Protein 4XCI (pdb70)

Secondary structure (DSSP, 8-state):
--HHHHHHHHHHHHHHHHHHTT-STTPPPEEEE-TTS-EEEE--HHHHHHH----SHHHHHHHHHHHHHHHHSSS-HHHHHHHHHHHHHHHHHHHHTT--HHHHHHHHHHHHHHHHHHHHHHSB----S---TTTSSHHHHHHHHHHH---SSHHHHHHHHHTS----TTT-------HHHHHHHHHHHHHS--EEETTTHHHHHHHHHHHHHHHHH-SHHHHHHHHHHHHHTHHHHHHHHHH-S-HHHHHHHHHHHHHHT----EEETTTTEEES-TTTTT-EEEHHHHHHHHHHHHHHHHHHHHEEEEEE-/---HHHHHHHHHHHHHHHHHHTT-STTPPEEEEEETTTEEEEE--HHHHHHHS---STTTHHHHHHHS-SSS--STHHHHHHHHHHHHHHHHHHHHTTT--HHHHHHHHHHHHHHHHHHHHHHPEE--TT-HHHHHHHHHHHTTT---SS-HHHHHHHHHHHHHHH-EEETTEEE--GGGEEEEEE--SS---EEEESEEEE-S-BS-SSS-S-EET------HHHHHHHHHTT--EE--HHHHHHHHH--EES---HHHHHHHHHHH---EEEEEEETTEEEEEEE--S-SS-EEEEEE-SSHHHHHHHHHHHHHHHHHHHHHHHH-EEEETTTHHHHHHHHHHHHHGGGS-HHHHHHHHHHHHHHHHHHHHHHHHTTS-HHHHHHHHHHHTTSGGGTTEEE-TTT-SEEETTTTT-EEEHHHHHHHHHHHHHHHHHHHH--------

CATH classification: 1.10.560.10 (+1 more: 3.30.260.10)

Solvent-accessible surface area: 34426 Å² total; per-residue (Å²): 57,42,111,116,12,9,81,44,1,2,52,12,0,57,60,20,1,90,10,0,52,13,0,20,18,44,18,1,4,9,4,0,1,53,58,93,187,64,92,31,33,15,0,3,14,0,35,21,0,0,77,71,32,82,48,167,80,95,16,1,111,92,6,0,93,27,8,51,20,177,79,99,12,84,12,28,10,5,10,18,1,0,0,1,0,0,12,0,0,55,64,0,30,84,11,8,123,138,150,6,111,26,91,41,0,27,30,0,0,104,75,0,9,84,27,0,13,118,3,0,94,90,9,14,53,112,7,75,32,121,56,80,70,22,2,57,39,0,0,58,29,15,0,16,32,13,34,12,28,3,64,90,76,103,0,0,38,4,0,13,98,1,0,47,64,1,13,40,108,132,73,136,134,90,54,1,37,54,95,5,3,3,17,18,86,60,90,36,19,91,9,82,73,13,86,25,10,119,0,0,0,1,60,62,84,9,23,60,125,46,21,66,122,119,38,112,100,6,182,52,61,73,154,146,32,106,89,106,11,52,139,92,60,82,174,31,41,16,122,124,141,81,20,53,119,49,44,26,172,131,16,4,7,124,192,18,154,164,55,13,45,112,39,3,65,107,2,20,78,35,51,34,1,16,23,92,142,15,31,146,53,98,0,3,13,8,49,32,38,165,33,100,56,5,0,0,0,6,0,34,0,20,39,94,54,31,4,30,5,0,26,60,3,0,119,14,0,4,9,9,0,0,3,0,12,44,38,20,72,0,0,0,1,13,3,0,1,9,1,5,1,0,67,60,0,71,145,83,0,84,120,20,49,44,105,38,45,69,0,0,50,12,0,0,58,0,2,4,9,3,0,49,5,14,0,68,10,1,18,44,77,30,90,79,31,7,88,72,0,71,70,62,0,118,82,127,98,23,68,50,61,0,5,19,14,107,79,7,83,24,47,14,1,44,153,75,5,37,2,45,8,0,44,17,15,12,23,5,5,93,8,0,2,95,2,0,21,67,6,3,189,55,86,80,96,126,101,109,129,86,119,102,10,2,47,84,1,0,99,12,0,38,71,6,4,83,66,0,48,41,6,12,32,60,110,8,124,93,33,121,26,111,85,112,178,47,88,74,71,106,25,64,51,3,14,39,2,1,104,97,43,140,61,146,61,22,0,0,68,4,2,8,58,7,1,88,22,4,17,86,30,3,12,30,16,7,15,21,2,0,3,2,0,1,8,0,0,60,44,0,34,59,10,21,96,110,137,8,47,17,9,18,0,29,25,0,0,95,62,0,31,74,54,0,69,96,16,0,74,124,44,18,66,208,46,59,51,178,73,75,79,86,74,101,25,75,61,71,33,65,110,5,19,116,47,46,73,57,150,134,159,109,66,76,128,52,13,74,64,39,58,126,67,84,60,99,94,118,126,6,9,26,75,25,111,128,102,124,100,42,7,49,52,2,11,60,1,0,35,34,74,19,23,19,0,7,0,9,1,1,2,3,4,18,0,0,44,72,0,55,105,56,0,187,92,40,42,43,102,26,38,64,0,0,44,8,0,0,60,0,0,4,24,9,0,14,4,15,0,91,34,22,61,71,131,13,110,56,8,15,82,53,0,87,49,59,3,74,155,60,64,47,38,0,0,2,21,8,107,43,40,112,32,24,71,58,0,50,76,76,42,31,21,40,10,13,57,8,8,21,22,3,1,58,6,0,7,72,1,0,22,14,0,0,29,0,14,47,66,28,68,32

Foldseek 3Di:
DADVLLVVLLVLLLVLLVQQLQLPFLLGAWDKADDDPPDIATFSASLVSLVRDDPPDPRNVVLLVLLQPPDLQGFSLSSVLSNLLNLLSVLVVVLVVVVLALVLLLVLLVVLLVLLLVLLVVQWDFFALPPLLLLLLLLLLLNRNQLALADSSVLSNLLSVLQSQQWDDDPNFIAGDCLLEAEDEAAAPPASDKDKAAFAWFFADWPDPLAPQKDFPDDDDQVVLVVVLCVSPVVAHEDDPVNSVVRSVVTYGDDGDVSRVVSNVQFACAGMWHWDQDVVGITIGGHHHPHRNHIYMYHYYHDDSNSVSNVSSSVNSSSFSRLCNRVRIKAQDQLLSLLSSLVVQLVCLVVDDDSSSSSSNSSSVSSLVSNLSNLVSLVHRSVVQSVQLNVVVVDVVCSQFHADSPVRDTDRRVVVSNMGRSVSVSSSSVSSSVSNSVSSPDNDDDDDD/DQVFLVVLLVLLLVVLVVLLQLDDLLRAWDWDADPVGDIDIGSALQCCLVPDDDDDVLNVLLSVLLNVLCVLFVDQSSVLSNLLSLLSVLVVVVVVVVHALVLLLVLLVVLLVVLLVCLVVQWAFADLVDPDDPPRVVLLLLLLVLLLSCPPPRVVVVVVLPVADDADVCQAGDDDDVSVNSSRQSNLCRRHPIKHQDQLQSLLLSLVVQLVVLVVVPDVSSSSSNSSSVSSLVSNLSLLVLLPDNSVVVSVVQNVCCVPVLVGKHQDSVVSGIGSGSVVSSRIGRSSSVSSSSVSSSCSNSVSSVDNHDDDD

InterPro domains:
  IPR002194 Chaperonin TCP-1, conserved site [PS00750] (36-48)
  IPR002194 Chaperonin TCP-1, conserved site [PS00751] (57-73)
  IPR002194 Chaperonin TCP-1, conserved site [PS00995] (85-93)
  IPR002423 Chaperonin Cpn60/GroEL/TCP-1 family [PF00118] (31-531)
  IPR012714 Chaperonin/Thermosome [TIGR02339] (4-530)
  IPR012714 Chaperonin/Thermosome [cd03343] (5-531)
  IPR017998 T-complex protein 1 [PR00304] (33-49)
  IPR017998 T-complex protein 1 [PR00304] (55-73)
  IPR017998 T-complex protein 1 [PR00304] (85-104)
  IPR017998 T-complex protein 1 [PR00304] (378-400)
  IPR017998 T-complex protein 1 [PR00304] (412-424)
  IPR017998 T-complex protein 1 [PTHR11353] (16-530)
  IPR027409 GroEL-like apical domain superfamily [G3DSA:3.50.7.10] (221-375)
  IPR027409 GroEL-like apical domain superfamily [SSF52029] (217-383)
  IPR027410 TCP-1-like chaperonin intermediate domain superfamily [G3DSA:3.30.260.10] (143-410)
  IPR027410 TCP-1-like chaperonin intermediate domain superfamily [SSF54849] (153-409)
  IPR027413 GroEL-like equatorial domain superfamily [G3DSA:1.10.560.10] (24-528)
  IPR027413 GroEL-like equatorial domain superfamily [SSF48592] (13-531)
  IPR054827 TCP-1 chaperonin-like [NF041082] (4-530)
  IPR054827 TCP-1 chaperonin-like [NF041083] (4-530)

Organism: Saccharolobus solfataricus (strain ATCC 35092 / DSM 1617 / JCM 11322 / P2) (NCBI:txid273057)

GO terms:
  GO:0005515 protein binding (F, IPI)

Radius of gyration: 29.89 Å; Cα contacts (8 Å, |Δi|>4): 1442; chains: 2; bounding box: 57×93×78 Å

Nearest PDB structures (foldseek):
  4xci-assembly1_B  TM=1.002E+00  e=2.839E-75  Saccharolobus solfataricus P2
  4xcd-assembly1_E  TM=9.718E-01  e=2.057E-58  Saccharolobus solfataricus P2
  4xcg-assembly1_B  TM=9.342E-01  e=1.426E-57  Saccharolobus solfataricus P2
  4xcd-assembly1_D-3  TM=9.610E-01  e=5.021E-57  Saccharolobus solfataricus P2
  4xcd-assembly1_F  TM=9.587E-01  e=9.887E-57  Saccharolobus solfataricus P2

Sequence (762 aa):
YGKEALRANIAAVKAIEEALKSTYGPRGMDKMLVDSLGDITITNDGATILDKMDLQHPTGKLLVQIAKGQDEETADGTKTAVILAGELAKKAEDLLYKEIHPTIIVSGYKKAEEIALKTIQEIAQPVTINDTDVLRKVALTSLGSKAVAGAREYLADLVVKAVAQVAELRGDKWYVDLDNVQIVKKHGGSVNDTQLVYGIVVDKEVVHPGMPKRIENAKIALNILKEKVDKIAATVVICDEVAQHYLAKKLAVRRAKKSDLEKLARATGAALVEERKVGEDKMVFVEGAKNPKSVSILIRGGLERVVDETERALRDALGTVADVIRDGRAVAGGGAVEIEIAKRLRKYAPQVGGKEQLAIEAYANAIEGLIMILAENAGLDPIDKLMQLRSLHENETNKWYGLNLFTGNPEDMWKLGVIEPALVKMNAVKAATEAVTLVLRIDDIVAAGGRDALRNNILAAKTLAEMLRSSLGPKGLDKMLIDSFGDVTITNDGATIVKDMEIQHPAAKLLVEAAKAQDAEVGDGTTSAVVLAGALLEKAESLLDQNIHPTIIIEGYKKAYNKALELLPQLGTRIDIKDLNSSVARDTLRKIAFTTLALNKIIDMVIDAIVNVAEPLPNGGYNVSLSINDALHALRNILLEPVILPGGGAIELELAMKLREYARSVGGKEQLAIEAFADALEEIPLILAETAGLEAISSLMDLRARHAKGLSNTGVDVIGGKIVDDVYALNIIEPIRVKSQVLKSATEAATAILKIDDLIAA

Structure (mmCIF, N/CA/C/O backbone):
data_4XCI
#
_entry.id   4XCI
#
_cell.length_a   148.420
_cell.length_b   148.420
_cell.length_c   304.670
_cell.angle_alpha   90.000
_cell.angle_beta   90.000
_cell.angle_gamma   90.000
#
_symmetry.space_group_name_H-M   'I 4 2 2'
#
loop_
_entity.id
_entity.type
_entity.pdbx_description
1 polymer 'Thermosome subunit beta'
2 polymer 'Thermosome subunit alpha'
#
loop_
_atom_site.group_PDB
_atom_site.id
_atom_site.type_symbol
_atom_site.label_atom_id
_atom_site.label_alt_id
_atom_site.label_comp_id
_atom_site.label_asym_id
_atom_site.label_entity_id
_atom_site.label_seq_id
_atom_site.pdbx_PDB_ins_code
_atom_site.Cartn_x
_atom_site.Cartn_y
_atom_site.Cartn_z
_atom_site.occupancy
_atom_site.B_iso_or_equiv
_atom_site.auth_seq_id
_atom_site.auth_comp_id
_atom_site.auth_asym_id
_atom_site.auth_atom_id
_atom_site.pdbx_PDB_model_num
ATOM 1 N N . TYR A 1 29 ? 188.087 247.882 309.373 1.00 77.67 29 TYR B N 1
ATOM 2 C CA . TYR A 1 29 ? 187.443 249.161 309.644 1.00 92.26 29 TYR B CA 1
ATOM 3 C C . TYR A 1 29 ? 188.346 250.057 310.513 1.00 91.82 29 TYR B C 1
ATOM 4 O O . TYR A 1 29 ? 189.396 250.504 310.047 1.00 84.11 29 TYR B O 1
ATOM 21 N N . GLY A 1 30 ? 187.950 250.322 311.758 1.00 84.70 30 GLY B N 1
ATOM 22 C CA . GLY A 1 30 ? 188.708 251.197 312.635 1.00 91.77 30 GLY B CA 1
ATOM 23 C C . GLY A 1 30 ? 189.900 250.527 313.296 1.00 81.91 30 GLY B C 1
ATOM 24 O O . GLY A 1 30 ? 190.552 249.665 312.704 1.00 76.68 30 GLY B O 1
ATOM 28 N N . LYS A 1 31 ? 190.183 250.929 314.533 1.00 73.65 31 LYS B N 1
ATOM 29 C CA . LYS A 1 31 ? 191.359 250.446 315.254 1.00 78.38 31 LYS B CA 1
ATOM 30 C C . LYS A 1 31 ? 191.234 248.975 315.638 1.00 75.91 31 LYS B C 1
ATOM 31 O O . LYS A 1 31 ? 190.132 248.463 315.834 1.00 73.65 31 LYS B O 1
ATOM 50 N N . GLU A 1 32 ? 192.379 248.309 315.754 1.00 74.17 32 GLU B N 1
ATOM 51 C CA . GLU A 1 32 ? 192.423 246.866 315.973 1.00 70.69 32 GLU B CA 1
ATOM 52 C C . GLU A 1 32 ? 191.938 246.459 317.364 1.00 69.62 32 GLU B C 1
ATOM 53 O O . GLU A 1 32 ? 191.587 245.298 317.587 1.00 80.48 32 GLU B O 1
ATOM 65 N N . ALA A 1 33 ? 191.919 247.409 318.296 1.00 61.90 33 ALA B N 1
ATOM 66 C CA . ALA A 1 33 ? 191.383 247.155 319.629 1.00 37.06 33 ALA B CA 1
ATOM 67 C C . ALA A 1 33 ? 189.899 246.824 319.538 1.00 53.04 33 ALA B C 1
ATOM 68 O O . ALA A 1 33 ? 189.425 245.852 320.133 1.00 61.03 33 ALA B O 1
ATOM 75 N N . LEU A 1 34 ? 189.175 247.642 318.780 1.00 50.00 34 LEU B N 1
ATOM 76 C CA . LEU A 1 34 ? 187.750 247.435 318.550 1.00 43.03 34 LEU B CA 1
ATOM 77 C C . LEU A 1 34 ? 187.493 246.121 317.819 1.00 42.10 34 LEU B C 1
ATOM 78 O O . LEU A 1 34 ? 186.594 245.358 318.180 1.00 46.78 34 LEU B O 1
ATOM 94 N N . ARG A 1 35 ? 188.289 245.870 316.786 1.00 40.17 35 ARG B N 1
ATOM 95 C CA . ARG A 1 35 ? 188.194 244.638 316.017 1.00 41.19 35 ARG B CA 1
ATOM 96 C C . ARG A 1 35 ? 188.398 243.430 316.930 1.00 44.15 35 ARG B C 1
ATOM 97 O O . ARG A 1 35 ? 187.649 242.447 316.866 1.00 42.59 35 ARG B O 1
ATOM 118 N N . ALA A 1 36 ? 189.406 243.522 317.792 1.00 45.36 36 ALA B N 1
ATOM 119 C CA . ALA A 1 36 ? 189.702 242.460 318.749 1.00 39.63 36 ALA B CA 1
ATOM 120 C C . ALA A 1 36 ? 188.564 242.257 319.748 1.00 36.15 36 ALA B C 1
ATOM 121 O O . ALA A 1 36 ? 188.143 241.124 319.989 1.00 49.88 36 ALA B O 1
ATOM 128 N N . ASN A 1 37 ? 188.075 243.347 320.336 1.00 26.71 37 ASN B N 1
ATOM 129 C CA . ASN A 1 37 ? 186.938 243.265 321.254 1.00 31.69 37 ASN B CA 1
ATOM 130 C C . ASN A 1 37 ? 185.717 242.608 320.613 1.00 33.77 37 ASN B C 1
ATOM 131 O O . ASN A 1 37 ? 185.117 241.683 321.178 1.00 42.85 37 ASN B O 1
ATOM 142 N N . ILE A 1 38 ? 185.350 243.091 319.431 1.00 26.20 38 ILE B N 1
ATOM 143 C CA . ILE A 1 38 ? 184.250 242.500 318.687 1.00 32.07 38 ILE B CA 1
ATOM 144 C C . ILE A 1 38 ? 184.502 241.008 318.445 1.00 35.52 38 ILE B C 1
ATOM 145 O O . ILE A 1 38 ? 183.609 240.175 318.655 1.00 38.08 38 ILE B O 1
ATOM 161 N N . ALA A 1 39 ? 185.719 240.672 318.024 1.00 28.41 39 ALA B N 1
ATOM 162 C CA . ALA A 1 39 ? 186.087 239.272 317.831 1.00 26.10 39 ALA B CA 1
ATOM 163 C C . ALA A 1 39 ? 185.894 238.475 319.118 1.00 39.86 39 ALA B C 1
ATOM 164 O O . ALA A 1 39 ? 185.415 237.337 319.086 1.00 39.26 39 ALA B O 1
ATOM 171 N N . ALA A 1 40 ? 186.261 239.074 320.248 1.00 42.31 40 ALA B N 1
ATOM 172 C CA . ALA A 1 40 ? 186.086 238.422 321.544 1.00 42.03 40 ALA B CA 1
ATOM 173 C C . ALA A 1 40 ? 184.615 238.141 321.826 1.00 35.47 40 ALA B C 1
ATOM 174 O O . ALA A 1 40 ? 184.248 237.010 322.157 1.00 52.87 40 ALA B O 1
ATOM 181 N N . VAL A 1 41 ? 183.777 239.167 321.703 1.00 35.48 41 VAL B N 1
ATOM 182 C CA . VAL A 1 41 ? 182.339 238.986 321.904 1.00 34.32 41 VAL B CA 1
ATOM 183 C C . VAL A 1 41 ? 181.806 237.858 321.016 1.00 40.36 41 VAL B C 1
ATOM 184 O O . VAL A 1 41 ? 181.115 236.948 321.491 1.00 43.05 41 VAL B O 1
ATOM 197 N N . LYS A 1 42 ? 182.140 237.918 319.729 1.00 36.50 42 LYS B N 1
ATOM 198 C CA . LYS A 1 42 ? 181.708 236.894 318.784 1.00 18.98 42 LYS B CA 1
ATOM 199 C C . LYS A 1 42 ? 182.179 235.507 319.218 1.00 28.58 42 LYS B C 1
ATOM 200 O O . LYS A 1 42 ? 181.425 234.528 319.149 1.00 36.79 42 LYS B O 1
ATOM 219 N N . ALA A 1 43 ? 183.429 235.431 319.668 1.00 36.61 43 ALA B N 1
ATOM 220 C CA . ALA A 1 43 ? 183.989 234.178 320.167 1.00 31.04 43 ALA B CA 1
ATOM 221 C C . ALA A 1 43 ? 183.168 233.641 321.332 1.00 34.04 43 ALA B C 1
ATOM 222 O O . ALA A 1 43 ? 182.820 232.461 321.366 1.00 41.01 43 ALA B O 1
ATOM 229 N N . ILE A 1 44 ? 182.862 234.513 322.287 1.00 36.62 44 ILE B N 1
ATOM 230 C CA . ILE A 1 44 ? 182.047 234.119 323.429 1.00 31.20 44 ILE B CA 1
ATOM 231 C C . ILE A 1 44 ? 180.638 233.705 323.009 1.00 34.34 44 ILE B C 1
ATOM 232 O O . ILE A 1 44 ? 180.056 232.810 323.620 1.00 38.68 44 ILE B O 1
ATOM 248 N N . GLU A 1 45 ? 180.079 234.344 321.984 1.00 39.69 45 GLU B N 1
ATOM 249 C CA . GLU A 1 45 ? 178.819 233.851 321.428 1.00 27.20 45 GLU B CA 1
ATOM 250 C C . GLU A 1 45 ? 178.977 232.423 320.923 1.00 28.02 45 GLU B C 1
ATOM 251 O O . GLU A 1 45 ? 178.203 231.545 321.295 1.00 28.81 45 GLU B O 1
ATOM 263 N N . GLU A 1 46 ? 179.970 232.198 320.065 1.00 42.91 46 GLU B N 1
ATOM 264 C CA . GLU A 1 46 ? 180.190 230.871 319.488 1.00 34.83 46 GLU B CA 1
ATOM 265 C C . GLU A 1 46 ? 180.282 229.773 320.540 1.00 29.45 46 GLU B C 1
ATOM 266 O O . GLU A 1 46 ? 179.965 228.617 320.265 1.00 33.92 46 GLU B O 1
ATOM 278 N N . ALA A 1 47 ? 180.710 230.138 321.743 1.00 32.48 47 ALA B N 1
ATOM 279 C CA . ALA A 1 47 ? 180.843 229.171 322.828 1.00 36.18 47 ALA B CA 1
ATOM 280 C C . ALA A 1 47 ? 179.484 228.681 323.341 1.00 31.14 47 ALA B C 1
ATOM 281 O O . ALA A 1 47 ? 179.393 227.588 323.894 1.00 35.13 47 ALA B O 1
ATOM 288 N N . LEU A 1 48 ? 178.436 229.481 323.151 1.00 30.27 48 LEU B N 1
ATOM 289 C CA . LEU A 1 48 ? 177.109 229.157 323.683 1.00 30.43 48 LEU B CA 1
ATOM 290 C C . LEU A 1 48 ? 176.030 229.022 322.612 1.00 32.02 48 LEU B C 1
ATOM 291 O O . LEU A 1 48 ? 174.955 228.491 322.881 1.00 36.80 48 LEU B O 1
ATOM 307 N N . LYS A 1 49 ? 176.318 229.507 321.408 1.00 34.78 49 LYS B N 1
ATOM 308 C CA . LYS A 1 49 ? 175.360 229.487 320.305 1.00 21.71 49 LYS B CA 1
ATOM 309 C C . LYS A 1 49 ? 174.665 228.135 320.144 1.00 29.78 49 LYS B C 1
ATOM 310 O O . LYS A 1 49 ? 173.441 228.070 320.069 1.00 35.77 49 LYS B O 1
ATOM 329 N N . SER A 1 50 ? 175.450 227.060 320.107 1.00 48.69 50 SER B N 1
ATOM 330 C CA . SER A 1 50 ? 174.922 225.717 319.847 1.00 40.71 50 SER B CA 1
ATOM 331 C C . SER A 1 50 ? 173.924 225.247 320.901 1.00 24.56 50 SER B C 1
ATOM 332 O O . SER A 1 50 ? 173.146 224.334 320.646 1.00 29.59 50 SER B O 1
ATOM 340 N N . THR A 1 51 ? 173.947 225.866 322.079 1.00 37.23 51 THR B N 1
ATOM 341 C CA . THR A 1 51 ? 173.138 225.405 323.207 1.00 38.84 51 THR B CA 1
ATOM 342 C C . THR A 1 51 ? 171.862 226.218 323.395 1.00 31.49 51 THR B C 1
ATOM 343 O O . THR A 1 51 ? 171.159 226.045 324.389 1.00 40.70 51 THR B O 1
ATOM 354 N N . TYR A 1 52 ? 171.563 227.104 322.451 1.00 37.01 52 TYR B N 1
ATOM 355 C CA . TYR A 1 52 ? 170.412 227.992 322.592 1.00 39.73 52 TYR B CA 1
ATOM 356 C C . TYR A 1 52 ? 169.113 227.287 322.239 1.00 27.29 52 TYR B C 1
ATOM 357 O O . TYR A 1 52 ? 169.030 226.587 321.232 1.00 41.03 52 TYR B O 1
ATOM 375 N N . GLY A 1 53 ? 168.101 227.481 323.077 1.00 30.79 53 GLY B N 1
ATOM 376 C CA . GLY A 1 53 ? 166.786 226.919 322.829 1.00 48.92 53 GLY B CA 1
ATOM 377 C C . GLY A 1 53 ? 166.581 225.598 323.541 1.00 56.49 53 GLY B C 1
ATOM 378 O O . GLY A 1 53 ? 167.539 225.009 324.041 1.00 64.42 53 GLY B O 1
ATOM 382 N N . PRO A 1 54 ? 165.325 225.128 323.603 1.00 70.23 54 PRO B N 1
ATOM 383 C CA . PRO A 1 54 ? 165.017 223.832 324.218 1.00 68.46 54 PRO B CA 1
ATOM 384 C C . PRO A 1 54 ? 165.837 222.685 323.630 1.00 65.28 54 PRO B C 1
ATOM 385 O O . PRO A 1 54 ? 166.638 222.086 324.348 1.00 79.19 54 PRO B O 1
ATOM 396 N N . ARG A 1 55 ? 165.656 222.397 322.345 1.00 51.97 55 ARG B N 1
ATOM 397 C CA . ARG A 1 55 ? 166.417 221.339 321.686 1.00 60.82 55 ARG B CA 1
ATOM 398 C C . ARG A 1 55 ? 167.865 221.759 321.435 1.00 52.45 55 ARG B C 1
ATOM 399 O O . ARG A 1 55 ? 168.344 221.698 320.303 1.00 55.19 55 ARG B O 1
ATOM 420 N N . GLY A 1 56 ? 168.560 222.171 322.492 1.00 31.75 56 GLY B N 1
ATOM 421 C CA . GLY A 1 56 ? 169.914 222.677 322.372 1.00 32.72 56 GLY B CA 1
ATOM 422 C C . GLY A 1 56 ? 170.952 221.601 322.611 1.00 39.24 56 GLY B C 1
ATOM 423 O O . GLY A 1 56 ? 170.656 220.573 323.218 1.00 52.13 56 GLY B O 1
ATOM 427 N N . MET A 1 57 ? 172.171 221.840 322.135 1.00 19.93 57 MET B N 1
ATOM 428 C CA . MET A 1 57 ? 173.258 220.878 322.281 1.00 29.48 57 MET B CA 1
ATOM 429 C C . MET A 1 57 ? 173.928 221.030 323.639 1.00 27.52 57 MET B C 1
ATOM 430 O O . MET A 1 57 ? 173.780 222.058 324.300 1.00 31.36 57 MET B O 1
ATOM 444 N N . ASP A 1 58 ? 174.663 219.999 324.043 1.00 32.46 58 ASP B N 1
ATOM 445 C CA . ASP A 1 58 ? 175.508 220.059 325.230 1.00 29.76 58 ASP B CA 1
ATOM 446 C C . ASP A 1 58 ? 176.930 220.385 324.804 1.00 33.30 58 ASP B C 1
ATOM 447 O O . ASP A 1 58 ? 177.295 220.178 323.648 1.00 41.36 58 ASP B O 1
ATOM 456 N N . LYS A 1 59 ? 177.723 220.895 325.741 1.00 33.96 59 LYS B N 1
ATOM 457 C CA . LYS A 1 59 ? 179.148 221.120 325.527 1.00 31.82 59 LYS B CA 1
ATOM 458 C C . LYS A 1 59 ? 179.927 220.261 326.511 1.00 45.72 59 LYS B C 1
ATOM 459 O O . LYS A 1 59 ? 179.458 220.019 327.629 1.00 64.80 59 LYS B O 1
ATOM 478 N N . MET A 1 60 ? 181.106 219.801 326.096 1.00 36.79 60 MET B N 1
ATOM 479 C CA . MET A 1 60 ? 181.980 219.026 326.971 1.00 38.40 60 MET B CA 1
ATOM 480 C C . MET A 1 60 ? 183.168 219.868 327.414 1.00 56.74 60 MET B C 1
ATOM 481 O O . MET A 1 60 ? 183.871 220.453 326.591 1.00 68.21 60 MET B O 1
ATOM 495 N N . LEU A 1 61 ? 183.390 219.905 328.723 1.00 57.46 61 LEU B N 1
ATOM 496 C CA . LEU A 1 61 ? 184.457 220.698 329.316 1.00 69.46 61 LEU B CA 1
ATOM 497 C C . LEU A 1 61 ? 185.492 219.763 329.926 1.00 79.64 61 LEU B C 1
ATOM 498 O O . LEU A 1 61 ? 185.131 218.756 330.528 1.00 77.49 61 LEU B O 1
ATOM 514 N N . VAL A 1 62 ? 186.770 220.096 329.764 1.00 79.25 62 VAL B N 1
ATOM 515 C CA . VAL A 1 62 ? 187.858 219.252 330.255 1.00 85.99 62 VAL B CA 1
ATOM 516 C C . VAL A 1 62 ? 188.812 220.046 331.143 1.00 111.36 62 VAL B C 1
ATOM 517 O O . VAL A 1 62 ? 189.496 220.956 330.670 1.00 106.68 62 VAL B O 1
ATOM 530 N N . ASP A 1 63 ? 188.864 219.685 332.425 1.00 116.15 63 ASP B N 1
ATOM 531 C CA . ASP A 1 63 ? 189.662 220.427 333.399 1.00 120.15 63 ASP B CA 1
ATOM 532 C C . ASP A 1 63 ? 190.917 219.648 333.773 1.00 119.19 63 ASP B C 1
ATOM 533 O O . ASP A 1 63 ? 190.834 218.569 334.361 1.00 124.11 63 ASP B O 1
ATOM 542 N N . SER A 1 64 ? 192.075 220.203 333.422 1.00 116.98 64 SER B N 1
ATOM 543 C CA . SER A 1 64 ? 193.359 219.573 333.712 1.00 124.58 64 SER B CA 1
ATOM 544 C C . SER A 1 64 ? 193.409 218.171 333.102 1.00 131.87 64 SER B C 1
ATOM 545 O O . SER A 1 64 ? 193.012 217.979 331.951 1.00 128.37 64 SER B O 1
ATOM 553 N N . LEU A 1 65 ? 193.906 217.204 333.871 1.00 138.00 65 LEU B N 1
ATOM 554 C CA . LEU A 1 65 ? 193.882 215.797 333.479 1.00 138.94 65 LEU B CA 1
ATOM 555 C C . LEU A 1 65 ? 192.972 215.018 334.424 1.00 132.65 65 LEU B C 1
ATOM 556 O O . LEU A 1 65 ? 192.980 213.786 334.437 1.00 114.70 65 LEU B O 1
ATOM 572 N N . GLY A 1 66 ? 192.185 215.747 335.210 1.00 123.52 66 GLY B N 1
ATOM 573 C CA . GLY A 1 66 ? 191.420 215.155 336.291 1.00 129.92 66 GLY B CA 1
ATOM 574 C C . GLY A 1 66 ? 189.988 214.789 335.948 1.00 125.33 66 GLY B C 1
ATOM 575 O O . GLY A 1 66 ? 189.575 213.647 336.156 1.00 115.46 66 GLY B O 1
ATOM 579 N N . ASP A 1 67 ? 189.227 215.749 335.428 1.00 123.56 67 ASP B N 1
ATOM 580 C CA . ASP A 1 67 ? 187.789 215.561 335.264 1.00 124.01 67 ASP B CA 1
ATOM 581 C C . ASP A 1 67 ? 187.214 216.312 334.062 1.00 123.15 67 ASP B C 1
ATOM 582 O O . ASP A 1 67 ? 187.824 217.255 333.540 1.00 111.27 67 ASP B O 1
ATOM 591 N N . ILE A 1 68 ? 186.028 215.872 333.640 1.00 106.52 68 ILE B N 1
ATOM 592 C CA . ILE A 1 68 ? 185.298 216.483 332.535 1.00 93.22 68 ILE B CA 1
ATOM 593 C C . ILE A 1 68 ? 183.844 216.764 332.917 1.00 78.97 68 ILE B C 1
ATOM 594 O O . ILE A 1 68 ? 183.304 216.129 333.822 1.00 77.35 68 ILE B O 1
ATOM 610 N N . THR A 1 69 ? 183.212 217.705 332.217 1.00 74.36 69 THR B N 1
ATOM 611 C CA . THR A 1 69 ? 181.828 218.084 332.505 1.00 70.68 69 THR B CA 1
ATOM 612 C C . THR A 1 69 ? 181.015 218.301 331.226 1.00 66.91 69 THR B C 1
ATOM 613 O O . THR A 1 69 ? 181.356 219.144 330.398 1.00 65.79 69 THR B O 1
ATOM 624 N N . ILE A 1 70 ? 179.933 217.541 331.082 1.00 53.26 70 ILE B N 1
ATOM 625 C CA . ILE A 1 70 ? 179.065 217.625 329.911 1.00 50.97 70 ILE B CA 1
ATOM 626 C C . ILE A 1 70 ? 177.768 218.348 330.271 1.00 43.66 70 ILE B C 1
ATOM 627 O O . ILE A 1 70 ? 176.990 217.847 331.085 1.00 39.64 70 ILE B O 1
ATOM 643 N N . THR A 1 71 ? 177.528 219.516 329.672 1.00 44.49 71 THR B N 1
ATOM 644 C CA . THR A 1 71 ? 176.400 220.350 330.104 1.00 51.14 71 THR B CA 1
ATOM 645 C C . THR A 1 71 ? 175.787 221.284 329.050 1.00 46.79 71 THR B C 1
ATOM 646 O O . THR A 1 71 ? 176.448 221.707 328.104 1.00 45.26 71 THR B O 1
ATOM 657 N N . ASN A 1 72 ? 174.505 221.591 329.250 1.00 42.49 72 ASN B N 1
ATOM 658 C CA . ASN A 1 72 ? 173.787 222.624 328.505 1.00 38.85 72 ASN B CA 1
ATOM 659 C C . ASN A 1 72 ? 173.452 223.762 329.460 1.00 46.21 72 ASN B C 1
ATOM 660 O O . ASN A 1 72 ? 172.336 223.840 329.977 1.00 63.06 72 ASN B O 1
ATOM 671 N N . ASP A 1 73 ? 174.420 224.637 329.704 1.00 25.01 73 ASP B N 1
ATOM 672 C CA . ASP A 1 73 ? 174.253 225.677 330.710 1.00 38.81 73 ASP B CA 1
ATOM 673 C C . ASP A 1 73 ? 175.211 226.843 330.458 1.00 47.74 73 ASP B C 1
ATOM 674 O O . ASP A 1 73 ? 176.432 226.688 330.544 1.00 34.36 73 ASP B O 1
ATOM 683 N N . GLY A 1 74 ? 174.648 228.004 330.137 1.00 39.59 74 GLY B N 1
ATOM 684 C CA . GLY A 1 74 ? 175.443 229.182 329.837 1.00 37.90 74 GLY B CA 1
ATOM 685 C C . GLY A 1 74 ? 176.407 229.517 330.957 1.00 50.78 74 GLY B C 1
ATOM 686 O O . GLY A 1 74 ? 177.612 229.656 330.733 1.00 59.66 74 GLY B O 1
ATOM 690 N N . ALA A 1 75 ? 175.870 229.632 332.167 1.00 45.82 75 ALA B N 1
ATOM 691 C CA . ALA A 1 75 ? 176.667 229.969 333.341 1.00 49.76 75 ALA B CA 1
ATOM 692 C C . ALA A 1 75 ? 177.857 229.029 333.492 1.00 55.46 75 ALA B C 1
ATOM 693 O O . ALA A 1 75 ? 179.011 229.463 333.510 1.00 57.75 75 ALA B O 1
ATOM 700 N N . THR A 1 76 ? 177.563 227.737 333.586 1.00 56.11 76 THR B N 1
ATOM 701 C CA . THR A 1 76 ? 178.587 226.727 333.809 1.00 52.80 76 THR B CA 1
ATOM 702 C C . THR A 1 76 ? 179.650 226.745 332.715 1.00 49.65 76 THR B C 1
ATOM 703 O O . THR A 1 76 ? 180.847 226.716 333.005 1.00 57.38 76 THR B O 1
ATOM 714 N N . ILE A 1 77 ? 179.211 226.795 331.461 1.00 56.49 77 ILE B N 1
ATOM 715 C CA . ILE A 1 77 ? 180.136 226.799 330.330 1.00 59.26 77 ILE B CA 1
ATOM 716 C C . ILE A 1 77 ? 181.024 228.038 330.354 1.00 50.50 77 ILE B C 1
ATOM 717 O O . ILE A 1 77 ? 182.227 227.952 330.113 1.00 53.22 77 ILE B O 1
ATOM 733 N N . LEU A 1 78 ? 180.425 229.189 330.646 1.00 55.01 78 LEU B N 1
ATOM 734 C CA . LEU A 1 78 ? 181.177 230.436 330.728 1.00 53.10 78 LEU B CA 1
ATOM 735 C C . LEU A 1 78 ? 182.164 230.421 331.888 1.00 57.52 78 LEU B C 1
ATOM 736 O O . LEU A 1 78 ? 183.287 230.909 331.764 1.00 66.25 78 LEU B O 1
ATOM 752 N N . ASP A 1 79 ? 181.742 229.865 333.018 1.00 55.97 79 ASP B N 1
ATOM 753 C CA . ASP A 1 79 ? 182.585 229.844 334.206 1.00 52.87 79 ASP B CA 1
ATOM 754 C C . ASP A 1 79 ? 183.734 228.852 334.078 1.00 49.23 79 ASP B C 1
ATOM 755 O O . ASP A 1 79 ? 184.861 229.150 334.470 1.00 69.25 79 ASP B O 1
ATOM 764 N N . LYS A 1 80 ? 183.452 227.675 333.529 1.00 54.07 80 LYS B N 1
ATOM 765 C CA . LYS A 1 80 ? 184.462 226.627 333.434 1.00 58.13 80 LYS B CA 1
ATOM 766 C C . LYS A 1 80 ? 185.522 226.933 332.377 1.00 63.90 80 LYS B C 1
ATOM 767 O O . LYS A 1 80 ? 186.693 226.605 332.561 1.00 72.84 80 LYS B O 1
ATOM 786 N N . MET A 1 81 ? 185.120 227.566 331.279 1.00 61.21 81 MET B N 1
ATOM 787 C CA . MET A 1 81 ? 186.047 227.837 330.183 1.00 66.74 81 MET B CA 1
ATOM 788 C C . MET A 1 81 ? 187.054 228.919 330.567 1.00 62.92 81 MET B C 1
ATOM 789 O O . MET A 1 81 ? 186.829 229.684 331.506 1.00 60.03 81 MET B O 1
ATOM 803 N N . ASP A 1 82 ? 188.167 228.973 329.839 1.00 67.84 82 ASP B N 1
ATOM 804 C CA . ASP A 1 82 ? 189.217 229.953 330.108 1.00 92.76 82 ASP B CA 1
ATOM 805 C C . ASP A 1 82 ? 188.744 231.376 329.825 1.00 97.23 82 ASP B C 1
ATOM 806 O O . ASP A 1 82 ? 188.398 231.715 328.692 1.00 93.23 82 ASP B O 1
ATOM 815 N N . LEU A 1 83 ? 188.741 232.200 330.868 1.00 90.40 83 LEU B N 1
ATOM 816 C CA . LEU A 1 83 ? 188.347 233.598 330.758 1.00 87.25 83 LEU B CA 1
ATOM 817 C C . LEU A 1 83 ? 189.584 234.495 330.775 1.00 91.16 83 LEU B C 1
ATOM 818 O O . LEU A 1 83 ? 189.564 235.590 331.339 1.00 94.32 83 LEU B O 1
ATOM 834 N N . GLN A 1 84 ? 190.657 234.021 330.150 1.00 100.53 84 GLN B N 1
ATOM 835 C CA . GLN A 1 84 ? 191.923 234.748 330.128 1.00 102.79 84 GLN B CA 1
ATOM 836 C C . GLN A 1 84 ? 191.967 235.759 328.980 1.00 93.63 84 GLN B C 1
ATOM 837 O O . GLN A 1 84 ? 192.859 235.723 328.130 1.00 102.90 84 GLN B O 1
ATOM 851 N N . HIS A 1 85 ? 190.986 236.654 328.970 1.00 84.31 85 HIS B N 1
ATOM 852 C CA . HIS A 1 85 ? 190.946 237.772 328.037 1.00 79.04 85 HIS B CA 1
ATOM 853 C C . HIS A 1 85 ? 190.267 238.936 328.751 1.00 80.89 85 HIS B C 1
ATOM 854 O O . HIS A 1 85 ? 189.196 238.756 329.331 1.00 76.72 85 HIS B O 1
ATOM 868 N N . PRO A 1 86 ? 190.883 240.130 328.725 1.00 73.99 86 PRO B N 1
ATOM 869 C CA . PRO A 1 86 ? 190.327 241.256 329.488 1.00 70.78 86 PRO B CA 1
ATOM 870 C C . PRO A 1 86 ? 188.912 241.607 329.037 1.00 75.26 86 PRO B C 1
ATOM 871 O O . PRO A 1 86 ? 188.000 241.699 329.862 1.00 63.95 86 PRO B O 1
ATOM 882 N N . THR A 1 87 ? 188.741 241.798 327.733 1.00 85.98 87 THR B N 1
ATOM 883 C CA . THR A 1 87 ? 187.415 241.928 327.146 1.00 63.89 87 THR B CA 1
ATOM 884 C C . THR A 1 87 ? 186.744 240.568 327.242 1.00 66.65 87 THR B C 1
ATOM 885 O O . THR A 1 87 ? 187.422 239.549 327.371 1.00 76.88 87 THR B O 1
ATOM 896 N N . GLY A 1 88 ? 185.419 240.540 327.183 1.00 66.43 88 GLY B N 1
ATOM 897 C CA . GLY A 1 88 ? 184.708 239.277 327.233 1.00 71.03 88 GLY B CA 1
ATOM 898 C C . GLY A 1 88 ? 184.507 238.788 328.656 1.00 67.17 88 GLY B C 1
ATOM 899 O O . GLY A 1 88 ? 183.397 238.414 329.042 1.00 67.92 88 GLY B O 1
ATOM 903 N N . LYS A 1 89 ? 185.581 238.782 329.441 1.00 51.45 89 LYS B N 1
ATOM 904 C CA . LYS A 1 89 ? 185.462 238.560 330.876 1.00 50.03 89 LYS B CA 1
ATOM 905 C C . LYS A 1 89 ? 184.509 239.599 331.464 1.00 57.22 89 LYS B C 1
ATOM 906 O O . LYS A 1 89 ? 183.868 239.359 332.485 1.00 52.86 89 LYS B O 1
ATOM 925 N N . LEU A 1 90 ? 184.433 240.755 330.808 1.00 47.80 90 LEU B N 1
ATOM 926 C CA . LEU A 1 90 ? 183.448 241.777 331.139 1.00 47.03 90 LEU B CA 1
ATOM 927 C C . LEU A 1 90 ? 182.078 241.415 330.575 1.00 52.73 90 LEU B C 1
ATOM 928 O O . LEU A 1 90 ? 181.054 241.639 331.223 1.00 65.07 90 LEU B O 1
ATOM 944 N N . LEU A 1 91 ? 182.062 240.873 329.361 1.00 44.56 91 LEU B N 1
ATOM 945 C CA . LEU A 1 91 ? 180.814 240.459 328.727 1.00 49.36 91 LEU B CA 1
ATOM 946 C C . LEU A 1 91 ? 180.090 239.424 329.578 1.00 49.20 91 LEU B C 1
ATOM 947 O O . LEU A 1 91 ? 178.864 239.459 329.698 1.00 54.59 91 LEU B O 1
ATOM 963 N N . VAL A 1 92 ? 180.848 238.504 330.167 1.00 44.37 92 VAL B N 1
ATOM 964 C CA . VAL A 1 92 ? 180.265 237.490 331.036 1.00 39.15 92 VAL B CA 1
ATOM 965 C C . VAL A 1 92 ? 179.582 238.130 332.239 1.00 46.78 92 VAL B C 1
ATOM 966 O O . VAL A 1 92 ? 178.484 237.728 332.624 1.00 51.29 92 VAL B O 1
ATOM 979 N N . GLN A 1 93 ? 180.236 239.128 332.825 1.00 47.73 93 GLN B N 1
ATOM 980 C CA . GLN A 1 93 ? 179.708 239.791 334.013 1.00 45.73 93 GLN B CA 1
ATOM 981 C C . GLN A 1 93 ? 178.532 240.699 333.679 1.00 51.71 93 GLN B C 1
ATOM 982 O O . GLN A 1 93 ? 177.605 240.833 334.477 1.00 60.62 93 GLN B O 1
ATOM 996 N N . ILE A 1 94 ? 178.570 241.324 332.507 1.00 50.14 94 ILE B N 1
ATOM 997 C CA . ILE A 1 94 ? 177.435 242.108 332.035 1.00 41.54 94 ILE B CA 1
ATOM 998 C C . ILE A 1 94 ? 176.248 241.203 331.715 1.00 51.19 94 ILE B C 1
ATOM 999 O O . ILE A 1 94 ? 175.099 241.556 331.984 1.00 53.59 94 ILE B O 1
ATOM 1015 N N . ALA A 1 95 ? 176.531 240.042 331.128 1.00 45.90 95 ALA B N 1
ATOM 1016 C CA . ALA A 1 95 ? 175.483 239.094 330.768 1.00 44.33 95 ALA B CA 1
ATOM 1017 C C . ALA A 1 95 ? 174.762 238.615 332.020 1.00 52.10 95 ALA B C 1
ATOM 1018 O O . ALA A 1 95 ? 173.531 238.603 332.078 1.00 53.86 95 ALA B O 1
ATOM 1025 N N . LYS A 1 96 ? 175.539 238.221 333.023 1.00 53.37 96 LYS B N 1
ATOM 1026 C CA . LYS A 1 96 ? 174.986 237.886 334.329 1.00 64.37 96 LYS B CA 1
ATOM 1027 C C . LYS A 1 96 ? 174.492 239.154 335.019 1.00 80.29 96 LYS B C 1
ATOM 1028 O O . LYS A 1 96 ? 175.163 239.681 335.907 1.00 80.74 96 LYS B O 1
ATOM 1047 N N . GLY A 1 97 ? 173.321 239.632 334.601 1.00 85.90 97 GLY B N 1
ATOM 1048 C CA . GLY A 1 97 ? 172.775 240.894 335.075 1.00 94.43 97 GLY B CA 1
ATOM 1049 C C . GLY A 1 97 ? 172.866 241.077 336.578 1.00 116.22 97 GLY B C 1
ATOM 1050 O O . GLY A 1 97 ? 172.449 240.210 337.345 1.00 131.04 97 GLY B O 1
ATOM 1054 N N . GLN A 1 98 ? 173.425 242.208 336.997 1.00 125.42 98 GLN B N 1
ATOM 1055 C CA . GLN A 1 98 ? 173.576 242.509 338.416 1.00 129.53 98 GLN B CA 1
ATOM 1056 C C . GLN A 1 98 ? 172.210 242.760 339.042 1.00 138.70 98 GLN B C 1
ATOM 1057 O O . GLN A 1 98 ? 171.849 243.894 339.360 1.00 134.70 98 GLN B O 1
ATOM 1071 N N . ASP A 1 99 ? 171.461 241.679 339.216 1.00 139.52 99 ASP B N 1
ATOM 1072 C CA . ASP A 1 99 ? 170.088 241.743 339.689 1.00 139.85 99 ASP B CA 1
ATOM 1073 C C . ASP A 1 99 ? 169.685 240.343 340.135 1.00 142.22 99 ASP B C 1
ATOM 1074 O O . ASP A 1 99 ? 170.363 239.370 339.796 1.00 124.61 99 ASP B O 1
ATOM 1083 N N . GLU A 1 100 ? 168.605 240.239 340.906 1.00 155.12 100 GLU B N 1
ATOM 1084 C CA . GLU A 1 100 ? 168.084 238.937 341.316 1.00 156.59 100 GLU B CA 1
ATOM 1085 C C . GLU A 1 100 ? 167.882 238.065 340.083 1.00 142.61 100 GLU B C 1
ATOM 1086 O O . GLU A 1 100 ? 168.055 236.846 340.131 1.00 129.31 100 GLU B O 1
ATOM 1098 N N . GLU A 1 101 ? 167.521 238.711 338.978 1.00 130.17 101 GLU B N 1
ATOM 1099 C CA . GLU A 1 101 ? 167.383 238.034 337.698 1.00 124.44 101 GLU B CA 1
ATOM 1100 C C . GLU A 1 101 ? 168.736 237.515 337.223 1.00 123.36 101 GLU B C 1
ATOM 1101 O O . GLU A 1 101 ? 169.558 238.267 336.697 1.00 125.21 101 GLU B O 1
ATOM 1113 N N . THR A 1 102 ? 168.964 236.224 337.437 1.00 117.61 102 THR B N 1
ATOM 1114 C CA . THR A 1 102 ? 170.130 235.539 336.898 1.00 109.95 102 THR B CA 1
ATOM 1115 C C . THR A 1 102 ? 169.706 234.124 336.520 1.00 110.50 102 THR B C 1
ATOM 1116 O O . THR A 1 102 ? 169.108 233.406 337.324 1.00 116.95 102 THR B O 1
ATOM 1127 N N . ALA A 1 103 ? 169.998 233.734 335.285 1.00 92.85 103 ALA B N 1
ATOM 1128 C CA . ALA A 1 103 ? 169.486 232.483 334.746 1.00 76.43 103 ALA B CA 1
ATOM 1129 C C . ALA A 1 103 ? 170.339 232.018 333.572 1.00 69.20 103 ALA B C 1
ATOM 1130 O O . ALA A 1 103 ? 171.436 232.532 333.355 1.00 72.23 103 ALA B O 1
ATOM 1137 N N . ASP A 1 104 ? 169.841 231.036 332.824 1.00 77.41 104 ASP B N 1
ATOM 1138 C CA . ASP A 1 104 ? 170.457 230.665 331.556 1.00 60.98 104 ASP B CA 1
ATOM 1139 C C . ASP A 1 104 ? 170.033 231.669 330.484 1.00 73.41 104 ASP B C 1
ATOM 1140 O O . ASP A 1 104 ? 170.485 231.596 329.343 1.00 71.43 104 ASP B O 1
ATOM 1149 N N . GLY A 1 105 ? 169.168 232.610 330.864 1.00 79.36 105 GLY B N 1
ATOM 1150 C CA . GLY A 1 105 ? 168.874 233.770 330.039 1.00 51.89 105 GLY B CA 1
ATOM 1151 C C . GLY A 1 105 ? 170.131 234.601 329.844 1.00 50.83 105 GLY B C 1
ATOM 1152 O O . GLY A 1 105 ? 170.152 235.547 329.058 1.00 52.34 105 GLY B O 1
ATOM 1156 N N . THR A 1 106 ? 171.173 234.258 330.597 1.00 50.18 106 THR B N 1
ATOM 1157 C CA . THR A 1 106 ? 172.522 234.712 330.308 1.00 37.53 106 THR B CA 1
ATOM 1158 C C . THR A 1 106 ? 172.912 234.329 328.880 1.00 38.86 106 THR B C 1
ATOM 1159 O O . THR A 1 106 ? 173.493 235.145 328.163 1.00 42.94 106 THR B O 1
ATOM 1170 N N . LYS A 1 107 ? 172.588 233.099 328.469 1.00 33.50 107 LYS B N 1
ATOM 1171 C CA . LYS A 1 107 ? 172.847 232.653 327.095 1.00 32.90 107 LYS B CA 1
ATOM 1172 C C . LYS A 1 107 ? 172.266 233.641 326.093 1.00 36.15 107 LYS B C 1
ATOM 1173 O O . LYS A 1 107 ? 172.918 233.999 325.113 1.00 44.19 107 LYS B O 1
ATOM 1192 N N . THR A 1 108 ? 171.036 234.080 326.343 1.00 33.43 108 THR B N 1
ATOM 1193 C CA . THR A 1 108 ? 170.384 235.038 325.460 1.00 37.21 108 THR B CA 1
ATOM 1194 C C . THR A 1 108 ? 171.194 236.325 325.379 1.00 37.65 108 THR B C 1
ATOM 1195 O O . THR A 1 108 ? 171.475 236.818 324.289 1.00 48.38 108 THR B O 1
ATOM 1206 N N . ALA A 1 109 ? 171.573 236.860 326.535 1.00 37.98 109 ALA B N 1
ATOM 1207 C CA . ALA A 1 109 ? 172.300 238.121 326.584 1.00 30.08 109 ALA B CA 1
ATOM 1208 C C . ALA A 1 109 ? 173.588 238.000 325.790 1.00 29.87 109 ALA B C 1
ATOM 1209 O O . ALA A 1 109 ? 173.920 238.875 324.995 1.00 33.33 109 ALA B O 1
ATOM 1216 N N . VAL A 1 110 ? 174.296 236.894 325.996 1.00 34.55 110 VAL B N 1
ATOM 1217 C CA . VAL A 1 110 ? 175.570 236.660 325.324 1.00 33.74 110 VAL B CA 1
ATOM 1218 C C . VAL A 1 110 ? 175.398 236.481 323.821 1.00 28.66 110 VAL B C 1
ATOM 1219 O O . VAL A 1 110 ? 176.043 237.169 323.030 1.00 40.85 110 VAL B O 1
ATOM 1232 N N . ILE A 1 111 ? 174.539 235.545 323.433 1.00 26.18 111 ILE B N 1
ATOM 1233 C CA . ILE A 1 111 ? 174.295 235.273 322.022 1.00 35.94 111 ILE B CA 1
ATOM 1234 C C . ILE A 1 111 ? 173.847 236.535 321.288 1.00 38.61 111 ILE B C 1
ATOM 1235 O O . ILE A 1 111 ? 174.272 236.791 320.159 1.00 43.82 111 ILE B O 1
ATOM 1251 N N . LEU A 1 112 ? 172.997 237.324 321.935 1.00 34.86 112 LEU B N 1
ATOM 1252 C CA . LEU A 1 112 ? 172.519 238.564 321.342 1.00 30.40 112 LEU B CA 1
ATOM 1253 C C . LEU A 1 112 ? 173.703 239.488 321.084 1.00 40.63 112 LEU B C 1
ATOM 1254 O O . LEU A 1 112 ? 173.898 239.952 319.958 1.00 54.34 112 LEU B O 1
ATOM 1270 N N . ALA A 1 113 ? 174.499 239.727 322.126 1.00 33.67 113 ALA B N 1
ATOM 1271 C CA . ALA A 1 113 ? 175.660 240.603 322.031 1.00 23.54 113 ALA B CA 1
ATOM 1272 C C . ALA A 1 113 ? 176.494 240.209 320.827 1.00 25.38 113 ALA B C 1
ATOM 1273 O O . ALA A 1 113 ? 176.922 241.054 320.040 1.00 27.55 113 ALA B O 1
ATOM 1280 N N . GLY A 1 114 ? 176.694 238.908 320.675 1.00 36.09 114 GLY B N 1
ATOM 1281 C CA . GLY A 1 114 ? 177.435 238.384 319.547 1.00 41.14 114 GLY B CA 1
ATOM 1282 C C . GLY A 1 114 ? 176.792 238.760 318.226 1.00 41.69 114 GLY B C 1
ATOM 1283 O O . GLY A 1 114 ? 177.490 239.050 317.255 1.00 45.24 114 GLY B O 1
ATOM 1287 N N . GLU A 1 115 ? 175.463 238.775 318.191 1.00 40.41 115 GLU B N 1
ATOM 1288 C CA . GLU A 1 115 ? 174.749 239.081 316.957 1.00 32.15 115 GLU B CA 1
ATOM 1289 C C . GLU A 1 115 ? 174.800 240.576 316.659 1.00 30.28 115 GLU B C 1
ATOM 1290 O O . GLU A 1 115 ? 175.090 240.972 315.534 1.00 36.01 115 GLU B O 1
ATOM 1302 N N . LEU A 1 116 ? 174.526 241.400 317.667 1.00 25.23 116 LEU B N 1
ATOM 1303 C CA . LEU A 1 116 ? 174.619 242.851 317.524 1.00 27.59 116 LEU B CA 1
ATOM 1304 C C . LEU A 1 116 ? 176.034 243.270 317.136 1.00 42.25 116 LEU B C 1
ATOM 1305 O O . LEU A 1 116 ? 176.234 244.285 316.464 1.00 33.41 116 LEU B O 1
ATOM 1321 N N . ALA A 1 117 ? 177.014 242.481 317.568 1.00 32.49 117 ALA B N 1
ATOM 1322 C CA . ALA A 1 117 ? 178.407 242.759 317.264 1.00 23.17 117 ALA B CA 1
ATOM 1323 C C . ALA A 1 117 ? 178.700 242.473 315.792 1.00 28.21 117 ALA B C 1
ATOM 1324 O O . ALA A 1 117 ? 179.350 243.267 315.117 1.00 39.91 117 ALA B O 1
ATOM 1331 N N . LYS A 1 118 ? 178.209 241.341 315.295 1.00 36.08 118 LYS B N 1
ATOM 1332 C CA . LYS A 1 118 ? 178.441 240.948 313.907 1.00 37.53 118 LYS B CA 1
ATOM 1333 C C . LYS A 1 118 ? 177.742 241.882 312.922 1.00 38.75 118 LYS B C 1
ATOM 1334 O O . LYS A 1 118 ? 178.277 242.170 311.853 1.00 48.87 118 LYS B O 1
ATOM 1353 N N . LYS A 1 119 ? 176.545 242.345 313.273 1.00 36.46 119 LYS B N 1
ATOM 1354 C CA . LYS A 1 119 ? 175.821 243.278 312.417 1.00 37.21 119 LYS B CA 1
ATOM 1355 C C . LYS A 1 119 ? 176.439 244.666 312.520 1.00 50.40 119 LYS B C 1
ATOM 1356 O O . LYS A 1 119 ? 176.380 245.450 311.572 1.00 62.06 119 LYS B O 1
ATOM 1375 N N . ALA A 1 120 ? 177.028 244.972 313.671 1.00 41.60 120 ALA B N 1
ATOM 1376 C CA . ALA A 1 120 ? 177.783 246.208 313.814 1.00 34.72 120 ALA B CA 1
ATOM 1377 C C . ALA A 1 120 ? 178.971 246.167 312.871 1.00 29.93 120 ALA B C 1
ATOM 1378 O O . ALA A 1 120 ? 179.266 247.141 312.181 1.00 44.30 120 ALA B O 1
ATOM 1385 N N . GLU A 1 121 ? 179.637 245.018 312.845 1.00 37.35 121 GLU B N 1
ATOM 1386 C CA . GLU A 1 121 ? 180.806 244.813 312.002 1.00 42.18 121 GLU B CA 1
ATOM 1387 C C . GLU A 1 121 ? 180.474 245.189 310.560 1.00 39.52 121 GLU B C 1
ATOM 1388 O O . GLU A 1 121 ? 181.265 245.844 309.884 1.00 41.80 121 GLU B O 1
ATOM 1400 N N . ASP A 1 122 ? 179.279 244.811 310.115 1.00 38.43 122 ASP B N 1
ATOM 1401 C CA . ASP A 1 122 ? 178.825 245.116 308.761 1.00 49.57 122 ASP B CA 1
ATOM 1402 C C . ASP A 1 122 ? 178.597 246.620 308.563 1.00 50.91 122 ASP B C 1
ATOM 1403 O O . ASP A 1 122 ? 178.657 247.115 307.436 1.00 44.86 122 ASP B O 1
ATOM 1412 N N . LEU A 1 123 ? 178.335 247.342 309.653 1.00 44.65 123 LEU B N 1
ATOM 1413 C CA . LEU A 1 123 ? 178.127 248.788 309.581 1.00 30.47 123 LEU B CA 1
ATOM 1414 C C . LEU A 1 123 ? 179.464 249.521 309.551 1.00 36.05 123 LEU B C 1
ATOM 1415 O O . LEU A 1 123 ? 179.652 250.453 308.770 1.00 42.94 123 LEU B O 1
ATOM 1431 N N . LEU A 1 124 ? 180.392 249.091 310.400 1.00 39.90 124 LEU B N 1
ATOM 1432 C CA . LEU A 1 124 ? 181.716 249.700 310.466 1.00 35.98 124 LEU B CA 1
ATOM 1433 C C . LEU A 1 124 ? 182.413 249.652 309.108 1.00 37.07 124 LEU B C 1
ATOM 1434 O O . LEU A 1 124 ? 183.106 250.593 308.732 1.00 40.38 124 LEU B O 1
ATOM 1450 N N . TYR A 1 125 ? 182.219 248.563 308.369 1.00 50.22 125 TYR B N 1
ATOM 1451 C CA . TYR A 1 125 ? 182.800 248.443 307.033 1.00 54.80 125 TYR B CA 1
ATOM 1452 C C . TYR A 1 125 ? 182.192 249.466 306.069 1.00 54.99 125 TYR B C 1
ATOM 1453 O O . TYR A 1 125 ? 182.763 249.741 305.014 1.00 60.49 125 TYR B O 1
ATOM 1471 N N . LYS A 1 126 ? 181.036 250.021 306.431 1.00 60.16 126 LYS B N 1
ATOM 1472 C CA . LYS A 1 126 ? 180.451 251.133 305.683 1.00 50.89 126 LYS B CA 1
ATOM 1473 C C . LYS A 1 126 ? 180.907 252.451 306.303 1.00 47.79 126 LYS B C 1
ATOM 1474 O O . LYS A 1 126 ? 180.421 253.524 305.939 1.00 45.96 126 LYS B O 1
ATOM 1493 N N . GLU A 1 127 ? 181.843 252.346 307.244 1.00 48.28 127 GLU B N 1
ATOM 1494 C CA . GLU A 1 127 ? 182.412 253.495 307.939 1.00 44.13 127 GLU B CA 1
ATOM 1495 C C . GLU A 1 127 ? 181.341 254.343 308.624 1.00 46.87 127 GLU B C 1
ATOM 1496 O O . GLU A 1 127 ? 181.417 255.571 308.646 1.00 47.95 127 GLU B O 1
ATOM 1508 N N . ILE A 1 128 ? 180.338 253.666 309.177 1.00 48.64 128 ILE B N 1
ATOM 1509 C CA . ILE A 1 128 ? 179.457 254.277 310.161 1.00 33.77 128 ILE B CA 1
ATOM 1510 C C . ILE A 1 128 ? 180.246 254.356 311.466 1.00 42.07 128 ILE B C 1
ATOM 1511 O O . ILE A 1 128 ? 180.709 253.336 311.976 1.00 47.57 128 ILE B O 1
ATOM 1527 N N . HIS A 1 129 ? 180.418 255.558 312.000 1.00 47.33 129 HIS B N 1
ATOM 1528 C CA . HIS A 1 129 ? 181.189 255.731 313.228 1.00 41.12 129 HIS B CA 1
ATOM 1529 C C . HIS A 1 129 ? 180.493 255.027 314.408 1.00 47.59 129 HIS B C 1
ATOM 1530 O O . HIS A 1 129 ? 179.259 255.000 314.465 1.00 52.04 129 HIS B O 1
ATOM 1544 N N . PRO A 1 130 ? 181.274 254.440 315.340 1.00 39.37 130 PRO B N 1
ATOM 1545 C CA . PRO A 1 130 ? 180.703 253.772 316.521 1.00 31.07 130 PRO B CA 1
ATOM 1546 C C . PRO A 1 130 ? 179.675 254.604 317.290 1.00 34.65 130 PRO B C 1
ATOM 1547 O O . PRO A 1 130 ? 178.711 254.042 317.808 1.00 46.01 130 PRO B O 1
ATOM 1558 N N . THR A 1 131 ? 179.880 255.914 317.369 1.00 30.67 131 THR B N 1
ATOM 1559 C CA . THR A 1 131 ? 178.919 256.802 318.015 1.00 36.63 131 THR B CA 1
ATOM 1560 C C . THR A 1 131 ? 177.498 256.615 317.475 1.00 37.75 131 THR B C 1
ATOM 1561 O O . THR A 1 131 ? 176.545 256.411 318.243 1.00 61.77 131 THR B O 1
ATOM 1572 N N . ILE A 1 132 ? 177.364 256.679 316.153 1.00 34.06 132 ILE B N 1
ATOM 1573 C CA . ILE A 1 132 ? 176.063 256.565 315.497 1.00 37.47 132 ILE B CA 1
ATOM 1574 C C . ILE A 1 132 ? 175.457 255.184 315.729 1.00 37.20 132 ILE B C 1
ATOM 1575 O O . ILE A 1 132 ? 174.260 255.055 316.016 1.00 49.45 132 ILE B O 1
ATOM 1591 N N . ILE A 1 133 ? 176.286 254.153 315.603 1.00 27.55 133 ILE B N 1
ATOM 1592 C CA . ILE A 1 133 ? 175.841 252.796 315.878 1.00 33.64 133 ILE B CA 1
ATOM 1593 C C . ILE A 1 133 ? 175.279 252.705 317.292 1.00 37.94 133 ILE B C 1
ATOM 1594 O O . ILE A 1 133 ? 174.159 252.237 317.490 1.00 43.44 133 ILE B O 1
ATOM 1610 N N . VAL A 1 134 ? 176.060 253.160 318.267 1.00 27.57 134 VAL B N 1
ATOM 1611 C CA . VAL A 1 134 ? 175.643 253.117 319.660 1.00 22.90 134 VAL B CA 1
ATOM 1612 C C . VAL A 1 134 ? 174.316 253.840 319.863 1.00 30.33 134 VAL B C 1
ATOM 1613 O O . VAL A 1 134 ? 173.401 253.298 320.494 1.00 55.64 134 VAL B O 1
ATOM 1626 N N . SER A 1 135 ? 174.209 255.052 319.327 1.00 20.73 135 SER B N 1
ATOM 1627 C CA . SER A 1 135 ? 172.945 255.786 319.371 1.00 42.77 135 SER B CA 1
ATOM 1628 C C . SER A 1 135 ? 171.772 254.948 318.833 1.00 44.71 135 SER B C 1
ATOM 1629 O O . SER A 1 135 ? 170.745 254.762 319.517 1.00 45.44 135 SER B O 1
ATOM 1637 N N . GLY A 1 136 ? 171.935 254.441 317.612 1.00 35.98 136 GLY B N 1
ATOM 1638 C CA . GLY A 1 136 ? 170.918 253.618 316.982 1.00 37.50 136 GLY B CA 1
ATOM 1639 C C . GLY A 1 136 ? 170.539 252.414 317.825 1.00 40.28 136 GLY B C 1
ATOM 1640 O O . GLY A 1 136 ? 169.355 252.102 317.985 1.00 44.44 136 GLY B O 1
ATOM 1644 N N . TYR A 1 137 ? 171.549 251.739 318.367 1.00 32.39 137 TYR B N 1
ATOM 1645 C CA . TYR A 1 137 ? 171.325 250.574 319.212 1.00 28.39 137 TYR B CA 1
ATOM 1646 C C . TYR A 1 137 ? 170.580 250.960 320.483 1.00 35.47 137 TYR B C 1
ATOM 1647 O O . TYR A 1 137 ? 169.728 250.209 320.955 1.00 44.20 137 TYR B O 1
ATOM 1665 N N . LYS A 1 138 ? 170.896 252.121 321.044 1.00 32.61 138 LYS B N 1
ATOM 1666 C CA . LYS A 1 138 ? 170.175 252.583 322.225 1.00 44.07 138 LYS B CA 1
ATOM 1667 C C . LYS A 1 138 ? 168.694 252.822 321.909 1.00 38.68 138 LYS B C 1
ATOM 1668 O O . LYS A 1 138 ? 167.809 252.377 322.656 1.00 52.63 138 LYS B O 1
ATOM 1687 N N . LYS A 1 139 ? 168.422 253.517 320.806 1.00 29.34 139 LYS B N 1
ATOM 1688 C CA . LYS A 1 139 ? 167.034 253.706 320.375 1.00 36.10 139 LYS B CA 1
ATOM 1689 C C . LYS A 1 139 ? 166.320 252.363 320.182 1.00 46.39 139 LYS B C 1
ATOM 1690 O O . LYS A 1 139 ? 165.243 252.113 320.757 1.00 52.54 139 LYS B O 1
ATOM 1709 N N . ALA A 1 140 ? 166.928 251.499 319.375 1.00 39.65 140 ALA B N 1
ATOM 1710 C CA . ALA A 1 140 ? 166.374 250.175 319.121 1.00 42.72 140 ALA B CA 1
ATOM 1711 C C . ALA A 1 140 ? 166.148 249.414 320.429 1.00 46.23 140 ALA B C 1
ATOM 1712 O O . ALA A 1 140 ? 165.142 248.717 320.583 1.00 51.51 140 ALA B O 1
ATOM 1719 N N . GLU A 1 141 ? 167.081 249.552 321.367 1.00 32.25 141 GLU B N 1
ATOM 1720 C CA . GLU A 1 141 ? 166.938 248.928 322.676 1.00 28.11 141 GLU B CA 1
ATOM 1721 C C . GLU A 1 141 ? 165.661 249.421 323.340 1.00 40.72 141 GLU B C 1
ATOM 1722 O O . GLU A 1 141 ? 164.837 248.620 323.793 1.00 51.09 141 GLU B O 1
ATOM 1734 N N . GLU A 1 142 ? 165.502 250.741 323.401 1.00 40.37 142 GLU B N 1
ATOM 1735 C CA . GLU A 1 142 ? 164.308 251.314 324.018 1.00 55.99 142 GLU B CA 1
ATOM 1736 C C . GLU A 1 142 ? 163.029 250.784 323.374 1.00 54.30 142 GLU B C 1
ATOM 1737 O O . GLU A 1 142 ? 162.105 250.357 324.077 1.00 61.51 142 GLU B O 1
ATOM 1749 N N . ILE A 1 143 ? 162.974 250.792 322.046 1.00 42.74 143 ILE B N 1
ATOM 1750 C CA . ILE A 1 143 ? 161.791 250.271 321.361 1.00 39.15 143 ILE B CA 1
ATOM 1751 C C . ILE A 1 143 ? 161.566 248.779 321.629 1.00 41.72 143 ILE B C 1
ATOM 1752 O O . ILE A 1 143 ? 160.429 248.338 321.791 1.00 34.11 143 ILE B O 1
ATOM 1768 N N . ALA A 1 144 ? 162.644 248.001 321.667 1.00 41.60 144 ALA B N 1
ATOM 1769 C CA . ALA A 1 144 ? 162.529 246.577 321.963 1.00 41.49 144 ALA B CA 1
ATOM 1770 C C . ALA A 1 144 ? 161.931 246.371 323.351 1.00 41.42 144 ALA B C 1
ATOM 1771 O O . ALA A 1 144 ? 160.985 245.592 323.524 1.00 61.14 144 ALA B O 1
ATOM 1778 N N . LEU A 1 145 ? 162.480 247.075 324.337 1.00 37.82 145 LEU B N 1
ATOM 1779 C CA . LEU A 1 145 ? 161.976 246.982 325.702 1.00 41.80 145 LEU B CA 1
ATOM 1780 C C . LEU A 1 145 ? 160.506 247.389 325.766 1.00 50.76 145 LEU B C 1
ATOM 1781 O O . LEU A 1 145 ? 159.696 246.728 326.424 1.00 52.99 145 LEU B O 1
ATOM 1797 N N . LYS A 1 146 ? 160.164 248.473 325.075 1.00 50.11 146 LYS B N 1
ATOM 1798 C CA . LYS A 1 146 ? 158.772 248.902 324.980 1.00 46.40 146 LYS B CA 1
ATOM 1799 C C . LYS A 1 146 ? 157.899 247.788 324.393 1.00 45.71 146 LYS B C 1
ATOM 1800 O O . LYS A 1 146 ? 156.829 247.480 324.921 1.00 54.40 146 LYS B O 1
ATOM 1819 N N . THR A 1 147 ? 158.364 247.180 323.306 1.00 37.71 147 THR B N 1
ATOM 1820 C CA . THR A 1 147 ? 157.626 246.093 322.667 1.00 38.82 147 THR B CA 1
ATOM 1821 C C . THR A 1 147 ? 157.376 244.947 323.643 1.00 46.89 147 THR B C 1
ATOM 1822 O O . THR A 1 147 ? 156.252 244.447 323.753 1.00 49.00 147 THR B O 1
ATOM 1833 N N . ILE A 1 148 ? 158.424 244.526 324.345 1.00 44.85 148 ILE B N 1
ATOM 1834 C CA . ILE A 1 148 ? 158.263 243.488 325.353 1.00 28.59 148 ILE B CA 1
ATOM 1835 C C . ILE A 1 148 ? 157.247 243.928 326.396 1.00 49.05 148 ILE B C 1
ATOM 1836 O O . ILE A 1 148 ? 156.397 243.139 326.806 1.00 54.07 148 ILE B O 1
ATOM 1852 N N . GLN A 1 149 ? 157.345 245.183 326.831 1.00 52.29 149 GLN B N 1
ATOM 1853 C CA . GLN A 1 149 ? 156.406 245.724 327.813 1.00 53.74 149 GLN B CA 1
ATOM 1854 C C . GLN A 1 149 ? 154.972 245.654 327.307 1.00 42.89 149 GLN B C 1
ATOM 1855 O O . GLN A 1 149 ? 154.059 245.338 328.067 1.00 56.76 149 GLN B O 1
ATOM 1869 N N . GLU A 1 150 ? 154.777 245.950 326.026 1.00 43.62 150 GLU B N 1
ATOM 1870 C CA . GLU A 1 150 ? 153.441 245.912 325.433 1.00 48.89 150 GLU B CA 1
ATOM 1871 C C . GLU A 1 150 ? 152.894 244.492 325.286 1.00 47.70 150 GLU B C 1
ATOM 1872 O O . GLU A 1 150 ? 151.782 244.212 325.725 1.00 60.58 150 GLU B O 1
ATOM 1884 N N . ILE A 1 151 ? 153.665 243.602 324.666 1.00 48.85 151 ILE B N 1
ATOM 1885 C CA . ILE A 1 151 ? 153.190 242.244 324.394 1.00 33.66 151 ILE B CA 1
ATOM 1886 C C . ILE A 1 151 ? 152.855 241.473 325.668 1.00 39.30 151 ILE B C 1
ATOM 1887 O O . ILE A 1 151 ? 151.898 240.698 325.694 1.00 58.44 151 ILE B O 1
ATOM 1903 N N . ALA A 1 152 ? 153.640 241.703 326.717 1.00 53.00 152 ALA B N 1
ATOM 1904 C CA . ALA A 1 152 ? 153.595 240.898 327.940 1.00 48.28 152 ALA B CA 1
ATOM 1905 C C . ALA A 1 152 ? 152.190 240.726 328.511 1.00 60.78 152 ALA B C 1
ATOM 1906 O O . ALA A 1 152 ? 151.421 241.683 328.609 1.00 63.93 152 ALA B O 1
ATOM 1913 N N . GLN A 1 153 ? 151.873 239.487 328.881 1.00 66.12 153 GLN B N 1
ATOM 1914 C CA . GLN A 1 153 ? 150.603 239.151 329.517 1.00 50.21 153 GLN B CA 1
ATOM 1915 C C . GLN A 1 153 ? 150.744 239.158 331.037 1.00 57.96 153 GLN B C 1
ATOM 1916 O O . GLN A 1 153 ? 151.782 238.759 331.565 1.00 61.04 153 GLN B O 1
ATOM 1930 N N . PRO A 1 154 ? 149.698 239.602 331.751 1.00 53.57 154 PRO B N 1
ATOM 1931 C CA . PRO A 1 154 ? 149.762 239.535 333.214 1.00 55.91 154 PRO B CA 1
ATOM 1932 C C . PRO A 1 154 ? 149.658 238.098 333.711 1.00 64.21 154 PRO B C 1
ATOM 1933 O O . PRO A 1 154 ? 149.052 237.259 333.041 1.00 63.52 154 PRO B O 1
ATOM 1944 N N . VAL A 1 155 ? 150.248 237.821 334.868 1.00 58.90 155 VAL B N 1
ATOM 1945 C CA . VAL A 1 155 ? 150.200 236.485 335.447 1.00 58.92 155 VAL B CA 1
ATOM 1946 C C . VAL A 1 155 ? 150.443 236.568 336.950 1.00 79.00 155 VAL B C 1
ATOM 1947 O O . VAL A 1 155 ? 151.334 237.287 337.406 1.00 71.30 155 VAL B O 1
ATOM 1960 N N . THR A 1 156 ? 149.631 235.836 337.710 1.00 84.79 156 THR B N 1
ATOM 1961 C CA . THR A 1 156 ? 149.683 235.865 339.170 1.00 72.01 156 THR B CA 1
ATOM 1962 C C . THR A 1 156 ? 150.102 234.508 339.723 1.00 75.26 156 THR B C 1
ATOM 1963 O O . THR A 1 156 ? 150.254 233.545 338.974 1.00 83.35 156 THR B O 1
ATOM 1974 N N . ILE A 1 157 ? 150.279 234.438 341.038 1.00 74.86 157 ILE B N 1
ATOM 1975 C CA . ILE A 1 157 ? 150.715 233.207 341.692 1.00 70.82 157 ILE B CA 1
ATOM 1976 C C . ILE A 1 157 ? 149.615 232.145 341.666 1.00 64.56 157 ILE B C 1
ATOM 1977 O O . ILE A 1 157 ? 149.858 230.977 341.966 1.00 68.44 157 ILE B O 1
ATOM 1993 N N . ASN A 1 158 ? 148.408 232.555 341.292 1.00 76.66 158 ASN B N 1
ATOM 1994 C CA . ASN A 1 158 ? 147.265 231.650 341.247 1.00 79.25 158 ASN B CA 1
ATOM 1995 C C . ASN A 1 158 ? 147.177 230.880 339.930 1.00 82.36 158 ASN B C 1
ATOM 1996 O O . ASN A 1 158 ? 146.615 229.785 339.877 1.00 84.29 158 ASN B O 1
ATOM 2007 N N . ASP A 1 159 ? 147.736 231.456 338.870 1.00 80.16 159 ASP B N 1
ATOM 2008 C CA . ASP A 1 159 ? 147.701 230.837 337.550 1.00 74.32 159 ASP B CA 1
ATOM 2009 C C . ASP A 1 159 ? 148.660 229.650 337.482 1.00 85.83 159 ASP B C 1
ATOM 2010 O O . ASP A 1 159 ? 149.742 229.748 336.900 1.00 84.78 159 ASP B O 1
ATOM 2019 N N . THR A 1 160 ? 148.256 228.531 338.080 1.00 83.94 160 THR B N 1
ATOM 2020 C CA . THR A 1 160 ? 149.103 227.342 338.150 1.00 76.94 160 THR B CA 1
ATOM 2021 C C . THR A 1 160 ? 149.465 226.830 336.760 1.00 66.40 160 THR B C 1
ATOM 2022 O O . THR A 1 160 ? 150.581 226.357 336.535 1.00 72.20 160 THR B O 1
ATOM 2033 N N . ASP A 1 161 ? 148.518 226.934 335.834 1.00 61.66 161 ASP B N 1
ATOM 2034 C CA . ASP A 1 161 ? 148.736 226.498 334.460 1.00 74.19 161 ASP B CA 1
ATOM 2035 C C . ASP A 1 161 ? 149.957 227.185 333.852 1.00 73.90 161 ASP B C 1
ATOM 2036 O O . ASP A 1 161 ? 150.900 226.525 333.398 1.00 72.98 161 ASP B O 1
ATOM 2045 N N . VAL A 1 162 ? 149.935 228.516 333.858 1.00 72.78 162 VAL B N 1
ATOM 2046 C CA . VAL A 1 162 ? 151.011 229.313 333.279 1.00 57.15 162 VAL B CA 1
ATOM 2047 C C . VAL A 1 162 ? 152.346 229.048 333.972 1.00 57.67 162 VAL B C 1
ATOM 2048 O O . VAL A 1 162 ? 153.326 228.729 333.310 1.00 59.73 162 VAL B O 1
ATOM 2061 N N . LEU A 1 163 ? 152.379 229.182 335.295 1.00 54.99 163 LEU B N 1
ATOM 2062 C CA . LEU A 1 163 ? 153.598 228.930 336.070 1.00 60.73 163 LEU B CA 1
ATOM 2063 C C . LEU A 1 163 ? 154.182 227.547 335.786 1.00 52.30 163 LEU B C 1
ATOM 2064 O O . LEU A 1 163 ? 155.400 227.382 335.644 1.00 48.34 163 LEU B O 1
ATOM 2080 N N . ARG A 1 164 ? 153.299 226.557 335.713 1.00 66.44 164 ARG B N 1
ATOM 2081 C CA . ARG A 1 164 ? 153.682 225.196 335.360 1.00 67.67 164 ARG B CA 1
ATOM 2082 C C . ARG A 1 164 ? 154.279 225.151 333.953 1.00 62.64 164 ARG B C 1
ATOM 2083 O O . ARG A 1 164 ? 155.314 224.517 333.724 1.00 53.82 164 ARG B O 1
ATOM 2104 N N . LYS A 1 165 ? 153.629 225.835 333.016 1.00 56.23 165 LYS B N 1
ATOM 2105 C CA . LYS A 1 165 ? 154.134 225.920 331.649 1.00 46.63 165 LYS B CA 1
ATOM 2106 C C . LYS A 1 165 ? 155.489 226.632 331.586 1.00 55.80 165 LYS B C 1
ATOM 2107 O O . LYS A 1 165 ? 156.360 226.249 330.806 1.00 59.41 165 LYS B O 1
ATOM 2126 N N . VAL A 1 166 ? 155.667 227.659 332.412 1.00 59.38 166 VAL B N 1
ATOM 2127 C CA . VAL A 1 166 ? 156.937 228.377 332.488 1.00 48.48 166 VAL B CA 1
ATOM 2128 C C . VAL A 1 166 ? 158.041 227.454 332.986 1.00 61.97 166 VAL B C 1
ATOM 2129 O O . VAL A 1 166 ? 159.119 227.351 332.380 1.00 69.26 166 VAL B O 1
ATOM 2142 N N . ALA A 1 167 ? 157.764 226.799 334.110 1.00 50.44 167 ALA B N 1
ATOM 2143 C CA . ALA A 1 167 ? 158.682 225.821 334.670 1.00 47.52 167 ALA B CA 1
ATOM 2144 C C . ALA A 1 167 ? 159.014 224.756 333.633 1.00 54.42 167 ALA B C 1
ATOM 2145 O O . ALA A 1 167 ? 160.169 224.357 333.494 1.00 68.21 167 ALA B O 1
ATOM 2152 N N . LEU A 1 168 ? 157.999 224.302 332.903 1.00 47.81 168 LEU B N 1
ATOM 2153 C CA . LEU A 1 168 ? 158.201 223.283 331.878 1.00 55.25 168 LEU B CA 1
ATOM 2154 C C . LEU A 1 168 ? 158.998 223.835 330.699 1.00 55.18 168 LEU B C 1
ATOM 2155 O O . LEU A 1 168 ? 159.770 223.109 330.072 1.00 66.53 168 LEU B O 1
ATOM 2171 N N . THR A 1 169 ? 158.804 225.116 330.397 1.00 45.21 169 THR B N 1
ATOM 2172 C CA . THR A 1 169 ? 159.531 225.762 329.307 1.00 47.52 169 THR B CA 1
ATOM 2173 C C . THR A 1 169 ? 161.007 225.948 329.656 1.00 53.03 169 THR B C 1
ATOM 2174 O O . THR A 1 169 ? 161.874 225.847 328.786 1.00 55.17 169 THR B O 1
ATOM 2185 N N . SER A 1 170 ? 161.291 226.229 330.925 1.00 56.16 170 SER B N 1
ATOM 2186 C CA . SER A 1 170 ? 162.679 226.352 331.379 1.00 59.40 170 SER B CA 1
ATOM 2187 C C . SER A 1 170 ? 163.458 225.040 331.289 1.00 59.91 170 SER B C 1
ATOM 2188 O O . SER A 1 170 ? 164.682 225.053 331.168 1.00 74.19 170 SER B O 1
ATOM 2196 N N . LEU A 1 171 ? 162.748 223.916 331.357 1.00 60.20 171 LEU B N 1
ATOM 2197 C CA . LEU A 1 171 ? 163.375 222.593 331.367 1.00 57.78 171 LEU B CA 1
ATOM 2198 C C . LEU A 1 171 ? 163.345 221.921 329.995 1.00 59.48 171 LEU B C 1
ATOM 2199 O O . LEU A 1 171 ? 163.528 220.708 329.890 1.00 67.79 171 LEU B O 1
ATOM 2215 N N . GLY A 1 172 ? 163.115 222.708 328.949 1.00 64.87 172 GLY B N 1
ATOM 2216 C CA . GLY A 1 172 ? 162.969 222.173 327.606 1.00 74.25 172 GLY B CA 1
ATOM 2217 C C . GLY A 1 172 ? 164.139 221.324 327.140 1.00 77.04 172 GLY B C 1
ATOM 2218 O O . GLY A 1 172 ? 165.202 221.844 326.800 1.00 87.83 172 GLY B O 1
ATOM 2222 N N . SER A 1 173 ? 163.935 220.008 327.134 1.00 82.08 173 SER B N 1
ATOM 2223 C CA . SER A 1 173 ? 164.934 219.041 326.668 1.00 81.82 173 SER B CA 1
ATOM 2224 C C . SER A 1 173 ? 166.257 219.107 327.433 1.00 69.85 173 SER B C 1
ATOM 2225 O O . SER A 1 173 ? 167.268 218.575 326.974 1.00 76.78 173 SER B O 1
ATOM 2233 N N . LYS A 1 174 ? 166.251 219.747 328.598 1.00 77.46 174 LYS B N 1
ATOM 2234 C CA . LYS A 1 174 ? 167.416 219.721 329.473 1.00 79.75 174 LYS B CA 1
ATOM 2235 C C . LYS A 1 174 ? 167.673 218.277 329.881 1.00 77.13 174 LYS B C 1
ATOM 2236 O O . LYS A 1 174 ? 166.734 217.529 330.151 1.00 87.16 174 LYS B O 1
ATOM 2255 N N . ALA A 1 175 ? 168.940 217.881 329.916 1.00 96.46 175 ALA B N 1
ATOM 2256 C CA . ALA A 1 175 ? 169.296 216.509 330.263 1.00 99.65 175 ALA B CA 1
ATOM 2257 C C . ALA A 1 175 ? 169.035 216.249 331.744 1.00 87.06 175 ALA B C 1
ATOM 2258 O O . ALA A 1 175 ? 169.966 216.059 332.523 1.00 87.54 175 ALA B O 1
ATOM 2265 N N . VAL A 1 176 ? 167.758 216.239 332.118 1.00 96.64 176 VAL B N 1
ATOM 2266 C CA . VAL A 1 176 ? 167.354 216.019 333.503 1.00 102.69 176 VAL B CA 1
ATOM 2267 C C . VAL A 1 176 ? 166.781 214.614 333.659 1.00 115.57 176 VAL B C 1
ATOM 2268 O O . VAL A 1 176 ? 165.996 214.158 332.827 1.00 119.74 176 VAL B O 1
ATOM 2281 N N . ALA A 1 177 ? 167.197 213.926 334.721 1.00 118.73 177 ALA B N 1
ATOM 2282 C CA . ALA A 1 177 ? 166.760 212.556 334.980 1.00 127.45 177 ALA B CA 1
ATOM 2283 C C . ALA A 1 177 ? 165.267 212.501 335.270 1.00 125.68 177 ALA B C 1
ATOM 2284 O O . ALA A 1 177 ? 164.562 211.606 334.804 1.00 130.82 177 ALA B O 1
ATOM 2291 N N . GLY A 1 178 ? 164.794 213.462 336.054 1.00 119.41 178 GLY B N 1
ATOM 2292 C CA . GLY A 1 178 ? 163.400 213.504 336.448 1.00 117.27 178 GLY B CA 1
ATOM 2293 C C . GLY A 1 178 ? 162.454 213.791 335.299 1.00 124.03 178 GLY B C 1
ATOM 2294 O O . GLY A 1 178 ? 162.796 214.518 334.366 1.00 147.87 178 GLY B O 1
ATOM 2298 N N . ALA A 1 179 ? 161.269 213.193 335.361 1.00 98.14 179 ALA B N 1
ATOM 2299 C CA . ALA A 1 179 ? 160.159 213.577 334.498 1.00 90.61 179 ALA B CA 1
ATOM 2300 C C . ALA A 1 179 ? 160.001 215.096 334.519 1.00 100.85 179 ALA B C 1
ATOM 2301 O O . ALA A 1 179 ? 159.860 215.693 335.585 1.00 103.19 179 ALA B O 1
ATOM 2308 N N . ARG A 1 180 ? 160.024 215.720 333.345 1.00 92.64 180 ARG B N 1
ATOM 2309 C CA . ARG A 1 180 ? 160.050 217.177 333.257 1.00 75.74 180 ARG B CA 1
ATOM 2310 C C . ARG A 1 180 ? 158.732 217.806 333.706 1.00 80.80 180 ARG B C 1
ATOM 2311 O O . ARG A 1 180 ? 158.723 218.880 334.312 1.00 85.15 180 ARG B O 1
ATOM 2332 N N . GLU A 1 181 ? 157.623 217.134 333.413 1.00 83.98 181 GLU B N 1
ATOM 2333 C CA . GLU A 1 181 ? 156.304 217.604 333.833 1.00 90.68 181 GLU B CA 1
ATOM 2334 C C . GLU A 1 181 ? 156.165 217.516 335.357 1.00 90.01 181 GLU B C 1
ATOM 2335 O O . GLU A 1 181 ? 155.734 218.470 336.022 1.00 94.53 181 GLU B O 1
ATOM 2347 N N . TYR A 1 182 ? 156.537 216.362 335.901 1.00 76.06 182 TYR B N 1
ATOM 2348 C CA . TYR A 1 182 ? 156.541 216.145 337.341 1.00 84.38 182 TYR B CA 1
ATOM 2349 C C . TYR A 1 182 ? 157.453 217.159 338.028 1.00 87.24 182 TYR B C 1
ATOM 2350 O O . TYR A 1 182 ? 157.060 217.826 338.991 1.00 103.00 182 TYR B O 1
ATOM 2368 N N . LEU A 1 183 ? 158.671 217.280 337.510 1.00 79.01 183 LEU B N 1
ATOM 2369 C CA . LEU A 1 183 ? 159.649 218.217 338.045 1.00 77.45 183 LEU B CA 1
ATOM 2370 C C . LEU A 1 183 ? 159.140 219.658 337.949 1.00 74.46 183 LEU B C 1
ATOM 2371 O O . LEU A 1 183 ? 159.361 220.463 338.855 1.00 86.82 183 LEU B O 1
ATOM 2387 N N . ALA A 1 184 ? 158.453 219.978 336.855 1.00 69.72 184 ALA B N 1
ATOM 2388 C CA . ALA A 1 184 ? 157.830 221.291 336.701 1.00 65.56 184 ALA B CA 1
ATOM 2389 C C . ALA A 1 184 ? 156.796 221.531 337.799 1.00 79.85 184 ALA B C 1
ATOM 2390 O O . ALA A 1 184 ? 156.780 222.597 338.434 1.00 90.13 184 ALA B O 1
ATOM 2397 N N . ASP A 1 185 ? 155.929 220.543 338.016 1.00 87.92 185 ASP B N 1
ATOM 2398 C CA . ASP A 1 185 ? 154.970 220.614 339.115 1.00 91.24 185 ASP B CA 1
ATOM 2399 C C . ASP A 1 185 ? 155.693 220.878 340.434 1.00 88.66 185 ASP B C 1
ATOM 2400 O O . ASP A 1 185 ? 155.311 221.781 341.183 1.00 96.01 185 ASP B O 1
ATOM 2409 N N . LEU A 1 186 ? 156.741 220.103 340.707 1.00 82.42 186 LEU B N 1
ATOM 2410 C CA . LEU A 1 186 ? 157.533 220.303 341.922 1.00 88.00 186 LEU B CA 1
ATOM 2411 C C . LEU A 1 186 ? 158.077 221.726 342.017 1.00 88.69 186 LEU B C 1
ATOM 2412 O O . LEU A 1 186 ? 158.027 222.341 343.082 1.00 103.63 186 LEU B O 1
ATOM 2428 N N . VAL A 1 187 ? 158.605 222.239 340.909 1.00 92.43 187 VAL B N 1
ATOM 2429 C CA . VAL A 1 187 ? 159.109 223.610 340.867 1.00 77.47 187 VAL B CA 1
ATOM 2430 C C . VAL A 1 187 ? 158.025 224.607 341.270 1.00 85.01 187 VAL B C 1
ATOM 2431 O O . VAL A 1 187 ? 158.226 225.426 342.177 1.00 96.55 187 VAL B O 1
ATOM 2444 N N . VAL A 1 188 ? 156.879 224.534 340.596 1.00 87.14 188 VAL B N 1
ATOM 2445 C CA . VAL A 1 188 ? 155.762 225.422 340.910 1.00 80.38 188 VAL B CA 1
ATOM 2446 C C . VAL A 1 188 ? 155.370 225.312 342.381 1.00 84.92 188 VAL B C 1
ATOM 2447 O O . VAL A 1 188 ? 155.177 226.325 343.059 1.00 94.94 188 VAL B O 1
ATOM 2460 N N . LYS A 1 189 ? 155.265 224.081 342.871 1.00 93.01 189 LYS B N 1
ATOM 2461 C CA . LYS A 1 189 ? 154.902 223.840 344.264 1.00 89.07 189 LYS B CA 1
ATOM 2462 C C . LYS A 1 189 ? 155.894 224.489 345.232 1.00 94.03 189 LYS B C 1
ATOM 2463 O O . LYS A 1 189 ? 155.495 225.215 346.146 1.00 105.40 189 LYS B O 1
ATOM 2482 N N . ALA A 1 190 ? 157.183 224.232 345.026 1.00 91.10 190 ALA B N 1
ATOM 2483 C CA . ALA A 1 190 ? 158.223 224.779 345.895 1.00 88.05 190 ALA B CA 1
ATOM 2484 C C . ALA A 1 190 ? 158.211 226.305 345.885 1.00 94.52 190 ALA B C 1
ATOM 2485 O O . ALA A 1 190 ? 158.243 226.947 346.945 1.00 111.63 190 ALA B O 1
ATOM 2492 N N . VAL A 1 191 ? 158.167 226.888 344.689 1.00 94.67 191 VAL B N 1
ATOM 2493 C CA . VAL A 1 191 ? 158.147 228.342 344.574 1.00 90.12 191 VAL B CA 1
ATOM 2494 C C . VAL A 1 191 ? 156.886 228.920 345.218 1.00 98.25 191 VAL B C 1
ATOM 2495 O O . VAL A 1 191 ? 156.931 229.988 345.829 1.00 105.62 191 VAL B O 1
ATOM 2508 N N . ALA A 1 192 ? 155.766 228.217 345.079 1.00 102.36 192 ALA B N 1
ATOM 2509 C CA . ALA A 1 192 ? 154.530 228.624 345.743 1.00 95.44 192 ALA B CA 1
ATOM 2510 C C . ALA A 1 192 ? 154.690 228.586 347.263 1.00 103.37 192 ALA B C 1
ATOM 2511 O O . ALA A 1 192 ? 154.257 229.502 347.962 1.00 101.27 192 ALA B O 1
ATOM 2518 N N . GLN A 1 193 ? 155.313 227.522 347.765 1.00 107.53 193 GLN B N 1
ATOM 2519 C CA . GLN A 1 193 ? 155.577 227.380 349.198 1.00 113.95 193 GLN B CA 1
ATOM 2520 C C . GLN A 1 193 ? 156.442 228.523 349.734 1.00 113.36 193 GLN B C 1
ATOM 2521 O O . GLN A 1 193 ? 156.097 229.151 350.736 1.00 120.80 193 GLN B O 1
ATOM 2535 N N . VAL A 1 194 ? 157.565 228.783 349.068 1.00 105.64 194 VAL B N 1
ATOM 2536 C CA . VAL A 1 194 ? 158.508 229.809 349.520 1.00 105.38 194 VAL B CA 1
ATOM 2537 C C . VAL A 1 194 ? 157.918 231.222 349.570 1.00 104.84 194 VAL B C 1
ATOM 2538 O O . VAL A 1 194 ? 158.327 232.047 350.390 1.00 106.69 194 VAL B O 1
ATOM 2551 N N . ALA A 1 195 ? 156.959 231.492 348.692 1.00 111.52 195 ALA B N 1
ATOM 2552 C CA . ALA A 1 195 ? 156.474 232.851 348.453 1.00 112.91 195 ALA B CA 1
ATOM 2553 C C . ALA A 1 195 ? 155.941 233.560 349.700 1.00 115.99 195 ALA B C 1
ATOM 2554 O O . ALA A 1 195 ? 155.229 232.966 350.512 1.00 131.84 195 ALA B O 1
ATOM 2561 N N . GLU A 1 196 ? 156.302 234.836 349.838 1.00 122.14 196 GLU B N 1
ATOM 2562 C CA . GLU A 1 196 ? 155.701 235.717 350.841 1.00 118.44 196 GLU B CA 1
ATOM 2563 C C . GLU A 1 196 ? 155.161 236.958 350.138 1.00 122.81 196 GLU B C 1
ATOM 2564 O O . GLU A 1 196 ? 155.588 237.266 349.029 1.00 128.13 196 GLU B O 1
ATOM 2576 N N . LEU A 1 197 ? 154.239 237.675 350.774 1.00 117.71 197 LEU B N 1
ATOM 2577 C CA . LEU A 1 197 ? 153.665 238.877 350.169 1.00 120.06 197 LEU B CA 1
ATOM 2578 C C . LEU A 1 197 ? 154.219 240.145 350.820 1.00 121.86 197 LEU B C 1
ATOM 2579 O O . LEU A 1 197 ? 154.186 240.292 352.042 1.00 102.00 197 LEU B O 1
ATOM 2595 N N . ARG A 1 198 ? 154.736 241.049 349.989 1.00 136.56 198 ARG B N 1
ATOM 2596 C CA . ARG A 1 198 ? 155.284 242.324 350.453 1.00 128.80 198 ARG B CA 1
ATOM 2597 C C . ARG A 1 198 ? 154.646 243.505 349.731 1.00 135.71 198 ARG B C 1
ATOM 2598 O O . ARG A 1 198 ? 154.943 243.757 348.561 1.00 137.37 198 ARG B O 1
ATOM 2619 N N . GLY A 1 199 ? 153.778 244.227 350.436 1.00 124.81 199 GLY B N 1
ATOM 2620 C CA . GLY A 1 199 ? 153.168 245.440 349.915 1.00 126.62 199 GLY B CA 1
ATOM 2621 C C . GLY A 1 199 ? 152.663 245.317 348.490 1.00 141.44 199 GLY B C 1
ATOM 2622 O O . GLY A 1 199 ? 153.174 245.982 347.588 1.00 136.24 199 GLY B O 1
ATOM 2626 N N . ASP A 1 200 ? 151.677 244.446 348.292 1.00 145.08 200 ASP B N 1
ATOM 2627 C CA . ASP A 1 200 ? 151.063 244.213 346.983 1.00 148.53 200 ASP B CA 1
ATOM 2628 C C . ASP A 1 200 ? 152.011 243.548 345.979 1.00 148.60 200 ASP B C 1
ATOM 2629 O O . ASP A 1 200 ? 151.641 243.351 344.820 1.00 142.19 200 ASP B O 1
ATOM 2638 N N . LYS A 1 201 ? 153.221 243.202 346.419 1.00 146.76 201 LYS B N 1
ATOM 2639 C CA . LYS A 1 201 ? 154.180 242.509 345.561 1.00 131.67 201 LYS B CA 1
ATOM 2640 C C . LYS A 1 201 ? 154.719 241.257 346.242 1.00 127.04 201 LYS B C 1
ATOM 2641 O O . LYS A 1 201 ? 155.378 241.336 347.279 1.00 128.35 201 LYS B O 1
ATOM 2660 N N . TRP A 1 202 ? 154.429 240.100 345.654 1.00 125.26 202 TRP B N 1
ATOM 2661 C CA . TRP A 1 202 ? 154.965 238.840 346.151 1.00 118.75 202 TRP B CA 1
ATOM 2662 C C . TRP A 1 202 ? 156.488 238.865 346.095 1.00 123.44 202 TRP B C 1
ATOM 2663 O O . TRP A 1 202 ? 157.078 239.623 345.325 1.00 136.90 202 TRP B O 1
ATOM 2684 N N . TYR A 1 203 ? 157.117 238.033 346.917 1.00 115.90 203 TYR B N 1
ATOM 2685 C CA . TYR A 1 203 ? 158.565 237.899 346.919 1.00 115.78 203 TYR B CA 1
ATOM 2686 C C . TYR A 1 203 ? 158.950 236.452 347.201 1.00 119.76 203 TYR B C 1
ATOM 2687 O O . TYR A 1 203 ? 158.346 235.787 348.052 1.00 127.85 203 TYR B O 1
ATOM 2705 N N . VAL A 1 204 ? 159.958 235.981 346.470 1.00 117.07 204 VAL B N 1
ATOM 2706 C CA . VAL A 1 204 ? 160.408 234.596 346.535 1.00 109.88 204 VAL B CA 1
ATOM 2707 C C . VAL A 1 204 ? 161.887 234.518 346.899 1.00 118.16 204 VAL B C 1
ATOM 2708 O O . VAL A 1 204 ? 162.751 234.868 346.095 1.00 120.21 204 VAL B O 1
ATOM 2721 N N . ASP A 1 205 ? 162.171 234.053 348.112 1.00 112.96 205 ASP B N 1
ATOM 2722 C CA . ASP A 1 205 ? 163.546 233.892 348.573 1.00 111.29 205 ASP B CA 1
ATOM 2723 C C . ASP A 1 205 ? 164.003 232.453 348.342 1.00 103.16 205 ASP B C 1
ATOM 2724 O O . ASP A 1 205 ? 163.744 231.571 349.161 1.00 113.45 205 ASP B O 1
ATOM 2733 N N . LEU A 1 206 ? 164.691 232.223 347.228 1.00 96.36 206 LEU B N 1
ATOM 2734 C CA . LEU A 1 206 ? 165.091 230.873 346.838 1.00 93.90 206 L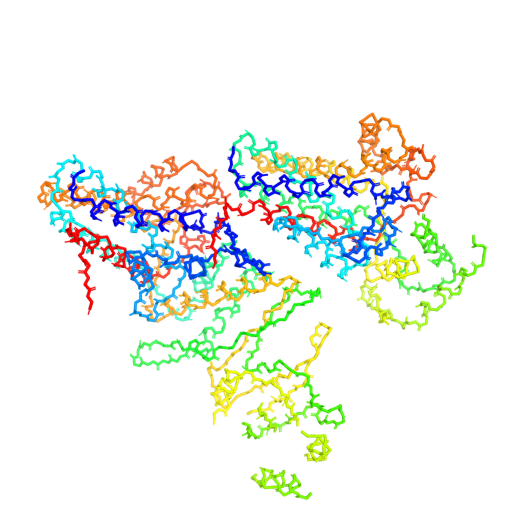EU B CA 1
ATOM 2735 C C . LEU A 1 206 ? 166.207 230.305 347.717 1.00 98.81 206 LEU B C 1
ATOM 2736 O O . LEU A 1 206 ? 166.641 229.169 347.517 1.00 93.90 206 LEU B O 1
ATOM 2752 N N . ASP A 1 207 ? 166.674 231.092 348.683 1.00 113.51 207 ASP B N 1
ATOM 2753 C CA . ASP A 1 207 ? 167.629 230.601 349.673 1.00 112.78 207 ASP B CA 1
ATOM 2754 C C . ASP A 1 207 ? 166.947 229.620 350.622 1.00 112.77 207 ASP B C 1
ATOM 2755 O O . ASP A 1 207 ? 167.590 228.726 351.174 1.00 109.05 207 ASP B O 1
ATOM 2764 N N . ASN A 1 208 ? 165.642 229.799 350.810 1.00 108.16 208 ASN B N 1
ATOM 2765 C CA . ASN A 1 208 ? 164.852 228.900 351.644 1.00 121.16 208 ASN B CA 1
ATOM 2766 C C . ASN A 1 208 ? 164.842 227.479 351.089 1.00 114.90 208 ASN B C 1
ATOM 2767 O O . ASN A 1 208 ? 164.561 226.521 351.812 1.00 114.33 208 ASN B O 1
ATOM 2778 N N . VAL A 1 209 ? 165.155 227.349 349.803 1.00 109.64 209 VAL B N 1
ATOM 2779 C CA . VAL A 1 209 ? 165.171 226.052 349.140 1.00 102.58 209 VAL B CA 1
ATOM 2780 C C . VAL A 1 209 ? 166.497 225.329 349.345 1.00 105.08 209 VAL B C 1
ATOM 2781 O O . VAL A 1 209 ? 167.565 225.918 349.188 1.00 105.88 209 VAL B O 1
ATOM 2794 N N . GLN A 1 210 ? 166.416 224.050 349.701 1.00 109.06 210 GLN B N 1
ATOM 2795 C CA . GLN A 1 210 ? 167.588 223.184 349.750 1.00 111.86 210 GLN B CA 1
ATOM 2796 C C . GLN A 1 210 ? 167.557 222.254 348.548 1.00 108.56 210 GLN B C 1
ATOM 2797 O O . GLN A 1 210 ? 166.484 221.883 348.073 1.00 108.19 210 GLN B O 1
ATOM 2811 N N . ILE A 1 211 ? 168.735 221.891 348.050 1.00 106.88 211 ILE B N 1
ATOM 2812 C CA . ILE A 1 211 ? 168.837 220.944 346.947 1.00 101.47 211 ILE B CA 1
ATOM 2813 C C . ILE A 1 211 ? 169.985 219.966 347.183 1.00 99.84 211 ILE B C 1
ATOM 2814 O O . ILE A 1 211 ? 171.137 220.250 346.856 1.00 106.85 211 ILE B O 1
ATOM 2830 N N . VAL A 1 212 ? 169.651 218.814 347.759 1.00 109.81 212 VAL B N 1
ATOM 2831 C CA . VAL A 1 212 ? 170.623 217.757 348.022 1.00 109.95 212 VAL B CA 1
ATOM 2832 C C . VAL A 1 212 ? 170.548 216.714 346.914 1.00 102.02 212 VAL B C 1
ATOM 2833 O O . VAL A 1 212 ? 169.544 216.632 346.207 1.00 102.14 212 VAL B O 1
ATOM 2846 N N . LYS A 1 213 ? 171.601 215.914 346.768 1.00 105.29 213 LYS B N 1
ATOM 2847 C CA . LYS A 1 213 ? 171.681 214.967 345.659 1.00 112.16 213 LYS B CA 1
ATOM 2848 C C . LYS A 1 213 ? 172.529 213.730 345.971 1.00 116.49 213 LYS B C 1
ATOM 2849 O O . LYS A 1 213 ? 173.514 213.801 346.707 1.00 124.42 213 LYS B O 1
ATOM 2868 N N . LYS A 1 214 ? 172.127 212.604 345.386 1.00 131.77 214 LYS B N 1
ATOM 2869 C CA . LYS A 1 214 ? 172.739 211.302 345.642 1.00 129.85 214 LYS B CA 1
ATOM 2870 C C . LYS A 1 214 ? 172.457 210.385 344.451 1.00 136.76 214 LYS B C 1
ATOM 2871 O O . LYS A 1 214 ? 171.349 210.392 343.928 1.00 135.66 214 LYS B O 1
ATOM 2890 N N . HIS A 1 215 ? 173.442 209.593 344.028 1.00 144.41 215 HIS B N 1
ATOM 2891 C CA . HIS A 1 215 ? 173.287 208.795 342.809 1.00 141.02 215 HIS B CA 1
ATOM 2892 C C . HIS A 1 215 ? 173.662 207.316 342.949 1.00 136.37 215 HIS B C 1
ATOM 2893 O O . HIS A 1 215 ? 174.790 206.968 343.303 1.00 136.32 215 HIS B O 1
ATOM 2907 N N . GLY A 1 216 ? 172.684 206.460 342.655 1.00 145.23 216 GLY B N 1
ATOM 2908 C CA . GLY A 1 216 ? 172.864 205.017 342.621 1.00 134.46 216 GLY B CA 1
ATOM 2909 C C . GLY A 1 216 ? 172.211 204.448 341.368 1.00 155.29 216 GLY B C 1
ATOM 2910 O O . GLY A 1 216 ? 172.559 204.840 340.260 1.00 160.94 216 GLY B O 1
ATOM 2914 N N . GLY A 1 217 ? 171.287 203.506 341.544 1.00 153.04 217 GLY B N 1
ATOM 2915 C CA . GLY A 1 217 ? 170.469 202.986 340.457 1.00 163.08 217 GLY B CA 1
ATOM 2916 C C . GLY A 1 217 ? 169.055 202.752 340.986 1.00 172.02 217 GLY B C 1
ATOM 2917 O O . GLY A 1 217 ? 168.875 202.613 342.193 1.00 171.32 217 GLY B O 1
ATOM 2921 N N . SER A 1 218 ? 168.066 202.688 340.093 1.00 173.23 218 SER B N 1
ATOM 2922 C CA . SER A 1 218 ? 166.641 202.846 340.439 1.00 176.77 218 SER B CA 1
ATOM 2923 C C . SER A 1 218 ? 166.459 204.278 340.891 1.00 174.89 218 SER B C 1
ATOM 2924 O O . SER A 1 218 ? 165.613 204.579 341.735 1.00 165.43 218 SER B O 1
ATOM 2932 N N . VAL A 1 219 ? 167.279 205.155 340.317 1.00 194.03 219 VAL B N 1
ATOM 2933 C CA . VAL A 1 219 ? 167.284 206.558 340.694 1.00 200.01 219 VAL B CA 1
ATOM 2934 C C . VAL A 1 219 ? 167.276 207.465 339.474 1.00 192.67 219 VAL B C 1
ATOM 2935 O O . VAL A 1 219 ? 167.776 207.124 338.402 1.00 196.51 219 VAL B O 1
ATOM 2948 N N . ASN A 1 220 ? 166.733 208.648 339.710 1.00 174.64 220 ASN B N 1
ATOM 2949 C CA . ASN A 1 220 ? 166.061 209.501 338.733 1.00 172.63 220 ASN B CA 1
ATOM 2950 C C . ASN A 1 220 ? 164.636 209.569 339.283 1.00 159.55 220 ASN B C 1
ATOM 2951 O O . ASN A 1 220 ? 163.718 210.081 338.646 1.00 144.30 220 ASN B O 1
ATOM 2962 N N . ASP A 1 221 ? 164.476 209.030 340.495 1.00 158.06 221 ASP B N 1
ATOM 2963 C CA . ASP A 1 221 ? 163.375 209.388 341.373 1.00 144.24 221 ASP B CA 1
ATOM 2964 C C . ASP A 1 221 ? 163.703 210.808 341.808 1.00 146.38 221 ASP B C 1
ATOM 2965 O O . ASP A 1 221 ? 164.868 211.114 342.059 1.00 140.31 221 ASP B O 1
ATOM 2974 N N . THR A 1 222 ? 162.702 211.677 341.878 1.00 138.15 222 THR B N 1
ATOM 2975 C CA . THR A 1 222 ? 162.900 213.023 342.407 1.00 128.72 222 THR B CA 1
ATOM 2976 C C . THR A 1 222 ? 161.879 213.241 343.511 1.00 120.64 222 THR B C 1
ATOM 2977 O O . THR A 1 222 ? 160.692 212.962 343.332 1.00 119.40 222 THR B O 1
ATOM 2988 N N . GLN A 1 223 ? 162.349 213.728 344.655 1.00 127.43 223 GLN B N 1
ATOM 2989 C CA . GLN A 1 223 ? 161.507 213.842 345.839 1.00 119.78 223 GLN B CA 1
ATOM 2990 C C . GLN A 1 223 ? 161.380 215.293 346.297 1.00 116.25 223 GLN B C 1
ATOM 2991 O O . GLN A 1 223 ? 162.337 216.067 346.234 1.00 98.73 223 GLN B O 1
ATOM 3005 N N . LEU A 1 224 ? 160.174 215.640 346.740 1.00 119.48 224 LEU B N 1
ATOM 3006 C CA . LEU A 1 224 ? 159.874 216.956 347.291 1.00 112.14 224 LEU B CA 1
ATOM 3007 C C . LEU A 1 224 ? 159.623 216.867 348.793 1.00 117.97 224 LEU B C 1
ATOM 3008 O O . LEU A 1 224 ? 158.696 216.188 349.237 1.00 129.06 224 LEU B O 1
ATOM 3024 N N . VAL A 1 225 ? 160.452 217.567 349.562 1.00 115.89 225 VAL B N 1
ATOM 3025 C CA . VAL A 1 225 ? 160.371 217.571 351.021 1.00 114.32 225 VAL B CA 1
ATOM 3026 C C . VAL A 1 225 ? 159.993 218.957 351.540 1.00 111.72 225 VAL B C 1
ATOM 3027 O O . VAL A 1 225 ? 160.567 219.953 351.112 1.00 125.07 225 VAL B O 1
ATOM 3040 N N . TYR A 1 226 ? 159.035 219.018 352.461 1.00 95.87 226 TYR B N 1
ATOM 3041 C CA . TYR A 1 226 ? 158.604 220.293 353.034 1.00 107.14 226 TYR B CA 1
ATOM 3042 C C . TYR A 1 226 ? 159.363 220.607 354.318 1.00 107.22 226 TYR B C 1
ATOM 3043 O O . TYR A 1 226 ? 158.760 220.853 355.363 1.00 98.72 226 TYR B O 1
ATOM 3061 N N . GLY A 1 227 ? 160.687 220.606 354.235 1.00 110.67 227 GLY B N 1
ATOM 3062 C CA . GLY A 1 227 ? 161.519 220.870 355.392 1.00 119.86 227 GLY B CA 1
ATOM 3063 C C . GLY A 1 227 ? 162.986 220.885 355.012 1.00 111.12 227 GLY B C 1
ATOM 3064 O O . GLY A 1 227 ? 163.379 221.653 354.133 1.00 124.49 227 GLY B O 1
ATOM 3068 N N . ILE A 1 228 ? 163.798 220.054 355.664 1.00 107.19 228 ILE B N 1
ATOM 3069 C CA . ILE A 1 228 ? 165.221 219.991 355.347 1.00 111.68 228 ILE B CA 1
ATOM 3070 C C . ILE A 1 228 ? 165.723 218.555 355.368 1.00 120.29 228 ILE B C 1
ATOM 3071 O O . ILE A 1 228 ? 165.361 217.775 356.240 1.00 137.72 228 ILE B O 1
ATOM 3087 N N . VAL A 1 229 ? 166.560 218.219 354.393 1.00 127.68 229 VAL B N 1
ATOM 3088 C CA . VAL A 1 229 ? 167.157 216.890 354.299 1.00 127.99 229 VAL B CA 1
ATOM 3089 C C . VAL A 1 229 ? 168.640 216.946 354.640 1.00 133.19 229 VAL B C 1
ATOM 3090 O O . VAL A 1 229 ? 169.434 217.524 353.895 1.00 143.48 229 VAL B O 1
ATOM 3103 N N . VAL A 1 230 ? 169.004 216.346 355.768 1.00 145.46 230 VAL B N 1
ATOM 3104 C CA . VAL A 1 230 ? 170.399 216.277 356.181 1.00 149.39 230 VAL B CA 1
ATOM 3105 C C . VAL A 1 230 ? 170.982 214.945 355.722 1.00 159.50 230 VAL B C 1
ATOM 3106 O O . VAL A 1 230 ? 170.626 213.877 356.236 1.00 165.58 230 VAL B O 1
ATOM 3119 N N . ASP A 1 231 ? 171.876 215.026 354.742 1.00 162.60 231 ASP B N 1
ATOM 3120 C CA . ASP A 1 231 ? 172.424 213.849 354.082 1.00 168.73 231 ASP B CA 1
ATOM 3121 C C . ASP A 1 231 ? 173.603 213.266 354.853 1.00 171.03 231 ASP B C 1
ATOM 3122 O O . ASP A 1 231 ? 174.759 213.574 354.560 1.00 163.88 231 ASP B O 1
ATOM 3131 N N . LYS A 1 232 ? 173.304 212.422 355.837 1.00 177.43 232 LYS B N 1
ATOM 3132 C CA . LYS A 1 232 ? 174.343 211.747 356.606 1.00 190.41 232 LYS B CA 1
ATOM 3133 C C . LYS A 1 232 ? 173.760 210.627 357.462 1.00 191.65 232 LYS B C 1
ATOM 3134 O O . LYS A 1 232 ? 172.653 210.744 357.988 1.00 183.79 232 LYS B O 1
ATOM 3153 N N . GLU A 1 233 ? 174.517 209.542 357.595 1.00 190.57 233 GLU B N 1
ATOM 3154 C CA . GLU A 1 233 ? 174.114 208.412 358.424 1.00 182.03 233 GLU B CA 1
ATOM 3155 C C . GLU A 1 233 ? 174.092 208.809 359.897 1.00 183.30 233 GLU B C 1
ATOM 3156 O O . GLU A 1 233 ? 174.849 209.682 360.323 1.00 182.89 233 GLU B O 1
ATOM 3168 N N . VAL A 1 234 ? 173.220 208.170 360.671 1.00 178.04 234 VAL B N 1
ATOM 3169 C CA . VAL A 1 234 ? 173.141 208.423 362.105 1.00 164.53 234 VAL B CA 1
ATOM 3170 C C . VAL A 1 234 ? 174.430 207.964 362.782 1.00 168.63 234 VAL B C 1
ATOM 3171 O O . VAL A 1 234 ? 174.921 206.866 362.519 1.00 172.93 234 VAL B O 1
ATOM 3184 N N . VAL A 1 235 ? 174.965 208.815 363.652 1.00 169.12 235 VAL B N 1
ATOM 3185 C CA . VAL A 1 235 ? 176.274 208.597 364.265 1.00 170.96 235 VAL B CA 1
ATOM 3186 C C . VAL A 1 235 ? 176.404 207.237 364.944 1.00 177.15 235 VAL B C 1
ATOM 3187 O O . VAL A 1 235 ? 177.444 206.585 364.839 1.00 162.17 235 VAL B O 1
ATOM 3200 N N . HIS A 1 236 ? 175.350 206.816 365.637 1.00 182.03 236 HIS B N 1
ATOM 3201 C CA . HIS A 1 236 ? 175.370 205.564 366.386 1.00 170.41 236 HIS B CA 1
ATOM 3202 C C . HIS A 1 236 ? 174.100 204.752 366.118 1.00 172.83 236 HIS B C 1
ATOM 3203 O O . HIS A 1 236 ? 173.000 205.302 366.162 1.00 181.26 236 HIS B O 1
ATOM 3217 N N . PRO A 1 237 ? 174.245 203.443 365.829 1.00 174.28 237 PRO B N 1
ATOM 3218 C CA . PRO A 1 237 ? 173.064 202.599 365.599 1.00 171.53 237 PRO B CA 1
ATOM 3219 C C . PRO A 1 237 ? 172.070 202.636 366.758 1.00 172.85 237 PRO B C 1
ATOM 3220 O O . PRO A 1 237 ? 170.897 202.948 366.549 1.00 175.64 237 PRO B O 1
ATOM 3231 N N . GLY A 1 238 ? 172.536 202.318 367.962 1.00 173.08 238 GLY B N 1
ATOM 3232 C CA . GLY A 1 238 ? 171.699 202.393 369.145 1.00 171.45 238 GLY B CA 1
ATOM 3233 C C . GLY A 1 238 ? 171.371 203.836 369.473 1.00 165.17 238 GLY B C 1
ATOM 3234 O O . GLY A 1 238 ? 172.037 204.465 370.295 1.00 177.97 238 GLY B O 1
ATOM 3238 N N . MET A 1 239 ? 170.339 204.360 368.822 1.00 169.97 239 MET B N 1
ATOM 3239 C CA . MET A 1 239 ? 169.979 205.765 368.956 1.00 164.12 239 MET B CA 1
ATOM 3240 C C . MET A 1 239 ? 168.566 205.987 368.419 1.00 175.89 239 MET B C 1
ATOM 3241 O O . MET A 1 239 ? 168.182 205.362 367.430 1.00 172.13 239 MET B O 1
ATOM 3255 N N . PRO A 1 240 ? 167.782 206.867 369.071 1.00 168.32 240 PRO B N 1
ATOM 3256 C CA . PRO A 1 240 ? 166.407 207.114 368.616 1.00 176.31 240 PRO B CA 1
ATOM 3257 C C . PRO A 1 240 ? 166.311 207.508 367.140 1.00 174.86 240 PRO B C 1
ATOM 3258 O O . PRO A 1 240 ? 166.660 208.629 366.770 1.00 164.04 240 PRO B O 1
ATOM 3269 N N . LYS A 1 241 ? 165.845 206.574 366.315 1.00 166.04 241 LYS B N 1
ATOM 3270 C CA . LYS A 1 241 ? 165.633 206.820 364.894 1.00 157.81 241 LYS B CA 1
ATOM 3271 C C . LYS A 1 241 ? 164.740 208.042 364.698 1.00 153.77 241 LYS B C 1
ATOM 3272 O O . LYS A 1 241 ? 165.111 208.992 364.006 1.00 139.32 241 LYS B O 1
ATOM 3291 N N . ARG A 1 242 ? 163.569 208.011 365.328 1.00 146.93 242 ARG B N 1
ATOM 3292 C CA . ARG A 1 242 ? 162.609 209.108 365.255 1.00 145.17 242 ARG B CA 1
ATOM 3293 C C . ARG A 1 242 ? 162.695 210.011 366.484 1.00 147.38 242 ARG B C 1
ATOM 3294 O O . ARG A 1 242 ? 163.117 209.576 367.554 1.00 149.40 242 ARG B O 1
ATOM 3315 N N . ILE A 1 243 ? 162.291 211.267 366.318 1.00 137.16 243 ILE B N 1
ATOM 3316 C CA . ILE A 1 243 ? 162.228 212.222 367.423 1.00 136.41 243 ILE B CA 1
ATOM 3317 C C . ILE A 1 243 ? 161.041 213.161 367.212 1.00 147.83 243 ILE B C 1
ATOM 3318 O O . ILE A 1 243 ? 160.953 213.843 366.192 1.00 154.43 243 ILE B O 1
ATOM 3334 N N . GLU A 1 244 ? 160.135 213.190 368.185 1.00 137.01 244 GLU B N 1
ATOM 3335 C CA . GLU A 1 244 ? 158.923 214.001 368.094 1.00 148.69 244 GLU B CA 1
ATOM 3336 C C . GLU A 1 244 ? 159.130 215.397 368.676 1.00 149.27 244 GLU B C 1
ATOM 3337 O O . GLU A 1 244 ? 159.637 215.543 369.789 1.00 156.97 244 GLU B O 1
ATOM 3349 N N . ASN A 1 245 ? 158.727 216.415 367.918 1.00 150.01 245 ASN B N 1
ATOM 3350 C CA . ASN A 1 245 ? 158.811 217.809 368.357 1.00 153.22 245 ASN B CA 1
ATOM 3351 C C . ASN A 1 245 ? 160.207 218.172 368.863 1.00 155.90 245 ASN B C 1
ATOM 3352 O O . ASN A 1 245 ? 160.368 218.677 369.974 1.00 159.62 245 ASN B O 1
ATOM 3363 N N . ALA A 1 246 ? 161.211 217.917 368.030 1.00 150.51 246 ALA B N 1
ATOM 3364 C CA . ALA A 1 246 ? 162.608 218.076 368.422 1.00 155.75 246 ALA B CA 1
ATOM 3365 C C . ALA A 1 246 ? 163.012 219.538 368.550 1.00 155.99 246 ALA B C 1
ATOM 3366 O O . ALA A 1 246 ? 163.175 220.231 367.548 1.00 159.32 246 ALA B O 1
ATOM 3373 N N . LYS A 1 247 ? 163.183 220.004 369.782 1.00 153.09 247 LYS B N 1
ATOM 3374 C CA . LYS A 1 247 ? 163.726 221.337 370.005 1.00 149.23 247 LYS B CA 1
ATOM 3375 C C . LYS A 1 247 ? 165.163 221.359 369.504 1.00 151.91 247 LYS B C 1
ATOM 3376 O O . LYS A 1 247 ? 166.024 220.642 370.014 1.00 146.75 247 LYS B O 1
ATOM 3395 N N . ILE A 1 248 ? 165.409 222.185 368.493 1.00 159.72 248 ILE B N 1
ATOM 3396 C CA . ILE A 1 248 ? 166.666 222.147 367.759 1.00 159.52 248 ILE B CA 1
ATOM 3397 C C . ILE A 1 248 ? 167.762 222.959 368.438 1.00 152.65 248 ILE B C 1
ATOM 3398 O O . ILE A 1 248 ? 167.580 224.137 368.754 1.00 146.21 248 ILE B O 1
ATOM 3414 N N . ALA A 1 249 ? 168.900 222.308 368.656 1.00 155.07 249 ALA B N 1
ATOM 3415 C CA . ALA A 1 249 ? 170.068 222.948 369.243 1.00 160.05 249 ALA B CA 1
ATOM 3416 C C . ALA A 1 249 ? 171.335 222.405 368.592 1.00 147.35 249 ALA B C 1
ATOM 3417 O O . ALA A 1 249 ? 172.006 221.536 369.149 1.00 136.65 249 ALA B O 1
ATOM 3424 N N . LEU A 1 250 ? 171.650 222.920 367.408 1.00 143.19 250 LEU B N 1
ATOM 3425 C CA . LEU A 1 250 ? 172.800 222.452 366.644 1.00 141.82 250 LEU B CA 1
ATOM 3426 C C . LEU A 1 250 ? 173.487 223.602 365.916 1.00 129.14 250 LEU B C 1
ATOM 3427 O O . LEU A 1 250 ? 174.693 223.804 366.055 1.00 119.01 250 LEU B O 1
ATOM 3443 N N . ASN A 1 283 ? 184.827 212.618 381.654 1.00 207.36 283 ASN B N 1
ATOM 3444 C CA . ASN A 1 283 ? 184.040 213.505 382.503 1.00 207.77 283 ASN B CA 1
ATOM 3445 C C . ASN A 1 283 ? 183.847 214.876 381.865 1.00 212.48 283 ASN B C 1
ATOM 3446 O O . ASN A 1 283 ? 182.812 215.516 382.050 1.00 214.57 283 ASN B O 1
ATOM 3457 N N . ILE A 1 284 ? 184.853 215.325 381.122 1.00 204.66 284 ILE B N 1
ATOM 3458 C CA . ILE A 1 284 ? 184.763 216.580 380.384 1.00 197.35 284 ILE B CA 1
ATOM 3459 C C . ILE A 1 284 ? 183.614 216.503 379.380 1.00 205.28 284 ILE B C 1
ATOM 3460 O O . ILE A 1 284 ? 182.746 217.385 379.326 1.00 209.92 284 ILE B O 1
ATOM 3476 N N . LEU A 1 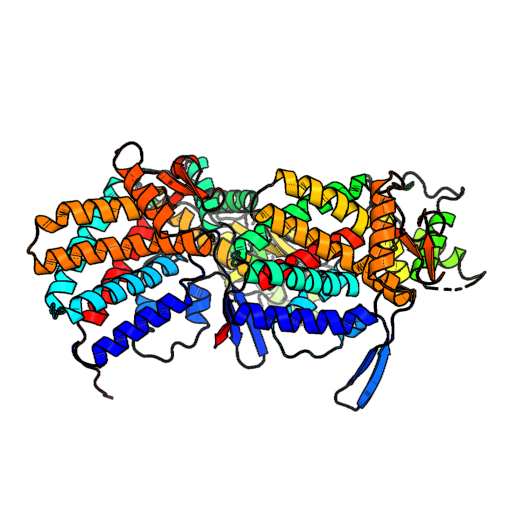285 ? 183.611 215.428 378.598 1.00 210.01 285 LEU B N 1
ATOM 3477 C CA . LEU A 1 285 ? 182.560 215.183 377.619 1.00 214.90 285 LEU B CA 1
ATOM 3478 C C . LEU A 1 285 ? 181.188 215.082 378.282 1.00 223.09 285 LEU B C 1
ATOM 3479 O O . LEU A 1 285 ? 180.205 215.614 377.767 1.00 220.53 285 LEU B O 1
ATOM 3495 N N . LYS A 1 286 ? 181.123 214.399 379.423 1.00 222.96 286 LYS B N 1
ATOM 3496 C CA . LYS A 1 286 ? 179.868 214.263 380.155 1.00 220.29 286 LYS B CA 1
ATOM 3497 C C . LYS A 1 286 ? 179.367 215.633 380.600 1.00 224.47 286 LYS B C 1
ATOM 3498 O O . LYS A 1 286 ? 178.186 215.947 380.458 1.00 230.31 286 LYS B O 1
ATOM 3517 N N . GLU A 1 287 ? 180.275 216.443 381.138 1.00 218.92 287 GLU B N 1
ATOM 3518 C CA . GLU A 1 287 ? 179.943 217.800 381.558 1.00 222.63 287 GLU B CA 1
ATOM 3519 C C . GLU A 1 287 ? 179.399 218.596 380.378 1.00 222.33 287 GLU B C 1
ATOM 3520 O O . GLU A 1 287 ? 178.358 219.251 380.487 1.00 225.84 287 GLU B O 1
ATOM 3532 N N . LYS A 1 288 ? 180.102 218.529 379.250 1.00 223.85 288 LYS B N 1
ATOM 3533 C CA . LYS A 1 288 ? 179.668 219.230 378.045 1.00 221.86 288 LYS B CA 1
ATOM 3534 C C . LYS A 1 288 ? 178.281 218.782 377.588 1.00 231.43 288 LYS B C 1
ATOM 3535 O O . LYS A 1 288 ? 177.399 219.613 377.377 1.00 237.04 288 LYS B O 1
ATOM 3554 N N . VAL A 1 289 ? 178.092 217.473 377.442 1.00 231.66 289 VAL B N 1
ATOM 3555 C CA . VAL A 1 289 ? 176.812 216.921 377.003 1.00 230.73 289 VAL B CA 1
ATOM 3556 C C . VAL A 1 289 ? 175.697 217.338 377.960 1.00 234.95 289 VAL B C 1
ATOM 3557 O O . VAL A 1 289 ? 174.634 217.781 377.520 1.00 230.56 289 VAL B O 1
ATOM 3570 N N . ASP A 1 290 ? 175.952 217.228 379.264 1.00 235.99 290 ASP B N 1
ATOM 3571 C CA . ASP A 1 290 ? 174.983 217.647 380.279 1.00 232.62 290 ASP B CA 1
ATOM 3572 C C . ASP A 1 290 ? 174.636 219.126 380.142 1.00 240.47 290 ASP B C 1
ATOM 3573 O O . ASP A 1 290 ? 173.464 219.504 380.179 1.00 241.03 290 ASP B O 1
ATOM 3582 N N . LYS A 1 291 ? 175.659 219.960 379.985 1.00 246.36 291 LYS B N 1
ATOM 3583 C CA . LYS A 1 291 ? 175.453 221.396 379.833 1.00 247.29 291 LYS B CA 1
ATOM 3584 C C . LYS A 1 291 ? 174.669 221.718 378.566 1.00 244.87 291 LYS B C 1
ATOM 3585 O O . LYS A 1 291 ? 173.807 222.596 378.570 1.00 249.10 291 LYS B O 1
ATOM 3604 N N . ILE A 1 292 ? 174.970 221.011 377.482 1.00 238.50 292 ILE B N 1
ATOM 3605 C CA . ILE A 1 292 ? 174.262 221.224 376.225 1.00 241.28 292 ILE B CA 1
ATOM 3606 C C . ILE A 1 292 ? 172.798 220.801 376.333 1.00 232.07 292 ILE B C 1
ATOM 3607 O O . ILE A 1 292 ? 171.907 221.534 375.902 1.00 223.93 292 ILE B O 1
ATOM 3623 N N . ALA A 1 293 ? 172.549 219.631 376.914 1.00 229.08 293 ALA B N 1
ATOM 3624 C CA . ALA A 1 293 ? 171.183 219.136 377.047 1.00 217.44 293 ALA B CA 1
ATOM 3625 C C . ALA A 1 293 ? 170.450 219.707 378.266 1.00 220.23 293 ALA B C 1
ATOM 3626 O O . ALA A 1 293 ? 169.433 219.160 378.687 1.00 198.54 293 ALA B O 1
ATOM 3633 N N . ALA A 1 294 ? 170.959 220.800 378.831 1.00 218.96 294 ALA B N 1
ATOM 3634 C CA . ALA A 1 294 ? 170.338 221.406 380.008 1.00 219.46 294 ALA B CA 1
ATOM 3635 C C . ALA A 1 294 ? 169.039 222.125 379.655 1.00 210.14 294 ALA B C 1
ATOM 3636 O O . ALA A 1 294 ? 168.055 222.040 380.391 1.00 206.66 294 ALA B O 1
ATOM 3643 N N . THR A 1 295 ? 169.042 222.839 378.534 1.00 208.89 295 THR B N 1
ATOM 3644 C CA . THR A 1 295 ? 167.861 223.568 378.086 1.00 195.47 295 THR B CA 1
ATOM 3645 C C . THR A 1 295 ? 166.752 222.602 377.682 1.00 185.91 295 THR B C 1
ATOM 3646 O O . THR A 1 295 ? 165.581 222.823 377.990 1.00 175.00 295 THR B O 1
ATOM 3657 N N . VAL A 1 299 ? 168.213 217.096 368.958 1.00 118.75 299 VAL B N 1
ATOM 3658 C CA . VAL A 1 299 ? 169.196 216.721 367.950 1.00 120.65 299 VAL B CA 1
ATOM 3659 C C . VAL A 1 299 ? 170.335 217.732 367.901 1.00 136.36 299 VAL B C 1
ATOM 3660 O O . VAL A 1 299 ? 170.116 218.932 368.076 1.00 132.19 299 VAL B O 1
ATOM 3673 N N . VAL A 1 300 ? 171.547 217.237 367.658 1.00 128.97 300 VAL B N 1
ATOM 3674 C CA . VAL A 1 300 ? 172.738 218.081 367.605 1.00 146.65 300 VAL B CA 1
ATOM 3675 C C . VAL A 1 300 ? 173.560 217.811 366.346 1.00 156.05 300 VAL B C 1
ATOM 3676 O O . VAL A 1 300 ? 173.574 216.692 365.832 1.00 146.61 300 VAL B O 1
ATOM 3689 N N . ILE A 1 301 ? 174.237 218.847 365.856 1.00 148.97 301 ILE B N 1
ATOM 3690 C CA . ILE A 1 301 ? 175.085 218.738 364.671 1.00 149.63 301 ILE B CA 1
ATOM 3691 C C . ILE A 1 301 ? 176.292 219.664 364.796 1.00 152.68 301 ILE B C 1
ATOM 3692 O O . ILE A 1 301 ? 176.181 220.772 365.323 1.00 139.34 301 ILE B O 1
ATOM 3708 N N . CYS A 1 302 ? 177.439 219.200 364.307 1.00 150.64 302 CYS B N 1
ATOM 3709 C CA . CYS A 1 302 ? 178.675 219.976 364.353 1.00 153.48 302 CYS B CA 1
ATOM 3710 C C . CYS A 1 302 ? 179.375 219.959 362.998 1.00 147.64 302 CYS B C 1
ATOM 3711 O O . CYS A 1 302 ? 179.037 219.162 362.123 1.00 144.68 302 CYS B O 1
ATOM 3719 N N . ASP A 1 307 ? 184.201 212.232 369.056 1.00 181.93 307 ASP B N 1
ATOM 3720 C CA . ASP A 1 307 ? 184.738 211.294 370.035 1.00 179.13 307 ASP B CA 1
ATOM 3721 C C . ASP A 1 307 ? 183.782 210.123 370.241 1.00 189.77 307 ASP B C 1
ATOM 3722 O O . ASP A 1 307 ? 182.563 210.292 370.203 1.00 188.28 307 ASP B O 1
ATOM 3731 N N . GLU A 1 308 ? 184.342 208.937 370.463 1.00 193.69 308 GLU B N 1
ATOM 3732 C CA . GLU A 1 308 ? 183.544 207.723 370.608 1.00 192.06 308 GLU B CA 1
ATOM 3733 C C . GLU A 1 308 ? 182.762 207.713 371.917 1.00 193.58 308 GLU B C 1
ATOM 3734 O O . GLU A 1 308 ? 181.691 207.112 372.004 1.00 196.19 308 GLU B O 1
ATOM 3746 N N . VAL A 1 309 ? 183.304 208.375 372.933 1.00 202.79 309 VAL B N 1
ATOM 3747 C CA . VAL A 1 309 ? 182.677 208.404 374.250 1.00 208.37 309 VAL B CA 1
ATOM 3748 C C . VAL A 1 309 ? 181.352 209.166 374.224 1.00 215.79 309 VAL B C 1
ATOM 3749 O O . VAL A 1 309 ? 180.396 208.786 374.900 1.00 219.65 309 VAL B O 1
ATOM 3762 N N . ALA A 1 310 ? 181.301 210.238 373.439 1.00 212.81 310 ALA B N 1
ATOM 3763 C CA . ALA A 1 310 ? 180.113 211.083 373.367 1.00 211.65 310 ALA B CA 1
ATOM 3764 C C . ALA A 1 310 ? 178.942 210.367 372.695 1.00 209.05 310 ALA B C 1
ATOM 3765 O O . ALA A 1 310 ? 177.779 210.695 372.944 1.00 207.54 310 ALA B O 1
ATOM 3772 N N . GLN A 1 311 ? 179.251 209.394 371.843 1.00 211.68 311 GLN B N 1
ATOM 3773 C CA . GLN A 1 311 ? 178.221 208.638 371.138 1.00 204.43 311 GLN B CA 1
ATOM 3774 C C . GLN A 1 311 ? 177.318 207.898 372.122 1.00 211.81 311 GLN B C 1
ATOM 3775 O O . GLN A 1 311 ? 176.098 207.870 371.957 1.00 211.84 311 GLN B O 1
ATOM 3789 N N . HIS A 1 312 ? 177.923 207.303 373.146 1.00 213.05 312 HIS B N 1
ATOM 3790 C CA . HIS A 1 312 ? 177.169 206.617 374.190 1.00 209.39 312 HIS B CA 1
ATOM 3791 C C . HIS A 1 312 ? 176.309 207.605 374.970 1.00 209.29 312 HIS B C 1
ATOM 3792 O O . HIS A 1 312 ? 175.149 207.324 375.281 1.00 213.10 312 HIS B O 1
ATOM 3806 N N . TYR A 1 313 ? 176.886 208.760 375.288 1.00 211.71 313 TYR B N 1
ATOM 3807 C CA . TYR A 1 313 ? 176.167 209.805 376.006 1.00 208.61 313 TYR B CA 1
ATOM 3808 C C . TYR A 1 313 ? 174.933 210.240 375.224 1.00 207.03 313 TYR B C 1
ATOM 3809 O O . TYR A 1 313 ? 173.829 210.269 375.764 1.00 197.44 313 TYR B O 1
ATOM 3827 N N . LEU A 1 314 ? 175.121 210.568 373.949 1.00 211.22 314 LEU B N 1
ATOM 3828 C CA . LEU A 1 314 ? 174.005 210.986 373.105 1.00 210.90 314 LEU B CA 1
ATOM 3829 C C . LEU A 1 314 ? 173.045 209.827 372.842 1.00 209.03 314 LEU B C 1
ATOM 3830 O O . LEU A 1 314 ? 171.843 210.035 372.671 1.00 201.16 314 LEU B O 1
ATOM 3846 N N . ALA A 1 315 ? 173.579 208.610 372.805 1.00 211.78 315 ALA B N 1
ATOM 3847 C CA . ALA A 1 315 ? 172.745 207.421 372.670 1.00 206.38 315 ALA B CA 1
ATOM 3848 C C . ALA A 1 315 ? 171.850 207.270 373.895 1.00 207.33 315 ALA B C 1
ATOM 3849 O O . ALA A 1 315 ? 170.683 206.893 373.781 1.00 206.87 315 ALA B O 1
ATOM 3856 N N . LYS A 1 316 ? 172.406 207.570 375.065 1.00 205.62 316 LYS B N 1
ATOM 3857 C CA . LYS A 1 316 ? 171.649 207.517 376.312 1.00 207.13 316 LYS B CA 1
ATOM 3858 C C . LYS A 1 316 ? 170.657 208.675 376.391 1.00 196.35 316 LYS B C 1
ATOM 3859 O O . LYS A 1 316 ? 169.498 208.482 376.759 1.00 191.54 316 LYS B O 1
ATOM 3878 N N . LYS A 1 317 ? 171.116 209.874 376.045 1.00 193.74 317 LYS B N 1
ATOM 3879 C CA . LYS A 1 317 ? 170.255 211.053 376.033 1.00 190.92 317 LYS B CA 1
ATOM 3880 C C . LYS A 1 317 ? 169.102 210.868 375.051 1.00 186.16 317 LYS B C 1
ATOM 3881 O O . LYS A 1 317 ? 168.104 211.587 375.104 1.00 182.33 317 LYS B O 1
ATOM 3900 N N . LEU A 1 320 ? 169.395 212.134 368.392 1.00 165.10 320 LEU B N 1
ATOM 3901 C CA . LEU A 1 320 ? 169.957 211.897 367.069 1.00 159.69 320 LEU B CA 1
ATOM 3902 C C . LEU A 1 320 ? 171.163 212.809 366.842 1.00 155.21 320 LEU B C 1
ATOM 3903 O O . LEU A 1 320 ? 171.252 213.883 367.439 1.00 144.56 320 LEU B O 1
ATOM 3919 N N . ALA A 1 321 ? 172.088 212.376 365.988 1.00 167.43 321 ALA B N 1
ATOM 3920 C CA . ALA A 1 321 ? 173.322 213.123 365.748 1.00 146.27 321 ALA B CA 1
ATOM 3921 C C . ALA A 1 321 ? 173.764 213.046 364.288 1.00 150.63 321 ALA B C 1
ATOM 3922 O O . ALA A 1 321 ? 173.256 212.232 363.516 1.00 157.90 321 ALA B O 1
ATOM 3929 N N . VAL A 1 322 ? 174.717 213.902 363.926 1.00 154.88 322 VAL B N 1
ATOM 3930 C CA . VAL A 1 322 ? 175.251 213.953 362.568 1.00 160.75 322 VAL B CA 1
ATOM 3931 C C . VAL A 1 322 ? 176.761 214.184 362.587 1.00 160.75 322 VAL B C 1
ATOM 3932 O O . VAL A 1 322 ? 177.265 215.002 363.356 1.00 156.02 322 VAL B O 1
ATOM 3945 N N . ARG A 1 323 ? 177.475 213.464 361.727 1.00 174.02 323 ARG B N 1
ATOM 3946 C CA . ARG A 1 323 ? 178.930 213.547 361.667 1.00 172.90 323 ARG B CA 1
ATOM 3947 C C . ARG A 1 323 ? 179.398 214.817 360.959 1.00 169.33 323 ARG B C 1
ATOM 3948 O O . ARG A 1 323 ? 180.127 215.626 361.535 1.00 165.21 323 ARG B O 1
ATOM 3969 N N . ARG A 1 324 ? 178.971 214.980 359.710 1.00 175.15 324 ARG B N 1
ATOM 3970 C CA . ARG A 1 324 ? 179.420 216.084 358.866 1.00 163.71 324 ARG B CA 1
ATOM 3971 C C . ARG A 1 324 ? 178.268 216.638 358.034 1.00 169.01 324 ARG B C 1
ATOM 3972 O O . ARG A 1 324 ? 177.637 215.909 357.269 1.00 175.55 324 ARG B O 1
ATOM 3993 N N . ALA A 1 325 ? 177.999 217.931 358.191 1.00 161.37 325 ALA B N 1
ATOM 3994 C CA . ALA A 1 325 ? 176.960 218.604 357.418 1.00 166.06 325 ALA B CA 1
ATOM 3995 C C . ALA A 1 325 ? 177.459 219.957 356.929 1.00 163.60 325 ALA B C 1
ATOM 3996 O O . ALA A 1 325 ? 178.120 220.686 357.669 1.00 165.77 325 ALA B O 1
ATOM 4003 N N . LYS A 1 326 ? 177.147 220.282 355.678 1.00 159.24 326 LYS B N 1
ATOM 4004 C CA . LYS A 1 326 ? 177.511 221.574 355.109 1.00 166.39 326 LYS B CA 1
ATOM 4005 C C . LYS A 1 326 ? 176.949 222.697 355.968 1.00 166.23 326 LYS B C 1
ATOM 4006 O O . LYS A 1 326 ? 175.879 222.557 356.560 1.00 162.30 326 LYS B O 1
ATOM 4025 N N . LYS A 1 327 ? 177.673 223.808 356.045 1.00 156.76 327 LYS B N 1
ATOM 4026 C CA . LYS A 1 327 ? 177.188 224.967 356.781 1.00 156.19 327 LYS B CA 1
ATOM 4027 C C . LYS A 1 327 ? 175.949 225.535 356.100 1.00 164.71 327 LYS B C 1
ATOM 4028 O O . LYS A 1 327 ? 175.144 226.220 356.731 1.00 164.36 327 LYS B O 1
ATOM 4047 N N . SER A 1 328 ? 175.800 225.239 354.812 1.00 169.81 328 SER B N 1
ATOM 4048 C CA . SER A 1 328 ? 174.594 225.600 354.077 1.00 171.75 328 SER B CA 1
ATOM 4049 C C . SER A 1 328 ? 173.386 224.891 354.681 1.00 172.56 328 SER B C 1
ATOM 4050 O O . SER A 1 328 ? 172.338 225.503 354.894 1.00 173.71 328 SER B O 1
ATOM 4058 N N . ASP A 1 329 ? 173.540 223.598 354.959 1.00 172.31 329 ASP B N 1
ATOM 4059 C CA . ASP A 1 329 ? 172.488 222.830 355.613 1.00 168.81 329 ASP B CA 1
ATOM 4060 C C . ASP A 1 329 ? 172.168 223.433 356.976 1.00 160.32 329 ASP B C 1
ATOM 4061 O O . ASP A 1 329 ? 171.005 223.555 357.347 1.00 156.44 329 ASP B O 1
ATOM 4070 N N . LEU A 1 330 ? 173.207 223.812 357.712 1.00 171.94 330 LEU B N 1
ATOM 4071 C CA . LEU A 1 330 ? 173.034 224.413 359.031 1.00 163.32 330 LEU B CA 1
ATOM 4072 C C . LEU A 1 330 ? 172.271 225.731 358.931 1.00 170.13 330 LEU B C 1
ATOM 4073 O O . LEU A 1 330 ? 171.370 225.998 359.729 1.00 165.47 330 LEU B O 1
ATOM 4089 N N . GLU A 1 331 ? 172.635 226.552 357.950 1.00 160.25 331 GLU B N 1
ATOM 4090 C CA . GLU A 1 331 ? 171.922 227.797 357.688 1.00 161.95 331 GLU B CA 1
ATOM 4091 C C . GLU A 1 331 ? 170.453 227.525 357.384 1.00 164.91 331 GLU B C 1
ATOM 4092 O O . GLU A 1 331 ? 169.560 228.060 358.045 1.00 161.20 331 GLU B O 1
ATOM 4104 N N . LYS A 1 332 ? 170.213 226.685 356.380 1.00 169.46 332 LYS B N 1
ATOM 4105 C CA . LYS A 1 332 ? 168.856 226.351 355.959 1.00 159.49 332 LYS B CA 1
ATOM 4106 C C . LYS A 1 332 ? 168.062 225.712 357.097 1.00 168.06 332 LYS B C 1
ATOM 4107 O O . LYS A 1 332 ? 166.847 225.885 357.188 1.00 162.53 332 LYS B O 1
ATOM 4126 N N . LEU A 1 333 ? 168.755 224.979 357.963 1.00 159.22 333 LEU B N 1
ATOM 4127 C CA . LEU A 1 333 ? 168.130 224.401 359.148 1.00 157.56 333 LEU B CA 1
ATOM 4128 C C . LEU A 1 333 ? 167.729 225.504 360.119 1.00 160.40 333 LEU B C 1
ATOM 4129 O O . LEU A 1 333 ? 166.606 225.519 360.623 1.00 154.00 333 LEU B O 1
ATOM 4145 N N . ALA A 1 334 ? 168.657 226.421 360.380 1.00 162.01 334 ALA B N 1
ATOM 4146 C CA . ALA A 1 334 ? 168.396 227.555 361.261 1.00 161.01 334 ALA B CA 1
ATOM 4147 C C . ALA A 1 334 ? 167.223 228.385 360.753 1.00 167.72 334 ALA B C 1
ATOM 4148 O O . ALA A 1 334 ? 166.383 228.836 361.533 1.00 159.87 334 ALA B O 1
ATOM 4155 N N . ARG A 1 335 ? 167.174 228.585 359.440 1.00 160.92 335 ARG B N 1
ATOM 4156 C CA . ARG A 1 335 ? 166.066 229.299 358.818 1.00 156.21 335 ARG B CA 1
ATOM 4157 C C . ARG A 1 335 ? 164.779 228.503 358.933 1.00 149.74 335 ARG B C 1
ATOM 4158 O O . ARG A 1 335 ? 163.733 229.041 359.294 1.00 145.95 335 ARG B O 1
ATOM 4179 N N . ALA A 1 336 ? 164.863 227.215 358.620 1.00 152.75 336 ALA B N 1
ATOM 4180 C CA . ALA A 1 336 ? 163.682 226.365 358.592 1.00 158.47 336 ALA B CA 1
ATOM 4181 C C . ALA A 1 336 ? 163.062 226.207 359.978 1.00 161.66 336 ALA B C 1
ATOM 4182 O O . ALA A 1 336 ? 161.845 226.262 360.123 1.00 161.96 336 ALA B O 1
ATOM 4189 N N . THR A 1 337 ? 163.891 226.031 360.999 1.00 169.17 337 THR B N 1
ATOM 4190 C CA . THR A 1 337 ? 163.374 225.732 362.331 1.00 161.63 337 THR B CA 1
ATOM 4191 C C . THR A 1 337 ? 163.191 226.994 363.179 1.00 159.33 337 THR B C 1
ATOM 4192 O O . THR A 1 337 ? 162.728 226.921 364.318 1.00 159.42 337 THR B O 1
ATOM 4203 N N . GLY A 1 338 ? 163.543 228.147 362.617 1.00 163.61 338 GLY B N 1
ATOM 4204 C CA . GLY A 1 338 ? 163.398 229.410 363.317 1.00 157.46 338 GLY B CA 1
ATOM 4205 C C . GLY A 1 338 ? 164.307 229.505 364.527 1.00 160.16 338 GLY B C 1
ATOM 4206 O O . GLY A 1 338 ? 163.874 229.901 365.609 1.00 169.89 338 GLY B O 1
ATOM 4210 N N . ALA A 1 356 ? 159.337 222.040 364.747 1.00 138.78 356 ALA B N 1
ATOM 4211 C CA . ALA A 1 356 ? 160.326 221.059 364.327 1.00 129.95 356 ALA B CA 1
ATOM 4212 C C . ALA A 1 356 ? 159.757 219.653 364.459 1.00 144.16 356 ALA B C 1
ATOM 4213 O O . ALA A 1 356 ? 160.470 218.722 364.824 1.00 129.53 356 ALA B O 1
ATOM 4220 N N . ALA A 1 357 ? 158.477 219.513 364.132 1.00 136.11 357 ALA B N 1
ATOM 4221 C CA . ALA A 1 357 ? 157.653 218.414 364.634 1.00 139.21 357 ALA B CA 1
ATOM 4222 C C . ALA A 1 357 ? 158.230 217.013 364.449 1.00 143.05 357 ALA B C 1
ATOM 4223 O O . ALA A 1 357 ? 158.149 216.200 365.368 1.00 140.00 357 ALA B O 1
ATOM 4230 N N . LEU A 1 358 ? 158.795 216.723 363.276 1.00 140.93 358 LEU B N 1
ATOM 4231 C CA . LEU A 1 358 ? 159.355 215.398 363.023 1.00 134.77 358 LEU B CA 1
ATOM 4232 C C . LEU A 1 358 ? 160.809 215.453 362.577 1.00 133.21 358 LEU B C 1
ATOM 4233 O O . LEU A 1 358 ? 161.179 216.269 361.731 1.00 140.74 358 LEU B O 1
ATOM 4249 N N . VAL A 1 359 ? 161.623 214.580 363.163 1.00 134.79 359 VAL B N 1
ATOM 4250 C CA . VAL A 1 359 ? 162.977 214.327 362.685 1.00 137.53 359 VAL B CA 1
ATOM 4251 C C . VAL A 1 359 ? 163.160 212.820 362.559 1.00 137.20 359 VAL B C 1
ATOM 4252 O O . VAL A 1 359 ? 163.142 212.099 363.559 1.00 146.11 359 VAL B O 1
ATOM 4265 N N . GLU A 1 360 ? 163.325 212.354 361.326 1.00 133.28 360 GLU B N 1
ATOM 4266 C CA . GLU A 1 360 ? 163.445 210.925 361.049 1.00 148.36 360 GLU B CA 1
ATOM 4267 C C . GLU A 1 360 ? 164.769 210.557 360.411 1.00 142.98 360 GLU B C 1
ATOM 4268 O O . GLU A 1 360 ? 165.525 211.419 359.965 1.00 144.19 360 GLU B O 1
ATOM 4280 N N . GLU A 1 361 ? 165.028 209.256 360.381 1.00 146.12 361 GLU B N 1
ATOM 4281 C CA . GLU A 1 361 ? 166.096 208.680 359.582 1.00 156.93 361 GLU B CA 1
ATOM 4282 C C . GLU A 1 361 ? 165.448 207.809 358.514 1.00 152.32 361 GLU B C 1
ATOM 4283 O O . GLU A 1 361 ? 164.896 206.755 358.827 1.00 156.01 361 GLU B O 1
ATOM 4295 N N . ARG A 1 362 ? 165.507 208.250 357.260 1.00 154.26 362 ARG B N 1
ATOM 4296 C CA . ARG A 1 362 ? 164.870 207.515 356.171 1.00 151.49 362 ARG B CA 1
ATOM 4297 C C . ARG A 1 362 ? 165.919 206.842 355.301 1.00 149.87 362 ARG B C 1
ATOM 4298 O O . ARG A 1 362 ? 167.039 207.338 355.163 1.00 150.16 362 ARG B O 1
ATOM 4319 N N . LYS A 1 363 ? 165.543 205.709 354.716 1.00 148.26 363 LYS B N 1
ATOM 4320 C CA . LYS A 1 363 ? 166.446 204.939 353.873 1.00 162.79 363 LYS B CA 1
ATOM 4321 C C . LYS A 1 363 ? 166.204 205.222 352.395 1.00 166.20 363 LYS B C 1
ATOM 4322 O O . LYS A 1 363 ? 165.162 204.860 351.847 1.00 160.45 363 LYS B O 1
ATOM 4341 N N . VAL A 1 364 ? 167.169 205.879 351.758 1.00 172.61 364 VAL B N 1
ATOM 4342 C CA . VAL A 1 364 ? 167.142 206.049 350.313 1.00 168.54 364 VAL B CA 1
ATOM 4343 C C . VAL A 1 364 ? 167.574 204.722 349.704 1.00 165.42 364 VAL B C 1
ATOM 4344 O O . VAL A 1 364 ? 168.154 203.884 350.395 1.00 157.18 364 VAL B O 1
ATOM 4357 N N . GLY A 1 365 ? 167.278 204.516 348.426 1.00 166.21 365 GLY B N 1
ATOM 4358 C CA . GLY A 1 365 ? 167.727 203.318 347.745 1.00 159.89 365 GLY B CA 1
ATOM 4359 C C . GLY A 1 365 ? 169.217 203.120 347.948 1.00 155.39 365 GLY B C 1
ATOM 4360 O O . GLY A 1 365 ? 170.028 203.842 347.369 1.00 168.12 365 GLY B O 1
ATOM 4364 N N . GLU A 1 366 ? 169.554 202.158 348.806 1.00 163.49 366 GLU B N 1
ATOM 4365 C CA . GLU A 1 366 ? 170.933 201.749 349.096 1.00 160.46 366 GLU B CA 1
ATOM 4366 C C . GLU A 1 366 ? 171.670 202.677 350.073 1.00 162.00 366 GLU B C 1
ATOM 4367 O O . GLU A 1 366 ? 172.899 202.639 350.140 1.00 160.60 366 GLU B O 1
ATOM 4379 N N . ASP A 1 367 ? 170.939 203.493 350.834 1.00 160.33 367 ASP B N 1
ATOM 4380 C CA . ASP A 1 367 ? 171.560 204.301 351.892 1.00 154.53 367 ASP B CA 1
ATOM 4381 C C . ASP A 1 367 ? 170.537 204.978 352.810 1.00 166.56 367 ASP B C 1
ATOM 4382 O O . ASP A 1 367 ? 169.340 204.966 352.535 1.00 169.46 367 ASP B O 1
ATOM 4391 N N . LYS A 1 368 ? 171.027 205.575 353.896 1.00 153.83 368 LYS B N 1
ATOM 4392 C CA . LYS A 1 368 ? 170.173 206.228 354.892 1.00 157.19 368 LYS B CA 1
ATOM 4393 C C . LYS A 1 368 ? 170.557 207.693 355.094 1.00 150.12 368 LYS B C 1
ATOM 4394 O O . LYS A 1 368 ? 171.722 208.060 354.945 1.00 158.11 368 LYS B O 1
ATOM 4413 N N . MET A 1 369 ? 169.575 208.524 355.440 1.00 144.80 369 MET B N 1
ATOM 4414 C CA . MET A 1 369 ? 169.837 209.933 355.736 1.00 157.21 369 MET B CA 1
ATOM 4415 C C . MET A 1 369 ? 168.721 210.549 356.584 1.00 148.21 369 MET B C 1
ATOM 4416 O O . MET A 1 369 ? 167.645 209.960 356.736 1.00 144.89 369 MET B O 1
ATOM 4430 N N . VAL A 1 370 ? 168.982 211.741 357.123 1.00 151.76 370 VAL B N 1
ATOM 4431 C CA . VAL A 1 370 ? 168.099 212.343 358.123 1.00 151.95 370 VAL B CA 1
ATOM 4432 C C . VAL A 1 370 ? 167.133 213.355 357.511 1.00 147.17 370 VAL B C 1
ATOM 4433 O O . VAL A 1 370 ? 167.541 214.254 356.773 1.00 150.17 370 VAL B O 1
ATOM 4446 N N . PHE A 1 371 ? 165.852 213.201 357.839 1.00 141.70 371 PHE B N 1
ATOM 4447 C CA . PHE A 1 371 ? 164.796 214.075 357.325 1.00 135.80 371 PHE B CA 1
ATOM 4448 C C . PHE A 1 371 ? 164.172 214.936 358.423 1.00 126.49 371 PHE B C 1
ATOM 4449 O O . PHE A 1 371 ? 163.633 214.418 359.403 1.00 135.91 371 PHE B O 1
ATOM 4466 N N . VAL A 1 372 ? 164.276 216.252 358.259 1.00 121.93 372 VAL B N 1
ATOM 4467 C CA . VAL A 1 372 ? 163.577 217.198 359.128 1.00 112.71 372 VAL B CA 1
ATOM 4468 C C . VAL A 1 372 ? 162.286 217.662 358.467 1.00 115.82 372 VAL B C 1
ATOM 4469 O O . VAL A 1 372 ? 162.303 218.405 357.478 1.00 130.67 372 VAL B O 1
ATOM 4482 N N . GLU A 1 373 ? 161.178 217.209 359.048 1.00 119.45 373 GLU B N 1
ATOM 4483 C CA . GLU A 1 373 ? 159.840 217.451 358.520 1.00 124.14 373 GLU B CA 1
ATOM 4484 C C . GLU A 1 373 ? 159.053 218.286 359.509 1.00 133.62 373 GLU B C 1
ATOM 4485 O O . GLU A 1 373 ? 159.021 217.975 360.707 1.00 142.00 373 GLU B O 1
ATOM 4497 N N . GLY A 1 374 ? 158.415 219.339 359.005 1.00 132.74 374 GLY B N 1
ATOM 4498 C CA . GLY A 1 374 ? 157.805 220.334 359.859 1.00 127.82 374 GLY B CA 1
ATOM 4499 C C . GLY A 1 374 ? 158.828 221.409 360.139 1.00 131.98 374 GLY B C 1
ATOM 4500 O O . GLY A 1 374 ? 160.032 221.155 360.156 1.00 139.12 374 GLY B O 1
ATOM 4504 N N . ALA A 1 375 ? 158.340 222.624 360.336 1.00 133.87 375 ALA B N 1
ATOM 4505 C CA . ALA A 1 375 ? 159.203 223.762 360.605 1.00 149.31 375 ALA B CA 1
ATOM 4506 C C . ALA A 1 375 ? 158.478 224.784 361.450 1.00 142.25 375 ALA B C 1
ATOM 4507 O O . ALA A 1 375 ? 157.249 224.798 361.496 1.00 128.96 375 ALA B O 1
ATOM 4514 N N . LYS A 1 376 ? 159.244 225.634 362.126 1.00 151.46 376 LYS B N 1
ATOM 4515 C CA . LYS A 1 376 ? 158.716 226.912 362.577 1.00 159.38 376 LYS B CA 1
ATOM 4516 C C . LYS A 1 376 ? 159.081 227.882 361.465 1.00 166.18 376 LYS B C 1
ATOM 4517 O O . LYS A 1 376 ? 159.783 228.871 361.676 1.00 160.51 376 LYS B O 1
ATOM 4536 N N . ASN A 1 377 ? 158.614 227.555 360.262 1.00 162.44 377 ASN B N 1
ATOM 4537 C CA . ASN A 1 377 ? 158.867 228.355 359.067 1.00 158.15 377 ASN B CA 1
ATOM 4538 C C . ASN A 1 377 ? 157.920 227.934 357.942 1.00 148.05 377 ASN B C 1
ATOM 4539 O O . ASN A 1 377 ? 157.923 226.771 357.536 1.00 147.61 377 ASN B O 1
ATOM 4550 N N . PRO A 1 378 ? 157.105 228.876 357.436 1.00 167.21 378 PRO B N 1
ATOM 4551 C CA . PRO A 1 378 ? 156.145 228.551 356.375 1.00 161.57 378 PRO B CA 1
ATOM 4552 C C . PRO A 1 378 ? 156.701 228.683 354.953 1.00 153.43 378 PRO B C 1
ATOM 4553 O O . PRO A 1 378 ? 155.924 228.603 353.999 1.00 141.67 378 PRO B O 1
ATOM 4564 N N . LYS A 1 379 ? 158.012 228.870 354.814 1.00 144.96 379 LYS B N 1
ATOM 4565 C CA . LYS A 1 379 ? 158.609 229.165 353.513 1.00 139.26 379 LYS B CA 1
ATOM 4566 C C . LYS A 1 379 ? 159.758 228.228 353.146 1.00 131.13 379 LYS B C 1
ATOM 4567 O O . LYS A 1 379 ? 160.268 228.281 352.028 1.00 129.12 379 LYS B O 1
ATOM 4586 N N . SER A 1 380 ? 160.168 227.374 354.078 1.00 135.00 380 SER B N 1
ATOM 4587 C CA . SER A 1 380 ? 161.277 226.463 353.821 1.00 130.79 380 SER B CA 1
ATOM 4588 C C . SER A 1 380 ? 160.801 225.226 353.067 1.00 123.57 380 SER B C 1
ATOM 4589 O O . SER A 1 380 ? 159.642 224.822 353.179 1.00 116.89 380 SER B O 1
ATOM 4597 N N . VAL A 1 381 ? 161.709 224.633 352.299 1.00 124.36 381 VAL B N 1
ATOM 4598 C CA . VAL A 1 381 ? 161.398 223.469 351.481 1.00 102.06 381 VAL B CA 1
ATOM 4599 C C . VAL A 1 381 ? 162.700 222.901 350.921 1.00 96.17 381 VAL B C 1
ATOM 4600 O O . VAL A 1 381 ? 163.721 223.586 350.904 1.00 102.62 381 VAL B O 1
ATOM 4613 N N . SER A 1 382 ? 162.665 221.650 350.474 1.00 103.75 382 SER B N 1
ATOM 4614 C CA . SER A 1 382 ? 163.846 220.989 349.928 1.00 105.31 382 SER B CA 1
ATOM 4615 C C . SER A 1 382 ? 163.472 220.026 348.809 1.00 100.50 382 SER B C 1
ATOM 4616 O O . SER A 1 382 ? 162.383 219.455 348.811 1.00 95.98 382 SER B O 1
ATOM 4624 N N . ILE A 1 383 ? 164.384 219.853 347.856 1.00 103.60 383 ILE B N 1
ATOM 4625 C CA . ILE A 1 383 ? 164.182 218.927 346.746 1.00 92.13 383 ILE B CA 1
ATOM 4626 C C . ILE A 1 383 ? 165.323 217.925 346.669 1.00 85.07 383 ILE B C 1
ATOM 4627 O O . ILE A 1 383 ? 166.483 218.299 346.492 1.00 86.25 383 ILE B O 1
ATOM 4643 N N . LEU A 1 384 ? 164.979 216.649 346.798 1.00 92.57 384 LEU B N 1
ATOM 4644 C CA . LEU A 1 384 ? 165.959 215.578 346.703 1.00 96.29 384 LEU B CA 1
ATOM 4645 C C . LEU A 1 384 ? 166.017 215.069 345.269 1.00 99.47 384 LEU B C 1
ATOM 4646 O O . LEU A 1 384 ? 165.134 214.335 344.815 1.00 104.01 384 LEU B O 1
ATOM 4662 N N . ILE A 1 385 ? 167.060 215.494 344.563 1.00 104.12 385 ILE B N 1
ATOM 4663 C CA . ILE A 1 385 ? 167.318 215.056 343.199 1.00 109.88 385 ILE B CA 1
ATOM 4664 C C . ILE A 1 385 ? 168.347 213.959 343.231 1.00 110.42 385 ILE B C 1
ATOM 4665 O O . ILE A 1 385 ? 169.534 214.219 343.427 1.00 123.78 385 ILE B O 1
ATOM 4681 N N . ARG A 1 386 ? 167.891 212.736 343.019 1.00 133.12 386 ARG B N 1
ATOM 4682 C CA . ARG A 1 386 ? 168.781 211.597 342.980 1.00 135.02 386 ARG B CA 1
ATOM 4683 C C . ARG A 1 386 ? 168.667 210.965 341.589 1.00 146.25 386 ARG B C 1
ATOM 4684 O O . ARG A 1 386 ? 167.562 210.811 341.069 1.00 144.24 386 ARG B O 1
ATOM 4705 N N . GLY A 1 387 ? 169.808 210.648 340.977 1.00 152.27 387 GLY B N 1
ATOM 4706 C CA . GLY A 1 387 ? 169.843 210.139 339.611 1.00 156.02 387 GLY B CA 1
ATOM 4707 C C . GLY A 1 387 ? 170.793 208.964 339.449 1.00 136.53 387 GLY B C 1
ATOM 4708 O O . GLY A 1 387 ? 171.622 208.713 340.314 1.00 128.58 387 GLY B O 1
ATOM 4712 N N . GLY A 1 388 ? 170.682 208.240 338.340 1.00 135.65 388 GLY B N 1
ATOM 4713 C CA . GLY A 1 388 ? 171.538 207.089 338.103 1.00 132.23 388 GLY B CA 1
ATOM 4714 C C . GLY A 1 388 ? 173.005 207.432 337.896 1.00 120.74 388 GLY B C 1
ATOM 4715 O O . GLY A 1 388 ? 173.889 206.741 338.405 1.00 112.76 388 GLY B O 1
ATOM 4719 N N . LEU A 1 389 ? 173.258 208.507 337.153 1.00 113.29 389 LEU B N 1
ATOM 4720 C CA . LEU A 1 389 ? 174.611 208.903 336.764 1.00 99.02 389 LEU B CA 1
ATOM 4721 C C . LEU A 1 389 ? 174.852 210.364 337.148 1.00 92.99 389 LEU B C 1
ATOM 4722 O O . LEU A 1 389 ? 173.960 211.197 337.011 1.00 108.89 389 LEU B O 1
ATOM 4738 N N . GLU A 1 390 ? 176.057 210.671 337.620 1.00 93.52 390 GLU B N 1
ATOM 4739 C CA . GLU A 1 390 ? 176.329 211.949 338.286 1.00 92.14 390 GLU B CA 1
ATOM 4740 C C . GLU A 1 390 ? 176.140 213.197 337.419 1.00 85.46 390 GLU B C 1
ATOM 4741 O O . GLU A 1 390 ? 175.548 214.181 337.872 1.00 92.95 390 GLU B O 1
ATOM 4753 N N . ARG A 1 391 ? 176.663 213.170 336.196 1.00 93.87 391 ARG B N 1
ATOM 4754 C CA . ARG A 1 391 ? 176.509 214.293 335.274 1.00 101.85 391 ARG B CA 1
ATOM 4755 C C . ARG A 1 391 ? 175.036 214.676 335.146 1.00 94.32 391 ARG B C 1
ATOM 4756 O O . ARG A 1 391 ? 174.685 215.861 335.105 1.00 92.46 391 ARG B O 1
ATOM 4777 N N . VAL A 1 392 ? 174.181 213.656 335.112 1.00 84.87 392 VAL B N 1
ATOM 4778 C CA . VAL A 1 392 ? 172.745 213.841 334.949 1.00 83.22 392 VAL B CA 1
ATOM 4779 C C . VAL A 1 392 ? 172.153 214.504 336.191 1.00 98.60 392 VAL B C 1
ATOM 4780 O O . VAL A 1 392 ? 171.337 215.419 336.085 1.00 105.23 392 VAL B O 1
ATOM 4793 N N . VAL A 1 393 ? 172.575 214.043 337.364 1.00 97.62 393 VAL B N 1
ATOM 4794 C CA . VAL A 1 393 ? 172.137 214.632 338.627 1.00 88.90 393 VAL B CA 1
ATOM 4795 C C . VAL A 1 393 ? 172.534 216.106 338.718 1.00 95.99 393 VAL B C 1
ATOM 4796 O O . VAL A 1 393 ? 171.696 216.975 338.989 1.00 98.23 393 VAL B O 1
ATOM 4809 N N . ASP A 1 394 ? 173.817 216.380 338.491 1.00 91.15 394 ASP B N 1
ATOM 4810 C CA . ASP A 1 394 ? 174.319 217.750 338.504 1.00 78.62 394 ASP B CA 1
ATOM 4811 C C . ASP A 1 394 ? 173.533 218.620 337.528 1.00 74.34 394 ASP B C 1
ATOM 4812 O O . ASP A 1 394 ? 173.049 219.704 337.884 1.00 81.84 394 ASP B O 1
ATOM 4821 N N . GLU A 1 395 ? 173.405 218.133 336.298 1.00 71.04 395 GLU B N 1
ATOM 4822 C CA . GLU A 1 395 ? 172.639 218.838 335.280 1.00 79.26 395 GLU B CA 1
ATOM 4823 C C . GLU A 1 395 ? 171.211 219.086 335.764 1.00 83.50 395 GLU B C 1
ATOM 4824 O O . GLU A 1 395 ? 170.656 220.170 335.562 1.00 90.87 395 GLU B O 1
ATOM 4836 N N . THR A 1 396 ? 170.625 218.086 336.419 1.00 80.32 396 THR B N 1
ATOM 4837 C CA . THR A 1 396 ? 169.277 218.226 336.952 1.00 74.78 396 THR B CA 1
ATOM 4838 C C . THR A 1 396 ? 169.233 219.354 337.976 1.00 79.09 396 THR B C 1
ATOM 4839 O O . THR A 1 396 ? 168.311 220.168 337.960 1.00 87.19 396 THR B O 1
ATOM 4850 N N . GLU A 1 397 ? 170.228 219.407 338.861 1.00 88.75 397 GLU B N 1
ATOM 4851 C CA . GLU A 1 397 ? 170.311 220.510 339.822 1.00 84.80 397 GLU B CA 1
ATOM 4852 C C . GLU A 1 397 ? 170.371 221.855 339.110 1.00 77.22 397 GLU B C 1
ATOM 4853 O O . GLU A 1 397 ? 169.600 222.759 339.431 1.00 79.38 397 GLU B O 1
ATOM 4865 N N . ARG A 1 398 ? 171.293 221.991 338.159 1.00 72.55 398 ARG B N 1
ATOM 4866 C CA . ARG A 1 398 ? 171.430 223.243 337.412 1.00 66.94 398 ARG B CA 1
ATOM 4867 C C . ARG A 1 398 ? 170.098 223.666 336.781 1.00 74.90 398 ARG B C 1
ATOM 4868 O O . ARG A 1 398 ? 169.601 224.781 337.018 1.00 86.30 398 ARG B O 1
ATOM 4889 N N . ALA A 1 399 ? 169.520 222.762 335.993 1.00 76.41 399 ALA B N 1
ATOM 4890 C CA . ALA A 1 399 ? 168.245 223.015 335.325 1.00 80.71 399 ALA B CA 1
ATOM 4891 C C . ALA A 1 399 ? 167.148 223.367 336.327 1.00 78.08 399 ALA B C 1
ATOM 4892 O O . ALA A 1 399 ? 166.332 224.267 336.091 1.00 67.15 399 ALA B O 1
ATOM 4899 N N . LEU A 1 400 ? 167.136 222.651 337.447 1.00 77.23 400 LEU B N 1
ATOM 4900 C CA . LEU A 1 400 ? 166.162 222.897 338.500 1.00 70.26 400 LEU B CA 1
ATOM 4901 C C . LEU A 1 400 ? 166.299 224.313 339.045 1.00 71.99 400 LEU B C 1
ATOM 4902 O O . LEU A 1 400 ? 165.317 225.057 339.110 1.00 80.13 400 LEU B O 1
ATOM 4918 N N . ARG A 1 401 ? 167.517 224.681 339.438 1.00 64.78 401 ARG B N 1
ATOM 4919 C CA . ARG A 1 401 ? 167.778 226.020 339.955 1.00 69.88 401 ARG B CA 1
ATOM 4920 C C . ARG A 1 401 ? 167.314 227.076 338.958 1.00 65.06 401 ARG B C 1
ATOM 4921 O O . ARG A 1 401 ? 166.614 228.026 339.327 1.00 74.41 401 ARG B O 1
ATOM 4942 N N . ASP A 1 402 ? 167.690 226.902 337.695 1.00 57.88 402 ASP B N 1
ATOM 4943 C CA . ASP A 1 402 ? 167.273 227.846 336.664 1.00 49.85 402 ASP B CA 1
ATOM 4944 C C . ASP A 1 402 ? 165.746 227.957 336.563 1.00 73.97 402 ASP B C 1
ATOM 4945 O O . ASP A 1 402 ? 165.195 229.064 336.565 1.00 78.70 402 ASP B O 1
ATOM 4954 N N . ALA A 1 403 ? 165.067 226.813 336.473 1.00 66.02 403 ALA B N 1
ATOM 4955 C CA . ALA A 1 403 ? 163.606 226.796 336.377 1.00 58.78 403 ALA B CA 1
ATOM 4956 C C . ALA A 1 403 ? 162.960 227.509 337.567 1.00 66.44 403 ALA B C 1
ATOM 4957 O O . ALA A 1 403 ? 162.046 228.333 337.399 1.00 78.70 403 ALA B O 1
ATOM 4964 N N . LEU A 1 404 ? 163.438 227.182 338.767 1.00 69.48 404 LEU B N 1
ATOM 4965 C CA . LEU A 1 404 ? 163.017 227.878 339.979 1.00 71.25 404 LEU B CA 1
ATOM 4966 C C . LEU A 1 404 ? 163.166 229.384 339.789 1.00 73.04 404 LEU B C 1
ATOM 4967 O O . LEU A 1 404 ? 162.229 230.152 340.040 1.00 75.27 404 LEU B O 1
ATOM 4983 N N . GLY A 1 405 ? 164.347 229.794 339.335 1.00 61.69 405 GLY B N 1
ATOM 4984 C CA . GLY A 1 405 ? 164.618 231.193 339.053 1.00 58.93 405 GLY B CA 1
ATOM 4985 C C . GLY A 1 405 ? 163.604 231.828 338.119 1.00 62.80 405 GLY B C 1
ATOM 4986 O O . GLY A 1 405 ? 163.071 232.903 338.412 1.00 69.38 405 GLY B O 1
ATOM 4990 N N . THR A 1 406 ? 163.333 231.170 336.994 1.00 66.95 406 THR B N 1
ATOM 4991 C CA . THR A 1 406 ? 162.390 231.714 336.016 1.00 64.56 406 THR B CA 1
ATOM 4992 C C . THR A 1 406 ? 160.984 231.852 336.595 1.00 62.52 406 THR B C 1
ATOM 4993 O O . THR A 1 406 ? 160.363 232.909 336.461 1.00 84.66 406 THR B O 1
ATOM 5004 N N . VAL A 1 407 ? 160.477 230.800 337.237 1.00 63.79 407 VAL B N 1
ATOM 5005 C CA . VAL A 1 407 ? 159.145 230.880 337.847 1.00 61.46 407 VAL B CA 1
ATOM 5006 C C . VAL A 1 407 ? 159.091 231.991 338.902 1.00 66.00 407 VAL B C 1
ATOM 5007 O O . VAL A 1 407 ? 158.111 232.747 338.988 1.00 57.06 407 VAL B O 1
ATOM 5020 N N . ALA A 1 408 ? 160.153 232.088 339.697 1.00 58.93 408 ALA B N 1
ATOM 5021 C CA . ALA A 1 408 ? 160.272 233.155 340.680 1.00 53.96 408 ALA B CA 1
ATOM 5022 C C . ALA A 1 408 ? 160.133 234.518 340.011 1.00 63.06 408 ALA B C 1
ATOM 5023 O O . ALA A 1 408 ? 159.283 235.318 340.400 1.00 65.30 408 ALA B O 1
ATOM 5030 N N . ASP A 1 409 ? 160.965 234.772 339.002 1.00 79.47 409 ASP B N 1
ATOM 5031 C CA . ASP A 1 409 ? 160.898 236.029 338.252 1.00 89.25 409 ASP B CA 1
ATOM 5032 C C . ASP A 1 409 ? 159.491 236.293 337.713 1.00 74.60 409 ASP B C 1
ATOM 5033 O O . ASP A 1 409 ? 158.982 237.412 337.827 1.00 73.32 409 ASP B O 1
ATOM 5042 N N . VAL A 1 410 ? 158.872 235.269 337.126 1.00 65.29 410 VAL B N 1
ATOM 5043 C CA . VAL A 1 410 ? 157.503 235.397 336.627 1.00 58.66 410 VAL B CA 1
ATOM 5044 C C . VAL A 1 410 ? 156.567 235.872 337.728 1.00 65.80 410 VAL B C 1
ATOM 5045 O O . VAL A 1 410 ? 155.771 236.789 337.521 1.00 57.48 410 VAL B O 1
ATOM 5058 N N . ILE A 1 411 ? 156.659 235.245 338.896 1.00 75.86 411 ILE B N 1
ATOM 5059 C CA . ILE A 1 411 ? 155.809 235.634 340.017 1.00 71.47 411 ILE B CA 1
ATOM 5060 C C . ILE A 1 411 ? 156.101 237.053 340.509 1.00 68.10 411 ILE B C 1
ATOM 5061 O O . ILE A 1 411 ? 155.178 237.843 340.709 1.00 63.88 411 ILE B O 1
ATOM 5077 N N . ARG A 1 412 ? 157.377 237.373 340.701 1.00 72.16 412 ARG B N 1
ATOM 5078 C CA . ARG A 1 412 ? 157.763 238.675 341.246 1.00 70.19 412 ARG B CA 1
ATOM 5079 C C . ARG A 1 412 ? 157.425 239.836 340.311 1.00 68.87 412 ARG B C 1
ATOM 5080 O O . ARG A 1 412 ? 156.942 240.873 340.768 1.00 75.75 412 ARG B O 1
ATOM 5101 N N . ASP A 1 413 ? 157.672 239.671 339.013 1.00 60.20 413 ASP B N 1
ATOM 5102 C CA . ASP A 1 413 ? 157.357 240.729 338.054 1.00 49.53 413 ASP B CA 1
ATOM 5103 C C . ASP A 1 413 ? 155.909 240.638 337.579 1.00 52.95 413 ASP B C 1
ATOM 5104 O O . ASP A 1 413 ? 155.311 241.644 337.198 1.00 64.63 413 ASP B O 1
ATOM 5113 N N . GLY A 1 414 ? 155.351 239.433 337.595 1.00 46.90 414 GLY B N 1
ATOM 5114 C CA . GLY A 1 414 ? 153.954 239.238 337.247 1.00 57.88 414 GLY B CA 1
ATOM 5115 C C . GLY A 1 414 ? 153.640 239.428 335.773 1.00 63.67 414 GLY B C 1
ATOM 5116 O O . GLY A 1 414 ? 152.511 239.771 335.415 1.00 63.71 414 GLY B O 1
ATOM 5120 N N . ARG A 1 415 ? 154.636 239.208 334.919 1.00 58.65 415 ARG B N 1
ATOM 5121 C CA . ARG A 1 415 ? 154.447 239.272 333.472 1.00 40.64 415 ARG B CA 1
ATOM 5122 C C . ARG A 1 415 ? 155.103 238.082 332.784 1.00 51.92 415 ARG B C 1
ATOM 5123 O O . ARG A 1 415 ? 156.107 237.550 333.258 1.00 56.03 415 ARG B O 1
ATOM 5144 N N . ALA A 1 416 ? 154.524 237.669 331.662 1.00 59.01 416 ALA B N 1
ATOM 5145 C CA . ALA A 1 416 ? 155.072 236.574 330.871 1.00 52.26 416 ALA B CA 1
ATOM 5146 C C . ALA A 1 416 ? 154.812 236.814 329.389 1.00 46.11 416 ALA B C 1
ATOM 5147 O O . ALA A 1 416 ? 153.950 237.614 329.023 1.00 37.57 416 ALA B O 1
ATOM 5154 N N . VAL A 1 417 ? 155.568 236.122 328.544 1.00 48.26 417 VAL B N 1
ATOM 5155 C CA . VAL A 1 417 ? 155.449 236.274 327.099 1.00 48.89 417 VAL B CA 1
ATOM 5156 C C . VAL A 1 417 ? 155.542 234.924 326.403 1.00 40.93 417 VAL B C 1
ATOM 5157 O O . VAL A 1 417 ? 156.166 233.986 326.908 1.00 39.12 417 VAL B O 1
ATOM 5170 N N . ALA A 1 418 ? 154.912 234.830 325.241 1.00 32.73 418 ALA B N 1
ATOM 5171 C CA . ALA A 1 418 ? 155.018 233.634 324.426 1.00 38.01 418 ALA B CA 1
ATOM 5172 C C . ALA A 1 418 ? 156.429 233.539 323.866 1.00 44.06 418 ALA B C 1
ATOM 5173 O O . ALA A 1 418 ? 156.868 234.409 323.114 1.00 47.76 418 ALA B O 1
ATOM 5180 N N . GLY A 1 419 ? 157.146 232.488 324.246 1.00 46.30 419 GLY B N 1
ATOM 5181 C CA . GLY A 1 419 ? 158.488 232.267 323.738 1.00 47.57 419 GLY B CA 1
ATOM 5182 C C . GLY A 1 419 ? 158.471 231.729 322.319 1.00 38.94 419 GLY B C 1
ATOM 5183 O O . GLY A 1 419 ? 157.590 232.064 321.522 1.00 25.22 419 GLY B O 1
ATOM 5187 N N . GLY A 1 420 ? 159.462 230.900 322.002 1.00 35.35 420 GLY B N 1
ATOM 5188 C CA . GLY A 1 420 ? 159.529 230.239 320.711 1.00 24.12 420 GLY B CA 1
ATOM 5189 C C . GLY A 1 420 ? 159.887 231.156 319.556 1.00 22.62 420 GLY B C 1
ATOM 5190 O O . GLY A 1 420 ? 159.856 230.732 318.402 1.00 23.75 420 GLY B O 1
ATOM 5194 N N . GLY A 1 421 ? 160.214 232.410 319.862 1.00 34.96 421 GLY B N 1
ATOM 5195 C CA . GLY A 1 421 ? 160.656 233.359 318.852 1.00 32.20 421 GLY B CA 1
ATOM 5196 C C . GLY A 1 421 ? 159.658 234.452 318.496 1.00 33.46 421 GLY B C 1
ATOM 5197 O O . GLY A 1 421 ? 159.946 235.292 317.648 1.00 38.04 421 GLY B O 1
ATOM 5201 N N . ALA A 1 422 ? 158.494 234.457 319.140 1.00 30.93 422 ALA B N 1
ATOM 5202 C CA . ALA A 1 422 ? 157.462 235.450 318.841 1.00 29.20 422 ALA B CA 1
ATOM 5203 C C . ALA A 1 422 ? 157.910 236.870 319.183 1.00 27.25 422 ALA B C 1
ATOM 5204 O O . ALA A 1 422 ? 157.891 237.770 318.329 1.00 42.37 422 ALA B O 1
ATOM 5211 N N . VAL A 1 423 ? 158.314 237.060 320.437 1.00 32.67 423 VAL B N 1
ATOM 5212 C CA . VAL A 1 423 ? 158.691 238.376 320.946 1.00 36.41 423 VAL B CA 1
ATOM 5213 C C . VAL A 1 423 ? 159.769 239.017 320.082 1.00 29.87 423 VAL B C 1
ATOM 5214 O O . VAL A 1 423 ? 159.682 240.196 319.741 1.00 23.98 423 VAL B O 1
ATOM 5227 N N . GLU A 1 424 ? 160.783 238.228 319.735 1.00 33.46 424 GLU B N 1
ATOM 5228 C CA . GLU A 1 424 ? 161.892 238.703 318.914 1.00 24.13 424 GLU B CA 1
ATOM 5229 C C . GLU A 1 424 ? 161.415 239.197 317.550 1.00 35.43 424 GLU B C 1
ATOM 5230 O O . GLU A 1 424 ? 161.839 240.258 317.074 1.00 36.95 424 GLU B O 1
ATOM 5242 N N . ILE A 1 425 ? 160.533 238.425 316.922 1.00 28.96 425 ILE B N 1
ATOM 5243 C CA . ILE A 1 425 ? 159.986 238.808 315.628 1.00 26.46 425 ILE B CA 1
ATOM 5244 C C . ILE A 1 425 ? 159.203 240.094 315.727 1.00 28.97 425 ILE B C 1
ATOM 5245 O O . ILE A 1 425 ? 159.359 240.990 314.890 1.00 50.17 425 ILE B O 1
ATOM 5261 N N . GLU A 1 426 ? 158.353 240.180 316.744 1.00 29.55 426 GLU B N 1
ATOM 5262 C CA . GLU A 1 426 ? 157.607 241.408 316.971 1.00 33.83 426 GLU B CA 1
ATOM 5263 C C . GLU A 1 426 ? 158.579 242.583 317.118 1.00 39.37 426 GLU B C 1
ATOM 5264 O O . GLU A 1 426 ? 158.434 243.605 316.443 1.00 52.23 426 GLU B O 1
ATOM 5276 N N . ILE A 1 427 ? 159.584 242.420 317.974 1.00 35.71 427 ILE B N 1
ATOM 5277 C CA . ILE A 1 427 ? 160.610 243.444 318.160 1.00 30.68 427 ILE B CA 1
ATOM 5278 C C . ILE A 1 427 ? 161.205 243.898 316.829 1.00 29.70 427 ILE B C 1
ATOM 5279 O O . ILE A 1 427 ? 161.174 245.086 316.502 1.00 42.87 427 ILE B O 1
ATOM 5295 N N . ALA A 1 428 ? 161.745 242.952 316.067 1.00 24.99 428 ALA B N 1
ATOM 5296 C CA . ALA A 1 428 ? 162.318 243.258 314.756 1.00 34.70 428 ALA B CA 1
ATOM 5297 C C . ALA A 1 428 ? 161.338 244.026 313.860 1.00 35.53 428 ALA B C 1
ATOM 5298 O O . ALA A 1 428 ? 161.704 245.017 313.212 1.00 47.79 428 ALA B O 1
ATOM 5305 N N . LYS A 1 429 ? 160.096 243.553 313.830 1.00 27.35 429 LYS B N 1
ATOM 5306 C CA . LYS A 1 429 ? 159.028 244.204 313.080 1.00 32.39 429 LYS B CA 1
ATOM 5307 C C . LYS A 1 429 ? 158.865 245.680 313.477 1.00 43.09 429 LYS B C 1
ATOM 5308 O O . LYS A 1 429 ? 158.926 246.578 312.624 1.00 33.80 429 LYS B O 1
ATOM 5327 N N . ARG A 1 430 ? 158.668 245.929 314.771 1.00 43.73 430 ARG B N 1
ATOM 5328 C CA . ARG A 1 430 ? 158.530 247.300 315.266 1.00 43.12 430 ARG B CA 1
ATOM 5329 C C . ARG A 1 430 ? 159.766 248.143 314.948 1.00 40.27 430 ARG B C 1
ATOM 5330 O O . ARG A 1 430 ? 159.649 249.316 314.593 1.00 44.53 430 ARG B O 1
ATOM 5351 N N . LEU A 1 431 ? 160.949 247.553 315.085 1.00 43.43 431 LEU B N 1
ATOM 5352 C CA . LEU A 1 431 ? 162.181 248.276 314.780 1.00 40.04 431 LEU B CA 1
ATOM 5353 C C . LEU A 1 431 ? 162.213 248.727 313.327 1.00 40.91 431 LEU B C 1
ATOM 5354 O O . LEU A 1 431 ? 162.445 249.905 313.047 1.00 56.64 431 LEU B O 1
ATOM 5370 N N . ARG A 1 432 ? 161.989 247.798 312.403 1.00 34.85 432 ARG B N 1
ATOM 5371 C CA . ARG A 1 432 ? 161.960 248.164 310.991 1.00 35.29 432 ARG B CA 1
ATOM 5372 C C . ARG A 1 432 ? 160.860 249.184 310.720 1.00 43.71 432 ARG B C 1
ATOM 5373 O O . ARG A 1 432 ? 161.020 250.063 309.875 1.00 36.93 432 ARG B O 1
ATOM 539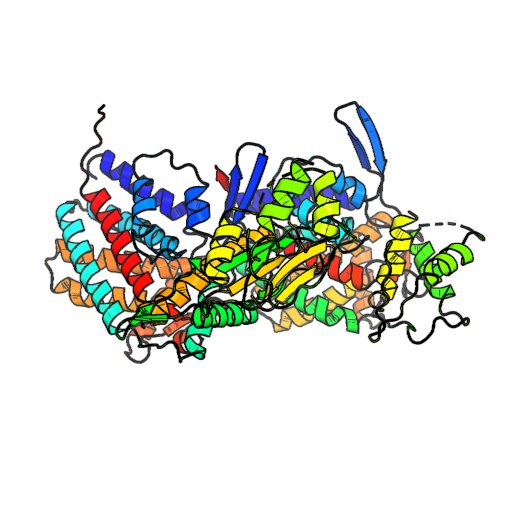4 N N . LYS A 1 433 ? 159.743 249.057 311.433 1.00 49.43 433 LYS B N 1
ATOM 5395 C CA . LYS A 1 433 ? 158.662 250.036 311.327 1.00 54.18 433 LYS B CA 1
ATOM 5396 C C . LYS A 1 433 ? 159.114 251.430 311.764 1.00 49.41 433 LYS B C 1
ATOM 5397 O O . LYS A 1 433 ? 158.831 252.420 311.090 1.00 48.08 433 LYS B O 1
ATOM 5416 N N . TYR A 1 434 ? 159.809 251.501 312.895 1.00 48.79 434 TYR B N 1
ATOM 5417 C CA . TYR A 1 434 ? 160.211 252.782 313.475 1.00 52.21 434 TYR B CA 1
ATOM 5418 C C . TYR A 1 434 ? 161.464 253.381 312.835 1.00 42.07 434 TYR B C 1
ATOM 5419 O O . TYR A 1 434 ? 161.637 254.598 312.841 1.00 54.34 434 TYR B O 1
ATOM 5437 N N . ALA A 1 435 ? 162.328 252.533 312.284 1.00 38.88 435 ALA B N 1
ATOM 5438 C CA . ALA A 1 435 ? 163.645 252.967 311.814 1.00 39.18 435 ALA B CA 1
ATOM 5439 C C . ALA A 1 435 ? 163.623 254.181 310.866 1.00 47.32 435 ALA B C 1
ATOM 5440 O O . ALA A 1 435 ? 164.429 255.099 311.029 1.00 46.47 435 ALA B O 1
ATOM 5447 N N . PRO A 1 436 ? 162.712 254.199 309.876 1.00 40.44 436 PRO B N 1
ATOM 5448 C CA . PRO A 1 436 ? 162.700 255.344 308.951 1.00 50.97 436 PRO B CA 1
ATOM 5449 C C . PRO A 1 436 ? 162.374 256.681 309.626 1.00 51.94 436 PRO B C 1
ATOM 5450 O O . PRO A 1 436 ? 162.660 257.743 309.061 1.00 27.67 436 PRO B O 1
ATOM 5461 N N . GLN A 1 437 ? 161.791 256.622 310.821 1.00 54.14 437 GLN B N 1
ATOM 5462 C CA . GLN A 1 437 ? 161.440 257.825 311.575 1.00 51.52 437 GLN B CA 1
ATOM 5463 C C . GLN A 1 437 ? 162.658 258.398 312.295 1.00 54.87 437 GLN B C 1
ATOM 5464 O O . GLN A 1 437 ? 162.547 259.359 313.059 1.00 53.59 437 GLN B O 1
ATOM 5478 N N . VAL A 1 438 ? 163.816 257.793 312.043 1.00 47.33 438 VAL B N 1
ATOM 5479 C CA . VAL A 1 438 ? 165.078 258.214 312.633 1.00 40.91 438 VAL B CA 1
ATOM 5480 C C . VAL A 1 438 ? 166.045 258.543 311.498 1.00 39.00 438 VAL B C 1
ATOM 5481 O O . VAL A 1 438 ? 165.829 258.130 310.357 1.00 37.99 438 VAL B O 1
ATOM 5494 N N . GLY A 1 439 ? 167.094 259.299 311.807 1.00 60.43 439 GLY B N 1
ATOM 5495 C CA . GLY A 1 439 ? 168.119 259.616 310.829 1.00 67.35 439 GLY B CA 1
ATOM 5496 C C . GLY A 1 439 ? 168.596 258.366 310.114 1.00 54.40 439 GLY B C 1
ATOM 5497 O O . GLY A 1 439 ? 168.593 257.275 310.685 1.00 57.31 439 GLY B O 1
ATOM 5501 N N . GLY A 1 440 ? 168.992 258.528 308.858 1.00 45.83 440 GLY B N 1
ATOM 5502 C CA . GLY A 1 440 ? 169.410 257.415 308.028 1.00 44.42 440 GLY B CA 1
ATOM 5503 C C . GLY A 1 440 ? 170.521 256.538 308.585 1.00 63.21 440 GLY B C 1
ATOM 5504 O O . GLY A 1 440 ? 170.377 255.310 308.668 1.00 81.24 440 GLY B O 1
ATOM 5508 N N . LYS A 1 441 ? 171.642 257.150 308.950 1.00 38.41 441 LYS B N 1
ATOM 5509 C CA . LYS A 1 441 ? 172.791 256.379 309.416 1.00 42.35 441 LYS B CA 1
ATOM 5510 C C . LYS A 1 441 ? 172.455 255.626 310.705 1.00 43.29 441 LYS B C 1
ATOM 5511 O O . LYS A 1 441 ? 172.990 254.545 310.950 1.00 43.63 441 LYS B O 1
ATOM 5530 N N . GLU A 1 442 ? 171.559 256.186 311.516 1.00 43.61 442 GLU B N 1
ATOM 5531 C CA . GLU A 1 442 ? 171.049 255.478 312.689 1.00 33.75 442 GLU B CA 1
ATOM 5532 C C . GLU A 1 442 ? 169.981 254.466 312.280 1.00 39.56 442 GLU B C 1
ATOM 5533 O O . GLU A 1 442 ? 169.884 253.388 312.863 1.00 50.40 442 GLU B O 1
ATOM 5545 N N . GLN A 1 443 ? 169.175 254.824 311.285 1.00 33.24 443 GLN B N 1
ATOM 5546 C CA . GLN A 1 443 ? 168.154 253.923 310.761 1.00 36.01 443 GLN B CA 1
ATOM 5547 C C . GLN A 1 443 ? 168.784 252.592 310.360 1.00 39.84 443 GLN B C 1
ATOM 5548 O O . GLN A 1 443 ? 168.256 251.520 310.679 1.00 42.58 443 GLN B O 1
ATOM 5562 N N . LEU A 1 444 ? 169.916 252.669 309.664 1.00 35.54 444 LEU B N 1
ATOM 5563 C CA . LEU A 1 444 ? 170.657 251.470 309.286 1.00 28.11 444 LEU B CA 1
ATOM 5564 C C . LEU A 1 444 ? 171.040 250.651 310.520 1.00 42.30 444 LEU B C 1
ATOM 5565 O O . LEU A 1 444 ? 170.914 249.420 310.527 1.00 42.25 444 LEU B O 1
ATOM 5581 N N . ALA A 1 445 ? 171.495 251.343 311.565 1.00 37.48 445 ALA B N 1
ATOM 5582 C CA . ALA A 1 445 ? 171.873 250.695 312.821 1.00 32.58 445 ALA B CA 1
ATOM 5583 C C . ALA A 1 445 ? 170.677 249.992 313.461 1.00 29.25 445 ALA B C 1
ATOM 5584 O O . ALA A 1 445 ? 170.773 248.850 313.910 1.00 37.79 445 ALA B O 1
ATOM 5591 N N . ILE A 1 446 ? 169.546 250.683 313.498 1.00 31.12 446 ILE B N 1
ATOM 5592 C CA . ILE A 1 446 ? 168.325 250.109 314.042 1.00 37.24 446 ILE B CA 1
ATOM 5593 C C . ILE A 1 446 ? 167.915 248.853 313.267 1.00 32.31 446 ILE B C 1
ATOM 5594 O O . ILE A 1 446 ? 167.699 247.790 313.860 1.00 40.72 446 ILE B O 1
ATOM 5610 N N . GLU A 1 447 ? 167.815 248.970 311.946 1.00 35.22 447 GLU B N 1
ATOM 5611 C CA . GLU A 1 447 ? 167.512 247.807 311.113 1.00 26.96 447 GLU B CA 1
ATOM 5612 C C . GLU A 1 447 ? 168.478 246.663 311.418 1.00 33.02 447 GLU B C 1
ATOM 5613 O O . GLU A 1 447 ? 168.063 245.506 311.581 1.00 45.32 447 GLU B O 1
ATOM 5625 N N . ALA A 1 448 ? 169.765 246.995 311.514 1.00 33.52 448 ALA B N 1
ATOM 5626 C CA . ALA A 1 448 ? 170.784 246.013 311.882 1.00 28.60 448 ALA B CA 1
ATOM 5627 C C . ALA A 1 448 ? 170.491 245.384 313.249 1.00 29.07 448 ALA B C 1
ATOM 5628 O O . ALA A 1 448 ? 170.704 244.187 313.445 1.00 37.81 448 ALA B O 1
ATOM 5635 N N . TYR A 1 449 ? 170.005 246.191 314.188 1.00 28.49 449 TYR B N 1
ATOM 5636 C CA . TYR A 1 449 ? 169.566 245.683 315.487 1.00 17.73 449 TYR B CA 1
ATOM 5637 C C . TYR A 1 449 ? 168.456 244.661 315.303 1.00 25.42 449 TYR B C 1
ATOM 5638 O O . TYR A 1 449 ? 168.501 243.575 315.879 1.00 34.89 449 TYR B O 1
ATOM 5656 N N . ALA A 1 450 ? 167.454 245.018 314.504 1.00 29.05 450 ALA B N 1
ATOM 5657 C CA . ALA A 1 450 ? 166.352 244.101 314.215 1.00 25.17 450 ALA B CA 1
ATOM 5658 C C . ALA A 1 450 ? 166.868 242.779 313.657 1.00 26.71 450 ALA B C 1
ATOM 5659 O O . ALA A 1 450 ? 166.451 241.704 314.101 1.00 31.97 450 ALA B O 1
ATOM 5666 N N . ASN A 1 451 ? 167.769 242.853 312.682 1.00 18.85 451 ASN B N 1
ATOM 5667 C CA . ASN A 1 451 ? 168.354 241.637 312.133 1.00 16.10 451 ASN B CA 1
ATOM 5668 C C . ASN A 1 451 ? 169.128 240.853 313.192 1.00 20.52 451 ASN B C 1
ATOM 5669 O O . ASN A 1 451 ? 169.048 239.618 313.251 1.00 34.62 451 ASN B O 1
ATOM 5680 N N . ALA A 1 452 ? 169.862 241.571 314.036 1.00 19.33 452 ALA B N 1
ATOM 5681 C CA . ALA A 1 452 ? 170.605 240.938 315.121 1.00 20.92 452 ALA B CA 1
ATOM 5682 C C . ALA A 1 452 ? 169.656 240.171 316.029 1.00 16.95 452 ALA B C 1
ATOM 5683 O O . ALA A 1 452 ? 169.942 239.042 316.425 1.00 17.79 452 ALA B O 1
ATOM 5690 N N . ILE A 1 453 ? 168.526 240.790 316.355 1.00 19.46 453 ILE B N 1
ATOM 5691 C CA . ILE A 1 453 ? 167.466 240.100 317.084 1.00 24.25 453 ILE B CA 1
ATOM 5692 C C . ILE A 1 453 ? 167.011 238.845 316.339 1.00 25.79 453 ILE B C 1
ATOM 5693 O O . ILE A 1 453 ? 167.001 237.752 316.905 1.00 25.29 453 ILE B O 1
ATOM 5709 N N . GLU A 1 454 ? 166.636 238.999 315.073 1.00 31.12 454 GLU B N 1
ATOM 5710 C CA . GLU A 1 454 ? 166.142 237.860 314.299 1.00 28.35 454 GLU B CA 1
ATOM 5711 C C . GLU A 1 454 ? 167.157 236.718 314.187 1.00 24.21 454 GLU B C 1
ATOM 5712 O O . GLU A 1 454 ? 166.765 235.566 314.001 1.00 28.79 454 GLU B O 1
ATOM 5724 N N . GLY A 1 455 ? 168.447 237.027 314.286 1.00 22.13 455 GLY B N 1
ATOM 5725 C CA . GLY A 1 455 ? 169.463 235.983 314.381 1.00 37.24 455 GLY B CA 1
ATOM 5726 C C . GLY A 1 455 ? 169.137 234.863 315.371 1.00 39.07 455 GLY B C 1
ATOM 5727 O O . GLY A 1 455 ? 169.304 233.665 315.070 1.00 43.17 455 GLY B O 1
ATOM 5731 N N . LEU A 1 456 ? 168.665 235.253 316.554 1.00 26.84 456 LEU B N 1
ATOM 5732 C CA . LEU A 1 456 ? 168.355 234.306 317.624 1.00 24.76 456 LEU B CA 1
ATOM 5733 C C . LEU A 1 456 ? 167.406 233.198 317.166 1.00 34.80 456 LEU B C 1
ATOM 5734 O O . LEU A 1 456 ? 167.629 232.013 317.437 1.00 46.26 456 LEU B O 1
ATOM 5750 N N . ILE A 1 457 ? 166.349 233.590 316.470 1.00 25.84 457 ILE B N 1
ATOM 5751 C CA . ILE A 1 457 ? 165.367 232.639 315.968 1.00 27.64 457 ILE B CA 1
ATOM 5752 C C . ILE A 1 457 ? 166.017 231.645 315.016 1.00 35.11 457 ILE B C 1
ATOM 5753 O O . ILE A 1 457 ? 165.718 230.444 315.036 1.00 39.39 457 ILE B O 1
ATOM 5769 N N . MET A 1 458 ? 166.913 232.156 314.182 1.00 30.23 458 MET B N 1
ATOM 5770 C CA . MET A 1 458 ? 167.609 231.317 313.225 1.00 29.74 458 MET B CA 1
ATOM 5771 C C . MET A 1 458 ? 168.486 230.326 313.964 1.00 28.25 458 MET B C 1
ATOM 5772 O O . MET A 1 458 ? 168.628 229.180 313.540 1.00 34.12 458 MET B O 1
ATOM 5786 N N . ILE A 1 459 ? 169.066 230.766 315.075 1.00 26.76 459 ILE B N 1
ATOM 5787 C CA . ILE A 1 459 ? 169.808 229.847 315.933 1.00 24.14 459 ILE B CA 1
ATOM 5788 C C . ILE A 1 459 ? 168.886 228.784 316.550 1.00 30.22 459 ILE B C 1
ATOM 5789 O O . ILE A 1 459 ? 169.223 227.589 316.569 1.00 30.44 459 ILE B O 1
ATOM 5805 N N . LEU A 1 460 ? 167.729 229.213 317.053 1.00 30.88 460 LEU B N 1
ATOM 5806 C CA . LEU A 1 46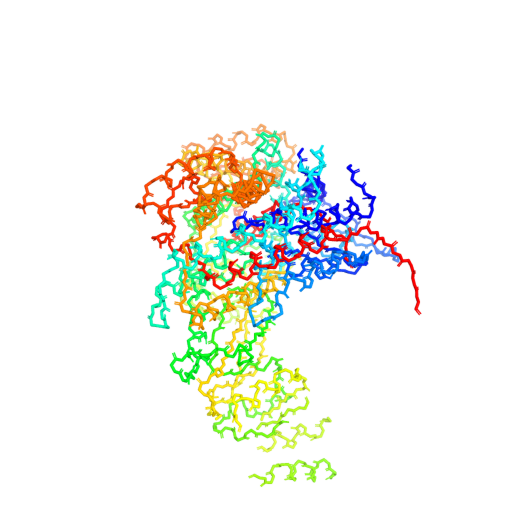0 ? 166.736 228.271 317.573 1.00 32.37 460 LEU B CA 1
ATOM 5807 C C . LEU A 1 460 ? 166.376 227.221 316.534 1.00 30.21 460 LEU B C 1
ATOM 5808 O O . LEU A 1 460 ? 166.278 226.038 316.851 1.00 40.91 460 LEU B O 1
ATOM 5824 N N . ALA A 1 461 ? 166.164 227.657 315.297 1.00 28.92 461 ALA B N 1
ATOM 5825 C CA . ALA A 1 461 ? 165.847 226.728 314.220 1.00 22.28 461 ALA B CA 1
ATOM 5826 C C . ALA A 1 461 ? 167.032 225.824 313.909 1.00 27.38 461 ALA B C 1
ATOM 5827 O O . ALA A 1 461 ? 166.861 224.619 313.730 1.00 35.46 461 ALA B O 1
ATOM 5834 N N . GLU A 1 462 ? 168.226 226.412 313.833 1.00 30.09 462 GLU B N 1
ATOM 5835 C CA . GLU A 1 462 ? 169.452 225.653 313.589 1.00 25.35 462 GLU B CA 1
ATOM 5836 C C . GLU A 1 462 ? 169.593 224.492 314.549 1.00 26.48 462 GLU B C 1
ATOM 5837 O O . GLU A 1 462 ? 169.777 223.351 314.129 1.00 39.63 462 GLU B O 1
ATOM 5849 N N . ASN A 1 463 ? 169.531 224.794 315.842 1.00 23.70 463 ASN B N 1
ATOM 5850 C CA . ASN A 1 463 ? 169.732 223.773 316.862 1.00 22.73 463 ASN B CA 1
ATOM 5851 C C . ASN A 1 463 ? 168.662 222.677 316.814 1.00 34.06 463 ASN B C 1
ATOM 5852 O O . ASN A 1 463 ? 168.890 221.551 317.263 1.00 33.87 463 ASN B O 1
ATOM 5863 N N . ALA A 1 464 ? 167.504 223.007 316.253 1.00 28.56 464 ALA B N 1
ATOM 5864 C CA . ALA A 1 464 ? 166.432 222.032 316.076 1.00 30.89 464 ALA B CA 1
ATOM 5865 C C . ALA A 1 464 ? 166.584 221.274 314.755 1.00 32.92 464 ALA B C 1
ATOM 5866 O O . ALA A 1 464 ? 165.736 220.453 314.397 1.00 35.18 464 ALA B O 1
ATOM 5873 N N . GLY A 1 465 ? 167.667 221.550 314.036 1.00 29.07 465 GLY B N 1
ATOM 5874 C CA . GLY A 1 465 ? 167.937 220.877 312.781 1.00 28.07 465 GLY B CA 1
ATOM 5875 C C . GLY A 1 465 ? 166.998 221.315 311.675 1.00 21.60 465 GLY B C 1
ATOM 5876 O O . GLY A 1 465 ? 166.775 220.575 310.718 1.00 40.56 465 GLY B O 1
ATOM 5880 N N . LEU A 1 466 ? 166.452 222.520 311.810 1.00 28.28 466 LEU B N 1
ATOM 5881 C CA . LEU A 1 466 ? 165.522 223.075 310.829 1.00 31.32 466 LEU B CA 1
ATOM 5882 C C . LEU A 1 466 ? 166.210 224.112 309.940 1.00 34.78 466 LEU B C 1
ATOM 5883 O O . LEU A 1 466 ? 167.312 224.564 310.238 1.00 50.40 466 LEU B O 1
ATOM 5899 N N . ASP A 1 467 ? 165.554 224.484 308.847 1.00 33.54 467 ASP B N 1
ATOM 5900 C CA . ASP A 1 467 ? 166.079 225.503 307.950 1.00 74.24 467 ASP B CA 1
ATOM 5901 C C . ASP A 1 467 ? 165.780 226.877 308.546 1.00 36.02 467 ASP B C 1
ATOM 5902 O O . ASP A 1 467 ? 164.622 227.287 308.601 1.00 43.71 467 ASP B O 1
ATOM 5911 N N . PRO A 1 468 ? 166.820 227.600 308.994 1.00 36.68 468 PRO B N 1
ATOM 5912 C CA . PRO A 1 468 ? 166.594 228.842 309.746 1.00 30.22 468 PRO B CA 1
ATOM 5913 C C . PRO A 1 468 ? 165.850 229.931 308.966 1.00 37.83 468 PRO B C 1
ATOM 5914 O O . PRO A 1 468 ? 164.853 230.464 309.469 1.00 50.13 468 PRO B O 1
ATOM 5925 N N . ILE A 1 469 ? 166.322 230.254 307.764 1.00 31.37 469 ILE B N 1
ATOM 5926 C CA . ILE A 1 469 ? 165.690 231.291 306.954 1.00 27.94 469 ILE B CA 1
ATOM 5927 C C . ILE A 1 469 ? 164.215 230.983 306.705 1.00 25.86 469 ILE B C 1
ATOM 5928 O O . ILE A 1 469 ? 163.360 231.838 306.930 1.00 28.27 469 ILE B O 1
ATOM 5944 N N . ASP A 1 470 ? 163.925 229.765 306.251 1.00 33.74 470 ASP B N 1
ATOM 5945 C CA . ASP A 1 470 ? 162.547 229.348 305.993 1.00 32.65 470 ASP B CA 1
ATOM 5946 C C . ASP A 1 470 ? 161.649 229.650 307.182 1.00 31.02 470 ASP B C 1
ATOM 5947 O O . ASP A 1 470 ? 160.723 230.454 307.071 1.00 36.87 470 ASP B O 1
ATOM 5956 N N . LYS A 1 471 ? 161.936 229.014 308.315 1.00 27.20 471 LYS B N 1
ATOM 5957 C CA . LYS A 1 471 ? 161.164 229.230 309.537 1.00 38.07 471 LYS B CA 1
ATOM 5958 C C . LYS A 1 471 ? 161.055 230.722 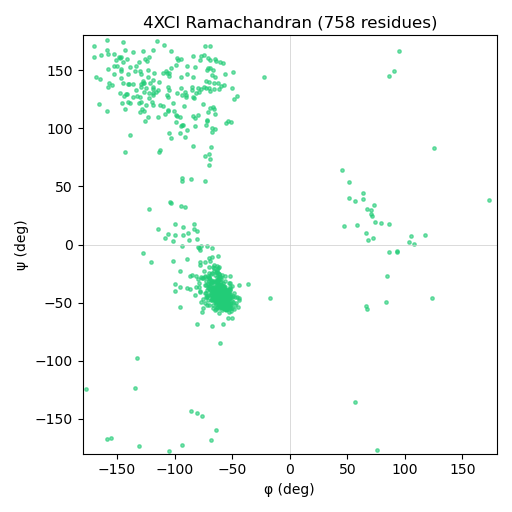309.877 1.00 37.29 471 LYS B C 1
ATOM 5959 O O . LYS A 1 471 ? 159.981 231.207 310.261 1.00 43.69 471 LYS B O 1
ATOM 5978 N N . LEU A 1 472 ? 162.161 231.448 309.731 1.00 31.36 472 LEU B N 1
ATOM 5979 C CA . LEU A 1 472 ? 162.140 232.886 309.973 1.00 32.62 472 LEU B CA 1
ATOM 5980 C C . LEU A 1 472 ? 161.115 233.591 309.086 1.00 33.38 472 LEU B C 1
ATOM 5981 O O . LEU A 1 472 ? 160.107 234.083 309.588 1.00 44.15 472 LEU B O 1
ATOM 5997 N N . MET A 1 473 ? 161.368 233.634 307.779 1.00 27.33 473 MET B N 1
ATOM 5998 C CA . MET A 1 473 ? 160.467 234.314 306.840 1.00 38.10 473 MET B CA 1
ATOM 5999 C C . MET A 1 473 ? 159.020 233.833 307.009 1.00 38.50 473 MET B C 1
ATOM 6000 O O . MET A 1 473 ? 158.065 234.597 306.831 1.00 27.45 473 MET B O 1
ATOM 6014 N N . GLN A 1 474 ? 158.875 232.559 307.356 1.00 41.08 474 GLN B N 1
ATOM 6015 C CA . GLN A 1 474 ? 157.567 231.972 307.611 1.00 40.49 474 GLN B CA 1
ATOM 6016 C C . GLN A 1 474 ? 156.878 232.673 308.781 1.00 33.66 474 GLN B C 1
ATOM 6017 O O . GLN A 1 474 ? 155.747 233.155 308.649 1.00 52.29 474 GLN B O 1
ATOM 6031 N N . LEU A 1 475 ? 157.558 232.740 309.923 1.00 25.64 475 LEU B N 1
ATOM 6032 C CA . LEU A 1 475 ? 156.987 233.415 311.086 1.00 31.87 475 LEU B CA 1
ATOM 6033 C C . LEU A 1 475 ? 156.791 234.909 310.837 1.00 42.79 475 LEU B C 1
ATOM 6034 O O . LEU A 1 475 ? 155.733 235.471 311.143 1.00 34.55 475 LEU B O 1
ATOM 6050 N N . ARG A 1 476 ? 157.826 235.549 310.303 1.00 39.66 476 ARG B N 1
ATOM 6051 C CA . ARG A 1 476 ? 157.763 236.958 309.942 1.00 35.13 476 ARG B CA 1
ATOM 6052 C C . ARG A 1 476 ? 156.523 237.235 309.096 1.00 34.95 476 ARG B C 1
ATOM 6053 O O . ARG A 1 476 ? 155.810 238.209 309.329 1.00 39.50 476 ARG B O 1
ATOM 6074 N N . SER A 1 477 ? 156.268 236.370 308.118 1.00 43.10 477 SER B N 1
ATOM 6075 C CA . SER A 1 477 ? 155.074 236.489 307.288 1.00 35.31 477 SER B CA 1
ATOM 6076 C C . SER A 1 477 ? 153.795 236.297 308.093 1.00 41.14 477 SER B C 1
ATOM 6077 O O . SER A 1 477 ? 152.865 237.095 307.977 1.00 48.88 477 SER B O 1
ATOM 6085 N N . LEU A 1 478 ? 153.738 235.235 308.892 1.00 36.07 478 LEU B N 1
ATOM 6086 C CA . LEU A 1 478 ? 152.556 234.991 309.719 1.00 31.19 478 LEU B CA 1
ATOM 6087 C C . LEU A 1 478 ? 152.311 236.113 310.725 1.00 35.45 478 LEU B C 1
ATOM 6088 O O . LEU A 1 478 ? 151.172 236.357 311.124 1.00 38.71 478 LEU B O 1
ATOM 6104 N N . HIS A 1 479 ? 153.374 236.797 311.135 1.00 33.91 479 HIS B N 1
ATOM 6105 C CA . HIS A 1 479 ? 153.254 237.829 312.162 1.00 39.77 479 HIS B CA 1
ATOM 6106 C C . HIS A 1 479 ? 152.744 239.166 311.628 1.00 47.87 479 HIS B C 1
ATOM 6107 O O . HIS A 1 479 ? 152.780 240.173 312.338 1.00 51.30 479 HIS B O 1
ATOM 6122 N N . GLU A 1 480 ? 152.258 239.180 310.391 1.00 43.26 480 GLU B N 1
ATOM 6123 C CA . GLU A 1 480 ? 151.677 240.393 309.830 1.00 35.12 480 GLU B CA 1
ATOM 6124 C C . GLU A 1 480 ? 150.306 240.668 310.447 1.00 49.19 480 GLU B C 1
ATOM 6125 O O . GLU A 1 480 ? 149.869 241.817 310.505 1.00 74.05 480 GLU B O 1
ATOM 6137 N N . ASN A 1 481 ? 149.628 239.616 310.903 1.00 42.96 481 ASN B N 1
ATOM 6138 C CA . ASN A 1 481 ? 148.391 239.776 311.668 1.00 52.74 481 ASN B CA 1
ATOM 6139 C C . ASN A 1 481 ? 148.711 240.025 313.133 1.00 68.46 481 ASN B C 1
ATOM 6140 O O . ASN A 1 481 ? 149.673 239.464 313.662 1.00 77.78 481 ASN B O 1
ATOM 6151 N N . GLU A 1 482 ? 147.916 240.861 313.793 1.00 60.12 482 GLU B N 1
ATOM 6152 C CA . GLU A 1 482 ? 148.087 241.067 315.227 1.00 64.15 482 GLU B CA 1
ATOM 6153 C C . GLU A 1 482 ? 147.571 239.841 315.981 1.00 68.71 482 GLU B C 1
ATOM 6154 O O . GLU A 1 482 ? 147.872 239.652 317.160 1.00 73.24 482 GLU B O 1
ATOM 6166 N N . THR A 1 483 ? 146.804 239.003 315.285 1.00 58.12 483 THR B N 1
ATOM 6167 C CA . THR A 1 483 ? 146.222 237.803 315.879 1.00 61.87 483 THR B CA 1
ATOM 6168 C C . THR A 1 483 ? 147.250 236.683 316.019 1.00 66.78 483 THR B C 1
ATOM 6169 O O . THR A 1 483 ? 146.934 235.600 316.519 1.00 60.35 483 THR B O 1
ATOM 6180 N N . ASN A 1 484 ? 148.474 236.950 315.572 1.00 58.21 484 ASN B N 1
ATOM 6181 C CA . ASN A 1 484 ? 149.555 235.977 315.636 1.00 43.79 484 ASN B CA 1
ATOM 6182 C C . ASN A 1 484 ? 150.751 236.512 316.419 1.00 46.13 484 ASN B C 1
ATOM 6183 O O . ASN A 1 484 ? 151.893 236.143 316.150 1.00 43.90 484 ASN B O 1
ATOM 6194 N N . LYS A 1 485 ? 150.485 237.379 317.391 1.00 46.39 485 LYS B N 1
ATOM 6195 C CA . LYS A 1 485 ? 151.552 237.975 318.189 1.00 41.23 485 LYS B CA 1
ATOM 6196 C C . LYS A 1 485 ? 152.316 236.922 318.985 1.00 45.76 485 LYS B C 1
ATOM 6197 O O . LYS A 1 485 ? 153.460 237.150 319.378 1.00 49.18 485 LYS B O 1
ATOM 6216 N N . TRP A 1 486 ? 151.680 235.776 319.222 1.00 48.24 486 TRP B N 1
ATOM 6217 C CA . TRP A 1 486 ? 152.284 234.703 320.010 1.00 44.51 486 TRP B CA 1
ATOM 6218 C C . TRP A 1 486 ? 152.682 233.516 319.140 1.00 40.59 486 TRP B C 1
ATOM 6219 O O . TRP A 1 486 ? 153.117 232.485 319.653 1.00 45.17 486 TRP B O 1
ATOM 6240 N N . TYR A 1 487 ? 152.535 233.656 317.826 1.00 41.37 487 TYR B N 1
ATOM 6241 C CA . TYR A 1 487 ? 152.954 232.603 316.908 1.00 35.74 487 TYR B CA 1
ATOM 6242 C C . TYR A 1 487 ? 154.467 232.509 316.861 1.00 30.88 487 TYR B C 1
ATOM 6243 O O . TYR A 1 487 ? 155.139 233.425 316.390 1.00 25.02 487 TYR B O 1
ATOM 6261 N N . GLY A 1 488 ? 154.991 231.389 317.348 1.00 36.84 488 GLY B N 1
ATOM 6262 C CA . GLY A 1 488 ? 156.423 231.146 317.357 1.00 35.10 488 GLY B CA 1
ATOM 6263 C C . GLY A 1 488 ? 156.736 229.778 316.789 1.00 27.90 488 GLY B C 1
ATOM 6264 O O . GLY A 1 488 ? 155.850 229.082 316.296 1.00 36.65 488 GLY B O 1
ATOM 6268 N N . LEU A 1 489 ? 158.000 229.386 316.872 1.00 22.60 489 LEU B N 1
ATOM 6269 C CA . LEU A 1 489 ? 158.454 228.161 316.235 1.00 29.21 489 LEU B CA 1
ATOM 6270 C C . LEU A 1 489 ? 158.316 226.966 317.182 1.00 29.25 489 LEU B C 1
ATOM 6271 O O . LEU A 1 489 ? 158.759 227.018 318.329 1.00 39.44 489 LEU B O 1
ATOM 6287 N N . ASN A 1 490 ? 157.675 225.902 316.702 1.00 26.78 490 ASN B N 1
ATOM 6288 C CA . ASN A 1 490 ? 157.638 224.627 317.417 1.00 36.00 490 ASN B CA 1
ATOM 6289 C C . ASN A 1 490 ? 158.793 223.756 316.930 1.00 50.13 490 ASN B C 1
ATOM 6290 O O . ASN A 1 490 ? 158.724 223.163 315.850 1.00 44.68 490 ASN B O 1
ATOM 6301 N N . LEU A 1 491 ? 159.850 223.681 317.735 1.00 45.08 491 LEU B N 1
ATOM 6302 C CA . LEU A 1 491 ? 161.097 223.042 317.323 1.00 37.90 491 LEU B CA 1
ATOM 6303 C C . LEU A 1 491 ? 160.980 221.531 317.124 1.00 46.43 491 LEU B C 1
ATOM 6304 O O . LEU A 1 491 ? 161.894 220.906 316.584 1.00 53.86 491 LEU B O 1
ATOM 6320 N N . PHE A 1 492 ? 159.861 220.949 317.550 1.00 51.29 492 PHE B N 1
ATOM 6321 C CA . PHE A 1 492 ? 159.671 219.501 317.473 1.00 44.00 492 PHE B CA 1
ATOM 6322 C C . PHE A 1 492 ? 158.820 219.099 316.274 1.00 55.42 492 PHE B C 1
ATOM 6323 O O . PHE A 1 492 ? 159.028 218.034 315.689 1.00 62.54 492 PHE B O 1
ATOM 6340 N N . THR A 1 493 ? 157.859 219.947 315.918 1.00 52.32 493 THR B N 1
ATOM 6341 C CA . THR A 1 493 ? 157.008 219.701 314.759 1.00 38.45 493 THR B CA 1
ATOM 6342 C C . THR A 1 493 ? 157.557 220.420 313.529 1.00 53.10 493 THR B C 1
ATOM 6343 O O . THR A 1 493 ? 157.271 220.032 312.394 1.00 39.57 493 THR B O 1
ATOM 6354 N N . GLY A 1 494 ? 158.347 221.466 313.766 1.00 54.08 494 GLY B N 1
ATOM 6355 C CA . GLY A 1 494 ? 158.953 222.238 312.695 1.00 44.13 494 GLY B CA 1
ATOM 6356 C C . GLY A 1 494 ? 158.052 223.342 312.170 1.00 44.76 494 GLY B C 1
ATOM 6357 O O . GLY A 1 494 ? 158.477 224.162 311.357 1.00 49.34 494 GLY B O 1
ATOM 6361 N N . ASN A 1 495 ? 156.810 223.373 312.642 1.00 45.27 495 ASN B N 1
ATOM 6362 C CA . ASN A 1 495 ? 155.815 224.302 312.121 1.00 44.39 495 ASN B CA 1
ATOM 6363 C C . ASN A 1 495 ? 155.522 225.441 313.091 1.00 46.47 495 ASN B C 1
ATOM 6364 O O . ASN A 1 495 ? 155.583 225.257 314.306 1.00 46.18 495 ASN B O 1
ATOM 6375 N N . PRO A 1 496 ? 155.197 226.629 312.557 1.00 46.59 496 PRO B N 1
ATOM 6376 C CA . PRO A 1 496 ? 154.860 227.766 313.421 1.00 33.35 496 PRO B CA 1
ATOM 6377 C C . PRO A 1 496 ? 153.517 227.575 314.121 1.00 38.64 496 PRO B C 1
ATOM 6378 O O . PRO A 1 496 ? 152.544 227.165 313.486 1.00 44.61 496 PRO B O 1
ATOM 6389 N N . GLU A 1 497 ? 153.474 227.862 315.418 1.00 39.17 497 GLU B N 1
ATOM 6390 C CA . GLU A 1 497 ? 152.271 227.649 316.217 1.00 34.81 497 GLU B CA 1
ATOM 6391 C C . GLU A 1 497 ? 152.136 228.682 317.324 1.00 41.78 497 GLU B C 1
ATOM 6392 O O . GLU A 1 497 ? 153.115 229.326 317.714 1.00 51.65 497 GLU B O 1
ATOM 6404 N N . ASP A 1 498 ? 150.915 228.830 317.830 1.00 46.99 498 ASP B N 1
ATOM 6405 C CA . ASP A 1 498 ? 150.633 229.784 318.895 1.00 48.50 498 ASP B CA 1
ATOM 6406 C C . ASP A 1 498 ? 151.314 229.333 320.183 1.00 48.62 498 ASP B C 1
ATOM 6407 O O . ASP A 1 498 ? 150.780 228.511 320.927 1.00 52.52 498 ASP B O 1
ATOM 6416 N N . MET A 1 499 ? 152.493 229.892 320.439 1.00 54.33 499 MET B N 1
ATOM 6417 C CA . MET A 1 499 ? 153.356 229.429 321.519 1.00 46.79 499 MET B CA 1
ATOM 6418 C C . MET A 1 499 ? 152.740 229.621 322.897 1.00 50.41 499 MET B C 1
ATOM 6419 O O . MET A 1 499 ? 153.107 228.924 323.845 1.00 59.33 499 MET B O 1
ATOM 6433 N N . TRP A 1 500 ? 151.811 230.562 323.019 1.00 39.95 500 TRP B N 1
ATOM 6434 C CA . TRP A 1 500 ? 151.156 230.775 324.300 1.00 52.24 500 TRP B CA 1
ATOM 6435 C C . TRP A 1 500 ? 150.235 229.603 324.617 1.00 65.03 500 TRP B C 1
ATOM 6436 O O . TRP A 1 500 ? 150.125 229.178 325.768 1.00 69.34 500 TRP B O 1
ATOM 6457 N N . LYS A 1 501 ? 149.581 229.083 323.584 1.00 57.93 501 LYS B N 1
ATOM 6458 C CA . LYS A 1 501 ? 148.660 227.965 323.743 1.00 54.44 501 LYS B CA 1
ATOM 6459 C C . LYS A 1 501 ? 149.405 226.646 323.930 1.00 45.47 501 LYS B C 1
ATOM 6460 O O . LYS A 1 501 ? 148.901 225.733 324.580 1.00 69.04 501 LYS B O 1
ATOM 6479 N N . LEU A 1 502 ? 150.604 226.548 323.364 1.00 38.68 502 LEU B N 1
ATOM 6480 C CA . LEU A 1 502 ? 151.405 225.333 323.480 1.00 34.77 502 LEU B CA 1
ATOM 6481 C C . LEU A 1 502 ? 152.086 225.239 324.832 1.00 42.54 502 LEU B C 1
ATOM 6482 O O . LEU A 1 502 ? 152.738 224.241 325.135 1.00 47.45 502 LEU B O 1
ATOM 6498 N N . GLY A 1 503 ? 151.943 226.283 325.641 1.00 53.68 503 GLY B N 1
ATOM 6499 C CA . GLY A 1 503 ? 152.570 226.316 326.948 1.00 62.38 503 GLY B CA 1
ATOM 6500 C C . GLY A 1 503 ? 154.068 226.530 326.855 1.00 52.03 503 GLY B C 1
ATOM 6501 O O . GLY A 1 503 ? 154.830 225.995 327.662 1.00 52.14 503 GLY B O 1
ATOM 6505 N N . VAL A 1 504 ? 154.482 227.304 325.855 1.00 46.30 504 VAL B N 1
ATOM 6506 C CA . VAL A 1 504 ? 155.869 227.734 325.716 1.00 41.20 504 VAL B CA 1
ATOM 6507 C C . VAL A 1 504 ? 155.951 229.185 326.174 1.00 39.67 504 VAL B C 1
ATOM 6508 O O . VAL A 1 504 ? 155.744 230.106 325.382 1.00 44.94 504 VAL B O 1
ATOM 6521 N N . ILE A 1 505 ? 156.245 229.381 327.457 1.00 41.49 505 ILE B N 1
ATOM 6522 C CA . ILE A 1 505 ? 156.081 230.686 328.096 1.00 43.46 505 ILE B CA 1
ATOM 6523 C C . ILE A 1 505 ? 157.339 231.110 328.849 1.00 54.84 505 ILE B C 1
ATOM 6524 O O . ILE A 1 505 ? 157.943 230.312 329.572 1.00 56.31 505 ILE B O 1
ATOM 6540 N N . GLU A 1 506 ? 157.721 232.374 328.670 1.00 49.81 506 GLU B N 1
ATOM 6541 C CA . GLU A 1 506 ? 158.926 232.919 329.290 1.00 36.11 506 GLU B CA 1
ATOM 6542 C C . GLU A 1 506 ? 158.600 234.150 330.126 1.00 42.26 506 GLU B C 1
ATOM 6543 O O . GLU A 1 506 ? 157.574 234.793 329.915 1.00 46.12 506 GLU B O 1
ATOM 6555 N N . PRO A 1 507 ? 159.470 234.479 331.090 1.00 47.01 507 PRO B N 1
ATOM 6556 C CA . PRO A 1 507 ? 159.319 235.723 331.855 1.00 52.00 507 PRO B CA 1
ATOM 6557 C C . PRO A 1 507 ? 159.784 236.946 331.064 1.00 57.22 507 PRO B C 1
ATOM 6558 O O . PRO A 1 507 ? 160.855 236.913 330.454 1.00 54.26 507 PRO B O 1
ATOM 6569 N N . ALA A 1 508 ? 158.989 238.010 331.072 1.00 44.21 508 ALA B N 1
ATOM 6570 C CA . ALA A 1 508 ? 159.328 239.211 330.320 1.00 40.16 508 ALA B CA 1
ATOM 6571 C C . ALA A 1 508 ? 160.574 239.876 330.894 1.00 48.43 508 ALA B C 1
ATOM 6572 O O . ALA A 1 508 ? 161.475 240.277 330.154 1.00 66.39 508 ALA B O 1
ATOM 6579 N N . LEU A 1 509 ? 160.606 239.985 332.219 1.00 49.13 509 LEU B N 1
ATOM 6580 C CA . LEU A 1 509 ? 161.720 240.594 332.941 1.00 45.15 509 LEU B CA 1
ATOM 6581 C C . LEU A 1 509 ? 163.071 240.068 332.460 1.00 46.71 509 LEU B C 1
ATOM 6582 O O . LEU A 1 509 ? 164.009 240.836 332.228 1.00 55.25 509 LEU B O 1
ATOM 6598 N N . VAL A 1 510 ? 163.157 238.752 332.306 1.00 39.15 510 VAL B N 1
ATOM 6599 C CA . VAL A 1 510 ? 164.383 238.112 331.850 1.00 54.99 510 VAL B CA 1
ATOM 6600 C C . VAL A 1 510 ? 164.794 238.599 330.463 1.00 51.98 510 VAL B C 1
ATOM 6601 O O . VAL A 1 510 ? 165.933 239.022 330.255 1.00 58.65 510 VAL B O 1
ATOM 6614 N N . LYS A 1 511 ? 163.859 238.533 329.520 1.00 43.45 511 LYS B N 1
ATOM 6615 C CA . LYS A 1 511 ? 164.126 238.926 328.142 1.00 40.43 511 LYS B CA 1
ATOM 6616 C C . LYS A 1 511 ? 164.523 240.399 328.052 1.00 39.97 511 LYS B C 1
ATOM 6617 O O . LYS A 1 511 ? 165.482 240.754 327.361 1.00 54.96 511 LYS B O 1
ATOM 6636 N N . MET A 1 512 ? 163.785 241.251 328.755 1.00 37.57 512 MET B N 1
ATOM 6637 C CA . MET A 1 512 ? 164.129 242.667 328.838 1.00 27.75 512 MET B CA 1
ATOM 6638 C C . MET A 1 512 ? 165.551 242.849 329.362 1.00 34.68 512 MET B C 1
ATOM 6639 O O . MET A 1 512 ? 166.381 243.517 328.734 1.00 36.70 512 MET B O 1
ATOM 6653 N N . ASN A 1 513 ? 165.828 242.251 330.516 1.00 36.96 513 ASN B N 1
ATOM 6654 C CA . ASN A 1 513 ? 167.147 242.355 331.123 1.00 32.15 513 ASN B CA 1
ATOM 6655 C C . ASN A 1 513 ? 168.242 241.836 330.196 1.00 35.27 513 ASN B C 1
ATOM 6656 O O . ASN A 1 513 ? 169.344 242.392 330.152 1.00 46.03 513 ASN B O 1
ATOM 6667 N N . ALA A 1 514 ? 167.934 240.781 329.448 1.00 28.12 514 ALA B N 1
ATOM 6668 C CA . ALA A 1 514 ? 168.881 240.233 328.484 1.00 31.47 514 ALA B CA 1
ATOM 6669 C C . ALA A 1 514 ? 169.164 241.241 327.371 1.00 38.17 514 ALA B C 1
ATOM 6670 O O . ALA A 1 514 ? 170.327 241.512 327.051 1.00 38.42 514 ALA B O 1
ATOM 6677 N N . VAL A 1 515 ? 168.103 241.794 326.785 1.00 26.39 515 VAL B N 1
ATOM 6678 C CA . VAL A 1 515 ? 168.258 242.851 325.785 1.00 33.34 515 VAL B CA 1
ATOM 6679 C C . VAL A 1 515 ? 169.129 243.998 326.314 1.00 41.55 515 VAL B C 1
ATOM 6680 O O . VAL A 1 515 ? 170.092 244.418 325.655 1.00 46.83 515 VAL B O 1
ATOM 6693 N N . LYS A 1 516 ? 168.787 244.498 327.501 1.00 35.84 516 LYS B N 1
ATOM 6694 C CA . LYS A 1 516 ? 169.603 245.510 328.168 1.00 34.94 516 LYS B CA 1
ATOM 6695 C C . LYS A 1 516 ? 171.075 245.097 328.256 1.00 34.54 516 LYS B C 1
ATOM 6696 O O . LYS A 1 516 ? 171.962 245.855 327.858 1.00 37.53 516 LYS B O 1
ATOM 6715 N N . ALA A 1 517 ? 171.323 243.896 328.780 1.00 30.24 517 ALA B N 1
ATOM 6716 C CA . ALA A 1 517 ? 172.686 243.390 328.971 1.00 37.20 517 ALA B CA 1
ATOM 6717 C C . ALA A 1 517 ? 173.478 243.323 327.665 1.00 30.04 517 ALA B C 1
ATOM 6718 O O . ALA A 1 517 ? 174.625 243.775 327.596 1.00 32.52 517 ALA B O 1
ATOM 6725 N N . ALA A 1 518 ? 172.864 242.751 326.635 1.00 29.45 518 ALA B N 1
ATOM 6726 C CA . ALA A 1 518 ? 173.506 242.644 325.326 1.00 30.89 518 ALA B CA 1
ATOM 6727 C C . ALA A 1 518 ? 173.815 244.021 324.741 1.00 37.88 518 ALA B C 1
ATOM 6728 O O . ALA A 1 518 ? 174.935 244.276 324.266 1.00 51.20 518 ALA B O 1
ATOM 6735 N N . THR A 1 519 ? 172.823 244.909 324.773 1.00 32.12 519 THR B N 1
ATOM 6736 C CA . THR A 1 519 ? 173.018 246.262 324.266 1.00 36.31 519 THR B CA 1
ATOM 6737 C C . THR A 1 519 ? 174.148 246.977 325.004 1.00 43.10 519 THR B C 1
ATOM 6738 O O . THR A 1 519 ? 175.008 247.600 324.375 1.00 53.45 519 THR B O 1
ATOM 6749 N N . GLU A 1 520 ? 174.138 246.890 326.334 1.00 42.51 520 GLU B N 1
ATOM 6750 C CA . GLU A 1 520 ? 175.213 247.455 327.148 1.00 43.94 520 GLU B CA 1
ATOM 6751 C C . GLU A 1 520 ? 176.572 246.908 326.719 1.00 34.34 520 GLU B C 1
ATOM 6752 O O . GLU A 1 520 ? 177.508 247.672 326.467 1.00 36.68 520 GLU B O 1
ATOM 6764 N N . ALA A 1 521 ? 176.673 245.584 326.642 1.00 33.27 521 ALA B N 1
ATOM 6765 C CA . ALA A 1 521 ? 177.917 244.931 326.239 1.00 27.06 521 ALA B CA 1
ATOM 6766 C C . ALA A 1 521 ? 178.444 245.452 324.902 1.00 28.30 521 ALA B C 1
ATOM 6767 O O . ALA A 1 521 ? 179.602 245.883 324.801 1.00 40.82 521 ALA B O 1
ATOM 6774 N N . VAL A 1 522 ? 177.601 245.422 323.874 1.00 28.91 522 VAL B N 1
ATOM 6775 C CA . VAL A 1 522 ? 178.064 245.827 322.549 1.00 31.87 522 VAL B CA 1
ATOM 6776 C C . VAL A 1 522 ? 178.353 247.328 322.470 1.00 42.31 522 VAL B C 1
ATOM 6777 O O . VAL A 1 522 ? 179.334 247.731 321.837 1.00 41.08 522 VAL B O 1
ATOM 6790 N N . THR A 1 523 ? 177.522 248.158 323.100 1.00 36.97 523 THR B N 1
ATOM 6791 C CA . THR A 1 523 ? 177.803 249.596 323.134 1.00 34.80 523 THR B CA 1
ATOM 6792 C C . THR A 1 523 ? 179.135 249.853 323.832 1.00 40.62 523 THR B C 1
ATOM 6793 O O . THR A 1 523 ? 179.927 250.691 323.387 1.00 43.68 523 THR B O 1
ATOM 6804 N N . LEU A 1 524 ? 179.382 249.127 324.920 1.00 34.76 524 LEU B N 1
ATOM 6805 C CA . LEU A 1 524 ? 180.655 249.232 325.622 1.00 39.91 524 LEU B CA 1
ATOM 6806 C C . LEU A 1 524 ? 181.811 248.905 324.687 1.00 40.84 524 LEU B C 1
ATOM 6807 O O . LEU A 1 524 ? 182.748 249.696 324.554 1.00 41.16 524 LEU B O 1
ATOM 6823 N N . VAL A 1 525 ? 181.752 247.734 324.056 1.00 41.16 525 VAL B N 1
ATOM 6824 C CA . VAL A 1 525 ? 182.791 247.346 323.102 1.00 32.11 525 VAL B CA 1
ATOM 6825 C C . VAL A 1 525 ? 182.963 248.392 322.005 1.00 38.06 525 VAL B C 1
ATOM 6826 O O . VAL A 1 525 ? 184.087 248.691 321.599 1.00 44.64 525 VAL B O 1
ATOM 6839 N N . LEU A 1 526 ? 181.848 248.934 321.524 1.00 29.19 526 LEU B N 1
ATOM 6840 C CA . LEU A 1 526 ? 181.884 249.930 320.457 1.00 33.22 526 LEU B CA 1
ATOM 6841 C C . LEU A 1 526 ? 182.544 251.239 320.896 1.00 39.87 526 LEU B C 1
ATOM 6842 O O . LEU A 1 526 ? 183.325 251.823 320.146 1.00 46.30 526 LEU B O 1
ATOM 6858 N N . ARG A 1 527 ? 182.233 251.701 322.103 1.00 39.18 527 ARG B N 1
ATOM 6859 C CA . ARG A 1 527 ? 182.793 252.961 322.593 1.00 28.00 527 ARG B CA 1
ATOM 6860 C C . ARG A 1 527 ? 184.306 252.914 322.814 1.00 42.67 527 ARG B C 1
ATOM 6861 O O . ARG A 1 527 ? 184.952 253.959 322.884 1.00 45.23 527 ARG B O 1
ATOM 6882 N N . ILE A 1 528 ? 184.874 251.717 322.931 1.00 42.57 528 ILE B N 1
ATOM 6883 C CA . ILE A 1 528 ? 186.303 251.594 323.210 1.00 37.96 528 ILE B CA 1
ATOM 6884 C C . ILE A 1 528 ? 187.139 251.757 321.947 1.00 41.90 528 ILE B C 1
ATOM 6885 O O . ILE A 1 528 ? 186.897 251.108 320.930 1.00 36.26 528 ILE B O 1
ATOM 6901 N N . ASP A 1 529 ? 188.142 252.622 322.049 1.00 64.05 529 ASP B N 1
ATOM 6902 C CA . ASP A 1 529 ? 188.938 253.053 320.909 1.00 58.27 529 ASP B CA 1
ATOM 6903 C C . ASP A 1 529 ? 190.261 252.306 320.849 1.00 50.87 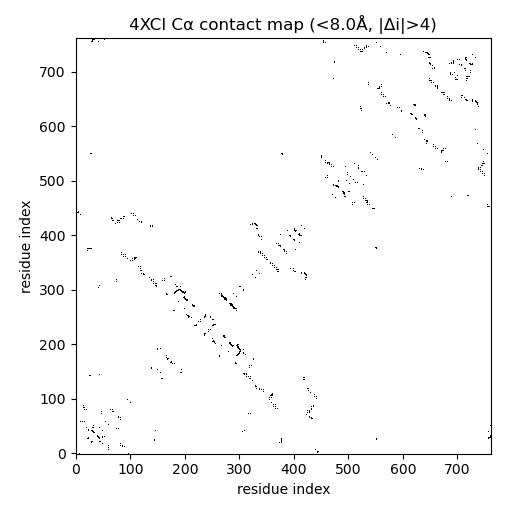529 ASP B C 1
ATOM 6904 O O . ASP A 1 529 ? 190.724 251.922 319.774 1.00 50.58 529 ASP B O 1
ATOM 6913 N N . ASP A 1 530 ? 190.859 252.098 322.017 1.00 62.09 530 ASP B N 1
ATOM 6914 C CA . ASP A 1 530 ? 192.191 251.518 322.110 1.00 59.78 530 ASP B CA 1
ATOM 6915 C C . ASP A 1 530 ? 192.363 250.796 323.445 1.00 49.11 530 ASP B C 1
ATOM 6916 O O . ASP A 1 530 ? 191.574 250.991 324.372 1.00 37.47 530 ASP B O 1
ATOM 6925 N N . ILE A 1 531 ? 193.390 249.956 323.530 1.00 55.28 531 ILE B N 1
ATOM 6926 C CA . ILE A 1 531 ? 193.720 249.250 324.765 1.00 55.27 531 ILE B CA 1
ATOM 6927 C C . ILE A 1 531 ? 195.124 249.635 325.213 1.00 63.47 531 ILE B C 1
ATOM 6928 O O . ILE A 1 531 ? 196.091 249.458 324.473 1.00 63.93 531 ILE B O 1
ATOM 6944 N N . VAL A 1 532 ? 195.221 250.152 326.433 1.00 69.27 532 VAL B N 1
ATOM 6945 C CA . VAL A 1 532 ? 196.456 250.748 326.932 1.00 66.54 532 VAL B CA 1
ATOM 6946 C C . VAL A 1 532 ? 196.934 250.052 328.203 1.00 79.78 532 VAL B C 1
ATOM 6947 O O . VAL A 1 532 ? 196.163 249.865 329.143 1.00 88.53 532 VAL B O 1
ATOM 6960 N N . ALA A 1 533 ? 198.210 249.677 328.227 1.00 77.83 533 ALA B N 1
ATOM 6961 C CA . ALA A 1 533 ? 198.804 249.030 329.395 1.00 67.33 533 ALA B CA 1
ATOM 6962 C C . ALA A 1 533 ? 198.992 250.027 330.535 1.00 69.52 533 ALA B C 1
ATOM 6963 O O . ALA A 1 533 ? 199.202 251.216 330.299 1.00 90.21 533 ALA B O 1
ATOM 6970 N N . ALA A 1 534 ? 198.924 249.537 331.770 1.00 71.26 534 ALA B N 1
ATOM 6971 C CA . ALA A 1 534 ? 199.064 250.396 332.943 1.00 73.22 534 ALA B CA 1
ATOM 6972 C C . ALA A 1 534 ? 199.558 249.603 334.148 1.00 98.99 534 ALA B C 1
ATOM 6973 O O . ALA A 1 534 ? 200.032 248.475 334.008 1.00 105.59 534 ALA B O 1
ATOM 6980 N N . GLY A 1 535 ? 199.451 250.203 335.330 1.00 96.53 535 GLY B N 1
ATOM 6981 C CA . GLY A 1 535 ? 199.846 249.544 336.561 1.00 111.10 535 GLY B CA 1
ATOM 6982 C C . GLY A 1 535 ? 199.202 250.177 337.780 1.00 105.52 535 GLY B C 1
ATOM 6983 O O . GLY A 1 535 ? 199.886 250.550 338.734 1.00 103.00 535 GLY B O 1
ATOM 6987 N N . GLY B 2 17 ? 181.353 216.724 308.420 1.00 110.07 17 GLY A N 1
ATOM 6988 C CA . GLY B 2 17 ? 180.413 216.859 309.517 1.00 107.40 17 GLY A CA 1
ATOM 6989 C C . GLY B 2 17 ? 181.007 217.620 310.687 1.00 91.26 17 GLY A C 1
ATOM 6990 O O . GLY B 2 17 ? 182.080 218.211 310.570 1.00 96.91 17 GLY A O 1
ATOM 6994 N N . ARG B 2 18 ? 180.307 217.607 311.817 1.00 94.79 18 ARG A N 1
ATOM 6995 C CA . ARG B 2 18 ? 180.793 218.272 313.021 1.00 91.39 18 ARG A CA 1
ATOM 6996 C C . ARG B 2 18 ? 181.966 217.483 313.598 1.00 78.78 18 ARG A C 1
ATOM 6997 O O . ARG B 2 18 ? 181.782 216.417 314.185 1.00 72.87 18 ARG A O 1
ATOM 7018 N N . ASP B 2 19 ? 183.169 218.026 313.426 1.00 69.52 19 ASP A N 1
ATOM 7019 C CA . ASP B 2 19 ? 184.407 217.308 313.717 1.00 63.25 19 ASP A CA 1
ATOM 7020 C C . ASP B 2 19 ? 184.457 216.701 315.123 1.00 60.58 19 ASP A C 1
ATOM 7021 O O . ASP B 2 19 ? 184.828 215.536 315.285 1.00 71.92 19 ASP A O 1
ATOM 7030 N N . ALA B 2 20 ? 184.083 217.485 316.130 1.00 48.44 20 ALA A N 1
ATOM 7031 C CA . ALA B 2 20 ? 184.117 217.022 317.514 1.00 35.37 20 ALA A CA 1
ATOM 7032 C C . ALA B 2 20 ? 183.274 215.766 317.689 1.00 34.87 20 ALA A C 1
ATOM 7033 O O . ALA B 2 20 ? 183.732 214.757 318.241 1.00 50.51 20 ALA A O 1
ATOM 7040 N N . LEU B 2 21 ? 182.040 215.836 317.203 1.00 43.23 21 LEU A N 1
ATOM 7041 C CA . LEU B 2 21 ? 181.114 214.717 317.297 1.00 50.21 21 LEU A CA 1
ATOM 7042 C C . LEU B 2 21 ? 181.666 213.491 316.585 1.00 56.79 21 LEU A C 1
ATOM 7043 O O . LEU B 2 21 ? 181.510 212.365 317.059 1.00 59.36 21 LEU A O 1
ATOM 7059 N N . ARG B 2 22 ? 182.301 213.710 315.438 1.00 42.55 22 ARG A N 1
ATOM 7060 C CA . ARG B 2 22 ? 182.883 212.609 314.687 1.00 45.33 22 ARG A CA 1
ATOM 7061 C C . ARG B 2 22 ? 184.017 211.968 315.471 1.00 36.85 22 ARG A C 1
ATOM 7062 O O . ARG B 2 22 ? 184.098 210.747 315.559 1.00 41.42 22 ARG A O 1
ATOM 7083 N N . ASN B 2 23 ? 184.894 212.789 316.035 1.00 32.47 23 ASN A N 1
ATOM 7084 C CA . ASN B 2 23 ? 185.985 212.268 316.846 1.00 35.57 23 ASN A CA 1
ATOM 7085 C C . ASN B 2 23 ? 185.452 211.440 318.007 1.00 43.18 23 ASN A C 1
ATOM 7086 O O . ASN B 2 23 ? 185.930 210.323 318.263 1.00 62.32 23 ASN A O 1
ATOM 7097 N N . ASN B 2 24 ? 184.454 211.980 318.700 1.00 29.67 24 ASN A N 1
ATOM 7098 C CA . ASN B 2 24 ? 183.810 211.234 319.773 1.00 27.78 24 ASN A CA 1
ATOM 7099 C C . ASN B 2 24 ? 183.268 209.896 319.275 1.00 33.10 24 ASN A C 1
ATOM 7100 O O . ASN B 2 24 ? 183.610 208.825 319.807 1.00 40.77 24 ASN A O 1
ATOM 7111 N N . ILE B 2 25 ? 182.428 209.966 318.247 1.00 29.33 25 ILE A N 1
ATOM 7112 C CA . ILE B 2 25 ? 181.825 208.776 317.658 1.00 36.29 25 ILE A CA 1
ATOM 7113 C C . ILE B 2 25 ? 182.888 207.764 317.280 1.00 28.14 25 ILE A C 1
ATOM 7114 O O . ILE B 2 25 ? 182.702 206.562 317.473 1.00 35.91 25 ILE A O 1
ATOM 7130 N N . LEU B 2 26 ? 184.004 208.254 316.749 1.00 35.46 26 LEU A N 1
ATOM 7131 C CA . LEU B 2 26 ? 185.098 207.373 316.371 1.00 39.65 26 LEU A CA 1
ATOM 7132 C C . LEU B 2 26 ? 185.638 206.672 317.613 1.00 46.18 26 LEU A C 1
ATOM 7133 O O . LEU B 2 26 ? 185.692 205.444 317.649 1.00 55.07 26 LEU A O 1
ATOM 7149 N N . ALA B 2 27 ? 186.007 207.447 318.633 1.00 34.86 27 ALA A N 1
ATOM 7150 C CA . ALA B 2 27 ? 186.516 206.868 319.879 1.00 31.16 27 ALA A CA 1
ATOM 7151 C C . ALA B 2 27 ? 185.594 205.766 320.416 1.00 38.70 27 ALA A C 1
ATOM 7152 O O . ALA B 2 27 ? 186.025 204.619 320.647 1.00 55.56 27 ALA A O 1
ATOM 7159 N N . ALA B 2 28 ? 184.323 206.116 320.601 1.00 31.82 28 ALA A N 1
ATOM 7160 C CA . ALA B 2 28 ? 183.334 205.150 321.072 1.00 34.20 28 ALA A CA 1
ATOM 7161 C C . ALA B 2 28 ? 183.292 203.925 320.164 1.00 42.64 28 ALA A C 1
ATOM 7162 O O . ALA B 2 28 ? 183.261 202.781 320.638 1.00 53.19 28 ALA A O 1
ATOM 7169 N N . LYS B 2 29 ? 183.286 204.173 318.858 1.00 37.36 29 LYS A N 1
ATOM 7170 C CA . LYS B 2 29 ? 183.228 203.094 317.886 1.00 34.86 29 LYS A CA 1
ATOM 7171 C C . LYS B 2 29 ? 184.440 202.165 318.004 1.00 44.63 29 LYS A C 1
ATOM 7172 O O . LYS B 2 29 ? 184.284 200.947 317.969 1.00 50.90 29 LYS A O 1
ATOM 7191 N N . THR B 2 30 ? 185.639 202.729 318.158 1.00 36.05 30 THR A N 1
ATOM 7192 C CA . THR B 2 30 ? 186.841 201.908 318.278 1.00 34.61 30 THR A CA 1
ATOM 7193 C C . THR B 2 30 ? 186.731 201.059 319.535 1.00 38.67 30 THR A C 1
ATOM 7194 O O . THR B 2 30 ? 186.984 199.859 319.478 1.00 48.93 30 THR A O 1
ATOM 7205 N N . LEU B 2 31 ? 186.343 201.662 320.661 1.00 33.24 31 LEU A N 1
ATOM 7206 C CA . LEU B 2 31 ? 186.177 200.876 321.889 1.00 34.46 31 LEU A CA 1
ATOM 7207 C C . LEU B 2 31 ? 185.181 199.726 321.677 1.00 33.90 31 LEU A C 1
ATOM 7208 O O . LEU B 2 31 ? 185.427 198.580 322.086 1.00 39.46 31 LEU A O 1
ATOM 7224 N N . ALA B 2 32 ? 184.059 200.028 321.035 1.00 40.29 32 ALA A N 1
ATOM 7225 C CA . ALA B 2 32 ? 183.100 198.987 320.679 1.00 37.68 32 ALA A CA 1
ATOM 7226 C C . ALA B 2 32 ? 183.771 197.887 319.853 1.00 35.76 32 ALA A C 1
ATOM 7227 O O . ALA B 2 32 ? 183.633 196.703 320.158 1.00 34.15 32 ALA A O 1
ATOM 7234 N N . GLU B 2 33 ? 184.505 198.287 318.818 1.00 56.09 33 GLU A N 1
ATOM 7235 C CA . GLU B 2 33 ? 185.203 197.336 317.952 1.00 56.81 33 GLU A CA 1
ATOM 7236 C C . GLU B 2 33 ? 186.111 196.439 318.771 1.00 43.90 33 GLU A C 1
ATOM 7237 O O . GLU B 2 33 ? 186.143 195.225 318.572 1.00 56.48 33 GLU A O 1
ATOM 7249 N N . MET B 2 34 ? 186.856 197.048 319.689 1.00 50.71 34 MET A N 1
ATOM 7250 C CA . MET B 2 34 ? 187.696 196.287 320.597 1.00 38.45 34 MET A CA 1
ATOM 7251 C C . MET B 2 34 ? 186.840 195.271 321.353 1.00 31.74 34 MET A C 1
ATOM 7252 O O . MET B 2 34 ? 187.191 194.102 321.420 1.00 46.59 34 MET A O 1
ATOM 7266 N N . LEU B 2 35 ? 185.704 195.705 321.900 1.00 36.41 35 LEU A N 1
ATOM 7267 C CA . LEU B 2 35 ? 184.870 194.798 322.707 1.00 37.77 35 LEU A CA 1
ATOM 7268 C C . LEU B 2 35 ? 184.003 193.801 321.924 1.00 39.45 35 LEU A C 1
ATOM 7269 O O . LEU B 2 35 ? 183.500 192.840 322.505 1.00 24.99 35 LEU A O 1
ATOM 7285 N N . ARG B 2 36 ? 183.784 194.050 320.636 1.00 49.67 36 ARG A N 1
ATOM 7286 C CA . ARG B 2 36 ? 182.970 193.154 319.806 1.00 36.51 36 ARG A CA 1
ATOM 7287 C C . ARG B 2 36 ? 183.424 191.693 319.880 1.00 46.40 36 ARG A C 1
ATOM 7288 O O . ARG B 2 36 ? 182.604 190.775 319.870 1.00 31.91 36 ARG A O 1
ATOM 7309 N N . SER B 2 37 ? 184.734 191.489 319.966 1.00 61.66 37 SER A N 1
ATOM 7310 C CA . SER B 2 37 ? 185.311 190.147 319.956 1.00 33.68 37 SER A CA 1
ATOM 7311 C C . SER B 2 37 ? 184.961 189.343 321.208 1.00 37.30 37 SER A C 1
ATOM 7312 O O . SER B 2 37 ? 184.827 188.122 321.144 1.00 41.65 37 SER A O 1
ATOM 7320 N N . SER B 2 38 ? 184.810 190.027 322.341 1.00 48.35 38 SER A N 1
ATOM 7321 C CA . SER B 2 38 ? 184.563 189.360 323.622 1.00 37.92 38 SER A CA 1
ATOM 7322 C C . SER B 2 38 ? 183.074 189.203 323.910 1.00 46.02 38 SER A C 1
ATOM 7323 O O . SER B 2 38 ? 182.661 189.242 325.071 1.00 52.71 38 SER A O 1
ATOM 7331 N N . LEU B 2 39 ? 182.274 189.028 322.861 1.00 45.35 39 LEU A N 1
ATOM 7332 C CA . LEU B 2 39 ? 180.824 188.921 323.012 1.00 45.06 39 LEU A CA 1
ATOM 7333 C C . LEU B 2 39 ? 180.379 187.474 322.892 1.00 41.86 39 LEU A C 1
ATOM 7334 O O . LEU B 2 39 ? 181.025 186.671 322.220 1.00 59.58 39 LEU A O 1
ATOM 7350 N N . GLY B 2 40 ? 179.270 187.147 323.546 1.00 45.81 40 GLY A N 1
ATOM 7351 C CA . GLY B 2 40 ? 178.709 185.812 323.467 1.00 49.23 40 GLY A CA 1
ATOM 7352 C C . GLY B 2 40 ? 179.479 184.811 324.303 1.00 53.43 40 GLY A C 1
ATOM 7353 O O . GLY B 2 40 ? 180.424 185.177 325.003 1.00 75.85 40 GLY A O 1
ATOM 7357 N N . PRO B 2 41 ? 179.076 183.535 324.235 1.00 53.91 41 PRO A N 1
ATOM 7358 C CA . PRO B 2 41 ? 179.698 182.468 325.029 1.00 63.35 41 PRO A CA 1
ATOM 7359 C C . PRO B 2 41 ? 181.087 182.058 324.530 1.00 52.47 41 PRO A C 1
ATOM 7360 O O . PRO B 2 41 ? 181.901 181.602 325.333 1.00 60.16 41 PRO A O 1
ATOM 7371 N N . LYS B 2 42 ? 181.345 182.215 323.233 1.00 44.45 42 LYS A N 1
ATOM 7372 C CA . LYS B 2 42 ? 182.642 181.867 322.654 1.00 49.48 42 LYS A CA 1
ATOM 7373 C C . LYS B 2 42 ? 183.468 183.131 322.400 1.00 41.10 42 LYS A C 1
ATOM 7374 O O . LYS B 2 42 ? 184.219 183.222 321.425 1.00 28.35 42 LYS A O 1
ATOM 7393 N N . GLY B 2 43 ? 183.325 184.103 323.294 1.00 32.12 43 GLY A N 1
ATOM 7394 C CA . GLY B 2 43 ? 184.032 185.362 323.166 1.00 43.63 43 GLY A CA 1
ATOM 7395 C C . GLY B 2 43 ? 185.498 185.241 323.521 1.00 30.31 43 GLY A C 1
ATOM 7396 O O . GLY B 2 43 ? 185.854 184.628 324.527 1.00 33.29 43 GLY A O 1
ATOM 7400 N N . LEU B 2 44 ? 186.347 185.838 322.691 1.00 31.42 44 LEU A N 1
ATOM 7401 C CA . LEU B 2 44 ? 187.790 185.802 322.900 1.00 40.80 44 LEU A CA 1
ATOM 7402 C C . LEU B 2 44 ? 188.192 186.544 324.170 1.00 40.44 44 LEU A C 1
ATOM 7403 O O . LEU B 2 44 ? 187.451 187.387 324.674 1.00 35.32 44 LEU A O 1
ATOM 7419 N N . ASP B 2 45 ? 189.379 186.225 324.675 1.00 47.02 45 ASP A N 1
ATOM 7420 C CA . ASP B 2 45 ? 189.865 186.797 325.922 1.00 40.92 45 ASP A CA 1
ATOM 7421 C C . ASP B 2 45 ? 190.621 188.092 325.669 1.00 42.71 45 ASP A C 1
ATOM 7422 O O . ASP B 2 45 ? 191.273 188.251 324.639 1.00 52.95 45 ASP A O 1
ATOM 7431 N N . LYS B 2 46 ? 190.525 189.015 326.617 1.00 37.16 46 LYS A N 1
ATOM 7432 C CA . LYS B 2 46 ? 191.348 190.215 326.607 1.00 39.64 46 LYS A CA 1
ATOM 7433 C C . LYS B 2 46 ? 192.439 190.085 327.652 1.00 39.23 46 LYS A C 1
ATOM 7434 O O . LYS B 2 46 ? 192.226 189.500 328.721 1.00 46.98 46 LYS A O 1
ATOM 7453 N N . MET B 2 47 ? 193.603 190.638 327.323 1.00 35.82 47 MET A N 1
ATOM 7454 C CA . MET B 2 47 ? 194.774 190.598 328.187 1.00 42.95 47 MET A CA 1
ATOM 7455 C C . MET B 2 47 ? 195.015 191.953 328.855 1.00 52.39 47 MET A C 1
ATOM 7456 O O . MET B 2 47 ? 195.626 192.848 328.270 1.00 53.30 47 MET A O 1
ATOM 7470 N N . LEU B 2 48 ? 194.521 192.094 330.080 1.00 54.49 48 LEU A N 1
ATOM 7471 C CA . LEU B 2 48 ? 194.672 193.323 330.857 1.00 69.06 48 LEU A CA 1
ATOM 7472 C C . LEU B 2 48 ? 196.008 193.370 331.603 1.00 77.78 48 LEU A C 1
ATOM 7473 O O . LEU B 2 48 ? 196.412 192.388 332.222 1.00 84.82 48 LEU A O 1
ATOM 7489 N N . ILE B 2 49 ? 196.673 194.524 331.556 1.00 80.71 49 ILE A N 1
ATOM 7490 C CA . ILE B 2 49 ? 198.007 194.687 332.138 1.00 94.05 49 ILE A CA 1
ATOM 7491 C C . ILE B 2 49 ? 198.100 195.923 333.038 1.00 100.88 49 ILE A C 1
ATOM 7492 O O . ILE B 2 49 ? 197.767 197.031 332.618 1.00 107.46 49 ILE A O 1
ATOM 7508 N N . ASP B 2 50 ? 198.557 195.728 334.274 1.00 100.12 50 ASP A N 1
ATOM 7509 C CA . ASP B 2 50 ? 198.749 196.836 335.209 1.00 84.51 50 ASP A CA 1
ATOM 7510 C C . ASP B 2 50 ? 199.969 197.672 334.838 1.00 90.04 50 ASP A C 1
ATOM 7511 O O . ASP B 2 50 ? 200.749 197.302 333.965 1.00 85.16 50 ASP A O 1
ATOM 7520 N N . SER B 2 51 ? 200.128 198.805 335.514 1.00 112.67 51 SER A N 1
ATOM 7521 C CA . SER B 2 51 ? 201.305 199.644 335.332 1.00 100.73 51 SER A CA 1
ATOM 7522 C C . SER B 2 51 ? 202.548 198.959 335.898 1.00 110.82 51 SER A C 1
ATOM 7523 O O . SER B 2 51 ? 203.674 199.370 335.616 1.00 117.11 51 SER A O 1
ATOM 7531 N N . PHE B 2 52 ? 202.331 197.913 336.692 1.00 112.71 52 PHE A N 1
ATOM 7532 C CA . PHE B 2 52 ? 203.417 197.185 337.341 1.00 108.71 52 PHE A CA 1
ATOM 7533 C C . PHE B 2 52 ? 203.743 195.873 336.626 1.00 104.98 52 PHE A C 1
ATOM 7534 O O . PHE B 2 52 ? 204.598 195.110 337.077 1.00 111.04 52 PHE A O 1
ATOM 7551 N N . GLY B 2 53 ? 203.057 195.612 335.517 1.00 96.34 53 GLY A N 1
ATOM 7552 C CA . GLY B 2 53 ? 203.324 194.435 334.710 1.00 70.87 53 GLY A CA 1
ATOM 7553 C C . GLY B 2 53 ? 202.456 193.239 335.054 1.00 85.59 53 GLY A C 1
ATOM 7554 O O . GLY B 2 53 ? 202.510 192.219 334.368 1.00 83.83 53 GLY A O 1
ATOM 7558 N N . ASP B 2 54 ? 201.656 193.354 336.111 1.00 92.14 54 ASP A N 1
ATOM 7559 C CA . ASP B 2 54 ? 200.751 192.275 336.503 1.00 95.48 54 ASP A CA 1
ATOM 7560 C C . ASP B 2 54 ? 199.688 192.064 335.431 1.00 91.10 54 ASP A C 1
ATOM 7561 O O . ASP B 2 54 ? 199.161 193.029 334.880 1.00 97.32 54 ASP A O 1
ATOM 7570 N N . VAL B 2 55 ? 199.369 190.804 335.149 1.00 86.79 55 VAL A N 1
ATOM 7571 C CA . VAL B 2 55 ? 198.486 190.463 334.036 1.00 79.26 55 VAL A CA 1
ATOM 7572 C C . VAL B 2 55 ? 197.208 189.752 334.474 1.00 80.03 55 VAL A C 1
ATOM 7573 O O . VAL B 2 55 ? 197.254 188.765 335.210 1.00 69.43 55 VAL A O 1
ATOM 7586 N N . THR B 2 56 ? 196.074 190.268 334.005 1.00 79.05 56 THR A N 1
ATOM 7587 C CA . THR B 2 56 ? 194.777 189.613 334.157 1.00 77.21 56 THR A CA 1
ATOM 7588 C C . THR B 2 56 ? 194.217 189.313 332.772 1.00 66.42 56 THR A C 1
ATOM 7589 O O . THR B 2 56 ? 194.197 190.190 331.913 1.00 65.45 56 THR A O 1
ATOM 7600 N N . ILE B 2 57 ? 193.775 188.077 332.556 1.00 54.07 57 ILE A N 1
ATOM 7601 C CA . ILE B 2 57 ? 193.242 187.664 331.259 1.00 52.65 57 ILE A CA 1
ATOM 7602 C C . ILE B 2 57 ? 191.791 187.220 331.388 1.00 55.48 57 ILE A C 1
ATOM 7603 O O . ILE B 2 57 ? 191.493 186.266 332.111 1.00 41.80 57 ILE A O 1
ATOM 7619 N N . THR B 2 58 ? 190.894 187.899 330.677 1.00 55.49 58 THR A N 1
ATOM 7620 C CA . THR B 2 58 ? 189.465 187.650 330.856 1.00 60.12 58 THR A CA 1
ATOM 7621 C C . THR B 2 58 ? 188.623 188.065 329.662 1.00 45.70 58 THR A C 1
ATOM 7622 O O . THR B 2 58 ? 188.969 189.002 328.947 1.00 47.64 58 THR A O 1
ATOM 7633 N N . ASN B 2 59 ? 187.503 187.371 329.472 1.00 37.32 59 ASN A N 1
ATOM 7634 C CA . ASN B 2 59 ? 186.552 187.704 328.418 1.00 52.09 59 ASN A CA 1
ATOM 7635 C C . ASN B 2 59 ? 185.293 188.373 328.975 1.00 57.90 59 ASN A C 1
ATOM 7636 O O . ASN B 2 59 ? 184.316 188.569 328.251 1.00 57.89 59 ASN A O 1
ATOM 7647 N N . ASP B 2 60 ? 185.322 188.726 330.258 1.00 56.96 60 ASP A N 1
ATOM 7648 C CA . ASP B 2 60 ? 184.192 189.397 330.896 1.00 64.46 60 ASP A CA 1
ATOM 7649 C C . ASP B 2 60 ? 184.262 190.895 330.628 1.00 67.93 60 ASP A C 1
ATOM 7650 O O . ASP B 2 60 ? 185.143 191.585 331.141 1.00 67.04 60 ASP A O 1
ATOM 7659 N N . GLY B 2 61 ? 183.326 191.391 329.825 1.00 69.52 61 GLY A N 1
ATOM 7660 C CA . GLY B 2 61 ? 183.270 192.803 329.496 1.00 59.80 61 GLY A CA 1
ATOM 7661 C C . GLY B 2 61 ? 183.189 193.686 330.724 1.00 66.56 61 GLY A C 1
ATOM 7662 O O . GLY B 2 61 ? 183.685 194.810 330.716 1.00 65.48 61 GLY A O 1
ATOM 7666 N N . ALA B 2 62 ? 182.553 193.186 331.778 1.00 60.22 62 ALA A N 1
ATOM 7667 C CA . ALA B 2 62 ? 182.495 193.918 333.036 1.00 62.81 62 ALA A CA 1
ATOM 7668 C C . ALA B 2 62 ? 183.912 194.214 333.510 1.00 75.46 62 ALA A C 1
ATOM 7669 O O . ALA B 2 62 ? 184.271 195.370 333.744 1.00 76.58 62 ALA A O 1
ATOM 7676 N N . THR B 2 63 ? 184.720 193.164 333.620 1.00 62.73 63 THR A N 1
ATOM 7677 C CA . THR B 2 63 ? 186.095 193.297 334.080 1.00 56.08 63 THR A CA 1
ATOM 7678 C C . THR B 2 63 ? 186.927 194.160 333.138 1.00 60.46 63 THR A C 1
ATOM 7679 O O . THR B 2 63 ? 187.639 195.067 333.581 1.00 72.60 63 THR A O 1
ATOM 7690 N N . ILE B 2 64 ? 186.833 193.873 331.842 1.00 62.89 64 ILE A N 1
ATOM 7691 C CA . ILE B 2 64 ? 187.584 194.617 330.835 1.00 62.75 64 ILE A CA 1
ATOM 7692 C C . ILE B 2 64 ? 187.261 196.100 330.953 1.00 62.65 64 ILE A C 1
ATOM 7693 O O . ILE B 2 64 ? 188.156 196.924 331.105 1.00 54.95 64 ILE A O 1
ATOM 7709 N N . VAL B 2 65 ? 185.974 196.426 330.904 1.00 71.02 65 VAL A N 1
ATOM 7710 C CA . VAL B 2 65 ? 185.519 197.811 330.978 1.00 73.57 65 VAL A CA 1
ATOM 7711 C C . VAL B 2 65 ? 185.937 198.476 332.285 1.00 74.00 65 VAL A C 1
ATOM 7712 O O . VAL B 2 65 ? 186.433 199.603 332.282 1.00 67.45 65 VAL A O 1
ATOM 7725 N N . LYS B 2 66 ? 185.728 197.776 333.398 1.00 78.48 66 LYS A N 1
ATOM 7726 C CA . LYS B 2 66 ? 186.052 198.317 334.716 1.00 66.51 66 LYS A CA 1
ATOM 7727 C C . LYS B 2 66 ? 187.538 198.628 334.870 1.00 65.18 66 LYS A C 1
ATOM 7728 O O . LYS B 2 66 ? 187.914 199.774 335.128 1.00 54.13 66 LYS A O 1
ATOM 7747 N N . ASP B 2 67 ? 188.378 197.612 334.699 1.00 75.38 67 ASP A N 1
ATOM 7748 C CA . ASP B 2 67 ? 189.804 197.750 334.990 1.00 67.23 67 ASP A CA 1
ATOM 7749 C C . ASP B 2 67 ? 190.567 198.600 333.970 1.00 70.25 67 ASP A C 1
ATOM 7750 O O . ASP B 2 67 ? 191.541 199.264 334.329 1.00 78.39 67 ASP A O 1
ATOM 7759 N N . MET B 2 68 ? 190.132 198.587 332.711 1.00 71.93 68 MET A N 1
ATOM 7760 C CA . MET B 2 68 ? 190.926 199.176 331.629 1.00 65.01 68 MET A CA 1
ATOM 7761 C C . MET B 2 68 ? 191.124 200.681 331.765 1.00 62.04 68 MET A C 1
ATOM 7762 O O . MET B 2 68 ? 190.359 201.370 332.440 1.00 71.02 68 MET A O 1
ATOM 7776 N N . GLU B 2 69 ? 192.169 201.170 331.105 1.00 58.29 69 GLU A N 1
ATOM 7777 C CA . GLU B 2 69 ? 192.476 202.590 331.044 1.00 62.54 69 GLU A CA 1
ATOM 7778 C C . GLU B 2 69 ? 192.104 203.118 329.669 1.00 81.95 69 GLU A C 1
ATOM 7779 O O . GLU B 2 69 ? 192.436 202.502 328.656 1.00 85.93 69 GLU A O 1
ATOM 7791 N N . ILE B 2 70 ? 191.411 204.252 329.639 1.00 85.67 70 ILE A N 1
ATOM 7792 C CA . ILE B 2 70 ? 191.035 204.888 328.382 1.00 75.19 70 ILE A CA 1
ATOM 7793 C C . ILE B 2 70 ? 191.127 206.406 328.509 1.00 73.16 70 ILE A C 1
ATOM 7794 O O . ILE B 2 70 ? 190.588 207.000 329.444 1.00 73.52 70 ILE A O 1
ATOM 7810 N N . GLN B 2 71 ? 191.813 207.026 327.554 1.00 78.74 71 GLN A N 1
ATOM 7811 C CA . GLN B 2 71 ? 192.167 208.439 327.644 1.00 80.35 71 GLN A CA 1
ATOM 7812 C C . GLN B 2 71 ? 191.107 209.368 327.058 1.00 71.42 71 GLN A C 1
ATOM 7813 O O . GLN B 2 71 ? 190.873 210.455 327.585 1.00 67.67 71 GLN A O 1
ATOM 7827 N N . HIS B 2 72 ? 190.478 208.945 325.966 1.00 75.99 72 HIS A N 1
ATOM 7828 C CA . HIS B 2 72 ? 189.497 209.781 325.279 1.00 55.07 72 HIS A CA 1
ATOM 7829 C C . HIS B 2 72 ? 188.234 209.940 326.127 1.00 60.96 72 HIS A C 1
ATOM 7830 O O . HIS B 2 72 ? 187.699 208.951 326.627 1.00 71.09 72 HIS A O 1
ATOM 7844 N N . PRO B 2 73 ? 187.745 211.182 326.285 1.00 57.35 73 PRO A N 1
ATOM 7845 C CA . PRO B 2 73 ? 186.600 211.421 327.176 1.00 61.88 73 PRO A CA 1
ATOM 7846 C C . PRO B 2 73 ? 185.288 210.785 326.702 1.00 61.50 73 PRO A C 1
ATOM 7847 O O . PRO B 2 73 ? 184.462 210.409 327.538 1.00 72.82 73 PRO A O 1
ATOM 7858 N N . ALA B 2 74 ? 185.093 210.672 325.391 1.00 44.03 74 ALA A N 1
ATOM 7859 C CA . ALA B 2 74 ? 183.892 210.037 324.856 1.00 37.34 74 ALA A CA 1
ATOM 7860 C C . ALA B 2 74 ? 183.838 208.567 325.265 1.00 43.43 74 ALA A C 1
ATOM 7861 O O . ALA B 2 74 ? 182.824 208.079 325.777 1.00 54.23 74 ALA A O 1
ATOM 7868 N N . ALA B 2 75 ? 184.943 207.867 325.041 1.00 49.33 75 ALA A N 1
ATOM 7869 C CA . ALA B 2 75 ? 185.051 206.471 325.436 1.00 53.95 75 ALA A CA 1
ATOM 7870 C C . ALA B 2 75 ? 184.883 206.338 326.945 1.00 54.28 75 ALA A C 1
ATOM 7871 O O . ALA B 2 75 ? 184.229 205.415 327.425 1.00 59.19 75 ALA A O 1
ATOM 7878 N N . LYS B 2 76 ? 185.476 207.271 327.683 1.00 57.26 76 LYS A N 1
ATOM 7879 C CA . LYS B 2 76 ? 185.333 207.330 329.135 1.00 63.42 76 LYS A CA 1
ATOM 7880 C C . LYS B 2 76 ? 183.854 207.398 329.519 1.00 61.85 76 LYS A C 1
ATOM 7881 O O . LYS B 2 76 ? 183.380 206.633 330.363 1.00 59.84 76 LYS A O 1
ATOM 7900 N N . LEU B 2 77 ? 183.129 208.308 328.879 1.00 58.31 77 LEU A N 1
ATOM 7901 C CA . LEU B 2 77 ? 181.691 208.442 329.092 1.00 64.84 77 LEU A CA 1
ATOM 7902 C C . LEU B 2 77 ? 180.949 207.136 328.809 1.00 62.61 77 LEU A C 1
ATOM 7903 O O . LEU B 2 77 ? 180.121 206.675 329.612 1.00 79.14 77 LEU A O 1
ATOM 7919 N N . LEU B 2 78 ? 181.241 206.552 327.652 1.00 57.79 78 LEU A N 1
ATOM 7920 C CA . LEU B 2 78 ? 180.646 205.277 327.273 1.00 59.71 78 LEU A CA 1
ATOM 7921 C C . LEU B 2 78 ? 180.902 204.216 328.357 1.00 69.20 78 LEU A C 1
ATOM 7922 O O . LEU B 2 78 ? 179.992 203.477 328.765 1.00 55.51 78 LEU A O 1
ATOM 7938 N N . VAL B 2 79 ? 182.143 204.166 328.833 1.00 75.64 79 VAL A N 1
ATOM 7939 C CA . VAL B 2 79 ? 182.518 203.280 329.930 1.00 58.97 79 VAL A CA 1
ATOM 7940 C C . VAL B 2 79 ? 181.699 203.577 331.184 1.00 60.01 79 VAL A C 1
ATOM 7941 O O . VAL B 2 79 ? 181.251 202.655 331.858 1.00 61.29 79 VAL A O 1
ATOM 7954 N N . GLU B 2 80 ? 181.516 204.857 331.502 1.00 70.58 80 GLU A N 1
ATOM 7955 C CA . GLU B 2 80 ? 180.694 205.244 332.653 1.00 78.35 80 GLU A CA 1
ATOM 7956 C C . GLU B 2 80 ? 179.282 204.671 332.540 1.00 59.60 80 GLU A C 1
ATOM 7957 O O . GLU B 2 80 ? 178.759 204.069 333.494 1.00 63.37 80 GLU A O 1
ATOM 7969 N N . ALA B 2 81 ? 178.671 204.860 331.372 1.00 60.44 81 ALA A N 1
ATOM 7970 C CA . ALA B 2 81 ? 177.355 204.280 331.107 1.00 77.28 81 ALA A CA 1
ATOM 7971 C C . ALA B 2 81 ? 177.375 202.763 331.309 1.00 68.25 81 ALA A C 1
ATOM 7972 O O . ALA B 2 81 ? 176.494 202.203 331.971 1.00 66.19 81 ALA A O 1
ATOM 7979 N N . ALA B 2 82 ? 178.388 202.107 330.744 1.00 75.17 82 ALA A N 1
ATOM 7980 C CA . ALA B 2 82 ? 178.542 200.657 330.894 1.00 79.71 82 ALA A CA 1
ATOM 7981 C C . ALA B 2 82 ? 178.640 200.219 332.360 1.00 69.46 82 ALA A C 1
ATOM 7982 O O . ALA B 2 82 ? 177.957 199.287 332.783 1.00 73.08 82 ALA A O 1
ATOM 7989 N N . LYS B 2 83 ? 179.504 200.881 333.123 1.00 67.26 83 LYS A N 1
ATOM 7990 C CA . LYS B 2 83 ? 179.673 200.577 334.541 1.00 69.30 83 LYS A CA 1
ATOM 7991 C C . LYS B 2 83 ? 178.356 200.716 335.292 1.00 77.56 83 LYS A C 1
ATOM 7992 O O . LYS B 2 83 ? 177.957 199.818 336.043 1.00 80.97 83 LYS A O 1
ATOM 8011 N N . ALA B 2 84 ? 177.689 201.850 335.096 1.00 81.16 84 ALA A N 1
ATOM 8012 C CA . ALA B 2 84 ? 176.387 202.071 335.717 1.00 82.56 84 ALA A CA 1
ATOM 8013 C C . ALA B 2 84 ? 175.424 200.953 335.357 1.00 78.77 84 ALA A C 1
ATOM 8014 O O . ALA B 2 84 ? 174.700 200.436 336.211 1.00 91.34 84 ALA A O 1
ATOM 8021 N N . GLN B 2 85 ? 175.424 200.586 334.080 1.00 77.11 85 GLN A N 1
ATOM 8022 C CA . GLN B 2 85 ? 174.616 199.471 333.613 1.00 89.09 85 GLN A CA 1
ATOM 8023 C C . GLN B 2 85 ? 175.010 198.179 334.334 1.00 75.78 85 GLN A C 1
ATOM 8024 O O . GLN B 2 85 ? 174.148 197.387 334.703 1.00 69.64 85 GLN A O 1
ATOM 8038 N N . ASP B 2 86 ? 176.309 197.978 334.552 1.00 86.13 86 ASP A N 1
ATOM 8039 C CA . ASP B 2 86 ? 176.787 196.786 335.257 1.00 85.26 86 ASP A CA 1
ATOM 8040 C C . ASP B 2 86 ? 176.394 196.804 336.732 1.00 82.79 86 ASP A C 1
ATOM 8041 O O . ASP B 2 86 ? 176.196 195.752 337.343 1.00 70.58 86 ASP A O 1
ATOM 8050 N N . ALA B 2 87 ? 176.299 197.999 337.306 1.00 89.00 87 ALA A N 1
ATOM 8051 C CA . ALA B 2 87 ? 175.852 198.142 338.687 1.00 86.72 87 ALA A CA 1
ATOM 8052 C C . ALA B 2 87 ? 174.357 197.853 338.823 1.00 92.88 87 ALA A C 1
ATOM 8053 O O . ALA B 2 87 ? 173.955 197.041 339.656 1.00 79.81 87 ALA A O 1
ATOM 8060 N N . GLU B 2 88 ? 173.540 198.517 338.007 1.00 93.01 88 GLU A N 1
ATOM 8061 C CA . GLU B 2 88 ? 172.087 198.353 338.084 1.00 97.22 88 GLU A CA 1
ATOM 8062 C C . GLU B 2 88 ? 171.658 196.915 337.804 1.00 91.21 88 GLU A C 1
ATOM 8063 O O . GLU B 2 88 ? 170.629 196.459 338.300 1.00 103.62 88 GLU A O 1
ATOM 8075 N N . VAL B 2 89 ? 172.451 196.210 337.005 1.00 96.97 89 VAL A N 1
ATOM 8076 C CA . VAL B 2 89 ? 172.190 194.808 336.701 1.00 87.53 89 VAL A CA 1
ATOM 8077 C C . VAL B 2 89 ? 173.507 194.122 336.341 1.00 81.98 89 VAL A C 1
ATOM 8078 O O . VAL B 2 89 ? 174.325 194.676 335.611 1.00 91.75 89 VAL A O 1
ATOM 8091 N N . GLY B 2 90 ? 173.707 192.918 336.864 1.00 83.94 90 GLY A N 1
ATOM 8092 C CA . GLY B 2 90 ? 174.988 192.239 336.761 1.00 92.28 90 GLY A CA 1
ATOM 8093 C C . GLY B 2 90 ? 175.472 191.929 335.355 1.00 80.44 90 GLY A C 1
ATOM 8094 O O . GLY B 2 90 ? 176.678 191.841 335.122 1.00 78.53 90 GLY A O 1
ATOM 8098 N N . ASP B 2 91 ? 174.541 191.763 334.421 1.00 84.50 91 ASP A N 1
ATOM 8099 C CA . ASP B 2 91 ? 174.878 191.336 333.066 1.00 75.32 91 ASP A CA 1
ATOM 8100 C C . ASP B 2 91 ? 174.712 192.451 332.035 1.00 80.36 91 ASP A C 1
ATOM 8101 O O . ASP B 2 91 ? 174.192 193.527 332.333 1.00 75.89 91 ASP A O 1
ATOM 8110 N N . GLY B 2 92 ? 175.172 192.177 330.818 1.00 79.46 92 GLY A N 1
ATOM 8111 C CA . GLY B 2 92 ? 174.897 193.029 329.678 1.00 50.82 92 GLY A CA 1
ATOM 8112 C C . GLY B 2 92 ? 175.868 194.178 329.504 1.00 46.43 92 GLY A C 1
ATOM 8113 O O . GLY B 2 92 ? 175.575 195.133 328.786 1.00 57.83 92 GLY A O 1
ATOM 8117 N N . THR B 2 93 ? 177.026 194.095 330.145 1.00 30.88 93 THR A N 1
ATOM 8118 C CA . THR B 2 93 ? 177.988 195.185 330.079 1.00 31.02 93 THR A CA 1
ATOM 8119 C C . THR B 2 93 ? 178.588 195.315 328.680 1.00 35.08 93 THR A C 1
ATOM 8120 O O . THR B 2 93 ? 178.725 196.420 328.163 1.00 49.63 93 THR A O 1
ATOM 8131 N N . THR B 2 94 ? 178.940 194.190 328.065 1.00 53.98 94 THR A N 1
ATOM 8132 C CA . THR B 2 94 ? 179.487 194.206 326.709 1.00 44.88 94 THR A CA 1
ATOM 8133 C C . THR B 2 94 ? 178.422 194.638 325.707 1.00 34.95 94 THR A C 1
ATOM 8134 O O . THR B 2 94 ? 178.673 195.472 324.832 1.00 45.98 94 THR A O 1
ATOM 8145 N N . SER B 2 95 ? 177.234 194.059 325.847 1.00 33.54 95 SER A N 1
ATOM 8146 C CA . SER B 2 95 ? 176.125 194.332 324.942 1.00 33.76 95 SER A CA 1
ATOM 8147 C C . SER B 2 95 ? 175.827 195.827 324.849 1.00 40.33 95 SER A C 1
ATOM 8148 O O . SER B 2 95 ? 175.602 196.352 323.760 1.00 52.56 95 SER A O 1
ATOM 8156 N N . ALA B 2 96 ? 175.842 196.513 325.988 1.00 35.74 96 ALA A N 1
ATOM 8157 C CA . ALA B 2 96 ? 175.532 197.940 326.017 1.00 34.37 96 ALA A CA 1
ATOM 8158 C C . ALA B 2 96 ? 176.547 198.733 325.200 1.00 32.18 96 ALA A C 1
ATOM 8159 O O . ALA B 2 96 ? 176.179 199.562 324.367 1.00 35.95 96 ALA A O 1
ATOM 8166 N N . VAL B 2 97 ? 177.826 198.471 325.442 1.00 33.03 97 VAL A N 1
ATOM 8167 C CA . VAL B 2 97 ? 178.893 199.182 324.748 1.00 40.42 97 VAL A CA 1
ATOM 8168 C C . VAL B 2 97 ? 178.859 198.894 323.252 1.00 39.98 97 VAL A C 1
ATOM 8169 O O . VAL B 2 97 ? 178.934 199.811 322.424 1.00 45.24 97 VAL A O 1
ATOM 8182 N N . VAL B 2 98 ? 178.753 197.613 322.917 1.00 38.13 98 VAL A N 1
ATOM 8183 C CA . VAL B 2 98 ? 178.654 197.194 321.527 1.00 31.92 98 VAL A CA 1
ATOM 8184 C C . VAL B 2 98 ? 177.479 197.885 320.843 1.00 30.58 98 VAL A C 1
ATOM 8185 O O . VAL B 2 98 ? 177.615 198.436 319.745 1.00 46.18 98 VAL A O 1
ATOM 8198 N N . LEU B 2 99 ? 176.330 197.872 321.510 1.00 29.05 99 LEU A N 1
ATOM 8199 C CA . LEU B 2 99 ? 175.126 198.487 320.964 1.00 38.67 99 LEU A CA 1
ATOM 8200 C C . LEU B 2 99 ? 175.270 200.005 320.846 1.00 38.49 99 LEU A C 1
ATOM 8201 O O . LEU B 2 99 ? 174.784 200.600 319.888 1.00 50.04 99 LEU A O 1
ATOM 8217 N N . ALA B 2 100 ? 175.933 200.631 321.814 1.00 31.58 100 ALA A N 1
ATOM 8218 C CA . ALA B 2 100 ? 176.153 202.075 321.768 1.00 33.83 100 ALA A CA 1
ATOM 8219 C C . ALA B 2 100 ? 177.019 202.442 320.564 1.00 41.56 100 ALA A C 1
ATOM 8220 O O . ALA B 2 100 ? 176.649 203.294 319.740 1.00 50.35 100 ALA A O 1
ATOM 8227 N N . GLY B 2 101 ? 178.172 201.787 320.470 1.00 40.29 101 GLY A N 1
ATOM 8228 C CA . GLY B 2 101 ? 179.061 201.972 319.339 1.00 39.83 101 GLY A CA 1
ATOM 8229 C C . GLY B 2 101 ? 178.339 201.712 318.031 1.00 35.89 101 GLY A C 1
ATOM 8230 O O . GLY B 2 101 ? 178.542 202.428 317.046 1.00 42.32 101 GLY A O 1
ATOM 8234 N N . ALA B 2 102 ? 177.489 200.688 318.019 1.00 29.97 102 ALA A N 1
ATOM 8235 C CA . ALA B 2 102 ? 176.682 200.397 316.841 1.00 32.84 102 ALA A CA 1
ATOM 8236 C C . ALA B 2 102 ? 175.780 201.579 316.496 1.00 37.69 102 ALA A C 1
ATOM 8237 O O . ALA B 2 102 ? 175.780 202.059 315.363 1.00 38.32 102 ALA A O 1
ATOM 8244 N N . LEU B 2 103 ? 175.019 202.045 317.481 1.00 39.87 103 LEU A N 1
ATOM 8245 C CA . LEU B 2 103 ? 174.114 203.173 317.288 1.00 34.95 103 LEU A CA 1
ATOM 8246 C C . LEU B 2 103 ? 174.853 204.374 316.710 1.00 42.41 103 LEU A C 1
ATOM 8247 O O . LEU B 2 103 ? 174.381 205.009 315.761 1.00 52.41 103 LEU A O 1
ATOM 8263 N N . LEU B 2 104 ? 176.020 204.674 317.271 1.00 38.26 104 LEU A N 1
ATOM 8264 C CA . LEU B 2 104 ? 176.833 205.766 316.750 1.00 31.26 104 LEU A CA 1
ATOM 8265 C C . LEU B 2 104 ? 177.292 205.500 315.312 1.00 28.61 104 LEU A C 1
ATOM 8266 O O . LEU B 2 104 ? 177.217 206.389 314.456 1.00 42.88 104 LEU A O 1
ATOM 8282 N N . GLU B 2 105 ? 177.759 204.284 315.041 1.00 26.27 105 GLU A N 1
ATOM 8283 C CA . GLU B 2 105 ? 178.186 203.934 313.687 1.00 40.40 105 GLU A CA 1
ATOM 8284 C C . GLU B 2 105 ? 177.049 204.094 312.680 1.00 40.71 105 GLU A C 1
ATOM 8285 O O . GLU B 2 105 ? 177.260 204.588 311.572 1.00 48.81 105 GLU A O 1
ATOM 8297 N N . LYS B 2 106 ? 175.848 203.663 313.055 1.00 34.11 106 LYS A N 1
ATOM 8298 C CA . LYS B 2 106 ? 174.700 203.788 312.163 1.00 37.99 106 LYS A CA 1
ATOM 8299 C C . LYS B 2 106 ? 174.284 205.251 312.041 1.00 48.83 106 LYS A C 1
ATOM 8300 O O . LYS B 2 106 ? 173.831 205.689 310.981 1.00 40.23 106 LYS A O 1
ATOM 8319 N N . ALA B 2 107 ? 174.434 206.001 313.130 1.00 44.61 107 ALA A N 1
ATOM 8320 C CA . ALA B 2 107 ? 174.161 207.435 313.116 1.00 33.88 107 ALA A CA 1
ATOM 8321 C C . ALA B 2 107 ? 175.068 208.152 312.124 1.00 27.64 107 ALA A C 1
ATOM 8322 O O . ALA B 2 107 ? 174.631 209.057 311.410 1.00 36.64 107 ALA A O 1
ATOM 8329 N N . GLU B 2 108 ? 176.333 207.750 312.101 1.00 40.83 108 GLU A N 1
ATOM 8330 C CA . GLU B 2 108 ? 177.305 208.304 311.161 1.00 43.78 108 GLU A CA 1
ATOM 8331 C C . GLU B 2 108 ? 176.744 208.429 309.739 1.00 33.51 108 GLU A C 1
ATOM 8332 O O . GLU B 2 108 ? 176.877 209.474 309.101 1.00 44.47 108 GLU A O 1
ATOM 8344 N N . SER B 2 109 ? 176.108 207.368 309.253 1.00 35.78 109 SER A N 1
ATOM 8345 C CA . SER B 2 109 ? 175.509 207.379 307.920 1.00 40.13 109 SER A CA 1
ATOM 8346 C C . SER B 2 109 ? 174.512 208.520 307.757 1.00 43.28 109 SER A C 1
ATOM 8347 O O . SER B 2 109 ? 174.405 209.115 306.684 1.00 37.22 109 SER A O 1
ATOM 8355 N N . LEU B 2 110 ? 173.780 208.812 308.827 1.00 42.42 110 LEU A N 1
ATOM 8356 C CA . LEU B 2 110 ? 172.761 209.852 308.801 1.00 26.72 110 LEU A CA 1
ATOM 8357 C C . LEU B 2 110 ? 173.404 211.229 308.910 1.00 36.17 110 LEU A C 1
ATOM 8358 O O . LEU B 2 110 ? 172.997 212.167 308.223 1.00 42.39 110 LEU A O 1
ATOM 8374 N N . LEU B 2 111 ? 174.407 211.355 309.773 1.00 29.87 111 LEU A N 1
ATOM 8375 C CA . LEU B 2 111 ? 175.164 212.598 309.849 1.00 29.93 111 LEU A CA 1
ATOM 8376 C C . LEU B 2 111 ? 175.749 212.929 308.477 1.00 33.91 111 LEU A C 1
ATOM 8377 O O . LEU B 2 111 ? 175.750 214.088 308.060 1.00 31.58 111 LEU A O 1
ATOM 8393 N N . ASP B 2 112 ? 176.234 211.904 307.778 1.00 36.07 112 ASP A N 1
ATOM 8394 C CA . ASP B 2 112 ? 176.776 212.076 306.431 1.00 32.22 112 ASP A CA 1
ATOM 8395 C C . ASP B 2 112 ? 175.709 212.560 305.443 1.00 36.24 112 ASP A C 1
ATOM 8396 O O . ASP B 2 112 ? 176.020 213.282 304.495 1.00 36.73 112 ASP A O 1
ATOM 8405 N N . GLN B 2 113 ? 174.456 212.170 305.664 1.00 37.43 113 GLN A N 1
ATOM 8406 C CA . GLN B 2 113 ? 173.354 212.635 304.822 1.00 38.35 113 GLN A CA 1
ATOM 8407 C C . GLN B 2 113 ? 172.858 214.005 305.274 1.00 43.46 113 GLN A C 1
ATOM 8408 O O . GLN B 2 113 ? 171.782 214.450 304.871 1.00 42.82 113 GLN A O 1
ATOM 8422 N N . ASN B 2 114 ? 173.646 214.660 306.121 1.00 49.30 114 ASN A N 1
ATOM 8423 C CA . ASN B 2 114 ? 173.372 216.026 306.548 1.00 47.99 114 ASN A CA 1
ATOM 8424 C C . ASN B 2 114 ? 172.164 216.120 307.480 1.00 37.13 114 ASN A C 1
ATOM 8425 O O . ASN B 2 114 ? 171.471 217.134 307.512 1.00 44.63 114 ASN A O 1
ATOM 8436 N N . ILE B 2 115 ? 171.924 215.059 308.243 1.00 35.88 115 ILE A N 1
ATOM 8437 C CA . ILE B 2 115 ? 170.850 215.044 309.229 1.00 28.24 115 ILE A CA 1
ATOM 8438 C C . ILE B 2 115 ? 171.359 215.501 310.601 1.00 31.08 115 ILE A C 1
ATOM 8439 O O . ILE B 2 115 ? 172.245 214.879 311.187 1.00 39.07 115 ILE A O 1
ATOM 8455 N N . HIS B 2 116 ? 170.780 216.587 311.105 1.00 28.46 116 HIS A N 1
ATOM 8456 C CA . HIS B 2 116 ? 171.185 217.178 312.380 1.00 27.89 116 HIS A CA 1
ATOM 8457 C C . HIS B 2 116 ? 171.027 216.185 313.537 1.00 27.09 116 HIS A C 1
ATOM 8458 O O . HIS B 2 116 ? 170.015 215.493 313.616 1.00 41.69 116 HIS A O 1
ATOM 8472 N N . PRO B 2 117 ? 172.022 216.113 314.441 1.00 26.81 117 PRO A N 1
ATOM 8473 C CA . PRO B 2 117 ? 172.002 215.070 315.478 1.00 28.72 117 PRO A CA 1
ATOM 8474 C C . PRO B 2 117 ? 170.827 215.099 316.468 1.00 34.51 117 PRO A C 1
ATOM 8475 O O . PRO B 2 117 ? 170.538 214.043 317.022 1.00 35.21 117 PRO A O 1
ATOM 8486 N N . THR B 2 118 ? 170.174 216.235 316.705 1.00 27.37 118 THR A N 1
ATOM 8487 C CA . THR B 2 118 ? 169.053 216.246 317.649 1.00 27.37 118 THR A CA 1
ATOM 8488 C C . THR B 2 118 ? 167.880 215.462 317.068 1.00 38.94 118 THR A C 1
ATOM 8489 O O . THR B 2 118 ? 167.129 214.804 317.798 1.00 63.97 118 THR A O 1
ATOM 8500 N N . ILE B 2 119 ? 167.727 215.534 315.749 1.00 28.90 119 ILE A N 1
ATOM 8501 C CA . ILE B 2 119 ? 166.733 214.728 315.054 1.00 26.86 119 ILE A CA 1
ATOM 8502 C C . ILE B 2 119 ? 167.048 213.244 315.258 1.00 33.75 119 ILE A C 1
ATOM 8503 O O . ILE B 2 119 ? 166.180 212.460 315.656 1.00 32.29 119 ILE A O 1
ATOM 8519 N N . ILE B 2 120 ? 168.297 212.869 314.997 1.00 34.28 120 ILE A N 1
ATOM 8520 C CA . ILE B 2 120 ? 168.751 211.501 315.219 1.00 22.43 120 ILE A CA 1
ATOM 8521 C C . ILE B 2 120 ? 168.490 211.077 316.664 1.00 31.28 120 ILE A C 1
ATOM 8522 O O . ILE B 2 120 ? 167.997 209.976 316.910 1.00 43.68 120 ILE A O 1
ATOM 8538 N N . ILE B 2 121 ? 168.818 211.952 317.613 1.00 29.71 121 ILE A N 1
ATOM 8539 C CA . ILE B 2 121 ? 168.549 211.692 319.026 1.00 30.11 121 ILE A CA 1
ATOM 8540 C C . ILE B 2 121 ? 167.070 211.410 319.257 1.00 32.22 121 ILE A C 1
ATOM 8541 O O . ILE B 2 121 ? 166.711 210.455 319.952 1.00 41.78 121 ILE A O 1
ATOM 8557 N N . GLU B 2 122 ? 166.214 212.250 318.684 1.00 31.14 122 GLU A N 1
ATOM 8558 C CA . GLU B 2 122 ? 164.777 212.058 318.823 1.00 43.01 122 GLU A CA 1
ATOM 8559 C C . GLU B 2 122 ? 164.347 210.707 318.259 1.00 45.49 122 GLU A C 1
ATOM 8560 O O . GLU B 2 122 ? 163.612 209.958 318.912 1.00 64.67 122 GLU A O 1
ATOM 8572 N N . GLY B 2 123 ? 164.809 210.396 317.052 1.00 33.61 123 GLY A N 1
ATOM 8573 C CA . GLY B 2 123 ? 164.495 209.121 316.430 1.00 33.45 123 GLY A CA 1
ATOM 8574 C C . GLY B 2 123 ? 164.922 207.946 317.292 1.00 36.91 123 GLY A C 1
ATOM 8575 O O . GLY B 2 123 ? 164.150 207.009 317.516 1.00 36.32 123 GLY A O 1
ATOM 8579 N N . TYR B 2 124 ? 166.157 207.997 317.782 1.00 30.53 124 TYR A N 1
ATOM 8580 C CA . TYR B 2 124 ? 166.664 206.960 318.671 1.00 30.98 124 TYR A CA 1
ATOM 8581 C C . TYR B 2 124 ? 165.829 206.867 319.945 1.00 35.61 124 TYR A C 1
ATOM 8582 O O . TYR B 2 124 ? 165.554 205.769 320.432 1.00 47.91 124 TYR A O 1
ATOM 8600 N N . LYS B 2 125 ? 165.426 208.015 320.484 1.00 40.82 125 LYS A N 1
ATOM 8601 C CA . LYS B 2 125 ? 164.572 208.034 321.668 1.00 45.69 125 LYS A CA 1
ATOM 8602 C C . LYS B 2 125 ? 163.249 207.312 321.396 1.00 42.37 125 LYS A C 1
ATOM 8603 O O . LYS B 2 125 ? 162.825 206.450 322.178 1.00 53.21 125 LYS A O 1
ATOM 8622 N N . LYS B 2 126 ? 162.602 207.664 320.289 1.00 26.82 126 LYS A N 1
ATOM 8623 C CA . LYS B 2 126 ? 161.356 207.008 319.902 1.00 41.75 126 LYS A CA 1
ATOM 8624 C C . LYS B 2 126 ? 161.548 205.501 319.705 1.00 43.81 126 LYS A C 1
ATOM 8625 O O . LYS B 2 126 ? 160.751 204.692 320.198 1.00 46.05 126 LYS A O 1
ATOM 8644 N N . ALA B 2 127 ? 162.606 205.128 318.991 1.00 31.20 127 ALA A N 1
ATOM 8645 C CA . ALA B 2 127 ? 162.917 203.720 318.778 1.00 31.97 127 ALA A CA 1
ATOM 8646 C C . ALA B 2 127 ? 163.065 202.992 320.111 1.00 39.01 127 ALA A C 1
ATOM 8647 O O . ALA B 2 127 ? 162.493 201.919 320.306 1.00 39.45 127 ALA A O 1
ATOM 8654 N N . TYR B 2 128 ? 163.831 203.584 321.025 1.00 42.75 128 TYR A N 1
ATOM 8655 C CA . TYR B 2 128 ? 164.052 202.991 322.341 1.00 30.72 128 TYR A CA 1
ATOM 8656 C C . TYR B 2 128 ? 162.758 202.825 323.120 1.00 35.62 128 TYR A C 1
ATOM 8657 O O . TYR B 2 128 ? 162.506 201.760 323.685 1.00 53.69 128 TYR A O 1
ATOM 8675 N N . ASN B 2 129 ? 161.948 203.881 323.165 1.00 42.38 129 ASN A N 1
ATOM 8676 C CA . ASN B 2 129 ? 160.655 203.806 323.841 1.00 34.62 129 ASN A CA 1
ATOM 8677 C C . ASN B 2 129 ? 159.795 202.692 323.267 1.00 38.80 129 ASN A C 1
ATOM 8678 O O . ASN B 2 129 ? 159.231 201.884 324.009 1.00 52.45 129 ASN A O 1
ATOM 8689 N N . LYS B 2 130 ? 159.703 202.650 321.941 1.00 31.88 130 LYS A N 1
ATOM 8690 C CA . LYS B 2 130 ? 158.940 201.607 321.269 1.00 32.19 130 LYS A CA 1
ATOM 8691 C C . LYS B 2 130 ? 159.474 200.220 321.622 1.00 35.61 130 LYS A C 1
ATOM 8692 O O . LYS B 2 130 ? 158.707 199.312 321.945 1.00 46.54 130 LYS A O 1
ATOM 8711 N N . ALA B 2 131 ? 160.791 200.062 321.563 1.00 37.73 131 ALA A N 1
ATOM 8712 C CA . ALA B 2 131 ? 161.423 198.789 321.891 1.00 45.81 131 ALA A CA 1
ATOM 8713 C C . ALA B 2 131 ? 161.060 198.360 323.308 1.00 48.41 131 ALA A C 1
ATOM 8714 O O . ALA B 2 131 ? 160.621 197.228 323.536 1.00 55.39 131 ALA A O 1
ATOM 8721 N N . LEU B 2 132 ? 161.235 199.273 324.257 1.00 46.41 132 LEU A N 1
ATOM 8722 C CA . LEU B 2 132 ? 160.937 198.985 325.652 1.00 39.96 132 LEU A CA 1
ATOM 8723 C C . LEU B 2 132 ? 159.452 198.696 325.834 1.00 53.98 132 LEU A C 1
ATOM 8724 O O . LEU B 2 132 ? 159.062 197.904 326.693 1.00 60.94 132 LEU A O 1
ATOM 8740 N N . GLU B 2 133 ? 158.624 199.341 325.020 1.00 56.94 133 GLU A N 1
ATOM 8741 C CA . GLU B 2 133 ? 157.195 199.046 325.000 1.00 58.71 133 GLU A CA 1
ATOM 8742 C C . GLU B 2 133 ? 156.932 197.641 324.449 1.00 60.56 133 GLU A C 1
ATOM 8743 O O . GLU B 2 133 ? 156.044 196.935 324.928 1.00 65.91 133 GLU A O 1
ATOM 8755 N N . LEU B 2 134 ? 157.705 197.240 323.443 1.00 52.97 134 LEU A N 1
ATOM 8756 C CA . LEU B 2 134 ? 157.506 195.944 322.793 1.00 51.82 134 LEU A CA 1
ATOM 8757 C C . LEU B 2 134 ? 158.094 194.752 323.554 1.00 56.77 134 LEU A C 1
ATOM 8758 O O . LEU B 2 134 ? 157.577 193.641 323.438 1.00 49.29 134 LEU A O 1
ATOM 8774 N N . LEU B 2 135 ? 159.173 194.971 324.306 1.00 63.12 135 LEU A N 1
ATOM 8775 C CA . LEU B 2 135 ? 159.833 193.887 325.047 1.00 47.71 135 LEU A CA 1
ATOM 8776 C C . LEU B 2 135 ? 158.880 192.951 325.795 1.00 62.86 135 LEU A C 1
ATOM 8777 O O . LEU B 2 135 ? 158.948 191.735 325.615 1.00 71.66 135 LEU A O 1
ATOM 8793 N N . PRO B 2 136 ? 158.000 193.505 326.646 1.00 62.41 136 PRO A N 1
ATOM 8794 C CA . PRO B 2 136 ? 157.131 192.609 327.421 1.00 53.52 136 PRO A CA 1
ATOM 8795 C C . PRO B 2 136 ? 156.195 191.768 326.551 1.00 50.70 136 PRO A C 1
ATOM 8796 O O . PRO B 2 136 ? 155.856 190.649 326.932 1.00 60.25 136 PRO A O 1
ATOM 8807 N N . GLN B 2 137 ? 155.792 192.296 325.401 1.00 54.39 137 GLN A N 1
ATOM 8808 C CA . GLN B 2 137 ? 154.940 191.554 324.477 1.00 58.31 137 GLN A CA 1
ATOM 8809 C C . GLN B 2 137 ? 155.695 190.380 323.860 1.00 63.50 137 GLN A C 1
ATOM 8810 O O . GLN B 2 137 ? 155.152 189.283 323.715 1.00 63.03 137 GLN A O 1
ATOM 8824 N N . LEU B 2 138 ? 156.949 190.627 323.496 1.00 65.17 138 LEU A N 1
ATOM 8825 C CA . LEU B 2 138 ? 157.766 189.641 322.794 1.00 65.58 138 LEU A CA 1
ATOM 8826 C C . LEU B 2 138 ? 158.357 188.596 323.739 1.00 62.54 138 LEU A C 1
ATOM 8827 O O . LEU B 2 138 ? 159.035 187.666 323.297 1.00 58.50 138 LEU A O 1
ATOM 8843 N N . GLY B 2 139 ? 158.097 188.753 325.034 1.00 60.09 139 GLY A N 1
ATOM 8844 C CA . GLY B 2 139 ? 158.631 187.852 326.039 1.00 55.56 139 GLY A CA 1
ATOM 8845 C C . GLY B 2 139 ? 157.681 186.722 326.385 1.00 71.86 139 GLY A C 1
ATOM 8846 O O . GLY B 2 139 ? 156.645 186.544 325.742 1.00 77.18 139 GLY A O 1
ATOM 8850 N N . THR B 2 140 ? 158.049 185.954 327.405 1.00 75.66 140 THR A N 1
ATOM 8851 C CA . THR B 2 140 ? 157.222 184.856 327.896 1.00 86.09 140 THR A CA 1
ATOM 8852 C C . THR B 2 140 ? 157.294 184.794 329.421 1.00 79.51 140 THR A C 1
ATOM 8853 O O . THR B 2 140 ? 158.381 184.797 329.996 1.00 74.17 140 THR A O 1
ATOM 8864 N N . ARG B 2 141 ? 156.138 184.737 330.074 1.00 75.85 141 ARG A N 1
ATOM 8865 C CA . ARG B 2 141 ? 156.091 184.778 331.531 1.00 84.75 141 ARG A CA 1
ATOM 8866 C C . ARG B 2 141 ? 156.532 183.464 332.157 1.00 107.31 141 ARG A C 1
ATOM 8867 O O . ARG B 2 141 ? 156.578 182.428 331.493 1.00 110.29 141 ARG A O 1
ATOM 8888 N N . ILE B 2 142 ? 156.858 183.527 333.444 1.00 108.88 142 ILE A N 1
ATOM 8889 C CA . ILE B 2 142 ? 157.177 182.344 334.232 1.00 119.23 142 ILE A CA 1
ATOM 8890 C C . ILE B 2 142 ? 156.315 182.325 335.492 1.00 127.72 142 ILE A C 1
ATOM 8891 O O . ILE B 2 142 ? 155.694 183.332 335.841 1.00 129.97 142 ILE A O 1
ATOM 8907 N N . ASP B 2 143 ? 156.283 181.181 336.170 1.00 139.50 143 ASP A N 1
ATOM 8908 C CA . ASP B 2 143 ? 155.434 181.004 337.343 1.00 142.89 143 ASP A CA 1
ATOM 8909 C C . ASP B 2 143 ? 156.072 181.572 338.608 1.00 150.14 143 ASP A C 1
ATOM 8910 O O . ASP B 2 143 ? 157.033 181.027 339.149 1.00 141.24 143 ASP A O 1
ATOM 8919 N N . ILE B 2 144 ? 155.502 182.678 339.063 1.00 152.32 144 ILE A N 1
ATOM 8920 C CA . ILE B 2 144 ? 155.903 183.348 340.298 1.00 157.37 144 ILE A CA 1
ATOM 8921 C C . ILE B 2 144 ? 154.939 183.015 341.431 1.00 156.45 144 ILE A C 1
ATOM 8922 O O . ILE B 2 144 ? 155.224 183.274 342.603 1.00 149.48 144 ILE A O 1
ATOM 8938 N N . LYS B 2 145 ? 153.788 182.459 341.064 1.00 156.71 145 LYS A N 1
ATOM 8939 C CA . LYS B 2 145 ? 152.737 182.131 342.019 1.00 147.42 145 LYS A CA 1
ATOM 8940 C C . LYS B 2 145 ? 153.255 181.178 343.089 1.00 156.52 145 LYS A C 1
ATOM 8941 O O . LYS B 2 145 ? 152.860 181.259 344.252 1.00 153.98 145 LYS A O 1
ATOM 8960 N N . ASP B 2 146 ? 154.145 180.278 342.682 1.00 158.65 146 ASP A N 1
ATOM 8961 C CA . ASP B 2 146 ? 154.674 179.256 343.577 1.00 170.95 146 ASP A CA 1
ATOM 8962 C C . ASP B 2 146 ? 156.091 178.858 343.179 1.00 159.63 146 ASP A C 1
ATOM 8963 O O . ASP B 2 146 ? 156.480 178.980 342.017 1.00 164.13 146 ASP A O 1
ATOM 8972 N N . LEU B 2 147 ? 156.853 178.385 344.159 1.00 160.32 147 LEU A N 1
ATOM 8973 C CA . LEU B 2 147 ? 158.152 177.776 343.909 1.00 161.24 147 LEU A CA 1
ATOM 8974 C C . LEU B 2 147 ? 157.972 176.268 343.801 1.00 167.90 147 LEU A C 1
ATOM 8975 O O . LEU B 2 147 ? 158.855 175.503 344.181 1.00 172.81 147 LEU A O 1
ATOM 8991 N N . ASN B 2 148 ? 156.822 175.851 343.278 1.00 178.70 148 ASN A N 1
ATOM 8992 C CA . ASN B 2 148 ? 156.399 174.456 343.347 1.00 176.44 148 ASN A CA 1
ATOM 8993 C C . ASN B 2 148 ? 157.397 173.493 342.710 1.00 185.76 148 ASN A C 1
ATOM 8994 O O . ASN B 2 148 ? 158.184 173.872 341.842 1.00 175.27 148 ASN A O 1
ATOM 9005 N N . SER B 2 149 ? 157.345 172.241 343.156 1.00 206.72 149 SER A N 1
ATOM 9006 C CA . SER B 2 149 ? 158.311 171.222 342.761 1.00 199.91 149 SER A CA 1
ATOM 9007 C C . SER B 2 149 ? 158.330 170.965 341.256 1.00 190.65 149 SER A C 1
ATOM 9008 O O . SER B 2 149 ? 159.397 170.826 340.659 1.00 189.60 149 SER A O 1
ATOM 9016 N N . SER B 2 150 ? 157.150 170.911 340.648 1.00 188.61 150 SER A N 1
ATOM 9017 C CA . SER B 2 150 ? 157.031 170.496 339.255 1.00 187.51 150 SER A CA 1
ATOM 9018 C C . SER B 2 150 ? 157.662 171.490 338.277 1.00 190.54 150 SER A C 1
ATOM 9019 O O . SER B 2 150 ? 157.083 172.530 337.963 1.00 190.64 150 SER A O 1
ATOM 9027 N N . VAL B 2 151 ? 158.869 171.149 337.831 1.00 189.65 151 VAL A N 1
ATOM 9028 C CA . VAL B 2 151 ? 159.543 171.774 336.685 1.00 182.61 151 VAL A CA 1
ATOM 9029 C C . VAL B 2 151 ? 159.561 173.308 336.624 1.00 185.13 151 VAL A C 1
ATOM 9030 O O . VAL B 2 151 ? 159.850 173.875 335.570 1.00 181.52 151 VAL A O 1
ATOM 9043 N N . ALA B 2 152 ? 159.275 173.981 337.734 1.00 171.61 152 ALA A N 1
ATOM 9044 C CA . ALA B 2 152 ? 159.388 175.437 337.774 1.00 173.99 152 ALA A CA 1
ATOM 9045 C C . ALA B 2 152 ? 160.841 175.829 337.999 1.00 171.43 152 ALA A C 1
ATOM 9046 O O . ALA B 2 152 ? 161.325 176.818 337.451 1.00 174.10 152 ALA A O 1
ATOM 9053 N N . ARG B 2 153 ? 161.529 175.035 338.811 1.00 178.24 153 ARG A N 1
ATOM 9054 C CA . ARG B 2 153 ? 162.909 175.314 339.184 1.00 181.89 153 ARG A CA 1
ATOM 9055 C C . ARG B 2 153 ? 163.878 174.730 338.161 1.00 183.75 153 ARG A C 1
ATOM 9056 O O . ARG B 2 153 ? 164.898 175.335 337.829 1.00 180.54 153 ARG A O 1
ATOM 9077 N N . ASP B 2 154 ? 163.545 173.543 337.668 1.00 196.43 154 ASP A N 1
ATOM 9078 C CA . ASP B 2 154 ? 164.397 172.831 336.723 1.00 194.60 154 ASP A CA 1
ATOM 9079 C C . ASP B 2 154 ? 164.622 173.640 335.450 1.00 187.29 154 ASP A C 1
ATOM 9080 O O . ASP B 2 154 ? 165.650 173.497 334.790 1.00 191.71 154 ASP A O 1
ATOM 9089 N N . THR B 2 155 ? 163.659 174.491 335.114 1.00 183.04 155 THR A N 1
ATOM 9090 C CA . THR B 2 155 ? 163.761 175.340 333.933 1.00 182.19 155 THR A CA 1
ATOM 9091 C C . THR B 2 155 ? 164.687 176.534 334.183 1.00 178.36 155 THR A C 1
ATOM 9092 O O . THR B 2 155 ? 165.311 177.050 333.255 1.00 174.59 155 THR A O 1
ATOM 9103 N N . LEU B 2 156 ? 164.778 176.963 335.439 1.00 174.99 156 LEU A N 1
ATOM 9104 C CA . LEU B 2 156 ? 165.682 178.045 335.824 1.00 169.22 156 LEU A CA 1
ATOM 9105 C C . LEU B 2 156 ? 167.137 177.573 335.789 1.00 175.97 156 LEU A C 1
ATOM 9106 O O . LEU B 2 156 ? 168.036 178.309 335.369 1.00 167.93 156 LEU A O 1
ATOM 9122 N N . ARG B 2 157 ? 167.351 176.338 336.235 1.00 184.70 157 ARG A N 1
ATOM 9123 C CA . ARG B 2 157 ? 168.669 175.704 336.217 1.00 177.47 157 ARG A CA 1
ATOM 9124 C C . ARG B 2 157 ? 169.284 175.751 334.825 1.00 178.59 157 ARG A C 1
ATOM 9125 O O . ARG B 2 157 ? 170.486 175.977 334.665 1.00 170.93 157 ARG A O 1
ATOM 9146 N N . LYS B 2 158 ? 168.449 175.524 333.819 1.00 183.51 158 LYS A N 1
ATOM 9147 C CA . LYS B 2 158 ? 168.900 175.558 332.436 1.00 176.03 158 LYS A CA 1
ATOM 9148 C C . LYS B 2 158 ? 169.457 176.940 332.109 1.00 179.46 158 LYS A C 1
ATOM 9149 O O . LYS B 2 158 ? 170.496 177.062 331.455 1.00 178.53 158 LYS A O 1
ATOM 9168 N N . ILE B 2 159 ? 168.772 177.978 332.580 1.00 176.63 159 ILE A N 1
ATOM 9169 C CA . ILE B 2 159 ? 169.242 179.345 332.389 1.00 167.21 159 ILE A CA 1
ATOM 9170 C C . ILE B 2 159 ? 170.535 179.553 333.165 1.00 178.67 159 ILE A C 1
ATOM 9171 O O . ILE B 2 159 ? 171.465 180.206 332.681 1.00 175.09 159 ILE A O 1
ATOM 9187 N N . ALA B 2 160 ? 170.588 178.994 334.372 1.00 172.78 160 ALA A N 1
ATOM 9188 C CA . ALA B 2 160 ? 171.797 179.063 335.183 1.00 177.41 160 ALA A CA 1
ATOM 9189 C C . ALA B 2 160 ? 172.991 178.505 334.408 1.00 182.95 160 ALA A C 1
ATOM 9190 O O . ALA B 2 160 ? 174.033 179.159 334.311 1.00 183.54 160 ALA A O 1
ATOM 9197 N N . PHE B 2 161 ? 172.840 177.309 333.842 1.00 179.28 161 PHE A N 1
ATOM 9198 C CA . PHE B 2 161 ? 173.920 176.730 333.047 1.00 180.72 161 PHE A CA 1
ATOM 9199 C C . PHE B 2 161 ? 174.181 177.553 331.790 1.00 173.84 161 PHE A C 1
ATOM 9200 O O . PHE B 2 161 ? 175.331 177.713 331.381 1.00 172.38 161 PHE A O 1
ATOM 9217 N N . THR B 2 162 ? 173.116 178.061 331.172 1.00 176.50 162 THR A N 1
ATOM 9218 C CA . THR B 2 162 ? 173.262 178.925 330.002 1.00 177.53 162 THR A CA 1
ATOM 9219 C C . THR B 2 162 ? 174.139 180.126 330.343 1.00 181.73 162 THR A C 1
ATOM 9220 O O . THR B 2 162 ? 174.939 180.574 329.521 1.00 178.88 162 THR A O 1
ATOM 9231 N N . THR B 2 163 ? 173.985 180.643 331.559 1.00 181.72 163 THR A N 1
ATOM 9232 C CA . THR B 2 163 ? 174.839 181.725 332.038 1.00 181.01 163 THR A CA 1
ATOM 9233 C C . THR B 2 163 ? 176.257 181.227 332.322 1.00 180.11 163 THR A C 1
ATOM 9234 O O . THR B 2 163 ? 177.233 181.869 331.933 1.00 173.61 163 THR A O 1
ATOM 9245 N N . LEU B 2 164 ? 176.365 180.086 332.999 1.00 179.83 164 LEU A N 1
ATOM 9246 C CA . LEU B 2 164 ? 177.669 179.524 333.359 1.00 182.04 164 LEU A CA 1
ATOM 9247 C C . LEU B 2 164 ? 178.561 179.239 332.148 1.00 173.59 164 LEU A C 1
ATOM 9248 O O . LEU B 2 164 ? 179.726 179.637 332.124 1.00 165.18 164 LEU A O 1
ATOM 9264 N N . ALA B 2 165 ? 178.015 178.546 331.152 1.00 167.80 165 ALA A N 1
ATOM 9265 C CA . ALA B 2 165 ? 178.788 178.150 329.977 1.00 152.95 165 ALA A CA 1
ATOM 9266 C C . ALA B 2 165 ? 179.306 179.366 329.216 1.00 145.46 165 ALA A C 1
ATOM 9267 O O . ALA B 2 165 ? 180.294 179.277 328.487 1.00 128.78 165 ALA A O 1
ATOM 9274 N N . LEU B 2 175 ? 178.179 169.260 334.593 1.00 156.07 175 LEU A N 1
ATOM 9275 C CA . LEU B 2 175 ? 178.116 169.435 336.039 1.00 161.83 175 LEU A CA 1
ATOM 9276 C C . LEU B 2 175 ? 176.865 168.775 336.613 1.00 154.88 175 LEU A C 1
ATOM 9277 O O . LEU B 2 175 ? 175.852 169.435 336.841 1.00 155.96 175 LEU A O 1
ATOM 9293 N N . ASN B 2 176 ? 176.948 167.469 336.844 1.00 163.70 176 ASN A N 1
ATOM 9294 C CA . ASN B 2 176 ? 175.830 166.706 337.387 1.00 163.24 176 ASN A CA 1
ATOM 9295 C C . ASN B 2 176 ? 175.450 167.165 338.790 1.00 169.73 176 ASN A C 1
ATOM 9296 O O . ASN B 2 176 ? 174.278 167.133 339.167 1.00 164.44 176 ASN A O 1
ATOM 9307 N N . LYS B 2 177 ? 176.452 167.592 339.553 1.00 180.34 177 LYS A N 1
ATOM 9308 C CA . LYS B 2 177 ? 176.259 167.994 340.942 1.00 177.59 177 LYS A CA 1
ATOM 9309 C C . LYS B 2 177 ? 176.295 169.513 341.078 1.00 181.96 177 LYS A C 1
ATOM 9310 O O . LYS B 2 177 ? 176.421 170.226 340.082 1.00 180.44 177 LYS A O 1
ATOM 9329 N N . ILE B 2 178 ? 176.173 169.998 342.313 1.00 187.04 178 ILE A N 1
ATOM 9330 C CA . ILE B 2 178 ? 176.203 171.433 342.607 1.00 188.07 178 ILE A CA 1
ATOM 9331 C C . ILE B 2 178 ? 174.983 172.137 341.992 1.00 190.91 178 ILE A C 1
ATOM 9332 O O . ILE B 2 178 ? 174.888 173.365 341.984 1.00 183.23 178 ILE A O 1
ATOM 9348 N N . ILE B 2 179 ? 174.032 171.346 341.504 1.00 188.34 179 ILE A N 1
ATOM 9349 C CA . ILE B 2 179 ? 172.848 171.885 340.847 1.00 202.14 179 ILE A CA 1
ATOM 9350 C C . ILE B 2 179 ? 171.802 172.349 341.864 1.00 201.59 179 ILE A C 1
ATOM 9351 O O . ILE B 2 179 ? 171.537 173.545 341.991 1.00 184.46 179 ILE A O 1
ATOM 9367 N N . ASP B 2 180 ? 171.209 171.392 342.575 1.00 198.06 180 ASP A N 1
ATOM 9368 C CA . ASP B 2 180 ? 170.175 171.674 343.572 1.00 200.74 180 ASP A CA 1
ATOM 9369 C C . ASP B 2 180 ? 170.633 172.703 344.603 1.00 199.42 180 ASP A C 1
ATOM 9370 O O . ASP B 2 180 ? 169.864 173.573 345.026 1.00 206.94 180 ASP A O 1
ATOM 9379 N N . MET B 2 181 ? 171.897 172.584 344.994 1.00 204.98 181 MET A N 1
ATOM 9380 C CA . MET B 2 181 ? 172.459 173.337 346.111 1.00 208.63 181 MET A CA 1
ATOM 9381 C C . MET B 2 181 ? 172.331 174.847 345.934 1.00 214.45 181 MET A C 1
ATOM 9382 O O . MET B 2 181 ? 171.874 175.546 346.841 1.00 206.72 181 MET A O 1
ATOM 9396 N N . VAL B 2 182 ? 172.732 175.347 344.770 1.00 197.51 182 VAL A N 1
ATOM 9397 C CA . VAL B 2 182 ? 172.679 176.780 344.500 1.00 192.72 182 VAL A CA 1
ATOM 9398 C C . VAL B 2 182 ? 171.234 177.280 344.535 1.00 196.46 182 VAL A C 1
ATOM 9399 O O . VAL B 2 182 ? 170.936 178.306 345.156 1.00 192.84 182 VAL A O 1
ATOM 9412 N N . ILE B 2 183 ? 170.337 176.543 343.885 1.00 192.13 183 ILE A N 1
ATOM 9413 C CA . ILE B 2 183 ? 168.922 176.903 343.874 1.00 191.54 183 ILE A CA 1
ATOM 9414 C C . ILE B 2 183 ? 168.365 176.966 345.289 1.00 207.96 183 ILE A C 1
ATOM 9415 O O . ILE B 2 183 ? 167.729 177.949 345.660 1.00 207.90 183 ILE A O 1
ATOM 9431 N N . ASP B 2 184 ? 168.594 175.917 346.073 1.00 218.80 184 ASP A N 1
ATOM 9432 C CA . ASP B 2 184 ? 168.124 175.898 347.454 1.00 207.96 184 ASP A CA 1
ATOM 9433 C C . ASP B 2 184 ? 168.711 177.065 348.246 1.00 209.54 184 ASP A C 1
ATOM 9434 O O . ASP B 2 184 ? 167.994 177.757 348.970 1.00 210.41 184 ASP A O 1
ATOM 9443 N N . ALA B 2 185 ? 170.016 177.276 348.103 1.00 208.85 185 ALA A N 1
ATOM 9444 C CA . ALA B 2 185 ? 170.692 178.391 348.759 1.00 210.98 185 ALA A CA 1
ATOM 9445 C C . ALA B 2 185 ? 170.086 179.725 348.348 1.00 205.20 185 ALA A C 1
ATOM 9446 O O . ALA B 2 185 ? 170.057 180.671 349.136 1.00 196.86 185 ALA A O 1
ATOM 9453 N N . ILE B 2 186 ? 169.621 179.804 347.106 1.00 207.12 186 ILE A N 1
ATOM 9454 C CA . ILE B 2 186 ? 168.939 181.002 346.631 1.00 212.59 186 ILE A CA 1
ATOM 9455 C C . ILE B 2 186 ? 167.480 181.072 347.111 1.00 195.12 186 ILE A C 1
ATOM 9456 O O . ILE B 2 186 ? 166.963 182.161 347.358 1.00 203.11 186 ILE A O 1
ATOM 9472 N N . VAL B 2 187 ? 166.823 179.923 347.250 1.00 200.47 187 VAL A N 1
ATOM 9473 C CA . VAL B 2 187 ? 165.423 179.892 347.681 1.00 194.97 187 VAL A CA 1
ATOM 9474 C C . VAL B 2 187 ? 165.298 180.294 349.155 1.00 193.29 187 VAL A C 1
ATOM 9475 O O . VAL B 2 187 ? 164.269 180.828 349.581 1.00 189.33 187 VAL A O 1
ATOM 9488 N N . ASN B 2 188 ? 166.356 180.021 349.917 1.00 205.32 188 ASN A N 1
ATOM 9489 C CA . ASN B 2 188 ? 166.480 180.443 351.316 1.00 207.99 188 ASN A CA 1
ATOM 9490 C C . ASN B 2 188 ? 166.054 181.871 351.556 1.00 198.70 188 ASN A C 1
ATOM 9491 O O . ASN B 2 188 ? 165.512 182.204 352.611 1.00 204.17 188 ASN A O 1
ATOM 9502 N N . VAL B 2 189 ? 166.321 182.715 350.571 1.00 193.93 189 VAL A N 1
ATOM 9503 C CA . VAL B 2 189 ? 166.222 184.139 350.776 1.00 183.18 189 VAL A CA 1
ATOM 9504 C C . VAL B 2 189 ? 164.825 184.522 350.345 1.00 185.80 189 VAL A C 1
ATOM 9505 O O . VAL B 2 189 ? 164.345 184.199 349.264 1.00 176.57 189 VAL A O 1
ATOM 9518 N N . ALA B 2 190 ? 164.189 185.232 351.258 1.00 184.23 190 ALA A N 1
ATOM 9519 C CA . ALA B 2 190 ? 162.785 185.030 351.578 1.00 172.68 190 ALA A CA 1
ATOM 9520 C C . ALA B 2 190 ? 161.742 185.167 350.482 1.00 171.47 190 ALA A C 1
ATOM 9521 O O . ALA B 2 190 ? 160.813 184.358 350.402 1.00 158.56 190 ALA A O 1
ATOM 9528 N N . GLU B 2 191 ? 161.900 186.186 349.647 1.00 170.37 191 GLU A N 1
ATOM 9529 C CA . GLU B 2 191 ? 160.737 187.012 349.331 1.00 166.35 191 GLU A CA 1
ATOM 9530 C C . GLU B 2 191 ? 159.909 186.924 348.054 1.00 163.02 191 GLU A C 1
ATOM 9531 O O . GLU B 2 191 ? 160.397 187.173 346.953 1.00 162.65 191 GLU A O 1
ATOM 9543 N N . PRO B 2 192 ? 158.610 186.674 348.223 1.00 156.84 192 PRO A N 1
ATOM 9544 C CA . PRO B 2 192 ? 157.740 187.085 347.126 1.00 154.17 192 PRO A CA 1
ATOM 9545 C C . PRO B 2 192 ? 157.513 188.593 347.190 1.00 164.63 192 PRO A C 1
ATOM 9546 O O . PRO B 2 192 ? 157.673 189.178 348.261 1.00 153.60 192 PRO A O 1
ATOM 9557 N N . LEU B 2 193 ? 157.130 189.219 346.086 1.00 167.07 193 LEU A N 1
ATOM 9558 C CA . LEU B 2 193 ? 156.464 190.510 346.170 1.00 158.47 193 LEU A CA 1
ATOM 9559 C C . LEU B 2 193 ? 155.395 190.398 345.097 1.00 160.81 193 LEU A C 1
ATOM 9560 O O . LEU B 2 193 ? 155.605 189.694 344.109 1.00 159.00 193 LEU A O 1
ATOM 9576 N N . PRO B 2 194 ? 154.228 191.025 345.319 1.00 166.95 194 PRO A N 1
ATOM 9577 C CA . PRO B 2 194 ? 153.075 190.827 344.449 1.00 161.62 194 PRO A CA 1
ATOM 9578 C C . PRO B 2 194 ? 153.099 191.860 343.332 1.00 160.66 194 PRO A C 1
ATOM 9579 O O . PRO B 2 194 ? 153.103 193.070 343.563 1.00 165.03 194 PRO A O 1
ATOM 9590 N N . ASN B 2 195 ? 153.010 191.332 342.119 1.00 155.79 195 ASN A N 1
ATOM 9591 C CA . ASN B 2 195 ? 153.677 191.827 340.913 1.00 158.72 195 ASN A CA 1
ATOM 9592 C C . ASN B 2 195 ? 154.846 190.855 340.699 1.00 160.42 195 ASN A C 1
ATOM 9593 O O . ASN B 2 195 ? 155.669 191.016 339.788 1.00 152.04 195 ASN A O 1
ATOM 9604 N N . GLY B 2 196 ? 154.919 189.849 341.578 1.00 164.62 196 GLY A N 1
ATOM 9605 C CA . GLY B 2 196 ? 155.848 188.744 341.442 1.00 156.79 196 GLY A CA 1
ATOM 9606 C C . GLY B 2 196 ? 157.306 189.160 341.514 1.00 158.93 196 GLY A C 1
ATOM 9607 O O . GLY B 2 196 ? 158.116 188.597 340.778 1.00 138.27 196 GLY A O 1
ATOM 9611 N N . GLY B 2 197 ? 157.651 190.106 342.391 1.00 159.04 197 GLY A N 1
ATOM 9612 C CA . GLY B 2 197 ? 158.902 190.842 342.260 1.00 143.57 197 GLY A CA 1
ATOM 9613 C C . GLY B 2 197 ? 159.901 190.570 343.368 1.00 147.71 197 GLY A C 1
ATOM 9614 O O . GLY B 2 197 ? 160.103 191.387 344.264 1.00 152.58 197 GLY A O 1
ATOM 9618 N N . TYR B 2 198 ? 160.592 189.444 343.247 1.00 143.72 198 TYR A N 1
ATOM 9619 C CA . TYR B 2 198 ? 161.344 188.874 344.356 1.00 141.81 198 TYR A CA 1
ATOM 9620 C C . TYR B 2 198 ? 162.595 189.708 344.632 1.00 134.98 198 TYR A C 1
ATOM 9621 O O . TYR B 2 198 ? 163.248 190.182 343.706 1.00 139.28 198 TYR A O 1
ATOM 9639 N N . ASN B 2 199 ? 162.913 189.894 345.908 1.00 127.33 199 ASN A N 1
ATOM 9640 C CA . ASN B 2 199 ? 164.026 190.749 346.309 1.00 126.97 199 ASN A CA 1
ATOM 9641 C C . ASN B 2 199 ? 165.077 189.937 347.058 1.00 133.61 199 ASN A C 1
ATOM 9642 O O . ASN B 2 199 ? 164.745 189.121 347.916 1.00 149.56 199 ASN A O 1
ATOM 9653 N N . VAL B 2 200 ? 166.345 190.153 346.721 1.00 134.35 200 VAL A N 1
ATOM 9654 C CA . VAL B 2 200 ? 167.441 189.413 347.342 1.00 139.55 200 VAL A CA 1
ATOM 9655 C C . VAL B 2 200 ? 168.602 190.334 347.693 1.00 135.70 200 VAL A C 1
ATOM 9656 O O . VAL B 2 200 ? 169.088 191.086 346.849 1.00 141.56 200 VAL A O 1
ATOM 9669 N N . SER B 2 201 ? 169.029 190.280 348.951 1.00 138.70 201 SER A N 1
ATOM 9670 C CA . SER B 2 201 ? 170.204 191.018 349.401 1.00 136.73 201 SER A CA 1
ATOM 9671 C C . SER B 2 201 ? 171.449 190.149 349.249 1.00 140.24 201 SER A C 1
ATOM 9672 O O . SER B 2 201 ? 171.791 189.373 350.143 1.00 134.53 201 SER A O 1
ATOM 9680 N N . LEU B 2 202 ? 172.117 190.280 348.106 1.00 145.55 202 LEU A N 1
ATOM 9681 C CA . LEU B 2 202 ? 173.316 189.499 347.817 1.00 157.26 202 LEU A CA 1
ATOM 9682 C C . LEU B 2 202 ? 174.442 189.844 348.789 1.00 140.48 202 LEU A C 1
ATOM 9683 O O . LEU B 2 202 ? 175.355 189.046 349.005 1.00 130.01 202 LEU A O 1
ATOM 9699 N N . SER B 2 395 ? 182.017 183.757 337.588 1.00 157.16 395 SER A N 1
ATOM 9700 C CA . SER B 2 395 ? 180.961 182.977 336.953 1.00 153.73 395 SER A CA 1
ATOM 9701 C C . SER B 2 395 ? 179.782 182.784 337.901 1.00 159.39 395 SER A C 1
ATOM 9702 O O . SER B 2 395 ? 178.627 182.955 337.511 1.00 165.43 395 SER A O 1
ATOM 9710 N N . ILE B 2 396 ? 180.084 182.422 339.143 1.00 164.42 396 ILE A N 1
ATOM 9711 C CA . ILE B 2 396 ? 179.060 182.248 340.168 1.00 156.09 396 ILE A CA 1
ATOM 9712 C C . ILE B 2 396 ? 178.289 183.554 340.351 1.00 145.01 396 ILE A C 1
ATOM 9713 O O . ILE B 2 396 ? 177.053 183.563 340.409 1.00 144.25 396 ILE A O 1
ATOM 9729 N N . ASN B 2 397 ? 179.030 184.657 340.417 1.00 145.08 397 ASN A N 1
ATOM 9730 C CA . ASN B 2 397 ? 178.439 185.982 340.563 1.00 144.46 397 ASN A CA 1
ATOM 9731 C C . ASN B 2 397 ? 177.417 186.291 339.471 1.00 147.55 397 ASN A C 1
ATOM 9732 O O . ASN B 2 397 ? 176.284 186.672 339.764 1.00 144.09 397 ASN A O 1
ATOM 9743 N N . ASP B 2 398 ? 177.819 186.121 338.214 1.00 154.91 398 ASP A N 1
ATOM 9744 C CA . ASP B 2 398 ? 176.942 186.419 337.084 1.00 154.83 398 ASP A CA 1
ATOM 9745 C C . ASP B 2 398 ? 175.723 185.494 337.059 1.00 160.46 398 ASP A C 1
ATOM 9746 O O . ASP B 2 398 ? 174.641 185.893 336.623 1.00 150.61 398 ASP A O 1
ATOM 9755 N N . ALA B 2 399 ? 175.903 184.262 337.526 1.00 161.52 399 ALA A N 1
ATOM 9756 C CA . ALA B 2 399 ? 174.801 183.307 337.611 1.00 159.37 399 ALA A CA 1
ATOM 9757 C C . ALA B 2 399 ? 173.775 183.764 338.649 1.00 156.44 399 ALA A C 1
ATOM 9758 O O . ALA B 2 399 ? 172.571 183.854 338.363 1.00 150.68 399 ALA A O 1
ATOM 9765 N N . LEU B 2 400 ? 174.261 184.053 339.853 1.00 143.12 400 LEU A N 1
ATOM 9766 C CA . LEU B 2 400 ? 173.408 184.570 340.916 1.00 144.62 400 LEU A CA 1
ATOM 9767 C C . LEU B 2 400 ? 172.704 185.847 340.444 1.00 139.90 400 LEU A C 1
ATOM 9768 O O . LEU B 2 400 ? 171.493 186.013 340.637 1.00 141.10 400 LEU A O 1
ATOM 9784 N N . HIS B 2 401 ? 173.470 186.729 339.804 1.00 138.67 401 HIS A N 1
ATOM 9785 C CA . HIS B 2 401 ? 172.938 187.962 339.228 1.00 127.09 401 HIS A CA 1
ATOM 9786 C C . HIS B 2 401 ? 171.795 187.650 338.275 1.00 127.26 401 HIS A C 1
ATOM 9787 O O . HIS B 2 401 ? 170.706 188.204 338.404 1.00 122.55 401 HIS A O 1
ATOM 9801 N N . ALA B 2 402 ? 172.055 186.760 337.321 1.00 129.42 402 ALA A N 1
ATOM 9802 C CA . ALA B 2 402 ? 171.057 186.380 336.328 1.00 119.83 402 ALA A CA 1
ATOM 9803 C C . ALA B 2 402 ? 169.783 185.880 336.995 1.00 119.16 402 ALA A C 1
ATOM 9804 O O . ALA B 2 402 ? 168.706 186.413 336.741 1.00 132.98 402 ALA A O 1
ATOM 9811 N N . LEU B 2 403 ? 169.912 184.872 337.855 1.00 101.68 403 LEU A N 1
ATOM 9812 C CA . LEU B 2 403 ? 168.759 184.302 338.554 1.00 117.61 403 LEU A CA 1
ATOM 9813 C C . LEU B 2 403 ? 167.967 185.399 339.261 1.00 111.38 403 LEU A C 1
ATOM 9814 O O . LEU B 2 403 ? 166.749 185.543 339.054 1.00 93.11 403 LEU A O 1
ATOM 9830 N N . ARG B 2 404 ? 168.674 186.185 340.073 1.00 112.66 404 ARG A N 1
ATOM 9831 C CA . ARG B 2 404 ? 168.084 187.340 340.744 1.00 112.27 404 ARG A CA 1
ATOM 9832 C C . ARG B 2 404 ? 167.295 188.178 339.753 1.00 115.11 404 ARG A C 1
ATOM 9833 O O . ARG B 2 404 ? 166.131 188.465 339.984 1.00 107.09 404 ARG A O 1
ATOM 9854 N N . ASN B 2 405 ? 167.929 188.545 338.643 1.00 106.21 405 ASN A N 1
ATOM 9855 C CA . ASN B 2 405 ? 167.300 189.367 337.609 1.00 91.53 405 ASN A CA 1
ATOM 9856 C C . ASN B 2 405 ? 166.073 188.714 336.981 1.00 97.31 405 ASN A C 1
ATOM 9857 O O . ASN B 2 405 ? 165.104 189.396 336.648 1.00 102.55 405 ASN A O 1
ATOM 9868 N N . ILE B 2 406 ? 166.124 187.397 336.801 1.00 101.22 406 ILE A N 1
ATOM 9869 C CA . ILE B 2 406 ? 164.971 186.660 336.298 1.00 94.79 406 ILE A CA 1
ATOM 9870 C C . ILE B 2 406 ? 163.804 186.814 337.241 1.00 99.57 406 ILE A C 1
ATOM 9871 O O . ILE B 2 406 ? 162.687 187.084 336.808 1.00 93.47 406 ILE A O 1
ATOM 9887 N N . LEU B 2 407 ? 164.051 186.620 338.533 1.00 104.33 407 LEU A N 1
ATOM 9888 C CA . LEU B 2 407 ? 162.954 186.746 339.484 1.00 107.45 407 LEU A CA 1
ATOM 9889 C C . LEU B 2 407 ? 162.488 188.185 339.672 1.00 105.49 407 LEU A C 1
ATOM 9890 O O . LEU B 2 407 ? 161.286 188.448 339.650 1.00 110.62 407 LEU A O 1
ATOM 9906 N N . LEU B 2 408 ? 163.440 189.094 339.878 1.00 95.20 408 LEU A N 1
ATOM 9907 C CA . LEU B 2 408 ? 163.150 190.469 340.271 1.00 95.37 408 LEU A CA 1
ATOM 9908 C C . LEU B 2 408 ? 161.987 191.102 339.489 1.00 102.96 408 LEU A C 1
ATOM 9909 O O . LEU B 2 408 ? 161.106 191.702 340.099 1.00 115.05 408 LEU A O 1
ATOM 9925 N N . GLU B 2 409 ? 161.973 190.953 338.165 1.00 98.67 409 GLU A N 1
ATOM 9926 C CA . GLU B 2 409 ? 160.740 191.101 337.379 1.00 97.85 409 GLU A CA 1
ATOM 9927 C C . GLU B 2 409 ? 160.725 189.903 336.462 1.00 96.66 409 GLU A C 1
ATOM 9928 O O . GLU B 2 409 ? 161.715 189.671 335.760 1.00 100.44 409 GLU A O 1
ATOM 9940 N N . PRO B 2 410 ? 159.614 189.139 336.451 1.00 109.95 410 PRO A N 1
ATOM 9941 C CA . PRO B 2 410 ? 159.667 187.902 335.671 1.00 100.43 410 PRO A CA 1
ATOM 9942 C C . PRO B 2 410 ? 159.135 187.973 334.238 1.00 94.87 410 PRO A C 1
ATOM 9943 O O . PRO B 2 410 ? 157.926 187.955 334.004 1.00 102.76 410 PRO A O 1
ATOM 9954 N N . VAL B 2 411 ? 160.048 188.051 333.283 1.00 87.66 411 VAL A N 1
ATOM 9955 C CA . VAL B 2 411 ? 159.765 187.583 331.938 1.00 73.42 411 VAL A CA 1
ATOM 9956 C C . VAL B 2 411 ? 161.090 187.049 331.432 1.00 63.29 411 VAL A C 1
ATOM 9957 O O . VAL B 2 411 ? 162.153 187.483 331.884 1.00 60.83 411 VAL A O 1
ATOM 9970 N N . ILE B 2 412 ? 161.022 186.076 330.533 1.00 64.93 412 ILE A N 1
ATOM 9971 C CA . ILE B 2 412 ? 162.210 185.577 329.860 1.00 56.36 412 ILE A CA 1
ATOM 9972 C C . ILE B 2 412 ? 162.165 186.003 328.403 1.00 60.41 412 ILE A C 1
ATOM 9973 O O . ILE B 2 412 ? 161.085 186.125 327.822 1.00 62.37 412 ILE A O 1
ATOM 9989 N N . LEU B 2 413 ? 163.341 186.238 327.829 1.00 52.28 413 LEU A N 1
ATOM 9990 C CA . LEU B 2 413 ? 163.459 186.675 326.444 1.00 47.81 413 LEU A CA 1
ATOM 9991 C C . LEU B 2 413 ? 164.329 185.697 325.654 1.00 54.81 413 LEU A C 1
ATOM 9992 O O . LEU B 2 413 ? 165.306 185.170 326.190 1.00 63.53 413 LEU A O 1
ATOM 10008 N N . PRO B 2 414 ? 163.989 185.461 324.373 1.00 46.05 414 PRO A N 1
ATOM 10009 C CA . PRO B 2 414 ? 164.745 184.512 323.545 1.00 45.59 414 PRO A CA 1
ATOM 10010 C C . PRO B 2 414 ? 166.116 185.039 323.134 1.00 47.42 414 PRO A C 1
ATOM 10011 O O . PRO B 2 414 ? 166.205 185.859 322.226 1.00 53.43 414 PRO A O 1
ATOM 10022 N N . GLY B 2 415 ? 167.171 184.562 323.787 1.00 54.61 415 GLY A N 1
ATOM 10023 C CA . GLY B 2 415 ? 168.513 185.048 323.518 1.00 50.69 415 GLY A CA 1
ATOM 10024 C C . GLY B 2 415 ? 169.034 184.667 322.143 1.00 44.14 415 GLY A C 1
ATOM 10025 O O . GLY B 2 415 ? 168.281 184.203 321.285 1.00 39.38 415 GLY A O 1
ATOM 10029 N N . GLY B 2 416 ? 170.332 184.870 321.935 1.00 34.76 416 GLY A N 1
ATOM 10030 C CA . GLY B 2 416 ? 170.964 184.551 320.666 1.00 38.83 416 GLY A CA 1
ATOM 10031 C C . GLY B 2 416 ? 170.617 185.530 319.560 1.00 41.29 416 GLY A C 1
ATOM 10032 O O . GLY B 2 416 ? 170.766 185.218 318.381 1.00 49.56 416 GLY A O 1
ATOM 10036 N N . GLY B 2 417 ? 170.143 186.713 319.938 1.00 41.04 417 GLY A N 1
ATOM 10037 C CA . GLY B 2 417 ? 169.867 187.765 318.978 1.00 37.59 417 GLY A CA 1
ATOM 10038 C C . GLY B 2 417 ? 168.438 187.817 318.458 1.00 51.72 417 GLY A C 1
ATOM 10039 O O . GLY B 2 417 ? 168.091 188.737 317.717 1.00 56.63 417 GLY A O 1
ATOM 10043 N N . ALA B 2 418 ? 167.608 186.848 318.837 1.00 37.91 418 ALA A N 1
ATOM 10044 C CA . ALA B 2 418 ? 166.229 186.795 318.351 1.00 32.11 418 ALA A CA 1
ATOM 10045 C C . AL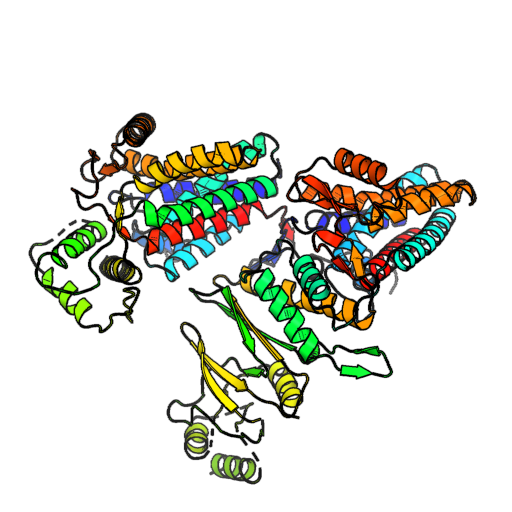A B 2 418 ? 165.447 188.054 318.729 1.00 49.06 418 ALA A C 1
ATOM 10046 O O . ALA B 2 418 ? 164.652 188.574 317.931 1.00 59.56 418 ALA A O 1
ATOM 10053 N N . ILE B 2 419 ? 165.680 188.549 319.941 1.00 44.03 419 ILE A N 1
ATOM 10054 C CA . ILE B 2 419 ? 164.965 189.725 320.425 1.00 39.31 419 ILE A CA 1
ATOM 10055 C C . ILE B 2 419 ? 165.350 190.936 319.592 1.00 42.69 419 ILE A C 1
ATOM 10056 O O . ILE B 2 419 ? 164.486 191.690 319.153 1.00 43.38 419 ILE A O 1
ATOM 10072 N N . GLU B 2 420 ? 166.650 191.118 319.381 1.00 35.11 420 GLU A N 1
ATOM 10073 C CA . GLU B 2 420 ? 167.138 192.214 318.556 1.00 32.57 420 GLU A CA 1
ATOM 10074 C C . GLU B 2 420 ? 166.477 192.182 317.186 1.00 40.68 420 GLU A C 1
ATOM 10075 O O . GLU B 2 420 ? 165.938 193.186 316.720 1.00 46.45 420 GLU A O 1
ATOM 10087 N N . LEU B 2 421 ? 166.529 191.015 316.553 1.00 36.46 421 LEU A N 1
ATOM 10088 C CA . LEU B 2 421 ? 165.950 190.810 315.228 1.00 48.12 421 LEU A CA 1
ATOM 10089 C C . LEU B 2 421 ? 164.462 191.168 315.173 1.00 51.80 421 LEU A C 1
ATOM 10090 O O . LEU B 2 421 ? 164.033 191.953 314.312 1.00 63.68 421 LEU A O 1
ATOM 10106 N N . GLU B 2 422 ? 163.677 190.595 316.084 1.00 40.65 422 GLU A N 1
ATOM 10107 C CA . GLU B 2 422 ? 162.242 190.879 316.120 1.00 46.36 422 GLU A CA 1
ATOM 10108 C C . GLU B 2 422 ? 161.992 192.369 316.372 1.00 48.88 422 GLU A C 1
ATOM 10109 O O . GLU B 2 422 ? 161.222 193.018 315.648 1.00 50.73 422 GLU A O 1
ATOM 10121 N N . LEU B 2 423 ? 162.659 192.904 317.390 1.00 42.17 423 LEU A N 1
ATOM 10122 C CA . LEU B 2 423 ? 162.580 194.323 317.711 1.00 32.66 423 LEU A CA 1
ATOM 10123 C C . LEU B 2 423 ? 162.865 195.188 316.486 1.00 45.20 423 LEU A C 1
ATOM 10124 O O . LEU B 2 423 ? 162.145 196.147 316.218 1.00 53.14 423 LEU A O 1
ATOM 10140 N N . ALA B 2 424 ? 163.916 194.843 315.749 1.00 41.27 424 ALA A N 1
ATOM 10141 C CA . ALA B 2 424 ? 164.275 195.569 314.534 1.00 34.54 424 ALA A CA 1
ATOM 10142 C C . ALA B 2 424 ? 163.150 195.499 313.505 1.00 39.63 424 ALA A C 1
ATOM 10143 O O . ALA B 2 424 ? 162.736 196.523 312.934 1.00 40.64 424 ALA A O 1
ATOM 10150 N N . MET B 2 425 ? 162.660 194.283 313.277 1.00 35.50 425 MET A N 1
ATOM 10151 C CA . MET B 2 425 ? 161.579 194.069 312.323 1.00 35.33 425 MET A CA 1
ATOM 10152 C C . MET B 2 425 ? 160.355 194.913 312.658 1.00 42.94 425 MET A C 1
ATOM 10153 O O . MET B 2 425 ? 159.729 195.481 311.762 1.00 47.45 425 MET A O 1
ATOM 10167 N N . LYS B 2 426 ? 160.007 194.986 313.941 1.00 43.47 426 LYS A N 1
ATOM 10168 C CA . LYS B 2 426 ? 158.883 195.823 314.366 1.00 43.30 426 LYS A CA 1
ATOM 10169 C C . LYS B 2 426 ? 159.211 197.316 314.228 1.00 39.52 426 LYS A C 1
ATOM 10170 O O . LYS B 2 426 ? 158.390 198.113 313.749 1.00 46.52 426 LYS A O 1
ATOM 10189 N N . LEU B 2 427 ? 160.418 197.686 314.651 1.00 38.19 427 LEU A N 1
ATOM 10190 C CA . LEU B 2 427 ? 160.846 199.084 314.649 1.00 37.92 427 LEU A CA 1
ATOM 10191 C C . LEU B 2 427 ? 160.876 199.689 313.249 1.00 36.59 427 LEU A C 1
ATOM 10192 O O . LEU B 2 427 ? 160.590 200.873 313.092 1.00 40.84 427 LEU A O 1
ATOM 10208 N N . ARG B 2 428 ? 161.227 198.900 312.237 1.00 34.11 428 ARG A N 1
ATOM 10209 C CA . ARG B 2 428 ? 161.150 199.404 310.864 1.00 29.37 428 ARG A CA 1
ATOM 10210 C C . ARG B 2 428 ? 159.713 199.764 310.484 1.00 42.47 428 ARG A C 1
ATOM 10211 O O . ARG B 2 428 ? 159.455 200.841 309.933 1.00 56.96 428 ARG A O 1
ATOM 10232 N N . GLU B 2 429 ? 158.778 198.866 310.781 1.00 43.08 429 GLU A N 1
ATOM 10233 C CA . GLU B 2 429 ? 157.364 199.143 310.547 1.00 50.98 429 GLU A CA 1
ATOM 10234 C C . GLU B 2 429 ? 156.952 200.423 311.270 1.00 46.63 429 GLU A C 1
ATOM 10235 O O . GLU B 2 429 ? 156.354 201.314 310.670 1.00 50.91 429 GLU A O 1
ATOM 10247 N N . TYR B 2 430 ? 157.283 200.514 312.555 1.00 49.38 430 TYR A N 1
ATOM 10248 C CA . TYR B 2 430 ? 157.005 201.728 313.325 1.00 36.30 430 TYR A CA 1
ATOM 10249 C C . TYR B 2 430 ? 157.672 202.955 312.693 1.00 36.38 430 TYR A C 1
ATOM 10250 O O . TYR B 2 430 ? 157.112 204.063 312.671 1.00 46.11 430 TYR A O 1
ATOM 10268 N N . ALA B 2 431 ? 158.874 202.748 312.172 1.00 39.09 431 ALA A N 1
ATOM 10269 C CA . ALA B 2 431 ? 159.614 203.821 311.533 1.00 36.25 431 ALA A CA 1
ATOM 10270 C C . ALA B 2 431 ? 158.836 204.323 310.327 1.00 38.59 431 ALA A C 1
ATOM 10271 O O . ALA B 2 431 ? 158.762 205.528 310.088 1.00 36.40 431 ALA A O 1
ATOM 10278 N N . ARG B 2 432 ? 158.252 203.399 309.570 1.00 40.49 432 ARG A N 1
ATOM 10279 C CA . ARG B 2 432 ? 157.436 203.788 308.424 1.00 38.44 432 ARG A CA 1
ATOM 10280 C C . ARG B 2 432 ? 156.228 204.633 308.847 1.00 42.19 432 ARG A C 1
ATOM 10281 O O . ARG B 2 432 ? 155.716 205.425 308.054 1.00 32.80 432 ARG A O 1
ATOM 10302 N N . SER B 2 433 ? 155.776 204.470 310.090 1.00 45.36 433 SER A N 1
ATOM 10303 C CA . SER B 2 433 ? 154.705 205.317 310.623 1.00 39.87 433 SER A CA 1
ATOM 10304 C C . SER B 2 433 ? 155.244 206.694 310.996 1.00 38.25 433 SER A C 1
ATOM 10305 O O . SER B 2 433 ? 154.664 207.710 310.610 1.00 34.66 433 SER A O 1
ATOM 10313 N N . VAL B 2 434 ? 156.344 206.727 311.747 1.00 33.42 434 VAL A N 1
ATOM 10314 C CA . VAL B 2 434 ? 156.950 208.005 312.136 1.00 20.61 434 VAL A CA 1
ATOM 10315 C C . VAL B 2 434 ? 157.315 208.866 310.922 1.00 24.87 434 VAL A C 1
ATOM 10316 O O . VAL B 2 434 ? 157.129 210.082 310.937 1.00 32.24 434 VAL A O 1
ATOM 10329 N N . GLY B 2 435 ? 157.875 208.235 309.895 1.00 34.81 435 GLY A N 1
ATOM 10330 C CA . GLY B 2 435 ? 157.845 208.783 308.548 1.00 33.87 435 GLY A CA 1
ATOM 10331 C C . GLY B 2 435 ? 158.892 209.797 308.127 1.00 22.97 435 GLY A C 1
ATOM 10332 O O . GLY B 2 435 ? 159.194 209.898 306.939 1.00 43.67 435 GLY A O 1
ATOM 10336 N N . GLY B 2 436 ? 159.437 210.558 309.069 1.00 24.76 436 GLY A N 1
ATOM 10337 C CA . GLY B 2 436 ? 160.308 211.670 308.715 1.00 32.78 436 GLY A CA 1
ATOM 10338 C C . GLY B 2 436 ? 161.754 211.268 308.511 1.00 34.32 436 GLY A C 1
ATOM 10339 O O . GLY B 2 436 ? 162.041 210.206 307.963 1.00 42.06 436 GLY A O 1
ATOM 10343 N N . LYS B 2 437 ? 162.669 212.139 308.927 1.00 38.80 437 LYS A N 1
ATOM 10344 C CA . LYS B 2 437 ? 164.072 211.766 309.060 1.00 29.82 437 LYS A CA 1
ATOM 10345 C C . LYS B 2 437 ? 164.189 210.829 310.259 1.00 35.27 437 LYS A C 1
ATOM 10346 O O . LYS B 2 437 ? 165.077 209.968 310.336 1.00 43.48 437 LYS A O 1
ATOM 10365 N N . GLU B 2 438 ? 163.262 210.999 311.193 1.00 36.51 438 GLU A N 1
ATOM 10366 C CA . GLU B 2 438 ? 163.174 210.129 312.350 1.00 36.53 438 GLU A CA 1
ATOM 10367 C C . GLU B 2 438 ? 162.896 208.686 311.922 1.00 41.22 438 GLU A C 1
ATOM 10368 O O . GLU B 2 438 ? 163.237 207.747 312.643 1.00 56.53 438 GLU A O 1
ATOM 10380 N N . GLN B 2 439 ? 162.288 208.502 310.750 1.00 36.11 439 GLN A N 1
ATOM 10381 C CA . GLN B 2 439 ? 162.121 207.157 310.203 1.00 29.95 439 GLN A CA 1
ATOM 10382 C C . GLN B 2 439 ? 163.495 206.566 309.945 1.00 31.33 439 GLN A C 1
ATOM 10383 O O . GLN B 2 439 ? 163.766 205.417 310.297 1.00 35.88 439 GLN A O 1
ATOM 10397 N N . LEU B 2 440 ? 164.361 207.364 309.329 1.00 26.90 440 LEU A N 1
ATOM 10398 C CA . LEU B 2 440 ? 165.715 206.927 309.019 1.00 29.67 440 LEU A CA 1
ATOM 10399 C C . LEU B 2 440 ? 166.488 206.669 310.307 1.00 32.18 440 LEU A C 1
ATOM 10400 O O . LEU B 2 440 ? 167.226 205.683 310.412 1.00 36.26 440 LEU A O 1
ATOM 10416 N N . ALA B 2 441 ? 166.311 207.553 311.286 1.00 24.13 441 ALA A N 1
ATOM 10417 C CA . ALA B 2 441 ? 166.931 207.365 312.597 1.00 22.47 441 ALA A CA 1
ATOM 10418 C C . ALA B 2 441 ? 166.492 206.060 313.271 1.00 32.74 441 ALA A C 1
ATOM 10419 O O . ALA B 2 441 ? 167.322 205.308 313.793 1.00 43.51 441 ALA A O 1
ATOM 10426 N N . ILE B 2 442 ? 165.191 205.790 313.269 1.00 33.68 442 ILE A N 1
ATOM 10427 C CA . ILE B 2 442 ? 164.692 204.545 313.848 1.00 38.53 442 ILE A CA 1
ATOM 10428 C C . ILE B 2 442 ? 165.227 203.337 313.078 1.00 26.14 442 ILE A C 1
ATOM 10429 O O . ILE B 2 442 ? 165.763 202.400 313.674 1.00 27.24 442 ILE A O 1
ATOM 10445 N N . GLU B 2 443 ? 165.085 203.362 311.757 1.00 19.53 443 GLU A N 1
ATOM 10446 C CA . GLU B 2 443 ? 165.622 202.299 310.915 1.00 23.20 443 GLU A CA 1
ATOM 10447 C C . GLU B 2 443 ? 167.109 202.068 311.218 1.00 31.94 443 GLU A C 1
ATOM 10448 O O . GLU B 2 443 ? 167.583 200.924 311.244 1.00 28.44 443 GLU A O 1
ATOM 10460 N N . ALA B 2 444 ? 167.837 203.153 311.471 1.00 30.58 444 ALA A N 1
ATOM 10461 C CA . ALA B 2 444 ? 169.232 203.045 311.894 1.00 27.16 444 ALA A CA 1
ATOM 10462 C C . ALA B 2 444 ? 169.339 202.341 313.247 1.00 32.59 444 ALA A C 1
ATOM 10463 O O . ALA B 2 444 ? 170.194 201.473 313.430 1.00 35.99 444 ALA A O 1
ATOM 10470 N N . PHE B 2 445 ? 168.483 202.724 314.195 1.00 38.03 445 PHE A N 1
ATOM 10471 C CA . PHE B 2 445 ? 168.412 202.029 315.485 1.00 26.56 445 PHE A CA 1
ATOM 10472 C C . PHE B 2 445 ? 168.222 200.526 315.278 1.00 28.31 445 PHE A C 1
ATOM 10473 O O . PHE B 2 445 ? 168.885 199.711 315.920 1.00 38.18 445 PHE A O 1
ATOM 10490 N N . ALA B 2 446 ? 167.312 200.165 314.378 1.00 23.82 446 ALA A N 1
ATOM 10491 C CA . ALA B 2 446 ? 167.070 198.760 314.056 1.00 27.52 446 ALA A CA 1
ATOM 10492 C C . ALA B 2 446 ? 168.320 198.077 313.494 1.00 32.79 446 ALA A C 1
ATOM 10493 O O . ALA B 2 446 ? 168.728 197.008 313.972 1.00 31.60 446 ALA A O 1
ATOM 10500 N N . ASP B 2 447 ? 168.920 198.687 312.472 1.00 36.44 447 ASP A N 1
ATOM 10501 C CA . ASP B 2 447 ? 170.159 198.160 311.909 1.00 26.55 447 ASP A CA 1
ATOM 10502 C C . ASP B 2 447 ? 171.201 197.987 313.009 1.00 33.34 447 ASP A C 1
ATOM 10503 O O . ASP B 2 447 ? 171.952 197.008 313.023 1.00 34.20 447 ASP A O 1
ATOM 10512 N N . ALA B 2 448 ? 171.232 198.938 313.937 1.00 25.98 448 ALA A N 1
ATOM 10513 C CA . ALA B 2 448 ? 172.172 198.883 315.049 1.00 29.04 448 ALA A CA 1
ATOM 10514 C C . ALA B 2 448 ? 171.834 197.731 315.991 1.00 23.83 448 ALA A C 1
ATOM 10515 O O . ALA B 2 448 ? 172.731 197.085 316.525 1.00 26.87 448 ALA A O 1
ATOM 10522 N N . LEU B 2 449 ? 170.546 197.477 316.201 1.00 30.68 449 LEU A N 1
ATOM 10523 C CA . LEU B 2 449 ? 170.131 196.310 316.981 1.00 35.39 449 LEU A CA 1
ATOM 10524 C C . LEU B 2 449 ? 170.549 195.005 316.315 1.00 28.56 449 LEU A C 1
ATOM 10525 O O . LEU B 2 449 ? 170.971 194.074 316.994 1.00 40.75 449 LEU A O 1
ATOM 10541 N N . GLU B 2 450 ? 170.420 194.926 314.994 1.00 34.61 450 GLU A N 1
ATOM 10542 C CA . GLU B 2 450 ? 170.794 193.701 314.285 1.00 31.85 450 GLU A CA 1
ATOM 10543 C C . GLU B 2 450 ? 172.295 193.390 314.286 1.00 40.37 450 GLU A C 1
ATOM 10544 O O . GLU B 2 450 ? 172.699 192.352 313.764 1.00 47.21 450 GLU A O 1
ATOM 10556 N N . GLU B 2 451 ? 173.119 194.268 314.857 1.00 40.19 451 GLU A N 1
ATOM 10557 C CA . GLU B 2 451 ? 174.569 194.040 314.888 1.00 33.87 451 GLU A CA 1
ATOM 10558 C C . GLU B 2 451 ? 174.989 192.971 315.890 1.00 36.16 451 GLU A C 1
ATOM 10559 O O . GLU B 2 451 ? 176.065 192.390 315.767 1.00 39.82 451 GLU A O 1
ATOM 10571 N N . ILE B 2 452 ? 174.156 192.717 316.891 1.00 35.12 452 ILE A N 1
ATOM 10572 C CA . ILE B 2 452 ? 174.496 191.718 317.895 1.00 40.22 452 ILE A CA 1
ATOM 10573 C C . ILE B 2 452 ? 174.359 190.295 317.333 1.00 38.94 452 ILE A C 1
ATOM 10574 O O . ILE B 2 452 ? 175.295 189.494 317.458 1.00 58.79 452 ILE A O 1
ATOM 10590 N N . PRO B 2 453 ? 173.209 189.972 316.711 1.00 25.92 453 PRO A N 1
ATOM 10591 C CA . PRO B 2 453 ? 173.069 188.675 316.034 1.00 29.66 453 PRO A CA 1
ATOM 10592 C C . PRO B 2 453 ? 174.206 188.415 315.052 1.00 37.48 453 PRO A C 1
ATOM 10593 O O . PRO B 2 453 ? 174.681 187.284 314.921 1.00 40.17 453 PRO A O 1
ATOM 10604 N N . LEU B 2 454 ? 174.628 189.475 314.371 1.00 40.54 454 LEU A N 1
ATOM 10605 C CA . LEU B 2 454 ? 175.742 189.413 313.434 1.00 42.67 454 LEU A CA 1
ATOM 10606 C C . LEU B 2 454 ? 177.004 188.925 314.139 1.00 46.32 454 LEU A C 1
ATOM 10607 O O . LEU B 2 454 ? 177.626 187.946 313.724 1.00 53.41 454 LEU A O 1
ATOM 10623 N N . ILE B 2 455 ? 177.369 189.612 315.216 1.00 39.53 455 ILE A N 1
ATOM 10624 C CA . ILE B 2 455 ? 178.551 189.261 315.989 1.00 32.89 455 ILE A CA 1
ATOM 10625 C C . ILE B 2 455 ? 178.465 187.834 316.527 1.00 42.09 455 ILE A C 1
ATOM 10626 O O . ILE B 2 455 ? 179.418 187.057 316.403 1.00 63.86 455 ILE A O 1
ATOM 10642 N N . LEU B 2 456 ? 177.329 187.483 317.123 1.00 40.20 456 LEU A N 1
ATOM 10643 C CA . LEU B 2 456 ? 177.142 186.120 317.613 1.00 48.79 456 LEU A CA 1
ATOM 10644 C C . LEU B 2 456 ? 177.353 185.118 316.473 1.00 55.80 456 LEU A C 1
ATOM 10645 O O . LEU B 2 456 ? 178.037 184.102 316.637 1.00 61.97 456 LEU A O 1
ATOM 10661 N N . ALA B 2 457 ? 176.785 185.420 315.310 1.00 55.44 457 ALA A N 1
ATOM 10662 C CA . ALA B 2 457 ? 176.996 184.591 314.132 1.00 44.10 457 ALA A CA 1
ATOM 10663 C C . ALA B 2 457 ? 178.475 184.556 313.747 1.00 55.01 457 ALA A C 1
ATOM 10664 O O . ALA B 2 457 ? 178.976 183.526 313.297 1.00 74.01 457 ALA A O 1
ATOM 10671 N N . GLU B 2 458 ? 179.177 185.673 313.918 1.00 47.23 458 GLU A N 1
ATOM 10672 C CA . GLU B 2 458 ? 180.610 185.696 313.634 1.00 54.32 458 GLU A CA 1
ATOM 10673 C C . GLU B 2 458 ? 181.359 184.763 314.581 1.00 53.90 458 GLU A C 1
ATOM 10674 O O . GLU B 2 458 ? 182.269 184.051 314.158 1.00 64.87 458 GLU A O 1
ATOM 10686 N N . THR B 2 459 ? 180.980 184.765 315.858 1.00 63.09 459 THR A N 1
ATOM 10687 C CA . THR B 2 459 ? 181.587 183.841 316.820 1.00 67.70 459 THR A CA 1
ATOM 10688 C C . THR B 2 459 ? 181.205 182.391 316.507 1.00 61.31 459 THR A C 1
ATOM 10689 O O . THR B 2 459 ? 181.988 181.474 316.758 1.00 43.72 459 THR A O 1
ATOM 10700 N N . ALA B 2 460 ? 180.003 182.186 315.972 1.00 69.60 460 ALA A N 1
ATOM 10701 C CA . ALA B 2 460 ? 179.600 180.866 315.482 1.00 68.70 460 ALA A CA 1
ATOM 10702 C C . ALA B 2 460 ? 180.479 180.409 314.311 1.00 77.68 460 ALA A C 1
ATOM 10703 O O . ALA B 2 460 ? 180.639 179.210 314.089 1.00 70.60 460 ALA A O 1
ATOM 10710 N N . GLY B 2 461 ? 181.020 181.364 313.556 1.00 80.24 461 GLY A N 1
ATOM 10711 C CA . GLY B 2 461 ? 182.015 181.076 312.533 1.00 70.58 461 GLY A CA 1
ATOM 10712 C C . GLY B 2 461 ? 181.672 181.542 311.128 1.00 99.36 461 GLY A C 1
ATOM 10713 O O . GLY B 2 461 ? 182.512 182.131 310.445 1.00 126.97 461 GLY A O 1
ATOM 10717 N N . LEU B 2 462 ? 180.441 181.287 310.696 1.00 84.92 462 LEU A N 1
ATOM 10718 C CA . LEU B 2 462 ? 180.043 181.490 309.297 1.00 114.50 462 LEU A CA 1
ATOM 10719 C C . LEU B 2 462 ? 179.989 182.963 308.870 1.00 94.24 462 LEU A C 1
ATOM 10720 O O . LEU B 2 462 ? 180.094 183.860 309.707 1.00 81.88 462 LEU A O 1
ATOM 10736 N N . GLU B 2 463 ? 179.822 183.203 307.565 1.00 91.36 463 GLU A N 1
ATOM 10737 C CA . GLU B 2 463 ? 179.789 184.569 307.037 1.00 80.15 463 GLU A CA 1
ATOM 10738 C C . GLU B 2 463 ? 178.574 185.315 307.589 1.00 81.61 463 GLU A C 1
ATOM 10739 O O . GLU B 2 463 ? 177.426 185.010 307.273 1.00 78.68 463 GLU A O 1
ATOM 10751 N N . ALA B 2 464 ? 178.859 186.310 308.420 1.00 78.20 464 ALA A N 1
ATOM 10752 C CA . ALA B 2 464 ? 177.848 186.990 309.221 1.00 57.88 464 ALA A CA 1
ATOM 10753 C C . ALA B 2 464 ? 176.624 187.445 308.424 1.00 54.60 464 ALA A C 1
ATOM 10754 O O . ALA B 2 464 ? 175.484 187.182 308.822 1.00 67.87 464 ALA A O 1
ATOM 10761 N N . ILE B 2 465 ? 176.861 188.117 307.302 1.00 43.82 465 ILE A N 1
ATOM 10762 C CA . ILE B 2 465 ? 175.784 188.744 306.537 1.00 42.23 465 ILE A CA 1
ATOM 10763 C C . ILE B 2 465 ? 174.730 187.740 306.069 1.00 49.53 465 ILE A C 1
ATOM 10764 O O . ILE B 2 465 ? 173.524 187.958 306.242 1.00 49.50 465 ILE A O 1
ATOM 10780 N N . SER B 2 466 ? 175.189 186.644 305.477 1.00 53.19 466 SER A N 1
ATOM 10781 C CA . SER B 2 466 ? 174.293 185.608 304.977 1.00 46.06 466 SER A CA 1
ATOM 10782 C C . SER B 2 466 ? 173.375 185.085 306.088 1.00 42.88 466 SER A C 1
ATOM 10783 O O . SER B 2 466 ? 172.163 184.906 305.893 1.00 42.78 466 SER A O 1
ATOM 10791 N N . SER B 2 467 ? 173.961 184.852 307.259 1.00 45.37 467 SER A N 1
ATOM 10792 C CA . SER B 2 467 ? 173.200 184.403 308.419 1.00 43.63 467 SER A CA 1
ATOM 10793 C C . SER B 2 467 ? 172.223 185.462 308.901 1.00 39.85 467 SER A C 1
ATOM 10794 O O . SER B 2 467 ? 171.081 185.146 309.235 1.00 40.84 467 SER A O 1
ATOM 10802 N N . LEU B 2 468 ? 172.676 186.711 308.957 1.00 41.22 468 LEU A N 1
ATOM 10803 C CA . LEU B 2 468 ? 171.794 187.818 309.311 1.00 36.45 468 LEU A CA 1
ATOM 10804 C C . LEU B 2 468 ? 170.565 187.823 308.408 1.00 43.73 468 LEU A C 1
ATOM 10805 O O . LEU B 2 468 ? 169.428 187.939 308.879 1.00 62.54 468 LEU A O 1
ATOM 10821 N N . MET B 2 469 ? 170.804 187.683 307.108 1.00 40.15 469 MET A N 1
ATOM 10822 C CA . MET B 2 469 ? 169.720 187.619 306.136 1.00 43.70 469 MET A CA 1
ATOM 10823 C C . MET B 2 469 ? 168.791 186.433 306.370 1.00 44.37 469 MET A C 1
ATOM 10824 O O . MET B 2 469 ? 167.570 186.586 306.350 1.00 43.41 469 MET A O 1
ATOM 10838 N N . ASP B 2 470 ? 169.367 185.251 306.568 1.00 53.08 470 ASP A N 1
ATOM 10839 C CA . ASP B 2 470 ? 168.574 184.061 306.879 1.00 51.92 470 ASP A CA 1
ATOM 10840 C C . ASP B 2 470 ? 167.678 184.281 308.099 1.00 49.38 470 ASP A C 1
ATOM 10841 O O . ASP B 2 470 ? 166.466 184.039 308.052 1.00 58.71 470 ASP A O 1
ATOM 10850 N N . LEU B 2 471 ? 168.283 184.737 309.192 1.00 44.08 471 LEU A N 1
ATOM 10851 C CA . LEU B 2 471 ? 167.551 185.043 310.416 1.00 44.94 471 LEU A CA 1
ATOM 10852 C C . LEU B 2 471 ? 166.404 186.003 310.146 1.00 50.45 471 LEU A C 1
ATOM 10853 O O . LEU B 2 471 ? 165.257 185.729 310.504 1.00 46.03 471 LEU A O 1
ATOM 10869 N N . ARG B 2 472 ? 166.726 187.130 309.517 1.00 48.20 472 ARG A N 1
ATOM 10870 C CA . ARG B 2 472 ? 165.720 188.113 309.131 1.00 47.36 472 ARG A CA 1
ATOM 10871 C C . ARG B 2 472 ? 164.573 187.436 308.369 1.00 54.82 472 ARG A C 1
ATOM 10872 O O . ARG B 2 472 ? 163.393 187.643 308.677 1.00 45.65 472 ARG A O 1
ATOM 10893 N N . ALA B 2 473 ? 164.941 186.617 307.384 1.00 62.29 473 ALA A N 1
ATOM 10894 C CA . ALA B 2 473 ? 163.989 185.808 306.617 1.00 62.98 473 ALA A CA 1
ATOM 10895 C C . ALA B 2 473 ? 163.040 185.069 307.533 1.00 65.13 473 ALA A C 1
ATOM 10896 O O . ALA B 2 473 ? 161.818 185.172 307.403 1.00 84.94 473 ALA A O 1
ATOM 10903 N N . ARG B 2 474 ? 163.617 184.299 308.446 1.00 51.95 474 ARG A N 1
ATOM 10904 C CA . ARG B 2 474 ? 162.818 183.563 309.408 1.00 58.10 474 ARG A CA 1
ATOM 10905 C C . ARG B 2 474 ? 161.932 184.468 310.251 1.00 64.56 474 ARG A C 1
ATOM 10906 O O . ARG B 2 474 ? 160.775 184.145 310.480 1.00 75.06 474 ARG A O 1
ATOM 10927 N N . HIS B 2 475 ? 162.457 185.588 310.731 1.00 57.14 475 HIS A N 1
ATOM 10928 C CA . HIS B 2 475 ? 161.624 186.480 311.522 1.00 55.68 475 HIS A CA 1
ATOM 10929 C C . HIS B 2 475 ? 160.450 187.032 310.735 1.00 62.50 475 HIS A C 1
ATOM 10930 O O . HIS B 2 475 ? 159.372 187.235 311.293 1.00 67.31 475 HIS A O 1
ATOM 10944 N N . ALA B 2 476 ? 160.653 187.267 309.444 1.00 72.85 476 ALA A N 1
ATOM 10945 C CA . ALA B 2 476 ? 159.548 187.644 308.573 1.00 66.35 476 ALA A CA 1
ATOM 10946 C C . ALA B 2 476 ? 158.414 186.614 308.569 1.00 77.24 476 ALA A C 1
ATOM 10947 O O . ALA B 2 476 ? 157.246 186.983 308.491 1.00 86.99 476 ALA A O 1
ATOM 10954 N N . LYS B 2 477 ? 158.763 185.332 308.666 1.00 88.26 477 LYS A N 1
ATOM 10955 C CA . LYS B 2 477 ? 157.825 184.242 308.385 1.00 82.38 477 LYS A CA 1
ATOM 10956 C C . LYS B 2 477 ? 156.650 184.097 309.324 1.00 83.98 477 LYS A C 1
ATOM 10957 O O . LYS B 2 477 ? 155.563 183.708 308.907 1.00 103.94 477 LYS A O 1
ATOM 10976 N N . GLY B 2 478 ? 156.876 184.366 310.598 1.00 77.78 478 GLY A N 1
ATOM 10977 C CA . GLY B 2 478 ? 155.971 183.901 311.624 1.00 96.47 478 GLY A CA 1
ATOM 10978 C C . GLY B 2 478 ? 156.701 182.750 312.282 1.00 113.24 478 GLY A C 1
ATOM 10979 O O . GLY B 2 478 ? 156.139 182.020 313.100 1.00 123.00 478 GLY A O 1
ATOM 10983 N N . LEU B 2 479 ? 157.965 182.571 311.900 1.00 102.03 479 LEU A N 1
ATOM 10984 C CA . LEU B 2 479 ? 158.883 181.782 312.705 1.00 96.43 479 LEU A CA 1
ATOM 10985 C C . LEU B 2 479 ? 159.113 182.656 313.927 1.00 102.62 479 LEU A C 1
ATOM 10986 O O . LEU B 2 479 ? 159.350 182.170 315.029 1.00 113.04 479 LEU A O 1
ATOM 11002 N N . SER B 2 480 ? 159.046 183.964 313.688 1.00 117.52 480 SER A N 1
ATOM 11003 C CA . SER B 2 480 ? 158.872 184.971 314.731 1.00 106.84 480 SER A CA 1
ATOM 11004 C C . SER B 2 480 ? 160.085 185.065 315.646 1.00 105.12 480 SER A C 1
ATOM 11005 O O . SER B 2 480 ? 160.640 186.146 315.828 1.00 112.41 480 SER A O 1
ATOM 11013 N N . ASN B 2 481 ? 160.483 183.946 316.241 1.00 75.63 481 ASN A N 1
ATOM 11014 C CA . ASN B 2 481 ? 161.762 183.882 316.932 1.00 84.75 481 ASN A CA 1
ATOM 11015 C C . ASN B 2 481 ? 162.597 182.784 316.327 1.00 88.98 481 ASN A C 1
ATOM 11016 O O . ASN B 2 481 ? 162.138 181.664 316.163 1.00 100.34 481 ASN A O 1
ATOM 11027 N N . THR B 2 482 ? 163.806 183.144 315.927 1.00 84.74 482 THR A N 1
ATOM 11028 C CA . THR B 2 482 ? 164.845 182.181 315.638 1.00 62.52 482 THR A CA 1
ATOM 11029 C C . THR B 2 482 ? 166.124 182.848 316.085 1.00 47.67 482 THR A C 1
ATOM 11030 O O . THR B 2 482 ? 166.177 184.076 316.182 1.00 46.31 482 THR A O 1
ATOM 11041 N N . GLY B 2 483 ? 167.146 182.057 316.373 1.00 52.83 483 GLY A N 1
ATOM 11042 C CA . GLY B 2 483 ? 168.371 182.626 316.887 1.00 49.64 483 GLY A CA 1
ATOM 11043 C C . GLY B 2 483 ? 169.605 181.909 316.408 1.00 68.04 483 GLY A C 1
ATOM 11044 O O . GLY B 2 483 ? 169.517 180.884 315.735 1.00 69.49 483 GLY A O 1
ATOM 11048 N N . VAL B 2 484 ? 170.760 182.467 316.748 1.00 48.27 484 VAL A N 1
ATOM 11049 C CA . VAL B 2 484 ? 172.024 181.825 316.432 1.00 62.28 484 VAL A CA 1
ATOM 11050 C C . VAL B 2 484 ? 172.543 181.124 317.681 1.00 59.25 484 VAL A C 1
ATOM 11051 O O . VAL B 2 484 ? 172.822 181.759 318.697 1.00 45.96 484 VAL A O 1
ATOM 11064 N N . ASP B 2 485 ? 172.620 179.799 317.610 1.00 61.42 485 ASP A N 1
ATOM 11065 C CA . ASP B 2 485 ? 173.251 179.010 318.658 1.00 65.91 485 ASP A CA 1
ATOM 11066 C C . ASP B 2 485 ? 174.762 179.015 318.442 1.00 65.91 485 ASP A C 1
ATOM 11067 O O . ASP B 2 485 ? 175.284 178.309 317.569 1.00 54.42 485 ASP A O 1
ATOM 11076 N N . VAL B 2 486 ? 175.445 179.831 319.240 1.00 64.26 486 VAL A N 1
ATOM 11077 C CA . VAL B 2 486 ? 176.879 180.056 319.102 1.00 61.03 486 VAL A CA 1
ATOM 11078 C C . VAL B 2 486 ? 177.680 178.793 319.372 1.00 68.64 486 VAL A C 1
ATOM 11079 O O . VAL B 2 486 ? 178.468 178.355 318.533 1.00 78.42 486 VAL A O 1
ATOM 11092 N N . ILE B 2 487 ? 177.481 178.224 320.556 1.00 79.33 487 ILE A N 1
ATOM 11093 C CA . ILE B 2 487 ? 178.160 176.997 320.957 1.00 75.32 487 ILE A CA 1
ATOM 11094 C C . ILE B 2 487 ? 177.908 175.876 319.950 1.00 62.50 487 ILE A C 1
ATOM 11095 O O . ILE B 2 487 ? 178.840 175.197 319.516 1.00 58.41 487 ILE A O 1
ATOM 11111 N N . GLY B 2 488 ? 176.647 175.697 319.573 1.00 65.09 488 GLY A N 1
ATOM 11112 C CA . GLY B 2 488 ? 176.289 174.735 318.547 1.00 72.07 488 GLY A CA 1
ATOM 11113 C C . GLY B 2 488 ? 176.850 175.121 317.192 1.00 70.71 488 GLY A C 1
ATOM 11114 O O . GLY B 2 488 ? 176.972 174.283 316.299 1.00 81.52 488 GLY A O 1
ATOM 11118 N N . GLY B 2 489 ? 177.192 176.397 317.038 1.00 70.59 489 GLY A N 1
ATOM 11119 C CA . GLY B 2 489 ? 177.727 176.898 315.786 1.00 65.65 489 GLY A CA 1
ATOM 11120 C C . GLY B 2 489 ? 176.709 176.781 314.670 1.00 59.24 489 GLY A C 1
ATOM 11121 O O . GLY B 2 489 ? 177.041 176.361 313.561 1.00 52.24 489 GLY A O 1
ATOM 11125 N N . LYS B 2 490 ? 175.463 177.147 314.962 1.00 51.90 490 LYS A N 1
ATOM 11126 C CA . LYS B 2 490 ? 174.386 177.024 313.980 1.00 53.81 490 LYS A CA 1
ATOM 11127 C C . LYS B 2 490 ? 173.219 177.948 314.299 1.00 48.76 490 LYS A C 1
ATOM 11128 O O . LYS B 2 490 ? 173.094 178.441 315.416 1.00 41.73 490 LYS A O 1
ATOM 11147 N N . ILE B 2 491 ? 172.358 178.164 313.311 1.00 45.85 491 ILE A N 1
ATOM 11148 C CA . ILE B 2 491 ? 171.128 178.917 313.520 1.00 68.61 491 ILE A CA 1
ATOM 11149 C C . ILE B 2 491 ? 170.005 177.940 313.812 1.00 75.75 491 ILE A C 1
ATOM 11150 O O . ILE B 2 491 ? 169.855 176.921 313.136 1.00 76.33 491 ILE A O 1
ATOM 11166 N N . VAL B 2 492 ? 169.213 178.269 314.822 1.00 57.97 492 VAL A N 1
ATOM 11167 C CA . VAL B 2 492 ? 168.198 177.367 315.315 1.00 54.68 492 VAL A CA 1
ATOM 11168 C C . VAL B 2 492 ? 166.855 178.085 315.330 1.00 60.36 492 VAL A C 1
ATOM 11169 O O . VAL B 2 492 ? 166.763 179.272 315.665 1.00 67.81 492 VAL A O 1
ATOM 11182 N N . ASP B 2 493 ? 165.829 177.341 314.929 1.00 59.10 493 ASP A N 1
ATOM 11183 C CA . ASP B 2 493 ? 164.474 177.855 314.768 1.00 68.03 493 ASP A CA 1
ATOM 11184 C C . ASP B 2 493 ? 163.895 178.363 316.073 1.00 69.76 493 ASP A C 1
ATOM 11185 O O . ASP B 2 493 ? 163.222 179.380 316.090 1.00 81.23 493 ASP A O 1
ATOM 11194 N N . ASP B 2 494 ? 164.135 177.639 317.160 1.00 73.27 494 ASP A N 1
ATOM 11195 C CA . ASP B 2 494 ? 163.678 178.079 318.473 1.00 70.84 494 ASP A CA 1
ATOM 11196 C C . ASP B 2 494 ? 164.835 178.044 319.461 1.00 52.57 494 ASP A C 1
ATOM 11197 O O . ASP B 2 494 ? 165.462 177.006 319.664 1.00 66.02 494 ASP A O 1
ATOM 11206 N N . VAL B 2 495 ? 165.112 179.192 320.071 1.00 56.94 495 VAL A N 1
ATOM 11207 C CA . VAL B 2 495 ? 166.197 179.304 321.037 1.00 59.79 495 VAL A CA 1
ATOM 11208 C C . VAL B 2 495 ? 165.728 179.001 322.460 1.00 66.64 495 VAL A C 1
ATOM 11209 O O . VAL B 2 495 ? 166.549 178.831 323.362 1.00 69.47 495 VAL A O 1
ATOM 11222 N N . TYR B 2 496 ? 164.415 178.934 322.665 1.00 57.62 496 TYR A N 1
ATOM 11223 C CA . TYR B 2 496 ? 163.880 178.486 323.948 1.00 56.95 496 TYR A CA 1
ATOM 11224 C C . TYR B 2 496 ? 164.125 176.994 324.117 1.00 65.74 496 TYR A C 1
ATOM 11225 O O . TYR B 2 496 ? 164.402 176.520 325.219 1.00 68.45 496 TYR A O 1
ATOM 11243 N N . ALA B 2 497 ? 164.009 176.259 323.015 1.00 64.11 497 ALA A N 1
ATOM 11244 C CA . ALA B 2 497 ? 164.217 174.816 323.020 1.00 74.40 497 ALA A CA 1
ATOM 11245 C C . ALA B 2 497 ? 165.604 174.469 323.550 1.00 63.53 497 ALA A C 1
ATOM 11246 O O . ALA B 2 497 ? 165.773 173.501 324.291 1.00 71.13 497 ALA A O 1
ATOM 11253 N N . LEU B 2 498 ? 166.592 175.269 323.165 1.00 61.51 498 LEU A N 1
ATOM 11254 C CA . LEU B 2 498 ? 167.959 175.081 323.633 1.00 65.89 498 LEU A CA 1
ATOM 11255 C C . LEU B 2 498 ? 168.224 175.912 324.883 1.00 67.35 498 LEU A C 1
ATOM 11256 O O . LEU B 2 498 ? 169.375 176.106 325.275 1.00 70.12 498 LEU A O 1
ATOM 11272 N N . ASN B 2 499 ? 167.149 176.396 325.501 1.00 68.07 499 ASN A N 1
ATOM 11273 C CA . ASN B 2 499 ? 167.229 177.163 326.742 1.00 83.04 499 ASN A CA 1
ATOM 11274 C C . ASN B 2 499 ? 168.224 178.321 326.674 1.00 84.73 499 ASN A C 1
ATOM 11275 O O . ASN B 2 499 ? 168.950 178.592 327.633 1.00 87.93 499 ASN A O 1
ATOM 11286 N N . ILE B 2 500 ? 168.250 178.997 325.529 1.00 66.26 500 ILE A N 1
ATOM 11287 C CA . ILE B 2 500 ? 169.015 180.227 325.376 1.00 65.42 500 ILE A CA 1
ATOM 11288 C C . ILE B 2 500 ? 168.108 181.391 325.768 1.00 64.92 500 ILE A C 1
ATOM 11289 O O . ILE B 2 500 ? 167.285 181.843 324.973 1.00 60.32 500 ILE A O 1
ATOM 11305 N N . ILE B 2 501 ? 168.264 181.864 327.001 1.00 66.30 501 ILE A N 1
ATOM 11306 C CA . ILE B 2 501 ? 167.316 182.793 327.606 1.00 49.18 501 ILE A CA 1
ATOM 11307 C C . ILE B 2 501 ? 168.006 184.022 328.188 1.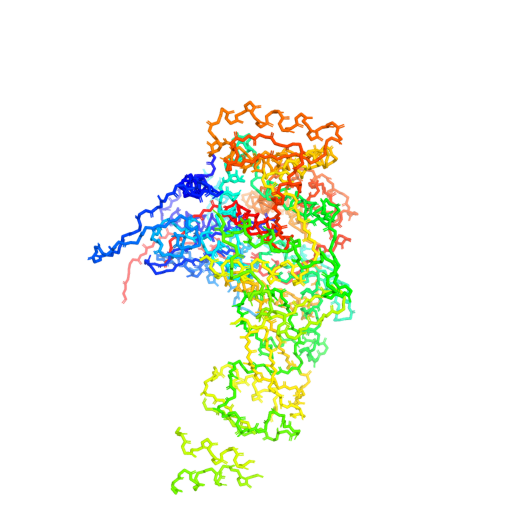00 66.38 501 ILE A C 1
ATOM 11308 O O . ILE B 2 501 ? 169.134 183.937 328.678 1.00 79.71 501 ILE A O 1
ATOM 11324 N N . GLU B 2 502 ? 167.319 185.162 328.122 1.00 57.33 502 GLU A N 1
ATOM 11325 C CA . GLU B 2 502 ? 167.793 186.399 328.737 1.00 62.33 502 GLU A CA 1
ATOM 11326 C C . GLU B 2 502 ? 166.714 186.994 329.639 1.00 45.50 502 GLU A C 1
ATOM 11327 O O . GLU B 2 502 ? 165.538 186.984 329.280 1.00 46.76 502 GLU A O 1
ATOM 11339 N N . PRO B 2 503 ? 167.104 187.514 330.814 1.00 43.65 503 PRO A N 1
ATOM 11340 C CA . PRO B 2 503 ? 166.118 188.236 331.625 1.00 52.94 503 PRO A CA 1
ATOM 11341 C C . PRO B 2 503 ? 165.784 189.594 331.019 1.00 56.25 503 PRO A C 1
ATOM 11342 O O . PRO B 2 503 ? 166.697 190.316 330.618 1.00 68.40 503 PRO A O 1
ATOM 11353 N N . ILE B 2 504 ? 164.501 189.935 330.954 1.00 47.45 504 ILE A N 1
ATOM 11354 C CA . ILE B 2 504 ? 164.077 191.209 330.383 1.00 45.54 504 ILE A CA 1
ATOM 11355 C C . ILE B 2 504 ? 164.698 192.371 331.161 1.00 50.45 504 ILE A C 1
ATOM 11356 O O . ILE B 2 504 ? 165.033 193.416 330.587 1.00 57.33 504 ILE A O 1
ATOM 11372 N N . ARG B 2 505 ? 164.858 192.161 332.465 1.00 56.32 505 ARG A N 1
ATOM 11373 C CA . ARG B 2 505 ? 165.548 193.095 333.351 1.00 60.45 505 ARG A CA 1
ATOM 11374 C C . ARG B 2 505 ? 166.894 193.521 332.767 1.00 57.81 505 ARG A C 1
ATOM 11375 O O . ARG B 2 505 ? 167.266 194.692 332.833 1.00 59.99 505 ARG A O 1
ATOM 11396 N N . VAL B 2 506 ? 167.617 192.565 332.194 1.00 52.81 506 VAL A N 1
ATOM 11397 C CA . VAL B 2 506 ? 168.927 192.835 331.613 1.00 54.70 506 VAL A CA 1
ATOM 11398 C C . VAL B 2 506 ? 168.813 193.565 330.279 1.00 59.79 506 VAL A C 1
ATOM 11399 O O . VAL B 2 506 ? 169.413 194.627 330.083 1.00 64.65 506 VAL A O 1
ATOM 11412 N N . LYS B 2 507 ? 168.046 192.984 329.361 1.00 44.17 507 LYS A N 1
ATOM 11413 C CA . LYS B 2 507 ? 167.917 193.537 328.020 1.00 40.93 507 LYS A CA 1
ATOM 11414 C C . LYS B 2 507 ? 167.452 194.987 328.055 1.00 54.34 507 LYS A C 1
ATOM 11415 O O . LYS B 2 507 ? 168.038 195.848 327.390 1.00 63.28 507 LYS A O 1
ATOM 11434 N N . SER B 2 508 ? 166.404 195.258 328.827 1.00 54.85 508 SER A N 1
ATOM 11435 C CA . SER B 2 508 ? 165.897 196.620 328.932 1.00 48.62 508 SER A CA 1
ATOM 11436 C C . SER B 2 508 ? 167.022 197.563 329.366 1.00 36.90 508 SER A C 1
ATOM 11437 O O . SER B 2 508 ? 167.202 198.633 328.785 1.00 48.37 508 SER A O 1
ATOM 11445 N N . GLN B 2 509 ? 167.792 197.143 330.367 1.00 40.68 509 GLN A N 1
ATOM 11446 C CA . GLN B 2 509 ? 168.922 197.927 330.862 1.00 39.97 509 GLN A CA 1
ATOM 11447 C C . GLN B 2 509 ? 169.982 198.136 329.789 1.00 45.98 509 GLN A C 1
ATOM 11448 O O . GLN B 2 509 ? 170.583 199.212 329.700 1.00 53.38 509 GLN A O 1
ATOM 11462 N N . VAL B 2 510 ? 170.217 197.103 328.983 1.00 47.74 510 VAL A N 1
ATOM 11463 C CA . VAL B 2 510 ? 171.143 197.219 327.859 1.00 47.84 510 VAL A CA 1
ATOM 11464 C C . VAL B 2 510 ? 170.658 198.280 326.868 1.00 38.00 510 VAL A C 1
ATOM 11465 O O . VAL B 2 510 ? 171.416 199.175 326.480 1.00 44.54 510 VAL A O 1
ATOM 11478 N N . LEU B 2 511 ? 169.394 198.180 326.465 1.00 33.39 511 LEU A N 1
ATOM 11479 C CA . LEU B 2 511 ? 168.806 199.172 325.569 1.00 36.54 511 LEU A CA 1
ATOM 11480 C C . LEU B 2 511 ? 168.935 200.583 326.138 1.00 38.94 511 LEU A C 1
ATOM 11481 O O . LEU B 2 511 ? 169.448 201.485 325.469 1.00 49.90 511 LEU A O 1
ATOM 11497 N N . LYS B 2 512 ? 168.472 200.767 327.372 1.00 35.63 512 LYS A N 1
ATOM 11498 C CA . LYS B 2 512 ? 168.531 202.073 328.021 1.00 38.12 512 LYS A CA 1
ATOM 11499 C C . LYS B 2 512 ? 169.955 202.620 328.038 1.00 41.73 512 LYS A C 1
ATOM 11500 O O . LYS B 2 512 ? 170.203 203.749 327.605 1.00 35.70 512 LYS A O 1
ATOM 11519 N N . SER B 2 513 ? 170.886 201.813 328.537 1.00 48.42 513 SER A N 1
ATOM 11520 C CA . SER B 2 513 ? 172.272 202.245 328.657 1.00 43.01 513 SER A CA 1
ATOM 11521 C C . SER B 2 513 ? 172.855 202.630 327.303 1.00 30.87 513 SER A C 1
ATOM 11522 O O . SER B 2 513 ? 173.454 203.702 327.151 1.00 35.51 513 SER A O 1
ATOM 11530 N N . ALA B 2 514 ? 172.667 201.758 326.318 1.00 25.74 514 ALA A N 1
ATOM 11531 C CA . ALA B 2 514 ? 173.212 202.000 324.988 1.00 34.31 514 ALA A CA 1
ATOM 11532 C C . ALA B 2 514 ? 172.629 203.269 324.370 1.00 38.05 514 ALA A C 1
ATOM 11533 O O . ALA B 2 514 ? 173.369 204.121 323.868 1.00 36.08 514 ALA A O 1
ATOM 11540 N N . THR B 2 515 ? 171.307 203.399 324.413 1.00 30.72 515 THR A N 1
ATOM 11541 C CA . THR B 2 515 ? 170.645 204.549 323.807 1.00 31.91 515 THR A CA 1
ATOM 11542 C C . THR B 2 515 ? 171.018 205.855 324.511 1.00 35.53 515 THR A C 1
ATOM 11543 O O . THR B 2 515 ? 171.234 206.884 323.859 1.00 39.11 515 THR A O 1
ATOM 11554 N N . GLU B 2 516 ? 171.088 205.812 325.839 1.00 35.29 516 GLU A N 1
ATOM 11555 C CA . GLU B 2 516 ? 171.521 206.972 326.610 1.00 35.56 516 GLU A CA 1
ATOM 11556 C C . GLU B 2 516 ? 172.933 207.377 326.206 1.00 33.06 516 GLU A C 1
ATOM 11557 O O . GLU B 2 516 ? 173.191 208.545 325.906 1.00 39.09 516 GLU A O 1
ATOM 11569 N N . ALA B 2 517 ? 173.841 206.407 326.186 1.00 40.22 517 ALA A N 1
ATOM 11570 C CA . ALA B 2 517 ? 175.216 206.671 325.775 1.00 35.44 517 ALA A CA 1
ATOM 11571 C C . ALA B 2 517 ? 175.278 207.278 324.375 1.00 25.27 517 ALA A C 1
ATOM 11572 O O . ALA B 2 517 ? 175.894 208.321 324.173 1.00 32.83 517 ALA A O 1
ATOM 11579 N N . ALA B 2 518 ? 174.633 206.628 323.414 1.00 31.08 518 ALA A N 1
ATOM 11580 C CA . ALA B 2 518 ? 174.690 207.075 322.025 1.00 34.51 518 ALA A CA 1
ATOM 11581 C C . ALA B 2 518 ? 174.099 208.475 321.831 1.00 37.75 518 ALA A C 1
ATOM 11582 O O . ALA B 2 518 ? 174.713 209.327 321.174 1.00 34.82 518 ALA A O 1
ATOM 11589 N N . THR B 2 519 ? 172.913 208.720 322.388 1.00 40.97 519 THR A N 1
ATOM 11590 C CA . THR B 2 519 ? 172.314 210.054 322.292 1.00 36.03 519 THR A CA 1
ATOM 11591 C C . THR B 2 519 ? 173.199 211.083 322.986 1.00 31.70 519 THR A C 1
ATOM 11592 O O . THR B 2 519 ? 173.404 212.179 322.470 1.00 36.07 519 THR A O 1
ATOM 11603 N N . ALA B 2 520 ? 173.722 210.723 324.155 1.00 37.22 520 ALA A N 1
ATOM 11604 C CA . ALA B 2 520 ? 174.633 211.597 324.887 1.00 29.50 520 ALA A CA 1
ATOM 11605 C C . ALA B 2 520 ? 175.838 211.999 324.042 1.00 25.56 520 ALA A C 1
ATOM 11606 O O . ALA B 2 520 ? 176.163 213.179 323.951 1.00 29.39 520 ALA A O 1
ATOM 11613 N N . ILE B 2 521 ? 176.509 211.022 323.438 1.00 33.09 521 ILE A N 1
ATOM 11614 C CA . ILE B 2 521 ? 177.590 211.326 322.504 1.00 31.81 521 ILE A CA 1
ATOM 11615 C C . ILE B 2 521 ? 177.082 212.229 321.389 1.00 30.49 521 ILE A C 1
ATOM 11616 O O . ILE B 2 521 ? 177.743 213.196 321.010 1.00 39.12 521 ILE A O 1
ATOM 11632 N N . LEU B 2 522 ? 175.909 211.898 320.858 1.00 32.05 522 LEU A N 1
ATOM 11633 C CA . LEU B 2 522 ? 175.326 212.666 319.764 1.00 31.01 522 LEU A CA 1
ATOM 11634 C C . LEU B 2 522 ? 174.955 214.093 320.165 1.00 36.97 522 LEU A C 1
ATOM 11635 O O . LEU B 2 522 ? 175.005 215.000 319.335 1.00 62.19 522 LEU A O 1
ATOM 11651 N N . LYS B 2 523 ? 174.588 214.298 321.426 1.00 34.90 523 LYS A N 1
ATOM 11652 C CA . LYS B 2 523 ? 174.118 215.611 321.870 1.00 34.03 523 LYS A CA 1
ATOM 11653 C C . LYS B 2 523 ? 175.260 216.610 322.091 1.00 29.79 523 LYS A C 1
ATOM 11654 O O . LYS B 2 523 ? 175.025 217.813 322.178 1.00 40.11 523 LYS A O 1
ATOM 11673 N N . ILE B 2 524 ? 176.493 216.116 322.173 1.00 38.15 524 ILE A N 1
ATOM 11674 C CA . ILE B 2 524 ? 177.652 216.982 322.402 1.00 41.99 524 ILE A CA 1
ATOM 11675 C C . ILE B 2 524 ? 178.154 217.598 321.094 1.00 40.86 524 ILE A C 1
ATOM 11676 O O . ILE B 2 524 ? 178.457 216.888 320.135 1.00 45.93 524 ILE A O 1
ATOM 11692 N N . ASP B 2 525 ? 178.258 218.924 321.086 1.00 37.43 525 ASP A N 1
ATOM 11693 C CA . ASP B 2 525 ? 178.493 219.699 319.871 1.00 33.31 525 ASP A CA 1
ATOM 11694 C C . ASP B 2 525 ? 179.972 220.012 319.661 1.00 47.63 525 ASP A C 1
ATOM 11695 O O . ASP B 2 525 ? 180.460 220.017 318.530 1.00 47.56 525 ASP A O 1
ATOM 11704 N N . ASP B 2 526 ? 180.678 220.272 320.758 1.00 55.50 526 ASP A N 1
ATOM 11705 C CA . ASP B 2 526 ? 182.081 220.677 320.698 1.00 56.60 526 ASP A CA 1
ATOM 11706 C C . ASP B 2 526 ? 182.785 220.402 322.032 1.00 45.31 526 ASP A C 1
ATOM 11707 O O . ASP B 2 526 ? 182.159 219.957 322.993 1.00 40.12 526 ASP A O 1
ATOM 11716 N N . LEU B 2 527 ? 184.090 220.658 322.076 1.00 62.22 527 LEU A N 1
ATOM 11717 C CA . LEU B 2 527 ? 184.862 220.567 323.314 1.00 67.52 527 LEU A CA 1
ATOM 11718 C C . LEU B 2 527 ? 185.518 221.906 323.630 1.00 69.95 527 LEU A C 1
ATOM 11719 O O . LEU B 2 527 ? 186.037 222.579 322.738 1.00 65.08 527 LEU A O 1
ATOM 11735 N N . ILE B 2 528 ? 185.493 222.279 324.907 1.00 62.97 528 ILE A N 1
ATOM 11736 C CA . ILE B 2 528 ? 186.020 223.563 325.357 1.00 63.89 528 ILE A CA 1
ATOM 11737 C C . ILE B 2 528 ? 186.983 223.353 326.524 1.00 84.85 528 ILE A C 1
ATOM 11738 O O . ILE B 2 528 ? 186.721 222.544 327.416 1.00 87.85 528 ILE A O 1
ATOM 11754 N N . ALA B 2 529 ? 188.098 224.081 326.508 1.00 91.89 529 ALA A N 1
ATOM 11755 C CA . ALA B 2 529 ? 189.140 223.926 327.521 1.00 90.59 529 ALA A CA 1
ATOM 11756 C C . ALA B 2 529 ? 188.773 224.634 328.822 1.00 87.28 529 ALA A C 1
ATOM 11757 O O . ALA B 2 529 ? 188.377 225.801 328.811 1.00 77.47 529 ALA A O 1
ATOM 11764 N N . ALA B 2 530 ? 188.917 223.921 329.937 1.00 100.10 530 ALA A N 1
ATOM 11765 C CA . ALA B 2 530 ? 188.568 224.448 331.255 1.00 90.73 530 ALA A CA 1
ATOM 11766 C C . ALA B 2 530 ? 189.759 224.403 332.208 1.00 77.40 530 ALA A C 1
ATOM 11767 O O . ALA B 2 530 ? 189.765 225.076 333.239 1.00 66.65 530 ALA A O 1
#

B-factor: mean 91.5, std 57.27, range [12.83, 327.01]